Protein AF-0000000069315713 (afdb_homodimer)

InterPro domains:
  IPR004119 Ecdysteroid kinase-like [PF02958] (51-335)
  IPR011009 Protein kinase-like domain superfamily [SSF56112] (16-366)
  IPR015897 CHK kinase-like [SM00587] (140-333)

pLDDT: mean 92.02, std 11.63, range [22.05, 98.88]

Sequence (842 aa):
MSKENKNPLIEDARETPEWINKKYFESLLRKCKDDPSIEVLSVQVKYALPKGENYASVIYRAQIVHRRKDQPTKTCSYIIKGISETPLAKQKLGEYDVHRKEMDVYQLVIPEFRRLMKSVGDRSELYPNPLCVDRTNDVIILNDVTKKGYMMVDRTQGLDATHTKMSLKAMAKLHASSVKLAEIYPTIFDRYTTGMWTRKTDAFHGFFQSTYDALAEEIYTWDPEWHYYAHKLRNLRSHFMEQSLRVFDNECEGDLRVFVHGDLWINNLMFKYDANGHPSDVLLLDFQFCCYASPAIDLFYFFFSSTKDEIRQNSFDEYMQYYHCHLVDYAKRLNCTTRLPTLHQFQRQLLRKMFYAMYSSIVALPIHMNQEPDADFDALMAGDERARQFKKAIMTNKKYHKIIKGLLPTFDRKGLLDKLDMSKENKNPLIEDARETPEWINKKYFESLLRKCKDDPSIEVLSVQVKYALPKGENYASVIYRAQIVHRRKDQPTKTCSYIIKGISETPLAKQKLGEYDVHRKEMDVYQLVIPEFRRLMKSVGDRSELYPNPLCVDRTNDVIILNDVTKKGYMMVDRTQGLDATHTKMSLKAMAKLHASSVKLAEIYPTIFDRYTTGMWTRKTDAFHGFFQSTYDALAEEIYTWDPEWHYYAHKLRNLRSHFMEQSLRVFDNECEGDLRVFVHGDLWINNLMFKYDANGHPSDVLLLDFQFCCYASPAIDLFYFFFSSTKDEIRQNSFDEYMQYYHCHLVDYAKRLNCTTRLPTLHQFQRQLLRKMFYAMYSSIVALPIHMNQEPDADFDALMAGDERARQFKKAIMTNKKYHKIIKGLLPTFDRKGLLDKLD

Structure (mmCIF, N/CA/C/O backbone):
data_AF-0000000069315713-model_v1
#
loop_
_entity.id
_entity.type
_entity.pdbx_description
1 polymer 'Uncharacterized protein'
#
loop_
_atom_site.group_PDB
_atom_site.id
_atom_site.type_symbol
_atom_site.label_atom_id
_atom_site.label_alt_id
_atom_site.label_comp_id
_atom_site.label_asym_id
_atom_site.label_entity_id
_atom_site.label_seq_id
_atom_site.pdbx_PDB_ins_code
_atom_site.Cartn_x
_atom_site.Cartn_y
_atom_site.Cartn_z
_atom_site.occupancy
_atom_site.B_iso_or_equiv
_atom_site.auth_seq_id
_atom_site.auth_comp_id
_atom_site.auth_asym_id
_atom_site.auth_atom_id
_atom_site.pdbx_PDB_model_num
ATOM 1 N N . MET A 1 1 ? -4.035 46 -14.867 1 23.84 1 MET A N 1
ATOM 2 C CA . MET A 1 1 ? -5.051 46.344 -13.883 1 23.84 1 MET A CA 1
ATOM 3 C C . MET A 1 1 ? -5.113 45.281 -12.766 1 23.84 1 MET A C 1
ATOM 5 O O . MET A 1 1 ? -5.379 44.125 -13.023 1 23.84 1 MET A O 1
ATOM 9 N N . SER A 1 2 ? -4.277 45.438 -11.75 1 22.2 2 SER A N 1
ATOM 10 C CA . SER A 1 2 ? -3.844 44.594 -10.641 1 22.2 2 SER A CA 1
ATOM 11 C C . SER A 1 2 ? -5.023 44.188 -9.758 1 22.2 2 SER A C 1
ATOM 13 O O . SER A 1 2 ? -5.82 45.031 -9.352 1 22.2 2 SER A O 1
ATOM 15 N N . LYS A 1 3 ? -5.664 42.969 -10.07 1 29.72 3 LYS A N 1
ATOM 16 C CA . LYS A 1 3 ? -6.867 42.531 -9.359 1 29.72 3 LYS A CA 1
ATOM 17 C C . LYS A 1 3 ? -6.754 42.844 -7.867 1 29.72 3 LYS A C 1
ATOM 19 O O . LYS A 1 3 ? -5.941 42.25 -7.16 1 29.72 3 LYS A O 1
ATOM 24 N N . GLU A 1 4 ? -6.715 44.094 -7.531 1 26.36 4 GLU A N 1
ATOM 25 C CA . GLU A 1 4 ? -6.863 44.469 -6.125 1 26.36 4 GLU A CA 1
ATOM 26 C C . GLU A 1 4 ? -7.801 43.5 -5.406 1 26.36 4 GLU A C 1
ATOM 28 O O . GLU A 1 4 ? -8.93 43.281 -5.852 1 26.36 4 GLU A O 1
ATOM 33 N N . ASN A 1 5 ? -7.25 42.469 -4.914 1 31 5 ASN A N 1
ATOM 34 C CA . ASN A 1 5 ? -7.887 41.438 -4.09 1 31 5 ASN A CA 1
ATOM 35 C C . ASN A 1 5 ? -8.883 42.031 -3.104 1 31 5 ASN A C 1
ATOM 37 O O . ASN A 1 5 ? -8.484 42.75 -2.178 1 31 5 ASN A O 1
ATOM 41 N N . LYS A 1 6 ? -10 42.531 -3.625 1 35.03 6 LYS A N 1
ATOM 42 C CA . LYS A 1 6 ? -11.156 43.062 -2.908 1 35.03 6 LYS A CA 1
ATOM 43 C C . LYS A 1 6 ? -11.539 42.156 -1.737 1 35.03 6 LYS A C 1
ATOM 45 O O . LYS A 1 6 ? -12.234 41.156 -1.919 1 35.03 6 LYS A O 1
ATOM 50 N N . ASN A 1 7 ? -10.602 42 -0.849 1 34.5 7 ASN A N 1
ATOM 51 C CA . ASN A 1 7 ? -11.125 41.375 0.355 1 34.5 7 ASN A CA 1
ATOM 52 C C . ASN A 1 7 ? -12.328 42.125 0.914 1 34.5 7 ASN A C 1
ATOM 54 O O . ASN A 1 7 ? -12.195 43.25 1.37 1 34.5 7 ASN A O 1
ATOM 58 N N . PRO A 1 8 ? -13.492 41.938 0.459 1 36.19 8 PRO A N 1
ATOM 59 C CA . PRO A 1 8 ? -14.641 42.688 0.979 1 36.19 8 PRO A CA 1
ATOM 60 C C . PRO A 1 8 ? -14.633 42.812 2.502 1 36.19 8 PRO A C 1
ATOM 62 O O . PRO A 1 8 ? -14.18 41.875 3.186 1 36.19 8 PRO A O 1
ATOM 65 N N . LEU A 1 9 ? -14.523 43.938 3.137 1 39.62 9 LEU A N 1
ATOM 66 C CA . LEU A 1 9 ? -14.859 44.188 4.535 1 39.62 9 LEU A CA 1
ATOM 67 C C . LEU A 1 9 ? -16.062 43.344 4.969 1 39.62 9 LEU A C 1
ATOM 69 O O . LEU A 1 9 ? -17.125 43.406 4.344 1 39.62 9 LEU A O 1
ATOM 73 N N . ILE A 1 10 ? -15.945 42.188 5.48 1 45.78 10 ILE A N 1
ATOM 74 C CA . ILE A 1 10 ? -17.031 41.438 6.078 1 45.78 10 ILE A CA 1
ATOM 75 C C . ILE A 1 10 ? -17.859 42.344 6.977 1 45.78 10 ILE A C 1
ATOM 77 O O . ILE A 1 10 ? -17.359 42.875 7.973 1 45.78 10 ILE A O 1
ATOM 81 N N . GLU A 1 11 ? -18.734 43.188 6.492 1 43.66 11 GLU A N 1
ATOM 82 C CA . GLU A 1 11 ? -19.719 43.875 7.34 1 43.66 11 GLU A CA 1
ATOM 83 C C . GLU A 1 11 ? -20.375 42.875 8.305 1 43.66 11 GLU A C 1
ATOM 85 O O . GLU A 1 11 ? -21.25 42.125 7.91 1 43.66 11 GLU A O 1
ATOM 90 N N . ASP A 1 12 ? -19.609 42.281 9.242 1 54.75 12 ASP A N 1
ATOM 91 C CA . ASP A 1 12 ? -20.156 41.406 10.289 1 54.75 12 ASP A CA 1
ATOM 92 C C . ASP A 1 12 ? -20.812 42.25 11.391 1 54.75 12 ASP A C 1
ATOM 94 O O . ASP A 1 12 ? -20.203 43.156 11.93 1 54.75 12 ASP A O 1
ATOM 98 N N . ALA A 1 13 ? -22.172 42.312 11.477 1 56.56 13 ALA A N 1
ATOM 99 C CA . ALA A 1 13 ? -23.016 42.906 12.508 1 56.56 13 ALA A CA 1
ATOM 100 C C . ALA A 1 13 ? -22.625 42.406 13.891 1 56.56 13 ALA A C 1
ATOM 102 O O . ALA A 1 13 ? -23.203 42.844 14.898 1 56.56 13 ALA A O 1
ATOM 103 N N . ARG A 1 14 ? -21.641 41.562 13.922 1 64.81 14 ARG A N 1
ATOM 104 C CA . ARG A 1 14 ? -21.281 41.031 15.219 1 64.81 14 ARG A CA 1
ATOM 105 C C . ARG A 1 14 ? -20.453 42.031 16.031 1 64.81 14 ARG A C 1
ATOM 107 O O . ARG A 1 14 ? -19.594 42.688 15.477 1 64.81 14 ARG A O 1
ATOM 114 N N . GLU A 1 15 ? -20.766 42.156 17.203 1 77.94 15 GLU A N 1
ATOM 115 C CA . GLU A 1 15 ? -20.078 43.062 18.125 1 77.94 15 GLU A CA 1
ATOM 116 C C . GLU A 1 15 ? -18.703 42.5 18.516 1 77.94 15 GLU A C 1
ATOM 118 O O . GLU A 1 15 ? -18.547 41.312 18.688 1 77.94 15 GLU A O 1
ATOM 123 N N . THR A 1 16 ? -17.656 43.375 18.578 1 85.81 16 THR A N 1
ATOM 124 C CA . THR A 1 16 ? -16.328 43.031 19.047 1 85.81 16 THR A CA 1
ATOM 125 C C . THR A 1 16 ? -16.203 43.25 20.547 1 85.81 16 THR A C 1
ATOM 127 O O . THR A 1 16 ? -16.875 44.125 21.109 1 85.81 16 THR A O 1
ATOM 130 N N . PRO A 1 17 ? -15.422 42.469 21.219 1 88.38 17 PRO A N 1
ATOM 131 C CA . PRO A 1 17 ? -15.297 42.625 22.672 1 88.38 17 PRO A CA 1
ATOM 132 C C . PRO A 1 17 ? -14.766 44 23.078 1 88.38 17 PRO A C 1
ATOM 134 O O . PRO A 1 17 ? -13.805 44.5 22.484 1 88.38 17 PRO A O 1
ATOM 137 N N . GLU A 1 18 ? -15.273 44.5 24.109 1 90.88 18 GLU A N 1
ATOM 138 C CA . GLU A 1 18 ? -14.961 45.844 24.547 1 90.88 18 GLU A CA 1
ATOM 139 C C . GLU A 1 18 ? -13.555 45.938 25.125 1 90.88 18 GLU A C 1
ATOM 141 O O . GLU A 1 18 ? -12.914 47 25.078 1 90.88 18 GLU A O 1
ATOM 146 N N . TRP A 1 19 ? -13.133 44.812 25.609 1 93.44 19 TRP A N 1
ATOM 147 C CA . TRP A 1 19 ? -11.844 44.844 26.297 1 93.44 19 TRP A CA 1
ATOM 148 C C . TRP A 1 19 ? -10.703 45.031 25.297 1 93.44 19 TRP A C 1
ATOM 150 O O . TRP A 1 19 ? -9.586 45.375 25.688 1 93.44 19 TRP A O 1
ATOM 160 N N . ILE A 1 20 ? -10.961 44.781 24 1 95.38 20 ILE A N 1
ATOM 161 C CA . ILE A 1 20 ? -9.969 45.031 22.969 1 95.38 20 ILE A CA 1
ATOM 162 C C . ILE A 1 20 ? -9.984 46.531 22.609 1 95.38 20 ILE A C 1
ATOM 164 O O . ILE A 1 20 ? -10.617 46.938 21.625 1 95.38 20 ILE A O 1
ATOM 168 N N . ASN A 1 21 ? -9.219 47.312 23.359 1 95.69 21 ASN A N 1
ATOM 169 C CA . ASN A 1 21 ? -9.273 48.75 23.203 1 95.69 21 ASN A CA 1
ATOM 170 C C . ASN A 1 21 ? -7.887 49.375 23.359 1 95.69 21 ASN A C 1
ATOM 172 O O . ASN A 1 21 ? -6.879 48.656 23.406 1 95.69 21 ASN A O 1
ATOM 176 N N . LYS A 1 22 ? -7.848 50.719 23.328 1 97.12 22 LYS A N 1
ATOM 177 C CA . LYS A 1 22 ? -6.605 51.469 23.375 1 97.12 22 LYS A CA 1
ATOM 178 C C . LYS A 1 22 ? -5.801 51.156 24.625 1 97.12 22 LYS A C 1
ATOM 180 O O . LYS A 1 22 ? -4.594 50.938 24.562 1 97.12 22 LYS A O 1
ATOM 185 N N . LYS A 1 23 ? -6.477 51.094 25.734 1 97.25 23 LYS A N 1
ATOM 186 C CA . LYS A 1 23 ? -5.809 50.875 27 1 97.25 23 LYS A CA 1
ATOM 187 C C . LYS A 1 23 ? -5.145 49.5 27.031 1 97.25 23 LYS A C 1
ATOM 189 O O . LYS A 1 23 ? -4.012 49.344 27.5 1 97.25 23 LYS A O 1
ATOM 194 N N . TYR A 1 24 ? -5.859 48.531 26.594 1 97.31 24 TYR A N 1
ATOM 195 C CA . TYR A 1 24 ? -5.348 47.156 26.562 1 97.31 24 TYR A CA 1
ATOM 196 C C . TYR A 1 24 ? -4.09 47.062 25.703 1 97.31 24 TYR A C 1
ATOM 198 O O . TYR A 1 24 ? -3.055 46.562 26.172 1 97.31 24 TYR A O 1
ATOM 206 N N . PHE A 1 25 ? -4.117 47.594 24.484 1 97.5 25 PHE A N 1
ATOM 207 C CA . PHE A 1 25 ? -2.998 47.438 23.562 1 97.5 25 PHE A CA 1
ATOM 208 C C . PHE A 1 25 ? -1.831 48.312 23.984 1 97.5 25 PHE A C 1
ATOM 210 O O . PHE A 1 25 ? -0.67 48 23.75 1 97.5 25 PHE A O 1
ATOM 217 N N . GLU A 1 26 ? -2.135 49.5 24.547 1 97.62 26 GLU A N 1
ATOM 218 C CA . GLU A 1 26 ? -1.051 50.344 25.047 1 97.62 26 GLU A CA 1
ATOM 219 C C . GLU A 1 26 ? -0.242 49.594 26.125 1 97.62 26 GLU A C 1
ATOM 221 O O . GLU A 1 26 ? 0.988 49.562 26.062 1 97.62 26 GLU A O 1
ATOM 226 N N . SER A 1 27 ? -0.996 49.062 27.078 1 97.06 27 SER A N 1
ATOM 227 C CA . SER A 1 27 ? -0.342 48.281 28.141 1 97.06 27 SER A CA 1
ATOM 228 C C . SER A 1 27 ? 0.424 47.094 27.562 1 97.06 27 SER A C 1
ATOM 230 O O . SER A 1 27 ? 1.551 46.812 27.969 1 97.06 27 SER A O 1
ATOM 232 N N . LEU A 1 28 ? -0.226 46.375 26.672 1 96.38 28 LEU A N 1
ATOM 233 C CA . LEU A 1 28 ? 0.358 45.188 26.078 1 96.38 28 LEU A CA 1
ATOM 234 C C . LEU A 1 28 ? 1.633 45.531 25.312 1 96.38 28 LEU A C 1
ATOM 236 O O . LEU A 1 28 ? 2.656 44.875 25.469 1 96.38 28 LEU A O 1
ATOM 240 N N . LEU A 1 29 ? 1.562 46.562 24.438 1 96.44 29 LEU A N 1
ATOM 241 C CA . LEU A 1 29 ? 2.705 46.938 23.609 1 96.44 29 LEU A CA 1
ATOM 242 C C . LEU A 1 29 ? 3.852 47.438 24.469 1 96.44 29 LEU A C 1
ATOM 244 O O . LEU A 1 29 ? 5.02 47.156 24.188 1 96.44 29 LEU A O 1
ATOM 248 N N . ARG A 1 30 ? 3.514 48.219 25.5 1 97 30 ARG A N 1
ATOM 249 C CA . ARG A 1 30 ? 4.547 48.719 26.422 1 97 30 ARG A CA 1
ATOM 250 C C . ARG A 1 30 ? 5.289 47.531 27.062 1 97 30 ARG A C 1
ATOM 252 O O . ARG A 1 30 ? 6.516 47.562 27.188 1 97 30 ARG A O 1
ATOM 259 N N . LYS A 1 31 ? 4.527 46.594 27.453 1 95.56 31 LYS A N 1
ATOM 260 C CA . LYS A 1 31 ? 5.102 45.438 28.109 1 95.56 31 LYS A CA 1
ATOM 261 C C . LYS A 1 31 ? 5.914 44.594 27.125 1 95.56 31 LYS A C 1
ATOM 263 O O . LYS A 1 31 ? 7.062 44.25 27.406 1 95.56 31 LYS A O 1
ATOM 268 N N . CYS A 1 32 ? 5.348 44.25 25.969 1 93.06 32 CYS A N 1
ATOM 269 C CA . CYS A 1 32 ? 5.953 43.344 25.016 1 93.06 32 CYS A CA 1
ATOM 270 C C . CYS A 1 32 ? 7.176 43.969 24.359 1 93.06 32 CYS A C 1
ATOM 272 O O . CYS A 1 32 ? 8.133 43.25 24.016 1 93.06 32 CYS A O 1
ATOM 274 N N . LYS A 1 33 ? 7.098 45.219 24.141 1 92 33 LYS A N 1
ATOM 275 C CA . LYS A 1 33 ? 8.203 45.875 23.484 1 92 33 LYS A CA 1
ATOM 276 C C . LYS A 1 33 ? 9.148 46.531 24.5 1 92 33 LYS A C 1
ATOM 278 O O . LYS A 1 33 ? 10.141 47.156 24.125 1 92 33 LYS A O 1
ATOM 283 N N . ASP A 1 34 ? 8.805 46.438 25.781 1 93.69 34 ASP A N 1
ATOM 284 C CA . ASP A 1 34 ? 9.586 47.031 26.875 1 93.69 34 ASP A CA 1
ATOM 285 C C . ASP A 1 34 ? 9.852 48.5 26.625 1 93.69 34 ASP A C 1
ATOM 287 O O . ASP A 1 34 ? 11.008 48.938 26.625 1 93.69 34 ASP A O 1
ATOM 291 N N . ASP A 1 35 ? 8.828 49.25 26.312 1 95.31 35 ASP A N 1
ATOM 292 C CA . ASP A 1 35 ? 8.898 50.656 26.016 1 95.31 35 ASP A CA 1
ATOM 293 C C . ASP A 1 35 ? 7.707 51.406 26.609 1 95.31 35 ASP A C 1
ATOM 295 O O . ASP A 1 35 ? 6.641 51.5 26 1 95.31 35 ASP A O 1
ATOM 299 N N . PRO A 1 36 ? 7.918 52.031 27.719 1 95.19 36 PRO A N 1
ATOM 300 C CA . PRO A 1 36 ? 6.824 52.719 28.406 1 95.19 36 PRO A CA 1
ATOM 301 C C . PRO A 1 36 ? 6.348 53.969 27.656 1 95.19 36 PRO A C 1
ATOM 303 O O . PRO A 1 36 ? 5.305 54.531 28 1 95.19 36 PRO A O 1
ATOM 306 N N . SER A 1 37 ? 7.078 54.406 26.688 1 95.69 37 SER A N 1
ATOM 307 C CA . SER A 1 37 ? 6.738 55.656 25.984 1 95.69 37 SER A CA 1
ATOM 308 C C . SER A 1 37 ? 5.66 55.406 24.938 1 95.69 37 SER A C 1
ATOM 310 O O . SER A 1 37 ? 5.098 56.375 24.391 1 95.69 37 SER A O 1
ATOM 312 N N . ILE A 1 38 ? 5.305 54.219 24.672 1 96.94 38 ILE A N 1
ATOM 313 C CA . ILE A 1 38 ? 4.348 53.875 23.625 1 96.94 38 ILE A CA 1
ATOM 314 C C . ILE A 1 38 ? 2.973 54.438 23.984 1 96.94 38 ILE A C 1
ATOM 316 O O . ILE A 1 38 ? 2.494 54.25 25.109 1 96.94 38 ILE A O 1
ATOM 320 N N . GLU A 1 39 ? 2.455 55.188 23.109 1 97 39 GLU A N 1
ATOM 321 C CA . GLU A 1 39 ? 1.088 55.688 23.219 1 97 39 GLU A CA 1
ATOM 322 C C . GLU A 1 39 ? 0.231 55.188 22.047 1 97 39 GLU A C 1
ATOM 324 O O . GLU A 1 39 ? 0.584 55.375 20.891 1 97 39 GLU A O 1
ATOM 329 N N . VAL A 1 40 ? -0.844 54.469 22.375 1 97.62 40 VAL A N 1
ATOM 330 C CA . VAL A 1 40 ? -1.762 54 21.344 1 97.62 40 VAL A CA 1
ATOM 331 C C . VAL A 1 40 ? -2.791 55.094 21.031 1 97.62 40 VAL A C 1
ATOM 333 O O . VAL A 1 40 ? -3.488 55.562 21.922 1 97.62 40 VAL A O 1
ATOM 336 N N . LEU A 1 41 ? -2.9 55.438 19.844 1 97.31 41 LEU A N 1
ATOM 337 C CA . LEU A 1 41 ? -3.762 56.531 19.406 1 97.31 41 LEU A CA 1
ATOM 338 C C . LEU A 1 41 ? -5.133 56.031 19 1 97.31 41 LEU A C 1
ATOM 340 O O . LEU A 1 41 ? -6.148 56.656 19.234 1 97.31 41 LEU A O 1
ATOM 344 N N . SER A 1 42 ? -5.137 54.906 18.359 1 96.81 42 SER A N 1
ATOM 345 C CA . SER A 1 42 ? -6.402 54.344 17.938 1 96.81 42 SER A CA 1
ATOM 346 C C . SER A 1 42 ? -6.289 52.812 17.781 1 96.81 42 SER A C 1
ATOM 348 O O . SER A 1 42 ? -5.211 52.312 17.484 1 96.81 42 SER A O 1
ATOM 350 N N . VAL A 1 43 ? -7.391 52.125 18.031 1 96.94 43 VAL A N 1
ATOM 351 C CA . VAL A 1 43 ? -7.551 50.688 17.828 1 96.94 43 VAL A CA 1
ATOM 352 C C . VAL A 1 43 ? -8.836 50.406 17.047 1 96.94 43 VAL A C 1
ATOM 354 O O . VAL A 1 43 ? -9.914 50.844 17.453 1 96.94 43 VAL A O 1
ATOM 357 N N . GLN A 1 44 ? -8.695 49.812 15.914 1 95.38 44 GLN A N 1
ATOM 358 C CA . GLN A 1 44 ? -9.844 49.344 15.133 1 95.38 44 GLN A CA 1
ATOM 359 C C . GLN A 1 44 ? -9.906 47.812 15.086 1 95.38 44 GLN A C 1
ATOM 361 O O . GLN A 1 44 ? -8.953 47.156 14.664 1 95.38 44 GLN A O 1
ATOM 366 N N . VAL A 1 45 ? -11 47.25 15.539 1 94.75 45 VAL A N 1
ATOM 367 C CA . VAL A 1 45 ? -11.141 45.812 15.641 1 94.75 45 VAL A CA 1
ATOM 368 C C . VAL A 1 45 ? -12.273 45.312 14.734 1 94.75 45 VAL A C 1
ATOM 370 O O . VAL A 1 45 ? -13.352 45.906 14.719 1 94.75 45 VAL A O 1
ATOM 373 N N . LYS A 1 46 ? -11.984 44.281 13.961 1 91.5 46 LYS A N 1
ATOM 374 C CA . LYS A 1 46 ? -12.984 43.625 13.133 1 91.5 46 LYS A CA 1
ATOM 375 C C . LYS A 1 46 ? -12.789 42.094 13.148 1 91.5 46 LYS A C 1
ATOM 377 O O . LYS A 1 46 ? -11.75 41.625 13.586 1 91.5 46 LYS A O 1
ATOM 382 N N . TYR A 1 47 ? -13.789 41.406 12.766 1 87.81 47 TYR A N 1
ATOM 383 C CA . TYR A 1 47 ? -13.625 39.969 12.547 1 87.81 47 TYR A CA 1
ATOM 384 C C . TYR A 1 47 ? -12.68 39.719 11.375 1 87.81 47 TYR A C 1
ATOM 386 O O . TYR A 1 47 ? -12.766 40.375 10.336 1 87.81 47 TYR A O 1
ATOM 394 N N . ALA A 1 48 ? -11.812 38.812 11.57 1 85.25 48 ALA A N 1
ATOM 395 C CA . ALA A 1 48 ? -10.781 38.562 10.562 1 85.25 48 ALA A CA 1
ATOM 396 C C . ALA A 1 48 ? -11.305 37.688 9.438 1 85.25 48 ALA A C 1
ATOM 398 O O . ALA A 1 48 ? -10.844 37.781 8.297 1 85.25 48 ALA A O 1
ATOM 399 N N . LEU A 1 49 ? -12.219 36.688 9.75 1 78.62 49 LEU A N 1
ATOM 400 C CA . LEU A 1 49 ? -12.695 35.719 8.766 1 78.62 49 LEU A CA 1
ATOM 401 C C . LEU A 1 49 ? -14.219 35.625 8.789 1 78.62 49 LEU A C 1
ATOM 403 O O . LEU A 1 49 ? -14.836 35.844 9.836 1 78.62 49 LEU A O 1
ATOM 407 N N . PRO A 1 50 ? -14.75 35.344 7.59 1 71.06 50 PRO A N 1
ATOM 408 C CA . PRO A 1 50 ? -16.188 35.062 7.555 1 71.06 50 PRO A CA 1
ATOM 409 C C . PRO A 1 50 ? -16.547 33.719 8.203 1 71.06 50 PRO A C 1
ATOM 411 O O . PRO A 1 50 ? -15.672 32.906 8.445 1 71.06 50 PRO A O 1
ATOM 414 N N . LYS A 1 51 ? -17.891 33.625 8.422 1 67.81 51 LYS A N 1
ATOM 415 C CA . LYS A 1 51 ? -18.391 32.344 8.891 1 67.81 51 LYS A CA 1
ATOM 416 C C . LYS A 1 51 ? -18.047 31.234 7.898 1 67.81 51 LYS A C 1
ATOM 418 O O . LYS A 1 51 ? -18.109 31.438 6.688 1 67.81 51 LYS A O 1
ATOM 423 N N . GLY A 1 52 ? -17.688 30.062 8.383 1 66.19 52 GLY A N 1
ATOM 424 C CA . GLY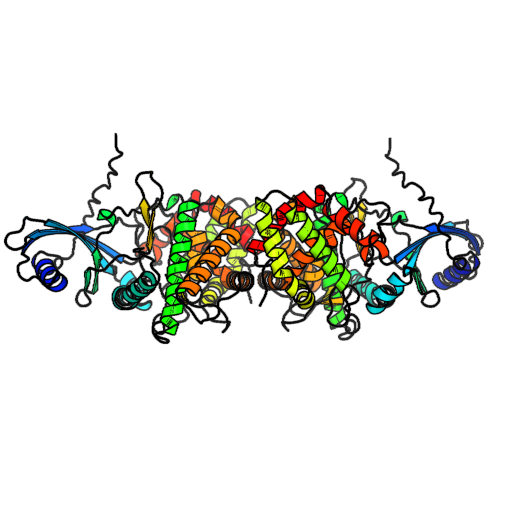 A 1 52 ? -17.422 28.938 7.512 1 66.19 52 GLY A CA 1
ATOM 425 C C . GLY A 1 52 ? -15.938 28.75 7.23 1 66.19 52 GLY A C 1
ATOM 426 O O . GLY A 1 52 ? -15.531 27.688 6.727 1 66.19 52 GLY A O 1
ATOM 427 N N . GLU A 1 53 ? -15.148 29.75 7.562 1 71.81 53 GLU A N 1
ATOM 428 C CA . GLU A 1 53 ? -13.711 29.656 7.336 1 71.81 53 GLU A CA 1
ATOM 429 C C . GLU A 1 53 ? -12.992 29.141 8.586 1 71.81 53 GLU A C 1
ATOM 431 O O . GLU A 1 53 ? -11.828 28.734 8.516 1 71.81 53 GLU A O 1
ATOM 436 N N . ASN A 1 54 ? -13.672 29.188 9.594 1 75.88 54 ASN A N 1
ATOM 437 C CA . ASN A 1 54 ? -13.195 28.734 10.891 1 75.88 54 ASN A CA 1
ATOM 438 C C . ASN A 1 54 ? -14.336 28.234 11.773 1 75.88 54 ASN A C 1
ATOM 440 O O . ASN A 1 54 ? -15.43 28.812 11.766 1 75.88 54 ASN A O 1
ATOM 444 N N . TYR A 1 55 ? -14.047 27.156 12.477 1 78.38 55 TYR A N 1
ATOM 445 C CA . TYR A 1 55 ? -15.164 26.547 13.195 1 78.38 55 TYR A CA 1
ATOM 446 C C . TYR A 1 55 ? -14.938 26.609 14.703 1 78.38 55 TYR A C 1
ATOM 448 O O . TYR A 1 55 ? -15.891 26.781 15.469 1 78.38 55 TYR A O 1
ATOM 456 N N . ALA A 1 56 ? -13.68 26.594 15.102 1 82.94 56 ALA A N 1
ATOM 457 C CA . ALA A 1 56 ? -13.445 26.328 16.516 1 82.94 56 ALA A CA 1
ATOM 458 C C . ALA A 1 56 ? -13.039 27.594 17.25 1 82.94 56 ALA A C 1
ATOM 460 O O . ALA A 1 56 ? -12.961 27.609 18.484 1 82.94 56 ALA A O 1
ATOM 461 N N . SER A 1 57 ? -12.867 28.688 16.438 1 87.88 57 SER A N 1
ATOM 462 C CA . SER A 1 57 ? -12.328 29.891 17.078 1 87.88 57 SER A CA 1
ATOM 463 C C . SER A 1 57 ? -13.047 31.141 16.594 1 87.88 57 SER A C 1
ATOM 465 O O . SER A 1 57 ? -13.805 31.094 15.625 1 87.88 57 SER A O 1
ATOM 467 N N . VAL A 1 58 ? -12.922 32.156 17.406 1 87.69 58 VAL A N 1
ATOM 468 C CA . VAL A 1 58 ? -13.227 33.5 16.953 1 87.69 58 VAL A CA 1
ATOM 469 C C . VAL A 1 58 ? -11.93 34.281 16.703 1 87.69 58 VAL A C 1
ATOM 471 O O . VAL A 1 58 ? -11.023 34.25 17.531 1 87.69 58 VAL A O 1
ATOM 474 N N . ILE A 1 59 ? -11.906 34.844 15.578 1 91.56 59 ILE A N 1
ATOM 475 C CA . ILE A 1 59 ? -10.672 35.531 15.18 1 91.56 59 ILE A CA 1
ATOM 476 C C . ILE A 1 59 ? -10.953 37 14.867 1 91.56 59 ILE A C 1
ATOM 478 O O . ILE A 1 59 ? -11.781 37.312 14.008 1 91.56 59 ILE A O 1
ATOM 482 N N . TYR A 1 60 ? -10.195 37.844 15.547 1 93.31 60 TYR A N 1
ATOM 483 C CA . TYR A 1 60 ? -10.305 39.281 15.32 1 93.31 60 TYR A CA 1
ATOM 484 C C . TYR A 1 60 ? -9.016 39.812 14.719 1 93.31 60 TYR A C 1
ATOM 486 O O . TYR A 1 60 ? -7.938 39.281 14.922 1 93.31 60 TYR A O 1
ATOM 494 N N . ARG A 1 61 ? -9.227 40.844 13.969 1 95.5 61 ARG A N 1
ATOM 495 C CA . ARG A 1 61 ? -8.109 41.656 13.492 1 95.5 61 ARG A CA 1
ATOM 496 C C . ARG A 1 61 ? -8.125 43.031 14.133 1 95.5 61 ARG A C 1
ATOM 498 O O . ARG A 1 61 ? -9.141 43.719 14.109 1 95.5 61 ARG A O 1
ATOM 505 N N . ALA A 1 62 ? -7.055 43.406 14.727 1 96.31 62 ALA A N 1
ATOM 506 C CA . ALA A 1 62 ? -6.922 44.719 15.336 1 96.31 62 ALA A CA 1
ATOM 507 C C . ALA A 1 62 ? -5.863 45.531 14.625 1 96.31 62 ALA A C 1
ATOM 509 O O . ALA A 1 62 ? -4.711 45.125 14.5 1 96.31 62 ALA A O 1
ATOM 510 N N . GLN A 1 63 ? -6.297 46.656 14.148 1 96.94 63 GLN A N 1
ATOM 511 C CA . GLN A 1 63 ? -5.363 47.656 13.625 1 96.94 63 GLN A CA 1
ATOM 512 C C . GLN A 1 63 ? -5.043 48.688 14.68 1 96.94 63 GLN A C 1
ATOM 514 O O . GLN A 1 63 ? -5.945 49.344 15.203 1 96.94 63 GLN A O 1
ATOM 519 N N . ILE A 1 64 ? -3.803 48.875 14.922 1 97.12 64 ILE A N 1
ATOM 520 C CA . ILE A 1 64 ? -3.371 49.75 16 1 97.12 64 ILE A CA 1
ATOM 521 C C . ILE A 1 64 ? -2.506 50.875 15.445 1 97.12 64 ILE A C 1
ATOM 523 O O . ILE A 1 64 ? -1.544 50.625 14.711 1 97.12 64 ILE A O 1
ATOM 527 N N . VAL A 1 65 ? -2.877 52.062 15.766 1 97.31 65 VAL A N 1
ATOM 528 C CA . VAL A 1 65 ? -2.029 53.219 15.5 1 97.31 65 VAL A CA 1
ATOM 529 C C . VAL A 1 65 ? -1.369 53.688 16.797 1 97.31 65 VAL A C 1
ATOM 531 O O . VAL A 1 65 ? -2.053 53.938 17.781 1 97.31 65 VAL A O 1
ATOM 534 N N . HIS A 1 66 ? -0.112 53.688 16.766 1 96.25 66 HIS A N 1
ATOM 535 C CA . HIS A 1 66 ? 0.591 54.062 17.984 1 96.25 66 HIS A CA 1
ATOM 536 C C . HIS A 1 66 ? 1.806 54.938 17.656 1 96.25 66 HIS A C 1
ATOM 538 O O . HIS A 1 66 ? 2.209 55.062 16.5 1 96.25 66 HIS A O 1
ATOM 544 N N . ARG A 1 67 ? 2.352 55.594 18.672 1 95.75 67 ARG A N 1
ATOM 545 C CA . ARG A 1 67 ? 3.557 56.406 18.547 1 95.75 67 ARG A CA 1
ATOM 546 C C . ARG A 1 67 ? 4.449 56.25 19.781 1 95.75 67 ARG A C 1
ATOM 548 O O . ARG A 1 67 ? 3.963 55.969 20.875 1 95.75 67 ARG A O 1
ATOM 555 N N . ARG A 1 68 ? 5.707 56.344 19.484 1 92.62 68 ARG A N 1
ATOM 556 C CA . ARG A 1 68 ? 6.715 56.438 20.531 1 92.62 68 ARG A CA 1
ATOM 557 C C . ARG A 1 68 ? 7.258 57.844 20.656 1 92.62 68 ARG A C 1
ATOM 559 O O . ARG A 1 68 ? 7.137 58.656 19.734 1 92.62 68 ARG A O 1
ATOM 566 N N . LYS A 1 69 ? 7.934 58 21.781 1 88.81 69 LYS A N 1
ATOM 567 C CA . LYS A 1 69 ? 8.516 59.312 21.984 1 88.81 69 LYS A CA 1
ATOM 568 C C . LYS A 1 69 ? 9.445 59.688 20.844 1 88.81 69 LYS A C 1
ATOM 570 O O . LYS A 1 69 ? 10.328 58.906 20.469 1 88.81 69 LYS A O 1
ATOM 575 N N . ASP A 1 70 ? 9.203 60.844 20.328 1 87.5 70 ASP A N 1
ATOM 576 C CA . ASP A 1 70 ? 10.023 61.5 19.297 1 87.5 70 ASP A CA 1
ATOM 577 C C . ASP A 1 70 ? 10.102 60.656 18.047 1 87.5 70 ASP A C 1
ATOM 579 O O . ASP A 1 70 ? 11.125 60.625 17.359 1 87.5 70 ASP A O 1
ATOM 583 N N . GLN A 1 71 ? 9.156 59.75 17.828 1 89.25 71 GLN A N 1
ATOM 584 C CA . GLN A 1 71 ? 9.094 58.938 16.609 1 89.25 71 GLN A CA 1
ATOM 585 C C . GLN A 1 71 ? 7.77 59.156 15.875 1 89.25 71 GLN A C 1
ATOM 587 O O . GLN A 1 71 ? 6.781 59.562 16.484 1 89.25 71 GLN A O 1
ATOM 592 N N . PRO A 1 72 ? 7.793 58.969 14.617 1 93 72 PRO A N 1
ATOM 593 C CA . PRO A 1 72 ? 6.543 59.062 13.859 1 93 72 PRO A CA 1
ATOM 594 C C . PRO A 1 72 ? 5.531 58 14.219 1 93 72 PRO A C 1
ATOM 596 O O . PRO A 1 72 ? 5.91 56.938 14.758 1 93 72 PRO A O 1
ATOM 599 N N . THR A 1 73 ? 4.32 58.25 13.914 1 94.56 73 THR A N 1
ATOM 600 C CA . THR A 1 73 ? 3.234 57.312 14.148 1 94.56 73 THR A CA 1
ATOM 601 C C . THR A 1 73 ? 3.412 56.062 13.297 1 94.56 73 THR A C 1
ATOM 603 O O . THR A 1 73 ? 3.842 56.156 12.141 1 94.56 73 THR A O 1
ATOM 606 N N . LYS A 1 74 ? 3.115 54.938 13.891 1 95.06 74 LYS A N 1
ATOM 607 C CA . LYS A 1 74 ? 3.193 53.656 13.203 1 95.06 74 LYS A CA 1
ATOM 608 C C . LYS A 1 74 ? 1.875 52.906 13.305 1 95.06 74 LYS A C 1
ATOM 610 O O . LYS A 1 74 ? 1.175 53 14.312 1 95.06 74 LYS A O 1
ATOM 615 N N . THR A 1 75 ? 1.56 52.25 12.242 1 95.38 75 THR A N 1
ATOM 616 C CA . THR A 1 75 ? 0.384 51.375 12.227 1 95.38 75 THR A CA 1
ATOM 617 C C . THR A 1 75 ? 0.792 49.906 12.234 1 95.38 75 THR A C 1
ATOM 619 O O . THR A 1 75 ? 1.676 49.5 11.477 1 95.38 75 THR A O 1
ATOM 622 N N . CYS A 1 76 ? 0.244 49.156 13.109 1 94.62 76 CYS A N 1
ATOM 623 C CA . CYS A 1 76 ? 0.481 47.719 13.156 1 94.62 76 CYS A CA 1
ATOM 624 C C . CYS A 1 76 ? -0.834 46.938 13.164 1 94.62 76 CYS A C 1
ATOM 626 O O . CYS A 1 76 ? -1.891 47.5 13.438 1 94.62 76 CYS A O 1
ATOM 628 N N . SER A 1 77 ? -0.768 45.75 12.727 1 96.12 77 SER A N 1
ATOM 629 C CA . SER A 1 77 ? -1.93 44.875 12.672 1 96.12 77 SER A CA 1
ATOM 630 C C . SER A 1 77 ? -1.679 43.562 13.438 1 96.12 77 SER A C 1
ATOM 632 O O . SER A 1 77 ? -0.605 42.969 13.328 1 96.12 77 SER A O 1
ATOM 634 N N . TYR A 1 78 ? -2.619 43.156 14.273 1 96.88 78 TYR A N 1
ATOM 635 C CA . TYR A 1 78 ? -2.529 41.938 15.031 1 96.88 78 TYR A CA 1
ATOM 636 C C . TYR A 1 78 ? -3.781 41.062 14.844 1 96.88 78 TYR A C 1
ATOM 638 O O . TYR A 1 78 ? -4.852 41.594 14.531 1 96.88 78 TYR A O 1
ATOM 646 N N . ILE A 1 79 ? -3.607 39.812 14.992 1 96.31 79 ILE A N 1
ATOM 647 C CA . ILE A 1 79 ? -4.707 38.844 15 1 96.31 79 ILE A CA 1
ATOM 648 C C . ILE A 1 79 ? -4.961 38.344 16.422 1 96.31 79 ILE A C 1
ATOM 650 O O . ILE A 1 79 ? -4.031 37.938 17.125 1 96.31 79 ILE A O 1
ATOM 654 N N . ILE A 1 80 ? -6.168 38.5 16.828 1 96.12 80 ILE A N 1
ATOM 655 C CA . ILE A 1 80 ? -6.574 38 18.141 1 96.12 80 ILE A CA 1
ATOM 656 C C . ILE A 1 80 ? -7.418 36.75 18 1 96.12 80 ILE A C 1
ATOM 658 O O . ILE A 1 80 ? -8.508 36.781 17.422 1 96.12 80 ILE A O 1
ATOM 662 N N . LYS A 1 81 ? -6.895 35.688 18.531 1 94.69 81 LYS A N 1
ATOM 663 C CA . LYS A 1 81 ? -7.598 34.406 18.438 1 94.69 81 LYS A CA 1
ATOM 664 C C . LYS A 1 81 ? -8.125 33.969 19.797 1 94.69 81 LYS A C 1
ATOM 666 O O . LYS A 1 81 ? -7.355 33.812 20.75 1 94.69 81 LYS A O 1
ATOM 671 N N . GLY A 1 82 ? -9.359 33.844 19.875 1 90.81 82 GLY A N 1
ATOM 672 C CA . GLY A 1 82 ? -10.023 33.312 21.062 1 90.81 82 GLY A CA 1
ATOM 673 C C . GLY A 1 82 ? -10.906 32.094 20.766 1 90.81 82 GLY A C 1
ATOM 674 O O . GLY A 1 82 ? -10.977 31.641 19.625 1 90.81 82 GLY A O 1
ATOM 675 N N . ILE A 1 83 ? -11.5 31.547 21.812 1 83.62 83 ILE A N 1
ATOM 676 C CA . ILE A 1 83 ? -12.375 30.406 21.656 1 83.62 83 ILE A CA 1
ATOM 677 C C . ILE A 1 83 ? -13.781 30.875 21.281 1 83.62 83 ILE A C 1
ATOM 679 O O . ILE A 1 83 ? -14.195 31.969 21.656 1 83.62 83 ILE A O 1
ATOM 683 N N . SER A 1 84 ? -14.391 30.047 20.516 1 79.25 84 SER A N 1
ATOM 684 C CA . SER A 1 84 ? -15.781 30.344 20.172 1 79.25 84 SER A CA 1
ATOM 685 C C . SER A 1 84 ? -16.625 30.516 21.438 1 79.25 84 SER A C 1
ATOM 687 O O . SER A 1 84 ? -16.469 29.797 22.406 1 79.25 84 SER A O 1
ATOM 689 N N . GLU A 1 85 ? -17.594 31.438 21.281 1 76.25 85 GLU A N 1
ATOM 690 C CA . GLU A 1 85 ? -18.281 31.875 22.5 1 76.25 85 GLU A CA 1
ATOM 691 C C . GLU A 1 85 ? -19.656 31.219 22.641 1 76.25 85 GLU A C 1
ATOM 693 O O . GLU A 1 85 ? -20.328 31.375 23.656 1 76.25 85 GLU A O 1
ATOM 698 N N . THR A 1 86 ? -19.969 30.391 21.641 1 82.88 86 THR A N 1
ATOM 699 C CA . THR A 1 86 ? -21.266 29.734 21.828 1 82.88 86 THR A CA 1
ATOM 700 C C . THR A 1 86 ? -21.188 28.672 22.922 1 82.88 86 THR A C 1
ATOM 702 O O . THR A 1 86 ? -20.156 28.031 23.094 1 82.88 86 THR A O 1
ATOM 705 N N . PRO A 1 87 ? -22.281 28.484 23.578 1 85.38 87 PRO A N 1
ATOM 706 C CA . PRO A 1 87 ? -22.297 27.5 24.656 1 85.38 87 PRO A CA 1
ATOM 707 C C . PRO A 1 87 ? -21.922 26.094 24.172 1 85.38 87 PRO A C 1
ATOM 709 O O . PRO A 1 87 ? -21.156 25.391 24.828 1 85.38 87 PRO A O 1
ATOM 712 N N . LEU A 1 88 ? -22.422 25.75 23.094 1 86.94 88 LEU A N 1
ATOM 713 C CA . LEU A 1 88 ? -22.141 24.422 22.547 1 86.94 88 LEU A CA 1
ATOM 714 C C . LEU A 1 88 ? -20.672 24.281 22.203 1 86.94 88 LEU A C 1
ATOM 716 O O . LEU A 1 88 ? -20.047 23.266 22.516 1 86.94 88 LEU A O 1
ATOM 720 N N . ALA A 1 89 ? -20.141 25.266 21.594 1 86.88 89 ALA A N 1
ATOM 721 C CA . ALA A 1 89 ? -18.719 25.234 21.219 1 86.88 89 ALA A CA 1
ATOM 722 C C . ALA A 1 89 ? -17.828 25.188 22.453 1 86.88 89 ALA A C 1
ATOM 724 O O . ALA A 1 89 ? -16.859 24.422 22.5 1 86.88 89 ALA A O 1
ATOM 725 N N . LYS A 1 90 ? -18.172 25.969 23.406 1 87.38 90 LYS A N 1
ATOM 726 C CA . LYS A 1 90 ? -17.406 26 24.641 1 87.38 90 LYS A CA 1
ATOM 727 C C . LYS A 1 90 ? -17.422 24.656 25.344 1 87.38 90 LYS A C 1
ATOM 729 O O . LYS A 1 90 ? -16.391 24.219 25.875 1 87.38 90 LYS A O 1
ATOM 734 N N . GLN A 1 91 ? -18.516 24.094 25.297 1 88.5 91 GLN A N 1
ATOM 735 C CA . GLN A 1 91 ? -18.656 22.812 25.953 1 88.5 91 GLN A CA 1
ATOM 736 C C . GLN A 1 91 ? -17.875 21.719 25.219 1 88.5 91 GLN A C 1
ATOM 738 O O . GLN A 1 91 ? -17.016 21.062 25.812 1 88.5 91 GLN A O 1
ATOM 743 N N . LYS A 1 92 ? -18.109 21.562 23.969 1 89.81 92 LYS A N 1
ATOM 744 C CA . LYS A 1 92 ? -17.516 20.469 23.188 1 89.81 92 LYS A CA 1
ATOM 745 C C . LYS A 1 92 ? -16.016 20.672 23.031 1 89.81 92 LYS A C 1
ATOM 747 O O . LYS A 1 92 ? -15.242 19.734 23.234 1 89.81 92 LYS A O 1
ATOM 752 N N . LEU A 1 93 ? -15.617 21.859 22.719 1 90.38 93 LEU A N 1
ATOM 753 C CA . LEU A 1 93 ? -14.195 22.141 22.516 1 90.38 93 LEU A CA 1
ATOM 754 C C . LEU A 1 93 ? -13.453 22.141 23.844 1 90.38 93 LEU A C 1
ATOM 756 O O . LEU A 1 93 ? -12.266 21.797 23.891 1 90.38 93 LEU A O 1
ATOM 760 N N . GLY A 1 94 ? -14.156 22.531 24.875 1 88.94 94 GLY A N 1
ATOM 761 C CA . GLY A 1 94 ? -13.578 22.484 26.203 1 88.94 94 GLY A CA 1
ATOM 762 C C . GLY A 1 94 ? -13.188 21.078 26.641 1 88.94 94 GLY A C 1
ATOM 763 O O . GLY A 1 94 ? -12.156 20.891 27.297 1 88.94 94 GLY A O 1
ATOM 764 N N . GLU A 1 95 ? -13.977 20.156 26.234 1 89.31 95 GLU A N 1
ATOM 765 C CA . GLU A 1 95 ? -13.695 18.766 26.578 1 89.31 95 GLU A CA 1
ATOM 766 C C . GLU A 1 95 ? -12.406 18.297 25.906 1 89.31 95 GLU A C 1
ATOM 768 O O . GLU A 1 95 ? -11.695 17.453 26.453 1 89.31 95 GLU A O 1
ATOM 773 N N . TYR A 1 96 ? -12.078 18.875 24.812 1 90.38 96 TYR A N 1
ATOM 774 C CA . TYR A 1 96 ? -10.859 18.531 24.094 1 90.38 96 TYR A CA 1
ATOM 775 C C . TYR A 1 96 ? -9.695 19.422 24.516 1 90.38 96 TYR A C 1
ATOM 777 O O . TYR A 1 96 ? -8.555 19.188 24.125 1 90.38 96 TYR A O 1
ATOM 785 N N . ASP A 1 97 ? -9.977 20.438 25.281 1 91 97 ASP A N 1
ATOM 786 C CA . ASP A 1 97 ? -8.992 21.391 25.781 1 91 97 ASP A CA 1
ATOM 787 C C . ASP A 1 97 ? -8.25 22.062 24.625 1 91 97 ASP A C 1
ATOM 789 O O . ASP A 1 97 ? -7.031 22.234 24.672 1 91 97 ASP A O 1
ATOM 793 N N . VAL A 1 98 ? -8.938 22.406 23.562 1 92.44 98 VAL A N 1
ATOM 794 C CA . VAL A 1 98 ? -8.305 22.781 22.297 1 92.44 98 VAL A CA 1
ATOM 795 C C . VAL A 1 98 ? -7.625 24.141 22.453 1 92.44 98 VAL A C 1
ATOM 797 O O . VAL A 1 98 ? -6.52 24.359 21.953 1 92.44 98 VAL A O 1
ATOM 800 N N . HIS A 1 99 ? -8.266 25.062 23.141 1 92.31 99 HIS A N 1
ATOM 801 C CA . HIS A 1 99 ? -7.746 26.422 23.203 1 92.31 99 HIS A CA 1
ATOM 802 C C . HIS A 1 99 ? -6.535 26.516 24.125 1 92.31 99 HIS A C 1
ATOM 804 O O . HIS A 1 99 ? -5.516 27.094 23.766 1 92.31 99 HIS A O 1
ATOM 810 N N . ARG A 1 100 ? -6.672 25.938 25.281 1 92.31 100 ARG A N 1
ATOM 811 C CA . ARG A 1 100 ? -5.555 25.938 26.219 1 92.31 100 ARG A CA 1
ATOM 812 C C . ARG A 1 100 ? -4.34 25.234 25.641 1 92.31 100 ARG A C 1
ATOM 814 O O . ARG A 1 100 ? -3.203 25.672 25.828 1 92.31 100 ARG A O 1
ATOM 821 N N . LYS A 1 101 ? -4.594 24.203 25 1 94.5 101 LYS A N 1
ATOM 822 C CA . LYS A 1 101 ? -3.523 23.453 24.359 1 94.5 101 LYS A CA 1
ATOM 823 C C . LYS A 1 101 ? -2.793 24.312 23.328 1 94.5 101 LYS A C 1
ATOM 825 O O . LYS A 1 101 ? -1.562 24.328 23.297 1 94.5 101 LYS A O 1
ATOM 830 N N . GLU A 1 102 ? -3.559 24.984 22.531 1 96 102 GLU A N 1
ATOM 831 C CA . GLU A 1 102 ? -2.943 25.828 21.531 1 96 102 GLU A CA 1
ATOM 832 C C . GLU A 1 102 ? -2.143 26.969 22.172 1 96 102 GLU A C 1
ATOM 834 O O . GLU A 1 102 ? -1.06 27.312 21.688 1 96 102 GLU A O 1
ATOM 839 N N . MET A 1 103 ? -2.678 27.562 23.234 1 96.25 103 MET A N 1
ATOM 840 C CA . MET A 1 103 ? -1.952 28.594 23.969 1 96.25 103 MET A CA 1
ATOM 841 C C . MET A 1 103 ? -0.614 28.062 24.469 1 96.25 103 MET A C 1
ATOM 843 O O . MET A 1 103 ? 0.412 28.734 24.344 1 96.25 103 MET A O 1
ATOM 847 N N . ASP A 1 104 ? -0.625 26.844 24.984 1 96.12 104 ASP A N 1
ATOM 848 C CA . ASP A 1 104 ? 0.598 26.203 25.469 1 96.12 104 ASP A CA 1
ATOM 849 C C . ASP A 1 104 ? 1.585 25.984 24.328 1 96.12 104 ASP A C 1
ATOM 851 O O . ASP A 1 104 ? 2.791 26.172 24.484 1 96.12 104 ASP A O 1
ATOM 855 N N . VAL A 1 105 ? 1.104 25.594 23.203 1 97.25 105 VAL A N 1
ATOM 856 C CA . VAL A 1 105 ? 1.959 25.297 22.062 1 97.25 105 VAL A CA 1
ATOM 857 C C . VAL A 1 105 ? 2.689 26.562 21.609 1 97.25 105 VAL A C 1
ATOM 859 O O . VAL A 1 105 ? 3.906 26.547 21.406 1 97.25 105 VAL A O 1
ATOM 862 N N . TYR A 1 106 ? 1.989 27.688 21.5 1 96.62 106 TYR A N 1
ATOM 863 C CA . TYR A 1 106 ? 2.584 28.938 21.031 1 96.62 106 TYR A CA 1
ATOM 864 C C . TYR A 1 106 ? 3.549 29.484 22.078 1 96.62 106 TYR A C 1
ATOM 866 O O . TYR A 1 106 ? 4.512 30.172 21.734 1 96.62 106 TYR A O 1
ATOM 874 N N . GLN A 1 107 ? 3.299 29.078 23.297 1 94.88 107 GLN A N 1
ATOM 875 C CA . GLN A 1 107 ? 4.109 29.641 24.375 1 94.88 107 GLN A CA 1
ATOM 876 C C . GLN A 1 107 ? 5.32 28.75 24.672 1 94.88 107 GLN A C 1
ATOM 878 O O . GLN A 1 107 ? 6.402 29.25 24.984 1 94.88 107 GLN A O 1
ATOM 883 N N . LEU A 1 108 ? 5.141 27.438 24.562 1 94.31 108 LEU A N 1
ATOM 884 C CA . LEU A 1 108 ? 6.137 26.531 25.125 1 94.31 108 LEU A CA 1
ATOM 885 C C . LEU A 1 108 ? 6.785 25.688 24.047 1 94.31 108 LEU A C 1
ATOM 887 O O . LEU A 1 108 ? 7.949 25.297 24.172 1 94.31 108 LEU A O 1
ATOM 891 N N . VAL A 1 109 ? 6.145 25.359 22.984 1 97.06 109 VAL A N 1
ATOM 892 C CA . VAL A 1 109 ? 6.617 24.344 22.047 1 97.06 109 VAL A CA 1
ATOM 893 C C . VAL A 1 109 ? 7.211 25.031 20.812 1 97.06 109 VAL A C 1
ATOM 895 O O . VAL A 1 109 ? 8.344 24.75 20.422 1 97.06 109 VAL A O 1
ATOM 898 N N . ILE A 1 110 ? 6.508 25.969 20.234 1 96.75 110 ILE A N 1
ATOM 899 C CA . ILE A 1 110 ? 6.883 26.594 18.969 1 96.75 110 ILE A CA 1
ATOM 900 C C . ILE A 1 110 ? 8.203 27.344 19.141 1 96.75 110 ILE A C 1
ATOM 902 O O . ILE A 1 110 ? 9.078 27.281 18.281 1 96.75 110 ILE A O 1
ATOM 906 N N . PRO A 1 111 ? 8.43 28.047 20.297 1 95.75 111 PRO A N 1
ATOM 907 C CA . PRO A 1 111 ? 9.742 28.688 20.469 1 95.75 111 PRO A CA 1
ATOM 908 C C . PRO A 1 111 ? 10.891 27.688 20.406 1 95.75 111 PRO A C 1
ATOM 910 O O . PRO A 1 111 ? 11.961 27.984 19.875 1 95.75 111 PRO A O 1
ATOM 913 N N . GLU A 1 112 ? 10.664 26.484 20.969 1 96.94 112 GLU A N 1
ATOM 914 C CA . GLU A 1 112 ? 11.695 25.453 20.938 1 96.94 112 GLU A CA 1
ATOM 915 C C . GLU A 1 112 ? 11.891 24.922 19.516 1 96.94 112 GLU A C 1
ATOM 917 O O . GLU A 1 112 ? 13.023 24.641 19.109 1 96.94 112 GLU A O 1
ATOM 922 N N . PHE A 1 113 ? 10.828 24.766 18.766 1 97.75 113 PHE A N 1
ATOM 923 C CA . PHE A 1 113 ? 10.93 24.328 17.375 1 97.75 113 PHE A CA 1
ATOM 924 C C . PHE A 1 113 ? 11.75 25.328 16.562 1 97.75 113 PHE A C 1
ATOM 926 O O . PHE A 1 113 ? 12.602 24.938 15.766 1 97.75 113 PHE A O 1
ATOM 933 N N . ARG A 1 114 ? 11.492 26.578 16.781 1 96.56 114 ARG A N 1
ATOM 934 C CA . ARG A 1 114 ? 12.219 27.625 16.078 1 96.56 114 ARG A CA 1
ATOM 935 C C . ARG A 1 114 ? 13.703 27.578 16.406 1 96.56 114 ARG A C 1
ATOM 937 O O . ARG A 1 114 ? 14.547 27.719 15.531 1 96.56 114 ARG A O 1
ATOM 944 N N . ARG A 1 115 ? 13.914 27.453 17.656 1 96.62 115 ARG A N 1
ATOM 945 C CA . ARG A 1 115 ? 15.305 27.359 18.094 1 96.62 115 ARG A CA 1
ATOM 946 C C . ARG A 1 115 ? 16.031 26.203 17.422 1 96.62 115 ARG A C 1
ATOM 948 O O . ARG A 1 115 ? 17.156 26.344 16.969 1 96.62 115 ARG A O 1
ATOM 955 N N . LEU A 1 116 ? 15.406 25.047 17.391 1 97.81 116 LEU A N 1
ATOM 956 C CA . LEU A 1 116 ? 16 23.859 16.797 1 97.81 116 LEU A CA 1
ATOM 957 C C . LEU A 1 116 ? 16.266 24.078 15.305 1 97.81 116 LEU A C 1
ATOM 959 O O . LEU A 1 116 ? 17.359 23.766 14.82 1 97.81 116 LEU A O 1
ATOM 963 N N . MET A 1 117 ? 15.32 24.641 14.602 1 97.56 117 MET A N 1
ATOM 964 C CA . MET A 1 117 ? 15.484 24.844 13.164 1 97.56 117 MET A CA 1
ATOM 965 C C . MET A 1 117 ? 16.594 25.859 12.891 1 97.56 117 MET A C 1
ATOM 967 O O . MET A 1 117 ? 17.391 25.688 11.969 1 97.56 117 MET A O 1
ATOM 971 N N . LYS A 1 118 ? 16.641 26.891 13.688 1 96.81 118 LYS A N 1
ATOM 972 C CA . LYS A 1 118 ? 17.688 27.906 13.539 1 96.81 118 LYS A CA 1
ATOM 973 C C . LYS A 1 118 ? 19.062 27.297 13.773 1 96.81 118 LYS A C 1
ATOM 975 O O . LYS A 1 118 ? 20.047 27.703 13.141 1 96.81 118 LYS A O 1
ATOM 980 N N . SER A 1 119 ? 19.094 26.391 14.664 1 97.06 119 SER A N 1
ATOM 981 C CA . SER A 1 119 ? 20.375 25.766 15.016 1 97.06 119 SER A CA 1
ATOM 982 C C . SER A 1 119 ? 20.953 25.016 13.828 1 97.06 119 SER A C 1
ATOM 984 O O . SER A 1 119 ? 22.172 24.812 13.758 1 97.06 119 SER A O 1
ATOM 986 N N . VAL A 1 120 ? 20.141 24.641 12.93 1 97.56 120 VAL A N 1
ATOM 987 C CA . VAL A 1 120 ? 20.656 23.891 11.789 1 97.56 120 VAL A CA 1
ATOM 988 C C . VAL A 1 120 ? 20.656 24.766 10.547 1 97.56 120 VAL A C 1
ATOM 990 O O . VAL A 1 120 ? 20.719 24.266 9.422 1 97.56 120 VAL A O 1
ATOM 993 N N . GLY A 1 121 ? 20.453 26.016 10.664 1 96.44 121 GLY A N 1
ATOM 994 C CA . GLY A 1 121 ? 20.578 26.984 9.594 1 96.44 121 GLY A CA 1
ATOM 995 C C . GLY A 1 121 ? 19.297 27.188 8.82 1 96.44 121 GLY A C 1
ATOM 996 O O . GLY A 1 121 ? 19.297 27.859 7.777 1 96.44 121 GLY A O 1
ATOM 997 N N . ASP A 1 122 ? 18.219 26.562 9.305 1 95.31 122 ASP A N 1
ATOM 998 C CA . ASP A 1 122 ? 16.922 26.781 8.664 1 95.31 122 ASP A CA 1
ATOM 999 C C . ASP A 1 122 ? 16.266 28.062 9.188 1 95.31 122 ASP A C 1
ATOM 1001 O O . ASP A 1 122 ? 15.969 28.172 10.375 1 95.31 122 ASP A O 1
ATOM 1005 N N . ARG A 1 123 ? 15.984 29.016 8.289 1 91 123 ARG A N 1
ATOM 1006 C CA . ARG A 1 123 ? 15.484 30.328 8.688 1 91 123 ARG A CA 1
ATOM 1007 C C . ARG A 1 123 ? 14.023 30.5 8.305 1 91 123 ARG A C 1
ATOM 1009 O O . ARG A 1 123 ? 13.484 31.625 8.352 1 91 123 ARG A O 1
ATOM 1016 N N . SER A 1 124 ? 13.438 29.453 8.023 1 89.44 124 SER A N 1
ATOM 1017 C CA . SER A 1 124 ? 12.016 29.516 7.699 1 89.44 124 SER A CA 1
ATOM 1018 C C . SER A 1 124 ? 11.188 29.906 8.922 1 89.44 124 SER A C 1
ATOM 1020 O O . SER A 1 124 ? 11.555 29.578 10.055 1 89.44 124 SER A O 1
ATOM 1022 N N . GLU A 1 125 ? 10.188 30.672 8.805 1 90.44 125 GLU A N 1
ATOM 1023 C CA . GLU A 1 125 ? 9.305 31.047 9.914 1 90.44 125 GLU A CA 1
ATOM 1024 C C . GLU A 1 125 ? 8.438 29.859 10.344 1 90.44 125 GLU A C 1
ATOM 1026 O O . GLU A 1 125 ? 8.523 29.406 11.484 1 90.44 125 GLU A O 1
ATOM 1031 N N . LEU A 1 126 ? 7.742 29.172 9.523 1 96 126 LEU A N 1
ATOM 1032 C CA . LEU A 1 126 ? 6.957 27.938 9.594 1 96 126 LEU A CA 1
ATOM 1033 C C . LEU A 1 126 ? 5.719 28.141 10.461 1 96 126 LEU A C 1
ATOM 1035 O O . LEU A 1 126 ? 4.711 27.453 10.281 1 96 126 LEU A O 1
ATOM 1039 N N . TYR A 1 127 ? 5.824 29.016 11.562 1 96.62 127 TYR A N 1
ATOM 1040 C CA . TYR A 1 127 ? 4.734 29.281 12.492 1 96.62 127 TYR A CA 1
ATOM 1041 C C . TYR A 1 127 ? 4.566 30.781 12.719 1 96.62 127 TYR A C 1
ATOM 1043 O O . TYR A 1 127 ? 5.555 31.531 12.773 1 96.62 127 TYR A O 1
ATOM 1051 N N . PRO A 1 128 ? 3.289 31.219 12.914 1 94.81 128 PRO A N 1
ATOM 1052 C CA . PRO A 1 128 ? 3.156 32.625 13.281 1 94.81 128 PRO A CA 1
ATOM 1053 C C . PRO A 1 128 ? 3.775 32.938 14.641 1 94.81 128 PRO A C 1
ATOM 1055 O O . PRO A 1 128 ? 3.684 32.125 15.562 1 94.81 128 PRO A O 1
ATOM 1058 N N . ASN A 1 129 ? 4.309 34.062 14.711 1 90.44 129 ASN A N 1
ATOM 1059 C CA . ASN A 1 129 ? 4.863 34.531 15.977 1 90.44 129 ASN A CA 1
ATOM 1060 C C . ASN A 1 129 ? 3.807 35.219 16.828 1 90.44 129 ASN A C 1
ATOM 1062 O O . ASN A 1 129 ? 3.186 36.188 16.391 1 90.44 129 ASN A O 1
ATOM 1066 N N . PRO A 1 130 ? 3.666 34.719 18.016 1 94.44 130 PRO A N 1
ATOM 1067 C CA . PRO A 1 130 ? 2.752 35.438 18.891 1 94.44 130 PRO A CA 1
ATOM 1068 C C . PRO A 1 130 ? 3.395 36.688 19.5 1 94.44 130 PRO A C 1
ATOM 1070 O O . PRO A 1 130 ? 4.582 36.688 19.828 1 94.44 130 PRO A O 1
ATOM 1073 N N . LEU A 1 131 ? 2.619 37.781 19.5 1 94.31 131 LEU A N 1
ATOM 1074 C CA . LEU A 1 131 ? 3.014 38.906 20.344 1 94.31 131 LEU A CA 1
ATOM 1075 C C . LEU A 1 131 ? 2.93 38.531 21.812 1 94.31 131 LEU A C 1
ATOM 1077 O O . LEU A 1 131 ? 3.826 38.844 22.594 1 94.31 131 LEU A O 1
ATOM 1081 N N . CYS A 1 132 ? 1.824 37.844 22.078 1 94.56 132 CYS A N 1
ATOM 1082 C CA . CYS A 1 132 ? 1.635 37.406 23.469 1 94.56 132 CYS A CA 1
ATOM 1083 C C . CYS A 1 132 ? 0.541 36.344 23.562 1 94.56 132 CYS A C 1
ATOM 1085 O O . CYS A 1 132 ? -0.336 36.281 22.703 1 94.56 132 CYS A O 1
ATOM 1087 N N . VAL A 1 133 ? 0.698 35.469 24.562 1 96.5 133 VAL A N 1
ATOM 1088 C CA . VAL A 1 133 ? -0.407 34.625 25.016 1 96.5 133 VAL A CA 1
ATOM 1089 C C . VAL A 1 133 ? -1.037 35.219 26.266 1 96.5 133 VAL A C 1
ATOM 1091 O O . VAL A 1 133 ? -0.414 35.25 27.328 1 96.5 133 VAL A O 1
ATOM 1094 N N . ASP A 1 134 ? -2.201 35.75 26.078 1 96.19 134 ASP A N 1
ATOM 1095 C CA . ASP A 1 134 ? -2.906 36.406 27.172 1 96.19 134 ASP A CA 1
ATOM 1096 C C . ASP A 1 134 ? -3.857 35.438 27.875 1 96.19 134 ASP A C 1
ATOM 1098 O O . ASP A 1 134 ? -5.031 35.344 27.516 1 96.19 134 ASP A O 1
ATOM 1102 N N . ARG A 1 135 ? -3.441 34.844 28.938 1 94.38 135 ARG A N 1
ATOM 1103 C CA . ARG A 1 135 ? -4.211 33.844 29.625 1 94.38 135 ARG A CA 1
ATOM 1104 C C . ARG A 1 135 ? -5.352 34.438 30.438 1 94.38 135 ARG A C 1
ATOM 1106 O O . ARG A 1 135 ? -6.348 33.781 30.719 1 94.38 135 ARG A O 1
ATOM 1113 N N . THR A 1 136 ? -5.176 35.688 30.75 1 92.94 136 THR A N 1
ATOM 1114 C CA . THR A 1 136 ? -6.23 36.406 31.484 1 92.94 136 THR A CA 1
ATOM 1115 C C . THR A 1 136 ? -7.484 36.531 30.625 1 92.94 136 THR A C 1
ATOM 1117 O O . THR A 1 136 ? -8.594 36.25 31.094 1 92.94 136 THR A O 1
ATOM 1120 N N . ASN A 1 137 ? -7.324 36.938 29.406 1 92.88 137 ASN A N 1
ATOM 1121 C CA . ASN A 1 137 ? -8.453 37.094 28.5 1 92.88 137 ASN A CA 1
ATOM 1122 C C . ASN A 1 137 ? -8.648 35.875 27.609 1 92.88 137 ASN A C 1
ATOM 1124 O O . ASN A 1 137 ? -9.523 35.875 26.734 1 92.88 137 ASN A O 1
ATOM 1128 N N . ASP A 1 138 ? -7.809 34.844 27.797 1 92.81 138 ASP A N 1
ATOM 1129 C CA . ASP A 1 138 ? -7.898 33.594 27.078 1 92.81 138 ASP A CA 1
ATOM 1130 C C . ASP A 1 138 ? -7.797 33.781 25.562 1 92.81 138 ASP A C 1
ATOM 1132 O O . ASP A 1 138 ? -8.664 33.344 24.812 1 92.81 138 ASP A O 1
ATOM 1136 N N . VAL A 1 139 ? -6.781 34.531 25.188 1 96 139 VAL A N 1
ATOM 1137 C CA . VAL A 1 139 ? -6.586 34.781 23.766 1 96 139 VAL A CA 1
ATOM 1138 C C . VAL A 1 139 ? -5.105 34.656 23.406 1 96 139 VAL A C 1
ATOM 1140 O O . VAL A 1 139 ? -4.242 34.75 24.281 1 96 139 VAL A O 1
ATOM 1143 N N . ILE A 1 140 ? -4.848 34.344 22.172 1 97.06 140 ILE A N 1
ATOM 1144 C CA . ILE A 1 140 ? -3.521 34.406 21.562 1 97.06 140 ILE A CA 1
ATOM 1145 C C . ILE A 1 140 ? -3.439 35.625 20.625 1 97.06 140 ILE A C 1
ATOM 1147 O O . ILE A 1 140 ? -4.281 35.781 19.75 1 97.06 140 ILE A O 1
ATOM 1151 N N . ILE A 1 141 ? -2.52 36.5 20.859 1 97.25 141 ILE A N 1
ATOM 1152 C CA . ILE A 1 141 ? -2.305 37.656 19.984 1 97.25 141 ILE A CA 1
ATOM 1153 C C . ILE A 1 141 ? -1.149 37.375 19.031 1 97.25 141 ILE A C 1
ATOM 1155 O O . ILE A 1 141 ? 0.013 37.344 19.438 1 97.25 141 ILE A O 1
ATOM 1159 N N . LEU A 1 142 ? -1.536 37.281 17.781 1 96.69 142 LEU A N 1
ATOM 1160 C CA . LEU A 1 142 ? -0.561 36.906 16.766 1 96.69 142 LEU A CA 1
ATOM 1161 C C . LEU A 1 142 ? -0.244 38.094 15.875 1 96.69 142 LEU A C 1
ATOM 1163 O O . LEU A 1 142 ? -1.094 38.969 15.672 1 96.69 142 LEU A O 1
ATOM 1167 N N . ASN A 1 143 ? 0.992 38.125 15.422 1 95 143 ASN A N 1
ATOM 1168 C CA . ASN A 1 143 ? 1.27 39.062 14.344 1 95 143 ASN A CA 1
ATOM 1169 C C . ASN A 1 143 ? 0.447 38.75 13.094 1 95 143 ASN A C 1
ATOM 1171 O O . ASN A 1 143 ? 0.251 37.594 12.75 1 95 143 ASN A O 1
ATOM 1175 N N . ASP A 1 144 ? -0.075 39.75 12.492 1 95.81 144 ASP A N 1
ATOM 1176 C CA . ASP A 1 144 ? -0.839 39.594 11.258 1 95.81 144 ASP A CA 1
ATOM 1177 C C . ASP A 1 144 ? 0.078 39.25 10.086 1 95.81 144 ASP A C 1
ATOM 1179 O O . ASP A 1 144 ? 0.616 40.156 9.43 1 95.81 144 ASP A O 1
ATOM 1183 N N . VAL A 1 145 ? 0.093 38.031 9.703 1 95.81 145 VAL A N 1
ATOM 1184 C CA . VAL A 1 145 ? 1.073 37.531 8.734 1 95.81 145 VAL A CA 1
ATOM 1185 C C . VAL A 1 145 ? 0.674 37.969 7.328 1 95.81 145 VAL A C 1
ATOM 1187 O O . VAL A 1 145 ? 1.485 37.906 6.398 1 95.81 145 VAL A O 1
ATOM 1190 N N . THR A 1 146 ? -0.587 38.406 7.156 1 94.88 146 THR A N 1
ATOM 1191 C CA . THR A 1 146 ? -0.987 38.906 5.852 1 94.88 146 THR A CA 1
ATOM 1192 C C . THR A 1 146 ? -0.162 40.125 5.477 1 94.88 146 THR A C 1
ATOM 1194 O O . THR A 1 146 ? 0.058 40.406 4.293 1 94.88 146 THR A O 1
ATOM 1197 N N . LYS A 1 147 ? 0.235 40.844 6.469 1 94.69 147 LYS A N 1
ATOM 1198 C CA . LYS A 1 147 ? 1.062 42.031 6.246 1 94.69 147 LYS A CA 1
ATOM 1199 C C . LYS A 1 147 ? 2.467 41.625 5.793 1 94.69 147 LYS A C 1
ATOM 1201 O O . LYS A 1 147 ? 3.211 42.469 5.277 1 94.69 147 LYS A O 1
ATOM 1206 N N . LYS A 1 148 ? 2.846 40.406 6.023 1 93.94 148 LYS A N 1
ATOM 1207 C CA . LYS A 1 148 ? 4.125 39.875 5.555 1 93.94 148 LYS A CA 1
ATOM 1208 C C . LYS A 1 148 ? 3.977 39.188 4.203 1 93.94 148 LYS A C 1
ATOM 1210 O O . LYS A 1 148 ? 4.926 38.594 3.699 1 93.94 148 LYS A O 1
ATOM 1215 N N . GLY A 1 149 ? 2.797 39.188 3.682 1 95.06 149 GLY A N 1
ATOM 1216 C CA . GLY A 1 149 ? 2.574 38.656 2.342 1 95.06 149 GLY A CA 1
ATOM 1217 C C . GLY A 1 149 ? 2.021 37.25 2.332 1 95.06 149 GLY A C 1
ATOM 1218 O O . GLY A 1 149 ? 1.848 36.656 1.268 1 95.06 149 GLY A O 1
ATOM 1219 N N . TYR A 1 150 ? 1.752 36.688 3.42 1 96.69 150 TYR A N 1
ATOM 1220 C CA . TYR A 1 150 ? 1.165 35.344 3.457 1 96.69 150 TYR A CA 1
ATOM 1221 C C . TYR A 1 150 ? -0.319 35.406 3.113 1 96.69 150 TYR A C 1
ATOM 1223 O O . TYR A 1 150 ? -1.027 36.312 3.518 1 96.69 150 TYR A O 1
ATOM 1231 N N . MET A 1 151 ? -0.729 34.469 2.426 1 95.5 151 MET A N 1
ATOM 1232 C CA . MET A 1 151 ? -2.137 34.375 2.041 1 95.5 151 MET A CA 1
ATOM 1233 C C . MET A 1 151 ? -2.613 32.938 1.995 1 95.5 151 MET A C 1
ATOM 1235 O O . MET A 1 151 ? -1.809 32.031 1.825 1 95.5 151 MET A O 1
ATOM 1239 N N . MET A 1 152 ? -3.9 32.781 2.148 1 92.12 152 MET A N 1
ATOM 1240 C CA . MET A 1 152 ? -4.527 31.469 2.008 1 92.12 152 MET A CA 1
ATOM 1241 C C . MET A 1 152 ? -4.82 31.156 0.543 1 92.12 152 MET A C 1
ATOM 1243 O O . MET A 1 152 ? -5.078 32.062 -0.248 1 92.12 152 MET A O 1
ATOM 1247 N N . VAL A 1 153 ? -4.781 29.891 0.267 1 92.25 153 VAL A N 1
ATOM 1248 C CA . VAL A 1 153 ? -5.152 29.453 -1.078 1 92.25 153 VAL A CA 1
ATOM 1249 C C . VAL A 1 153 ? -6.605 29 -1.092 1 92.25 153 VAL A C 1
ATOM 1251 O O . VAL A 1 153 ? -7.18 28.703 -0.042 1 92.25 153 VAL A O 1
ATOM 1254 N N . ASP A 1 154 ? -7.207 29.031 -2.303 1 87.5 154 ASP A N 1
ATOM 1255 C CA . ASP A 1 154 ? -8.602 28.609 -2.459 1 87.5 154 ASP A CA 1
ATOM 1256 C C . ASP A 1 154 ? -8.781 27.156 -2.061 1 87.5 154 ASP A C 1
ATOM 1258 O O . ASP A 1 154 ? -8.328 26.25 -2.77 1 87.5 154 ASP A O 1
ATOM 1262 N N . ARG A 1 155 ? -9.484 26.969 -1.035 1 84.88 155 ARG A N 1
ATOM 1263 C CA . ARG A 1 155 ? -9.633 25.656 -0.442 1 84.88 155 ARG A CA 1
ATOM 1264 C C . ARG A 1 155 ? -10.453 24.734 -1.343 1 84.88 155 ARG A C 1
ATOM 1266 O O . ARG A 1 155 ? -10.359 23.5 -1.239 1 84.88 155 ARG A O 1
ATOM 1273 N N . THR A 1 156 ? -11.305 25.25 -2.244 1 84.88 156 THR A N 1
ATOM 1274 C CA . THR A 1 156 ? -12.203 24.422 -3.057 1 84.88 156 THR A CA 1
ATOM 1275 C C . THR A 1 156 ? -11.445 23.812 -4.234 1 84.88 156 THR A C 1
ATOM 1277 O O . THR A 1 156 ? -11.945 22.891 -4.879 1 84.88 156 THR A O 1
ATOM 1280 N N . GLN A 1 157 ? -10.25 24.297 -4.48 1 89.06 157 GLN A N 1
ATOM 1281 C CA . GLN A 1 157 ? -9.523 23.844 -5.66 1 89.06 157 GLN A CA 1
ATOM 1282 C C . GLN A 1 157 ? -8.523 22.766 -5.305 1 89.06 157 GLN A C 1
ATOM 1284 O O . GLN A 1 157 ? -8.117 21.969 -6.164 1 89.06 157 GLN A O 1
ATOM 1289 N N . GLY A 1 158 ? -8.148 22.656 -4.051 1 94.06 158 GLY A N 1
ATOM 1290 C CA . GLY A 1 158 ? -7.086 21.75 -3.662 1 94.06 158 GLY A CA 1
ATOM 1291 C C . GLY A 1 158 ? -5.703 22.25 -4.027 1 94.06 158 GLY A C 1
ATOM 1292 O O . GLY A 1 158 ? -5.555 23.094 -4.914 1 94.06 158 GLY A O 1
ATOM 1293 N N . LEU A 1 159 ? -4.711 21.734 -3.43 1 97.94 159 LEU A N 1
ATOM 1294 C CA . LEU A 1 159 ? -3.336 22.188 -3.641 1 97.94 159 LEU A CA 1
ATOM 1295 C C . LEU A 1 159 ? -2.707 21.453 -4.828 1 97.94 159 LEU A C 1
ATOM 1297 O O . LEU A 1 159 ? -2.906 20.25 -5.004 1 97.94 159 LEU A O 1
ATOM 1301 N N . ASP A 1 160 ? -2.021 22.203 -5.637 1 97.31 160 ASP A N 1
ATOM 1302 C CA . ASP A 1 160 ? -1.257 21.609 -6.727 1 97.31 160 ASP A CA 1
ATOM 1303 C C . ASP A 1 160 ? 0.028 20.953 -6.211 1 97.31 160 ASP A C 1
ATOM 1305 O O . ASP A 1 160 ? 0.252 20.891 -5 1 97.31 160 ASP A O 1
ATOM 1309 N N . ALA A 1 161 ? 0.848 20.469 -7.098 1 98.06 161 ALA A N 1
ATOM 1310 C CA . ALA A 1 161 ? 2.037 19.688 -6.742 1 98.06 161 ALA A CA 1
ATOM 1311 C C . ALA A 1 161 ? 3.021 20.531 -5.941 1 98.06 161 ALA A C 1
ATOM 1313 O O . ALA A 1 161 ? 3.568 20.078 -4.934 1 98.06 161 ALA A O 1
ATOM 1314 N N . THR A 1 162 ? 3.273 21.766 -6.355 1 98.06 162 THR A N 1
ATOM 1315 C CA . THR A 1 162 ? 4.25 22.641 -5.711 1 98.06 162 THR A CA 1
ATOM 1316 C C . THR A 1 162 ? 3.834 22.938 -4.273 1 98.06 162 THR A C 1
ATOM 1318 O O . THR A 1 162 ? 4.637 22.812 -3.348 1 98.06 162 THR A O 1
ATOM 1321 N N . HIS A 1 163 ? 2.604 23.344 -4.098 1 98.44 163 HIS A N 1
ATOM 1322 C CA . HIS A 1 163 ? 2.09 23.656 -2.77 1 98.44 163 HIS A CA 1
ATOM 1323 C C . HIS A 1 163 ? 2.066 22.422 -1.881 1 98.44 163 HIS A C 1
ATOM 1325 O O . HIS A 1 163 ? 2.377 22.5 -0.69 1 98.44 163 HIS A O 1
ATOM 1331 N N . THR A 1 164 ? 1.679 21.281 -2.48 1 98.62 164 THR A N 1
ATOM 1332 C CA . THR A 1 164 ? 1.619 20.031 -1.723 1 98.62 164 THR A CA 1
ATOM 1333 C C . THR A 1 164 ? 3.004 19.641 -1.214 1 98.62 164 THR A C 1
ATOM 1335 O O . THR A 1 164 ? 3.172 19.344 -0.031 1 98.62 164 THR A O 1
ATOM 1338 N N . LYS A 1 165 ? 3.992 19.703 -2.053 1 98.62 165 LYS A N 1
ATOM 1339 C CA . LYS A 1 165 ? 5.355 19.344 -1.668 1 98.62 165 LYS A CA 1
ATOM 1340 C C . LYS A 1 165 ? 5.902 20.312 -0.618 1 98.62 165 LYS A C 1
ATOM 1342 O O . LYS A 1 165 ? 6.574 19.891 0.327 1 98.62 165 LYS A O 1
ATOM 1347 N N . MET A 1 166 ? 5.598 21.578 -0.756 1 98.44 166 MET A N 1
ATOM 1348 C CA . MET A 1 166 ? 6.02 22.562 0.233 1 98.44 166 MET A CA 1
ATOM 1349 C C . MET A 1 166 ? 5.387 22.281 1.591 1 98.44 166 MET A C 1
ATOM 1351 O O . MET A 1 166 ? 6.047 22.406 2.625 1 98.44 166 MET A O 1
ATOM 1355 N N . SER A 1 167 ? 4.152 21.922 1.579 1 98.69 167 SER A N 1
ATOM 1356 C CA . SER A 1 167 ? 3.436 21.609 2.812 1 98.69 167 SER A CA 1
ATOM 1357 C C . SER A 1 167 ? 3.998 20.344 3.477 1 98.69 167 SER A C 1
ATOM 1359 O O . SER A 1 167 ? 4.156 20.312 4.699 1 98.69 167 SER A O 1
ATOM 1361 N N . LEU A 1 168 ? 4.312 19.359 2.672 1 98.88 168 LEU A N 1
ATOM 1362 C CA . LEU A 1 168 ? 4.875 18.125 3.199 1 98.88 168 LEU A CA 1
ATOM 1363 C C . LEU A 1 168 ? 6.258 18.359 3.793 1 98.88 168 LEU A C 1
ATOM 1365 O O . LEU A 1 168 ? 6.609 17.766 4.812 1 98.88 168 LEU A O 1
ATOM 1369 N N . LYS A 1 169 ? 7 19.156 3.15 1 98.69 169 LYS A N 1
ATOM 1370 C CA . LYS A 1 169 ? 8.305 19.516 3.699 1 98.69 169 LYS A CA 1
ATOM 1371 C C . LYS A 1 169 ? 8.164 20.234 5.035 1 98.69 169 LYS A C 1
ATOM 1373 O O . LYS A 1 169 ? 8.914 19.984 5.973 1 98.69 169 LYS A O 1
ATOM 1378 N N . ALA A 1 170 ? 7.211 21.172 5.086 1 98.69 170 ALA A N 1
ATOM 1379 C CA . ALA A 1 170 ? 6.93 21.875 6.336 1 98.69 170 ALA A CA 1
ATOM 1380 C C . ALA A 1 170 ? 6.535 20.891 7.434 1 98.69 170 ALA A C 1
ATOM 1382 O O . ALA A 1 170 ? 6.965 21.031 8.586 1 98.69 170 ALA A O 1
ATOM 1383 N N . MET A 1 171 ? 5.75 19.922 7.094 1 98.69 171 MET A N 1
ATOM 1384 C CA . MET A 1 171 ? 5.344 18.875 8.039 1 98.69 171 MET A CA 1
ATOM 1385 C C . MET A 1 171 ? 6.551 18.078 8.523 1 98.69 171 MET A C 1
ATOM 1387 O O . MET A 1 171 ? 6.637 17.734 9.703 1 98.69 171 MET A O 1
ATOM 1391 N N . ALA A 1 172 ? 7.41 17.75 7.59 1 98.81 172 ALA A N 1
ATOM 1392 C CA . ALA A 1 172 ? 8.625 17.016 7.945 1 98.81 172 ALA A CA 1
ATOM 1393 C C . ALA A 1 172 ? 9.461 17.797 8.953 1 98.81 172 ALA A C 1
ATOM 1395 O O . ALA A 1 172 ? 10.008 17.219 9.891 1 98.81 172 ALA A O 1
ATOM 1396 N N . LYS A 1 173 ? 9.586 19.109 8.766 1 98.69 173 LYS A N 1
ATOM 1397 C CA . LYS A 1 173 ? 10.305 19.953 9.711 1 98.69 173 LYS A CA 1
ATOM 1398 C C . LYS A 1 173 ? 9.664 19.906 11.094 1 98.69 173 LYS A C 1
ATOM 1400 O O . LYS A 1 173 ? 10.359 19.766 12.102 1 98.69 173 LYS A O 1
ATOM 1405 N N . LEU A 1 174 ? 8.352 20.047 11.109 1 98.75 174 LEU A N 1
ATOM 1406 C CA . LEU A 1 174 ? 7.609 19.984 12.359 1 98.75 174 LEU A CA 1
ATOM 1407 C C . LEU A 1 174 ? 7.855 18.641 13.07 1 98.75 174 LEU A C 1
ATOM 1409 O O . LEU A 1 174 ? 8.203 18.625 14.25 1 98.75 174 LEU A O 1
ATOM 1413 N N . HIS A 1 175 ? 7.746 17.594 12.367 1 98.81 175 HIS A N 1
ATOM 1414 C CA . HIS A 1 175 ? 7.832 16.25 12.945 1 98.81 175 HIS A CA 1
ATOM 1415 C C . HIS A 1 175 ? 9.258 15.93 13.383 1 98.81 175 HIS A C 1
ATOM 1417 O O . HIS A 1 175 ? 9.469 15.383 14.469 1 98.81 175 HIS A O 1
ATOM 1423 N N . ALA A 1 176 ? 10.234 16.281 12.531 1 98.75 176 ALA A N 1
ATOM 1424 C CA . ALA A 1 176 ? 11.625 16.047 12.906 1 98.75 176 ALA A CA 1
ATOM 1425 C C . ALA A 1 176 ? 11.992 16.844 14.156 1 98.75 176 ALA A C 1
ATOM 1427 O O . ALA A 1 176 ? 12.672 16.344 15.047 1 98.75 176 ALA A O 1
ATOM 1428 N N . SER A 1 177 ? 11.555 18.125 14.234 1 98.62 177 SER A N 1
ATOM 1429 C CA . SER A 1 177 ? 11.789 18.953 15.414 1 98.62 177 SER A CA 1
ATOM 1430 C C . SER A 1 177 ? 11.172 18.328 16.656 1 98.62 177 SER A C 1
ATOM 1432 O O . SER A 1 177 ? 11.75 18.391 17.75 1 98.62 177 SER A O 1
ATOM 1434 N N . SER A 1 178 ? 10.023 17.766 16.484 1 98.62 178 SER A N 1
ATOM 1435 C CA . SER A 1 178 ? 9.359 17.156 17.625 1 98.62 178 SER A CA 1
ATOM 1436 C C . SER A 1 178 ? 10.125 15.93 18.109 1 98.62 178 SER A C 1
ATOM 1438 O O . SER A 1 178 ? 10.172 15.656 19.312 1 98.62 178 SER A O 1
ATOM 1440 N N . VAL A 1 179 ? 10.672 15.141 17.172 1 98.38 179 VAL A N 1
ATOM 1441 C CA . VAL A 1 179 ? 11.5 14 17.547 1 98.38 179 VAL A CA 1
ATOM 1442 C C . VAL A 1 179 ? 12.672 14.477 18.391 1 98.38 179 VAL A C 1
ATOM 1444 O O . VAL A 1 179 ? 12.93 13.938 19.484 1 98.38 179 VAL A O 1
ATOM 1447 N N . LYS A 1 180 ? 13.352 15.477 17.922 1 98.69 180 LYS A N 1
ATOM 1448 C CA . LYS A 1 180 ? 14.516 15.992 18.641 1 98.69 180 LYS A CA 1
ATOM 1449 C C . LYS A 1 180 ? 14.102 16.594 19.984 1 98.69 180 LYS A C 1
ATOM 1451 O O . LYS A 1 180 ? 14.789 16.375 20.984 1 98.69 180 LYS A O 1
ATOM 1456 N N . LEU A 1 181 ? 13.039 17.344 20 1 98.56 181 LEU A N 1
ATOM 1457 C CA . LEU A 1 181 ? 12.578 17.984 21.219 1 98.56 181 LEU A CA 1
ATOM 1458 C C . LEU A 1 181 ? 12.227 16.953 22.281 1 98.56 181 LEU A C 1
ATOM 1460 O O . LEU A 1 181 ? 12.5 17.156 23.469 1 98.56 181 LEU A O 1
ATOM 1464 N N . ALA A 1 182 ? 11.609 15.891 21.875 1 97.5 182 ALA A N 1
ATOM 1465 C CA . ALA A 1 182 ? 11.266 14.812 22.797 1 97.5 182 ALA A CA 1
ATOM 1466 C C . ALA A 1 182 ? 12.523 14.156 23.375 1 97.5 182 ALA A C 1
ATOM 1468 O O . ALA A 1 182 ? 12.516 13.664 24.5 1 97.5 182 ALA A O 1
ATOM 1469 N N . GLU A 1 183 ? 13.594 14.148 22.594 1 97.75 183 GLU A N 1
ATOM 1470 C CA . GLU A 1 183 ? 14.867 13.633 23.078 1 97.75 183 GLU A CA 1
ATOM 1471 C C . GLU A 1 183 ? 15.438 14.539 24.172 1 97.75 183 GLU A C 1
ATOM 1473 O O . GLU A 1 183 ? 15.992 14.055 25.156 1 97.75 183 GLU A O 1
ATOM 1478 N N . ILE A 1 184 ? 15.328 15.781 23.953 1 97.38 184 ILE A N 1
ATOM 1479 C CA . ILE A 1 184 ? 15.875 16.766 24.875 1 97.38 184 ILE A CA 1
ATOM 1480 C C . ILE A 1 184 ? 15 16.844 26.125 1 97.38 184 ILE A C 1
ATOM 1482 O O . ILE A 1 184 ? 15.508 16.875 27.25 1 97.38 184 ILE A O 1
ATOM 1486 N N . TYR A 1 185 ? 13.68 16.875 25.891 1 96.62 185 TYR A N 1
ATOM 1487 C CA . TYR A 1 185 ? 12.695 16.953 26.953 1 96.62 185 TYR A CA 1
ATOM 1488 C C . TYR A 1 185 ? 11.695 15.805 26.859 1 96.62 185 TYR A C 1
ATOM 1490 O O . TYR A 1 185 ? 10.586 15.984 26.359 1 96.62 185 TYR A O 1
ATOM 1498 N N . PRO A 1 186 ? 11.914 14.656 27.469 1 95.06 186 PRO A N 1
ATOM 1499 C CA . PRO A 1 186 ? 11.156 13.43 27.234 1 95.06 186 PRO A CA 1
ATOM 1500 C C . PRO A 1 186 ? 9.688 13.555 27.625 1 95.06 186 PRO A C 1
ATOM 1502 O O . PRO A 1 186 ? 8.844 12.82 27.109 1 95.06 186 PRO A O 1
ATOM 1505 N N . THR A 1 187 ? 9.289 14.508 28.453 1 94.94 187 THR A N 1
ATOM 1506 C CA . THR A 1 187 ? 7.914 14.57 28.938 1 94.94 187 THR A CA 1
ATOM 1507 C C . THR A 1 187 ? 7.18 15.758 28.312 1 94.94 187 THR A C 1
ATOM 1509 O O . THR A 1 187 ? 6.031 16.031 28.672 1 94.94 187 THR A O 1
ATOM 1512 N N . ILE A 1 188 ? 7.809 16.391 27.344 1 94.88 188 ILE A N 1
ATOM 1513 C CA . ILE A 1 188 ? 7.289 17.656 26.844 1 94.88 188 ILE A CA 1
ATOM 1514 C C . ILE A 1 188 ? 5.941 17.438 26.172 1 94.88 188 ILE A C 1
ATOM 1516 O O . ILE A 1 188 ? 5.07 18.297 26.203 1 94.88 188 ILE A O 1
ATOM 1520 N N . PHE A 1 189 ? 5.746 16.25 25.578 1 95.44 189 PHE A N 1
ATOM 1521 C CA . PHE A 1 189 ? 4.527 16.016 24.812 1 95.44 189 PHE A CA 1
ATOM 1522 C C . PHE A 1 189 ? 3.545 15.156 25.594 1 95.44 189 PHE A C 1
ATOM 1524 O O . PHE A 1 189 ? 2.494 14.781 25.078 1 95.44 189 PHE A O 1
ATOM 1531 N N . ASP A 1 190 ? 3.762 14.898 26.891 1 92.75 190 ASP A N 1
ATOM 1532 C CA . ASP A 1 190 ? 2.945 14.008 27.703 1 92.75 190 ASP A CA 1
ATOM 1533 C C . ASP A 1 190 ? 1.531 14.555 27.875 1 92.75 190 ASP A C 1
ATOM 1535 O O . ASP A 1 190 ? 0.573 13.789 28 1 92.75 190 ASP A O 1
ATOM 1539 N N . ARG A 1 191 ? 1.402 15.828 27.859 1 91.44 191 ARG A N 1
ATOM 1540 C CA . ARG A 1 191 ? 0.108 16.438 28.141 1 91.44 191 ARG A CA 1
ATOM 1541 C C . ARG A 1 191 ? -0.736 16.547 26.875 1 91.44 191 ARG A C 1
ATOM 1543 O O . ARG A 1 191 ? -1.937 16.812 26.938 1 91.44 191 ARG A O 1
ATOM 1550 N N . TYR A 1 192 ? -0.167 16.328 25.781 1 93.44 192 TYR A N 1
ATOM 1551 C CA . TYR A 1 192 ? -0.881 16.453 24.516 1 93.44 192 TYR A CA 1
ATOM 1552 C C . TYR A 1 192 ? -1.491 15.125 24.094 1 93.44 192 TYR A C 1
ATOM 1554 O O . TYR A 1 192 ? -1.105 14.547 23.078 1 93.44 192 TYR A O 1
ATOM 1562 N N . THR A 1 193 ? -2.539 14.742 24.844 1 89.06 193 THR A N 1
ATOM 1563 C CA . THR A 1 193 ? -3.104 13.406 24.719 1 89.06 193 THR A CA 1
ATOM 1564 C C . THR A 1 193 ? -4.461 13.445 24.031 1 89.06 193 THR A C 1
ATOM 1566 O O . THR A 1 193 ? -5.039 12.406 23.719 1 89.06 193 THR A O 1
ATOM 1569 N N . THR A 1 194 ? -4.988 14.648 23.797 1 90.94 194 THR A N 1
ATOM 1570 C CA . THR A 1 194 ? -6.316 14.742 23.188 1 90.94 194 THR A CA 1
ATOM 1571 C C . THR A 1 194 ? -6.23 15.297 21.766 1 90.94 194 THR A C 1
ATOM 1573 O O . THR A 1 194 ? -5.836 16.438 21.562 1 90.94 194 THR A O 1
ATOM 1576 N N . GLY A 1 195 ? -6.422 14.477 20.797 1 91.25 195 GLY A N 1
ATOM 1577 C CA . GLY A 1 195 ? -6.562 14.859 19.391 1 91.25 195 GLY A CA 1
ATOM 1578 C C . GLY A 1 195 ? -7.984 14.719 18.875 1 91.25 195 GLY A C 1
ATOM 1579 O O . GLY A 1 195 ? -8.938 14.688 19.672 1 91.25 195 GLY A O 1
ATOM 1580 N N . MET A 1 196 ? -8.133 14.734 17.656 1 93.06 196 MET A N 1
ATOM 1581 C CA . MET A 1 196 ? -9.445 14.625 17.031 1 93.06 196 MET A CA 1
ATOM 1582 C C . MET A 1 196 ? -10.164 13.359 17.469 1 93.06 196 MET A C 1
ATOM 1584 O O . MET A 1 196 ? -11.367 13.375 17.75 1 93.06 196 MET A O 1
ATOM 1588 N N . TRP A 1 197 ? -9.359 12.297 17.5 1 92.62 197 TRP A N 1
ATOM 1589 C CA . TRP A 1 197 ? -9.859 11 17.938 1 92.62 197 TRP A CA 1
ATOM 1590 C C . TRP A 1 197 ? -9.039 10.469 19.109 1 92.62 197 TRP A C 1
ATOM 1592 O O . TRP A 1 197 ? -7.836 10.25 18.984 1 92.62 197 TRP A O 1
ATOM 1602 N N . THR A 1 198 ? -9.555 10.414 20.281 1 88.88 198 THR A N 1
ATOM 1603 C CA . THR A 1 198 ? -8.883 9.812 21.438 1 88.88 198 THR A CA 1
ATOM 1604 C C . THR A 1 198 ? -9.891 9.109 22.344 1 88.88 198 THR A C 1
ATOM 1606 O O . THR A 1 198 ? -11.078 9.438 22.328 1 88.88 198 THR A O 1
ATOM 1609 N N . ARG A 1 199 ? -9.398 8.234 23.031 1 91.19 199 ARG A N 1
ATOM 1610 C CA . ARG A 1 199 ? -10.242 7.426 23.906 1 91.19 199 ARG A CA 1
ATOM 1611 C C . ARG A 1 199 ? -10.766 8.25 25.078 1 91.19 199 ARG A C 1
ATOM 1613 O O . ARG A 1 199 ? -11.766 7.898 25.703 1 91.19 199 ARG A O 1
ATOM 1620 N N . LYS A 1 200 ? -10.227 9.398 25.297 1 87.75 200 LYS A N 1
ATOM 1621 C CA . LYS A 1 200 ? -10.531 10.211 26.469 1 87.75 200 LYS A CA 1
ATOM 1622 C C . LYS A 1 200 ? -11.727 11.125 26.219 1 87.75 200 LYS A C 1
ATOM 1624 O O . LYS A 1 200 ? -12.328 11.656 27.156 1 87.75 200 LYS A O 1
ATOM 1629 N N . THR A 1 201 ? -11.992 11.359 24.984 1 89.38 201 THR A N 1
ATOM 1630 C CA . THR A 1 201 ? -13.031 12.328 24.641 1 89.38 201 THR A CA 1
ATOM 1631 C C . THR A 1 201 ? -14.023 11.727 23.641 1 89.38 201 THR A C 1
ATOM 1633 O O . THR A 1 201 ? -13.648 10.914 22.797 1 89.38 201 THR A O 1
ATOM 1636 N N . ASP A 1 202 ? -15.281 12.117 23.766 1 92.25 202 ASP A N 1
ATOM 1637 C CA . ASP A 1 202 ? -16.281 11.602 22.828 1 92.25 202 ASP A CA 1
ATOM 1638 C C . ASP A 1 202 ? -17.266 12.695 22.422 1 92.25 202 ASP A C 1
ATOM 1640 O O . ASP A 1 202 ? -18.297 12.414 21.812 1 92.25 202 ASP A O 1
ATOM 1644 N N . ALA A 1 203 ? -16.922 13.922 22.688 1 91.56 203 ALA A N 1
ATOM 1645 C CA . ALA A 1 203 ? -17.844 15.039 22.469 1 91.56 203 ALA A CA 1
ATOM 1646 C C . ALA A 1 203 ? -18.188 15.164 20.984 1 91.56 203 ALA A C 1
ATOM 1648 O O . ALA A 1 203 ? -19.266 15.648 20.641 1 91.56 203 ALA A O 1
ATOM 1649 N N . PHE A 1 204 ? -17.312 14.727 20.109 1 93.19 204 PHE A N 1
ATOM 1650 C CA . PHE A 1 204 ? -17.531 14.898 18.672 1 93.19 204 PHE A CA 1
ATOM 1651 C C . PHE A 1 204 ? -18.125 13.633 18.062 1 93.19 204 PHE A C 1
ATOM 1653 O O . PHE A 1 204 ? -18.422 13.594 16.875 1 93.19 204 PHE A O 1
ATOM 1660 N N . HIS A 1 205 ? -18.406 12.578 18.828 1 94 205 HIS A N 1
ATOM 1661 C CA . HIS A 1 205 ? -18.812 11.289 18.297 1 94 205 HIS A CA 1
ATOM 1662 C C . HIS A 1 205 ? -20.125 11.398 17.516 1 94 205 HIS A C 1
ATOM 1664 O O . HIS A 1 205 ? -20.25 10.844 16.422 1 94 205 HIS A O 1
ATOM 1670 N N . GLY A 1 206 ? -21.094 12.102 18.156 1 91.75 206 GLY A N 1
ATOM 1671 C CA . GLY A 1 206 ? -22.375 12.273 17.484 1 91.75 206 GLY A CA 1
ATOM 1672 C C . GLY A 1 206 ? -22.25 12.961 16.141 1 91.75 206 GLY A C 1
ATOM 1673 O O . GLY A 1 206 ? -22.891 12.562 15.172 1 91.75 206 GLY A O 1
ATOM 1674 N N . PHE A 1 207 ? -21.438 13.938 16.094 1 92.56 207 PHE A N 1
ATOM 1675 C CA . PHE A 1 207 ? -21.188 14.688 14.867 1 92.56 207 PHE A CA 1
ATOM 1676 C C . PHE A 1 207 ? -20.547 13.805 13.812 1 92.56 207 PHE A C 1
ATOM 1678 O O . PHE A 1 207 ? -20.953 13.805 12.656 1 92.56 207 PHE A O 1
ATOM 1685 N N . PHE A 1 208 ? -19.484 13 14.211 1 94.94 208 PHE A N 1
ATOM 1686 C CA . PHE A 1 208 ? -18.812 12.094 13.289 1 94.94 208 PHE A CA 1
ATOM 1687 C C . PHE A 1 208 ? -19.781 11.086 12.703 1 94.94 208 PHE A C 1
ATOM 1689 O O . PHE A 1 208 ? -19.828 10.891 11.484 1 94.94 208 PHE A O 1
ATOM 1696 N N . GLN A 1 209 ? -20.578 10.547 13.539 1 94.44 209 GLN A N 1
ATOM 1697 C CA . GLN A 1 209 ? -21.5 9.484 13.133 1 94.44 209 GLN A CA 1
ATOM 1698 C C . GLN A 1 209 ? -22.578 10.031 12.195 1 94.44 209 GLN A C 1
ATOM 1700 O O . GLN A 1 209 ? -22.938 9.383 11.211 1 94.44 209 GLN A O 1
ATOM 1705 N N . SER A 1 210 ? -23.109 11.188 12.562 1 94.25 210 SER A N 1
ATOM 1706 C CA . SER A 1 210 ? -24.172 11.75 11.742 1 94.25 210 SER A CA 1
ATOM 1707 C C . SER A 1 210 ? -23.656 12.164 10.367 1 94.25 210 SER A C 1
ATOM 1709 O O . SER A 1 210 ? -24.391 12.07 9.375 1 94.25 210 SER A O 1
ATOM 1711 N N . THR A 1 211 ? -22.453 12.672 10.344 1 95.38 211 THR A N 1
ATOM 1712 C CA . THR A 1 211 ? -21.859 13.023 9.062 1 95.38 211 THR A CA 1
ATOM 1713 C C . THR A 1 211 ? -21.625 11.773 8.211 1 95.38 211 THR A C 1
ATOM 1715 O O . THR A 1 211 ? -21.906 11.773 7.012 1 95.38 211 THR A O 1
ATOM 1718 N N . TYR A 1 212 ? -21.141 10.742 8.852 1 96.69 212 TYR A N 1
ATOM 1719 C CA . TYR A 1 212 ? -20.969 9.438 8.219 1 96.69 212 TYR A CA 1
ATOM 1720 C C . TYR A 1 212 ? -22.281 8.938 7.637 1 96.69 212 TYR A C 1
ATOM 1722 O O . TYR A 1 212 ? -22.328 8.516 6.477 1 96.69 212 TYR A O 1
ATOM 1730 N N . ASP A 1 213 ? -23.359 9.023 8.398 1 96.38 213 ASP A N 1
ATOM 1731 C CA . ASP A 1 213 ? -24.672 8.562 7.973 1 96.38 213 ASP A CA 1
ATOM 1732 C C . ASP A 1 213 ? -25.172 9.359 6.77 1 96.38 213 ASP A C 1
ATOM 1734 O O . ASP A 1 213 ? -25.797 8.805 5.859 1 96.38 213 ASP A O 1
ATOM 1738 N N . ALA A 1 214 ? -24.922 10.641 6.855 1 95.94 214 ALA A N 1
ATOM 1739 C CA . ALA A 1 214 ? -25.375 11.508 5.773 1 95.94 214 ALA A CA 1
ATOM 1740 C C . ALA A 1 214 ? -24.734 11.102 4.445 1 95.94 214 ALA A C 1
ATOM 1742 O O . ALA A 1 214 ? -25.391 11.141 3.402 1 95.94 214 ALA A O 1
ATOM 1743 N N . LEU A 1 215 ? -23.5 10.703 4.465 1 97.5 215 LEU A N 1
ATOM 1744 C CA . LEU A 1 215 ? -22.859 10.266 3.229 1 97.5 215 LEU A CA 1
ATOM 1745 C C . LEU A 1 215 ? -23.484 8.969 2.723 1 97.5 215 LEU A C 1
ATOM 1747 O O . LEU A 1 215 ? -23.766 8.828 1.529 1 97.5 215 LEU A O 1
ATOM 1751 N N . ALA A 1 216 ? -23.609 7.988 3.625 1 97.31 216 ALA A N 1
ATOM 1752 C CA . ALA A 1 216 ? -24.188 6.711 3.232 1 97.31 216 ALA A CA 1
ATOM 1753 C C . ALA A 1 216 ? -25.562 6.906 2.59 1 97.31 216 ALA A C 1
ATOM 1755 O O . ALA A 1 216 ? -25.875 6.277 1.578 1 97.31 216 ALA A O 1
ATOM 1756 N N . GLU A 1 217 ? -26.344 7.793 3.156 1 96.75 217 GLU A N 1
ATOM 1757 C CA . GLU A 1 217 ? -27.656 8.102 2.621 1 96.75 217 GLU A CA 1
ATOM 1758 C C . GLU A 1 217 ? -27.562 8.758 1.248 1 96.75 217 GLU A C 1
ATOM 1760 O O . GLU A 1 217 ? -28.328 8.43 0.338 1 96.75 217 GLU A O 1
ATOM 1765 N N . GLU A 1 218 ? -26.672 9.695 1.142 1 97.62 218 GLU A N 1
ATOM 1766 C CA . GLU A 1 218 ? -26.484 10.398 -0.125 1 97.62 218 GLU A CA 1
ATOM 1767 C C . GLU A 1 218 ? -26.109 9.43 -1.242 1 97.62 218 GLU A C 1
ATOM 1769 O O . GLU A 1 218 ? -26.641 9.508 -2.35 1 97.62 218 GLU A O 1
ATOM 1774 N N . ILE A 1 219 ? -25.156 8.508 -0.994 1 97.81 219 ILE A N 1
ATOM 1775 C CA . ILE A 1 219 ? -24.672 7.566 -1.999 1 97.81 219 ILE A CA 1
ATOM 1776 C C . ILE A 1 219 ? -25.828 6.684 -2.477 1 97.81 219 ILE A C 1
ATOM 1778 O O . ILE A 1 219 ? -25.891 6.332 -3.656 1 97.81 219 ILE A O 1
ATOM 1782 N N . TYR A 1 220 ? -26.688 6.402 -1.587 1 95.62 220 TYR A N 1
ATOM 1783 C CA . TYR A 1 220 ? -27.828 5.547 -1.923 1 95.62 220 TYR A CA 1
ATOM 1784 C C . TYR A 1 220 ? -28.766 6.25 -2.891 1 95.62 220 TYR A C 1
ATOM 1786 O O . TYR A 1 220 ? -29.609 5.605 -3.531 1 95.62 220 TYR A O 1
ATOM 1794 N N . THR A 1 221 ? -28.688 7.602 -3.027 1 96.56 221 THR A N 1
ATOM 1795 C CA . THR A 1 221 ? -29.516 8.352 -3.969 1 96.56 221 THR A CA 1
ATOM 1796 C C . THR A 1 22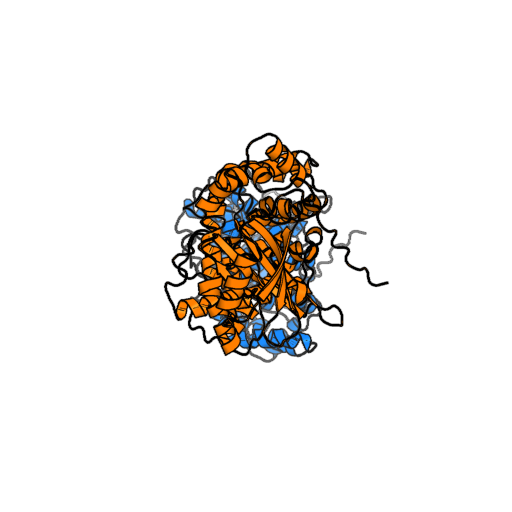1 ? -28.891 8.344 -5.363 1 96.56 221 THR A C 1
ATOM 1798 O O . THR A 1 221 ? -29.516 8.766 -6.332 1 96.56 221 THR A O 1
ATOM 1801 N N . TRP A 1 222 ? -27.609 7.949 -5.477 1 97.44 222 TRP A N 1
ATOM 1802 C CA . TRP A 1 222 ? -26.906 7.938 -6.754 1 97.44 222 TRP A CA 1
ATOM 1803 C C . TRP A 1 222 ? -27.391 6.785 -7.629 1 97.44 222 TRP A C 1
ATOM 1805 O O . TRP A 1 222 ? -28.406 6.16 -7.34 1 97.44 222 TRP A O 1
ATOM 1815 N N . ASP A 1 223 ? -26.672 6.539 -8.734 1 97.06 223 ASP A N 1
ATOM 1816 C CA . ASP A 1 223 ? -26.969 5.414 -9.617 1 97.06 223 ASP A CA 1
ATOM 1817 C C . ASP A 1 223 ? -26.812 4.082 -8.891 1 97.06 223 ASP A C 1
ATOM 1819 O O . ASP A 1 223 ? -25.953 3.945 -8.008 1 97.06 223 ASP A O 1
ATOM 1823 N N . PRO A 1 224 ? -27.516 3.111 -9.242 1 97.38 224 PRO A N 1
ATOM 1824 C CA . PRO A 1 224 ? -27.531 1.818 -8.555 1 97.38 224 PRO A CA 1
ATOM 1825 C C . PRO A 1 224 ? -26.141 1.184 -8.445 1 97.38 224 PRO A C 1
ATOM 1827 O O . PRO A 1 224 ? -25.875 0.434 -7.5 1 97.38 224 PRO A O 1
ATOM 1830 N N . GLU A 1 225 ? -25.266 1.485 -9.289 1 96 225 GLU A N 1
ATOM 1831 C CA . GLU A 1 225 ? -23.938 0.907 -9.258 1 96 225 GLU A CA 1
ATOM 1832 C C . GLU A 1 225 ? -23.172 1.354 -8.008 1 96 225 GLU A C 1
ATOM 1834 O O . GLU A 1 225 ? -22.219 0.688 -7.582 1 96 225 GLU A O 1
ATOM 1839 N N . TRP A 1 226 ? -23.641 2.451 -7.43 1 97.62 226 TRP A N 1
ATOM 1840 C CA . TRP A 1 226 ? -22.953 2.98 -6.254 1 97.62 226 TRP A CA 1
ATOM 1841 C C . TRP A 1 226 ? -23.562 2.428 -4.973 1 97.62 226 TRP A C 1
ATOM 1843 O O . TRP A 1 226 ? -23.016 2.609 -3.883 1 97.62 226 TRP A O 1
ATOM 1853 N N . HIS A 1 227 ? -24.703 1.693 -5.09 1 97.81 227 HIS A N 1
ATOM 1854 C CA . HIS A 1 227 ? -25.406 1.164 -3.918 1 97.81 227 HIS A CA 1
ATOM 1855 C C . HIS A 1 227 ? -24.531 0.162 -3.17 1 97.81 227 HIS A C 1
ATOM 1857 O O . HIS A 1 227 ? -24.641 0.015 -1.951 1 97.81 227 HIS A O 1
ATOM 1863 N N . TYR A 1 228 ? -23.625 -0.459 -3.941 1 97.62 228 TYR A N 1
ATOM 1864 C CA . TYR A 1 228 ? -22.656 -1.354 -3.322 1 97.62 228 TYR A CA 1
ATOM 1865 C C . TYR A 1 228 ? -21.891 -0.646 -2.209 1 97.62 228 TYR A C 1
ATOM 1867 O O . TYR A 1 228 ? -21.766 -1.174 -1.103 1 97.62 228 TYR A O 1
ATOM 1875 N N . TYR A 1 229 ? -21.469 0.531 -2.467 1 98 229 TYR A N 1
ATOM 1876 C CA . TYR A 1 229 ? -20.672 1.278 -1.5 1 98 229 TYR A CA 1
ATOM 1877 C C . TYR A 1 229 ? -21.531 1.819 -0.375 1 98 229 TYR A C 1
ATOM 1879 O O . TYR A 1 229 ? -21.094 1.925 0.77 1 98 229 TYR A O 1
ATOM 1887 N N . ALA A 1 230 ? -22.766 2.184 -0.659 1 97.81 230 ALA A N 1
ATOM 1888 C CA . ALA A 1 230 ? -23.703 2.576 0.396 1 97.81 230 ALA A CA 1
ATOM 1889 C C . ALA A 1 230 ? -23.922 1.438 1.389 1 97.81 230 ALA A C 1
ATOM 1891 O O . ALA A 1 230 ? -23.922 1.655 2.602 1 97.81 230 ALA A O 1
ATOM 1892 N N . HIS A 1 231 ? -24.078 0.249 0.839 1 97.69 231 HIS A N 1
ATOM 1893 C CA . HIS A 1 231 ? -24.281 -0.919 1.69 1 97.69 231 HIS A CA 1
ATOM 1894 C C . HIS A 1 231 ? -23.031 -1.208 2.52 1 97.69 231 HIS A C 1
ATOM 1896 O O . HIS A 1 231 ? -23.125 -1.537 3.703 1 97.69 231 HIS A O 1
ATOM 1902 N N . LYS A 1 232 ? -21.859 -1.093 1.92 1 97.56 232 LYS A N 1
ATOM 1903 C CA . LYS A 1 232 ? -20.609 -1.276 2.645 1 97.56 232 LYS A CA 1
ATOM 1904 C C . LYS A 1 232 ? -20.5 -0.288 3.801 1 97.56 232 LYS A C 1
ATOM 1906 O O . LYS A 1 232 ? -20.094 -0.662 4.906 1 97.56 232 LYS A O 1
ATOM 1911 N N . LEU A 1 233 ? -20.844 0.958 3.535 1 97.88 233 LEU A N 1
ATOM 1912 C CA . LEU A 1 233 ? -20.766 1.983 4.57 1 97.88 233 LEU A CA 1
ATOM 1913 C C . LEU A 1 233 ? -21.766 1.701 5.688 1 97.88 233 LEU A C 1
ATOM 1915 O O . LEU A 1 233 ? -21.453 1.865 6.867 1 97.88 233 LEU A O 1
ATOM 1919 N N . ARG A 1 234 ? -22.922 1.273 5.32 1 97.5 234 ARG A N 1
ATOM 1920 C CA . ARG A 1 234 ? -23.938 0.95 6.324 1 97.5 234 ARG A CA 1
ATOM 1921 C C . ARG A 1 234 ? -23.484 -0.206 7.207 1 97.5 234 ARG A C 1
ATOM 1923 O O . ARG A 1 234 ? -23.672 -0.18 8.422 1 97.5 234 ARG A O 1
ATOM 1930 N N . ASN A 1 235 ? -22.875 -1.178 6.586 1 96.94 235 ASN A N 1
ATOM 1931 C CA . ASN A 1 235 ? -22.391 -2.332 7.332 1 96.94 235 ASN A CA 1
ATOM 1932 C C . ASN A 1 235 ? -21.234 -1.954 8.25 1 96.94 235 ASN A C 1
ATOM 1934 O O . ASN A 1 235 ? -21.047 -2.555 9.312 1 96.94 235 ASN A O 1
ATOM 1938 N N . LEU A 1 236 ? -20.484 -0.953 7.879 1 97.38 236 LEU A N 1
ATOM 1939 C CA . LEU A 1 236 ? -19.312 -0.534 8.625 1 97.38 236 LEU A CA 1
ATOM 1940 C C . LEU A 1 236 ? -19.688 0.427 9.75 1 97.38 236 LEU A C 1
ATOM 1942 O O . LEU A 1 236 ? -18.859 0.736 10.609 1 97.38 236 LEU A O 1
ATOM 1946 N N . ARG A 1 237 ? -20.906 0.895 9.789 1 97.19 237 ARG A N 1
ATOM 1947 C CA . ARG A 1 237 ? -21.344 1.97 10.672 1 97.19 237 ARG A CA 1
ATOM 1948 C C . ARG A 1 237 ? -21.016 1.664 12.125 1 97.19 237 ARG A C 1
ATOM 1950 O O . ARG A 1 237 ? -20.531 2.533 12.852 1 97.19 237 ARG A O 1
ATOM 1957 N N . SER A 1 238 ? -21.219 0.436 12.562 1 96.81 238 SER A N 1
ATOM 1958 C CA . SER A 1 238 ? -21.047 0.065 13.961 1 96.81 238 SER A CA 1
ATOM 1959 C C . SER A 1 238 ? -19.578 -0.01 14.336 1 96.81 238 SER A C 1
ATOM 1961 O O . SER A 1 238 ? -19.219 -0.007 15.516 1 96.81 238 SER A O 1
ATOM 1963 N N . HIS A 1 239 ? -18.703 -0.041 13.352 1 96.81 239 HIS A N 1
ATOM 1964 C CA . HIS A 1 239 ? -17.266 -0.187 13.602 1 96.81 239 HIS A CA 1
ATOM 1965 C C . HIS A 1 239 ? -16.531 1.114 13.32 1 96.81 239 HIS A C 1
ATOM 1967 O O . HIS A 1 239 ? -15.344 1.242 13.648 1 96.81 239 HIS A O 1
ATOM 1973 N N . PHE A 1 240 ? -17.234 2.098 12.742 1 96.94 240 PHE A N 1
ATOM 1974 C CA . PHE A 1 240 ? -16.625 3.328 12.258 1 96.94 240 PHE A CA 1
ATOM 1975 C C . PHE A 1 240 ? -15.898 4.051 13.383 1 96.94 240 PHE A C 1
ATOM 1977 O O . PHE A 1 240 ? -14.734 4.43 13.242 1 96.94 240 PHE A O 1
ATOM 1984 N N . MET A 1 241 ? -16.484 4.199 14.539 1 96.06 241 MET A N 1
ATOM 1985 C CA . MET A 1 241 ? -15.922 4.949 15.664 1 96.06 241 MET A CA 1
ATOM 1986 C C . MET A 1 241 ? -14.68 4.258 16.219 1 96.06 241 MET A C 1
ATOM 1988 O O . MET A 1 241 ? -13.625 4.875 16.344 1 96.06 241 MET A O 1
ATOM 1992 N N . GLU A 1 242 ? -14.82 3.014 16.453 1 96.19 242 GLU A N 1
ATOM 1993 C CA . GLU A 1 242 ? -13.711 2.264 17.047 1 96.19 242 GLU A CA 1
ATOM 1994 C C . GLU A 1 242 ? -12.508 2.232 16.094 1 96.19 242 GLU A C 1
ATOM 1996 O O . GLU A 1 242 ? -11.367 2.381 16.531 1 96.19 242 GLU A O 1
ATOM 2001 N N . GLN A 1 243 ? -12.781 2.037 14.852 1 96.62 243 GLN A N 1
ATOM 2002 C CA . GLN A 1 243 ? -11.695 1.985 13.883 1 96.62 243 GLN A CA 1
ATOM 2003 C C . GLN A 1 243 ? -10.992 3.338 13.766 1 96.62 243 GLN A C 1
ATOM 2005 O O . GLN A 1 243 ? -9.781 3.4 13.555 1 96.62 243 GLN A O 1
ATOM 2010 N N . SER A 1 244 ? -11.734 4.426 13.914 1 96.19 244 SER A N 1
ATOM 2011 C CA . SER A 1 244 ? -11.156 5.766 13.898 1 96.19 244 SER A CA 1
ATOM 2012 C C . SER A 1 244 ? -10.312 6.02 15.148 1 96.19 244 SER A C 1
ATOM 2014 O O . SER A 1 244 ? -9.227 6.594 15.062 1 96.19 244 SER A O 1
ATOM 2016 N N . LEU A 1 245 ? -10.797 5.562 16.297 1 95.75 245 LEU A N 1
ATOM 2017 C CA . LEU A 1 245 ? -10.078 5.727 17.547 1 95.75 245 LEU A CA 1
ATOM 2018 C C . LEU A 1 245 ? -8.75 4.977 17.531 1 95.75 245 LEU A C 1
ATOM 2020 O O . LEU A 1 245 ? -7.742 5.473 18.031 1 95.75 245 LEU A O 1
ATOM 2024 N N . ARG A 1 246 ? -8.742 3.881 16.875 1 94.69 246 ARG A N 1
ATOM 2025 C CA . ARG A 1 246 ? -7.566 3.02 16.844 1 94.69 246 ARG A CA 1
ATOM 2026 C C . ARG A 1 246 ? -6.422 3.695 16.094 1 94.69 246 ARG A C 1
ATOM 2028 O O . ARG A 1 246 ? -5.25 3.408 16.359 1 94.69 246 ARG A O 1
ATOM 2035 N N . VAL A 1 247 ? -6.758 4.543 15.195 1 94.81 247 VAL A N 1
ATOM 2036 C CA . VAL A 1 247 ? -5.727 5.242 14.438 1 94.81 247 VAL A CA 1
ATOM 2037 C C . VAL A 1 247 ? -4.828 6.031 15.391 1 94.81 247 VAL A C 1
ATOM 2039 O O . VAL A 1 247 ? -3.629 6.176 15.141 1 94.81 247 VAL A O 1
ATOM 2042 N N . PHE A 1 248 ? -5.332 6.52 16.484 1 94.62 248 PHE A N 1
ATOM 2043 C CA . PHE A 1 248 ? -4.602 7.375 17.406 1 94.62 248 PHE A CA 1
ATOM 2044 C C . PHE A 1 248 ? -3.947 6.551 18.516 1 94.62 248 PHE A C 1
ATOM 2046 O O . PHE A 1 248 ? -3.127 7.062 19.281 1 94.62 248 PHE A O 1
ATOM 2053 N N . ASP A 1 249 ? -4.289 5.227 18.562 1 92.44 249 ASP A N 1
ATOM 2054 C CA . ASP A 1 249 ? -3.672 4.348 19.547 1 92.44 249 ASP A CA 1
ATOM 2055 C C . ASP A 1 249 ? -2.211 4.066 19.203 1 92.44 249 ASP A C 1
ATOM 2057 O O . ASP A 1 249 ? -1.839 4.059 18.031 1 92.44 249 ASP A O 1
ATOM 2061 N N . ASN A 1 250 ? -1.414 3.945 20.203 1 85.75 250 ASN A N 1
ATOM 2062 C CA . ASN A 1 250 ? -0.035 3.506 20.016 1 85.75 250 ASN A CA 1
ATOM 2063 C C . ASN A 1 250 ? 0.094 1.992 20.172 1 85.75 250 ASN A C 1
ATOM 2065 O O . ASN A 1 250 ? 0.605 1.504 21.172 1 85.75 250 ASN A O 1
ATOM 2069 N N . GLU A 1 251 ? -0.163 1.297 19.141 1 76.81 251 GLU A N 1
ATOM 2070 C CA . GLU A 1 251 ? -0.274 -0.157 19.203 1 76.81 251 GLU A CA 1
ATOM 2071 C C . GLU A 1 251 ? 1.096 -0.821 19.094 1 76.81 251 GLU A C 1
ATOM 2073 O O . GLU A 1 251 ? 1.299 -1.921 19.609 1 76.81 251 GLU A O 1
ATOM 2078 N N . CYS A 1 252 ? 1.955 -0.13 18.453 1 80.38 252 CYS A N 1
ATOM 2079 C CA . CYS A 1 252 ? 3.258 -0.745 18.234 1 80.38 252 CYS A CA 1
ATOM 2080 C C . CYS A 1 252 ? 4.375 0.108 18.828 1 80.38 252 CYS A C 1
ATOM 2082 O O . CYS A 1 252 ? 4.609 1.23 18.375 1 80.38 252 CYS A O 1
ATOM 2084 N N . GLU A 1 253 ? 5.082 -0.351 19.781 1 75.06 253 GLU A N 1
ATOM 2085 C CA . GLU A 1 253 ? 6.117 0.384 20.5 1 75.06 253 GLU A CA 1
ATOM 2086 C C . GLU A 1 253 ? 7.199 0.888 19.562 1 75.06 253 GLU A C 1
ATOM 2088 O O . GLU A 1 253 ? 7.75 1.974 19.75 1 75.06 253 GLU A O 1
ATOM 2093 N N . GLY A 1 254 ? 7.254 0.37 18.391 1 78.5 254 GLY A N 1
ATOM 2094 C CA . GLY A 1 254 ? 8.32 0.746 17.484 1 78.5 254 GLY A CA 1
ATOM 2095 C C . GLY A 1 254 ? 7.867 1.695 16.391 1 78.5 254 GLY A C 1
ATOM 2096 O O . GLY A 1 254 ? 8.688 2.207 15.625 1 78.5 254 GLY A O 1
ATOM 2097 N N . ASP A 1 255 ? 6.699 2.166 16.609 1 89.31 255 ASP A N 1
ATOM 2098 C CA . ASP A 1 255 ? 6.203 3.086 15.594 1 89.31 255 ASP A CA 1
ATOM 2099 C C . ASP A 1 255 ? 6.652 4.516 15.875 1 89.31 255 ASP A C 1
ATOM 2101 O O . ASP A 1 255 ? 6.742 4.926 17.031 1 89.31 255 ASP A O 1
ATOM 2105 N N . LEU A 1 256 ? 6.906 5.199 14.836 1 94.44 256 LEU A N 1
ATOM 2106 C CA . LEU A 1 256 ? 7.297 6.598 14.961 1 94.44 256 LEU A CA 1
ATOM 2107 C C . LEU A 1 256 ? 6.156 7.43 15.539 1 94.44 256 LEU A C 1
ATOM 2109 O O . LEU A 1 256 ? 5.012 7.316 15.094 1 94.44 256 LEU A O 1
ATOM 2113 N N . ARG A 1 257 ? 6.457 8.133 16.562 1 95.12 257 ARG A N 1
ATOM 2114 C CA . ARG A 1 257 ? 5.539 9.125 17.125 1 95.12 257 ARG A CA 1
ATOM 2115 C C . ARG A 1 257 ? 6.125 10.531 17.047 1 95.12 257 ARG A C 1
ATOM 2117 O O . ARG A 1 257 ? 7.332 10.719 17.219 1 95.12 257 ARG A O 1
ATOM 2124 N N . VAL A 1 258 ? 5.273 11.422 16.781 1 97.62 258 VAL A N 1
ATOM 2125 C CA . VAL A 1 258 ? 5.68 12.82 16.656 1 97.62 258 VAL A CA 1
ATOM 2126 C C . VAL A 1 258 ? 4.586 13.727 17.219 1 97.62 258 VAL A C 1
ATOM 2128 O O . VAL A 1 258 ? 3.494 13.258 17.547 1 97.62 258 VAL A O 1
ATOM 2131 N N . PHE A 1 259 ? 4.961 14.953 17.469 1 98.12 259 PHE A N 1
ATOM 2132 C CA . PHE A 1 259 ? 3.969 15.992 17.734 1 98.12 259 PHE A CA 1
ATOM 2133 C C . PHE A 1 259 ? 3.24 16.375 16.453 1 98.12 259 PHE A C 1
ATOM 2135 O O . PHE A 1 259 ? 3.799 17.078 15.602 1 98.12 259 PHE A O 1
ATOM 2142 N N . VAL A 1 260 ? 2.002 15.945 16.328 1 97.94 260 VAL A N 1
ATOM 2143 C CA . VAL A 1 260 ? 1.265 16.188 15.094 1 97.94 260 VAL A CA 1
ATOM 2144 C C . VAL A 1 260 ? 0.42 17.453 15.242 1 97.94 260 VAL A C 1
ATOM 2146 O O . VAL A 1 260 ? 0.017 17.812 16.344 1 97.94 260 VAL A O 1
ATOM 2149 N N . HIS A 1 261 ? 0.116 18.078 14.109 1 98.19 261 HIS A N 1
ATOM 2150 C CA . HIS A 1 261 ? -0.778 19.234 14.016 1 98.19 261 HIS A CA 1
ATOM 2151 C C . HIS A 1 261 ? -2.217 18.828 14.336 1 98.19 261 HIS A C 1
ATOM 2153 O O . HIS A 1 261 ? -2.922 19.562 15.031 1 98.19 261 HIS A O 1
ATOM 2159 N N . GLY A 1 262 ? -2.611 17.703 13.844 1 96.94 262 GLY A N 1
ATOM 2160 C CA . GLY A 1 262 ? -3.867 17.078 14.227 1 96.94 262 GLY A CA 1
ATOM 2161 C C . GLY A 1 262 ? -5.023 17.469 13.32 1 96.94 262 GLY A C 1
ATOM 2162 O O . GLY A 1 262 ? -6.02 16.734 13.242 1 96.94 262 GLY A O 1
ATOM 2163 N N . ASP A 1 263 ? -5.016 18.578 12.688 1 96 263 ASP A N 1
ATOM 2164 C CA . ASP A 1 263 ? -6.051 19 11.75 1 96 263 ASP A CA 1
ATOM 2165 C C . ASP A 1 263 ? -5.461 19.844 10.625 1 96 263 ASP A C 1
ATOM 2167 O O . ASP A 1 263 ? -5.941 20.953 10.352 1 96 263 ASP A O 1
ATOM 2171 N N . LEU A 1 264 ? -4.473 19.312 9.984 1 97.06 264 LEU A N 1
ATOM 2172 C CA . LEU A 1 264 ? -3.748 20.047 8.953 1 97.06 264 LEU A CA 1
ATOM 2173 C C . LEU A 1 264 ? -4.465 19.953 7.609 1 97.06 264 LEU A C 1
ATOM 2175 O O . LEU A 1 264 ? -4.285 18.969 6.875 1 97.06 264 LEU A O 1
ATOM 2179 N N . TRP A 1 265 ? -5.277 20.938 7.289 1 96.25 265 TRP A N 1
ATOM 2180 C CA . TRP A 1 265 ? -5.922 21.062 5.984 1 96.25 265 TRP A CA 1
ATOM 2181 C C . TRP A 1 265 ? -5.621 22.422 5.359 1 96.25 265 TRP A C 1
ATOM 2183 O O . TRP A 1 265 ? -4.961 23.266 5.973 1 96.25 265 TRP A O 1
ATOM 2193 N N . ILE A 1 266 ? -5.969 22.672 4.215 1 96 266 ILE A N 1
ATOM 2194 C CA . ILE A 1 266 ? -5.562 23.75 3.32 1 96 266 ILE A CA 1
ATOM 2195 C C . ILE A 1 266 ? -5.781 25.094 4 1 96 266 ILE A C 1
ATOM 2197 O O . ILE A 1 266 ? -4.977 26.016 3.846 1 96 266 ILE A O 1
ATOM 2201 N N . ASN A 1 267 ? -6.762 25.25 4.875 1 93.62 267 ASN A N 1
ATOM 2202 C CA . ASN A 1 267 ? -7.062 26.531 5.508 1 93.62 267 ASN A CA 1
ATOM 2203 C C . ASN A 1 267 ? -6.164 26.781 6.715 1 93.62 267 ASN A C 1
ATOM 2205 O O . ASN A 1 267 ? -6.152 27.891 7.262 1 93.62 267 ASN A O 1
ATOM 2209 N N . ASN A 1 268 ? -5.391 25.797 7.074 1 96.44 268 ASN A N 1
ATOM 2210 C CA . ASN A 1 268 ? -4.43 25.969 8.156 1 96.44 268 ASN A CA 1
ATOM 2211 C C . ASN A 1 268 ? -3.01 26.141 7.625 1 96.44 268 ASN A C 1
ATOM 2213 O O . ASN A 1 268 ? -2.041 25.906 8.352 1 96.44 268 ASN A O 1
ATOM 2217 N N . LEU A 1 269 ? -2.971 26.453 6.32 1 97.56 269 LEU A N 1
ATOM 2218 C CA . LEU A 1 269 ? -1.727 26.797 5.637 1 97.56 269 LEU A CA 1
ATOM 2219 C C . LEU A 1 269 ? -1.817 28.172 4.992 1 97.56 269 LEU A C 1
ATOM 2221 O O . LEU A 1 269 ? -2.863 28.547 4.453 1 97.56 269 LEU A O 1
ATOM 2225 N N . MET A 1 270 ? -0.797 28.953 5.098 1 97.56 270 MET A N 1
ATOM 2226 C CA . MET A 1 270 ? -0.656 30.203 4.359 1 97.56 270 MET A CA 1
ATOM 2227 C C . MET A 1 270 ? 0.658 30.234 3.586 1 97.56 270 MET A C 1
ATOM 2229 O O . MET A 1 270 ? 1.688 29.781 4.09 1 97.56 270 MET A O 1
ATOM 2233 N N . PHE A 1 271 ? 0.582 30.703 2.393 1 98 271 PHE A N 1
ATOM 2234 C CA . PHE A 1 271 ? 1.745 30.688 1.515 1 98 271 PHE A CA 1
ATOM 2235 C C . PHE A 1 271 ? 2.191 32.094 1.168 1 98 271 PHE A C 1
ATOM 2237 O O . PHE A 1 271 ? 1.378 33.031 1.154 1 98 271 PHE A O 1
ATOM 2244 N N . LYS A 1 272 ? 3.393 32.25 1.037 1 97.19 272 LYS A N 1
ATOM 2245 C CA . LYS A 1 272 ? 4.004 33.469 0.479 1 97.19 272 LYS A CA 1
ATOM 2246 C C . LYS A 1 272 ? 4.594 33.188 -0.901 1 97.19 272 LYS A C 1
ATOM 2248 O O . LYS A 1 272 ? 5.016 32.062 -1.19 1 97.19 272 LYS A O 1
ATOM 2253 N N . TYR A 1 273 ? 4.609 34.188 -1.753 1 96.88 273 TYR A N 1
ATOM 2254 C CA . TYR A 1 273 ? 5.047 34 -3.131 1 96.88 273 TYR A CA 1
ATOM 2255 C C . TYR A 1 273 ? 6.18 34.969 -3.475 1 96.88 273 TYR A C 1
ATOM 2257 O O . TYR A 1 273 ? 6.246 36.062 -2.936 1 96.88 273 TYR A O 1
ATOM 2265 N N . ASP A 1 274 ? 7.039 34.5 -4.266 1 95.81 274 ASP A N 1
ATOM 2266 C CA . ASP A 1 274 ? 8.109 35.375 -4.734 1 95.81 274 ASP A CA 1
ATOM 2267 C C . ASP A 1 274 ? 7.621 36.281 -5.859 1 95.81 274 ASP A C 1
ATOM 2269 O O . ASP A 1 274 ? 6.434 36.281 -6.191 1 95.81 274 ASP A O 1
ATOM 2273 N N . ALA A 1 275 ? 8.531 37.031 -6.336 1 95.06 275 ALA A N 1
ATOM 2274 C CA . ALA A 1 275 ? 8.211 38.031 -7.332 1 95.06 275 ALA A CA 1
ATOM 2275 C C . ALA A 1 275 ? 7.656 37.406 -8.602 1 95.06 275 ALA A C 1
ATOM 2277 O O . ALA A 1 275 ? 6.891 38.031 -9.336 1 95.06 275 ALA A O 1
ATOM 2278 N N . ASN A 1 276 ? 8.016 36.125 -8.828 1 95.25 276 ASN A N 1
ATOM 2279 C CA . ASN A 1 276 ? 7.582 35.438 -10.031 1 95.25 276 ASN A CA 1
ATOM 2280 C C . ASN A 1 276 ? 6.289 34.656 -9.797 1 95.25 276 ASN A C 1
ATOM 2282 O O . ASN A 1 276 ? 5.852 33.906 -10.672 1 95.25 276 ASN A O 1
ATOM 2286 N N . GLY A 1 277 ? 5.742 34.719 -8.594 1 94.06 277 GLY A N 1
ATOM 2287 C CA . GLY A 1 277 ? 4.484 34.062 -8.312 1 94.06 277 GLY A CA 1
ATOM 2288 C C . GLY A 1 277 ? 4.656 32.625 -7.836 1 94.06 277 GLY A C 1
ATOM 2289 O O . GLY A 1 277 ? 3.684 31.891 -7.738 1 94.06 277 GLY A O 1
ATOM 2290 N N . HIS A 1 278 ? 5.84 32.25 -7.57 1 95.56 278 HIS A N 1
ATOM 2291 C CA . HIS A 1 278 ? 6.094 30.906 -7.062 1 95.56 278 HIS A CA 1
ATOM 2292 C C . HIS A 1 278 ? 6.082 30.891 -5.539 1 95.56 278 HIS A C 1
ATOM 2294 O O . HIS A 1 278 ? 6.625 31.781 -4.895 1 95.56 278 HIS A O 1
ATOM 2300 N N . PRO A 1 279 ? 5.363 29.844 -5.043 1 96.38 279 PRO A N 1
ATOM 2301 C CA . PRO A 1 279 ? 5.41 29.75 -3.582 1 96.38 279 PRO A CA 1
ATOM 2302 C C . PRO A 1 279 ? 6.836 29.719 -3.039 1 96.38 279 PRO A C 1
ATOM 2304 O O . PRO A 1 279 ? 7.68 28.969 -3.539 1 96.38 279 PRO A O 1
ATOM 2307 N N . SER A 1 280 ? 7.129 30.547 -2.066 1 96.12 280 SER A N 1
ATOM 2308 C CA . SER A 1 280 ? 8.484 30.672 -1.538 1 96.12 280 SER A CA 1
ATOM 2309 C C . SER A 1 280 ? 8.539 30.328 -0.054 1 96.12 280 SER A C 1
ATOM 2311 O O . SER A 1 280 ? 9.609 30.062 0.488 1 96.12 280 SER A O 1
ATOM 2313 N N . ASP A 1 281 ? 7.383 30.359 0.634 1 96.69 281 ASP A N 1
ATOM 2314 C CA . ASP A 1 281 ? 7.309 30.047 2.059 1 96.69 281 ASP A CA 1
ATOM 2315 C C . ASP A 1 281 ? 5.914 29.562 2.439 1 96.69 281 ASP A C 1
ATOM 2317 O O . ASP A 1 281 ? 4.953 29.766 1.698 1 96.69 281 ASP A O 1
ATOM 2321 N N . VAL A 1 282 ? 5.848 28.875 3.562 1 98.25 282 VAL A N 1
ATOM 2322 C CA . VAL A 1 282 ? 4.574 28.344 4.047 1 98.25 282 VAL A CA 1
ATOM 2323 C C . VAL A 1 282 ? 4.52 28.438 5.57 1 98.25 282 VAL A C 1
ATOM 2325 O O . VAL A 1 282 ? 5.543 28.297 6.246 1 98.25 282 VAL A O 1
ATOM 2328 N N . LEU A 1 283 ? 3.342 28.75 6.098 1 98 283 LEU A N 1
ATOM 2329 C CA . LEU A 1 283 ? 3.094 28.781 7.535 1 98 283 LEU A CA 1
ATOM 2330 C C . LEU A 1 283 ? 2.062 27.734 7.934 1 98 283 LEU A C 1
ATOM 2332 O O . LEU A 1 283 ? 1.081 27.516 7.215 1 98 283 LEU A O 1
ATOM 2336 N N . LEU A 1 284 ? 2.322 27.062 9.008 1 98.06 284 LEU A N 1
ATOM 2337 C CA . LEU A 1 284 ? 1.354 26.188 9.664 1 98.06 284 LEU A CA 1
ATOM 2338 C C . LEU A 1 284 ? 0.594 26.953 10.75 1 98.06 284 LEU A C 1
ATOM 2340 O O . LEU A 1 284 ? 1.205 27.547 11.641 1 98.06 284 LEU A O 1
ATOM 2344 N N . LEU A 1 285 ? -0.743 26.906 10.664 1 95.94 285 LEU A N 1
ATOM 2345 C CA . LEU A 1 285 ? -1.594 27.609 11.617 1 95.94 285 LEU A CA 1
ATOM 2346 C C . LEU A 1 285 ? -2.408 26.625 12.453 1 95.94 285 LEU A C 1
ATOM 2348 O O . LEU A 1 285 ? -2.541 25.453 12.094 1 95.94 285 LEU A O 1
ATOM 2352 N N . ASP A 1 286 ? -2.908 27 13.547 1 93.88 286 ASP A N 1
ATOM 2353 C CA . ASP A 1 286 ? -4.035 26.391 14.242 1 93.88 286 ASP A CA 1
ATOM 2354 C C . ASP A 1 286 ? -3.646 25.031 14.82 1 93.88 286 ASP A C 1
ATOM 2356 O O . ASP A 1 286 ? -4.141 23.984 14.375 1 93.88 286 ASP A O 1
ATOM 2360 N N . PHE A 1 287 ? -3.025 24.984 15.961 1 96.62 287 PHE A N 1
ATOM 2361 C CA . PHE A 1 287 ? -2.559 23.766 16.609 1 96.62 287 PHE A CA 1
ATOM 2362 C C . PHE A 1 287 ? -3.568 23.297 17.656 1 96.62 287 PHE A C 1
ATOM 2364 O O . PHE A 1 287 ? -3.191 22.719 18.672 1 96.62 287 PHE A O 1
ATOM 2371 N N . GLN A 1 288 ? -4.812 23.547 17.422 1 94.38 288 GLN A N 1
ATOM 2372 C CA . GLN A 1 288 ? -5.867 23.25 18.391 1 94.38 288 GLN A CA 1
ATOM 2373 C C . GLN A 1 288 ? -6.008 21.75 18.609 1 94.38 288 GLN A C 1
ATOM 2375 O O . GLN A 1 288 ? -6.328 21.297 19.703 1 94.38 288 GLN A O 1
ATOM 2380 N N . PHE A 1 289 ? -5.746 20.938 17.594 1 95.81 289 PHE A N 1
ATOM 2381 C CA . PHE A 1 289 ? -5.988 19.516 17.719 1 95.81 289 PHE A CA 1
ATOM 2382 C C . PHE A 1 289 ? -4.672 18.734 17.719 1 95.81 289 PHE A C 1
ATOM 2384 O O . PHE A 1 289 ? -4.648 17.547 17.422 1 95.81 289 PHE A O 1
ATOM 2391 N N . CYS A 1 290 ? -3.621 19.406 18.094 1 97.19 290 CYS A N 1
ATOM 2392 C CA . CYS A 1 290 ? -2.312 18.766 18.188 1 97.19 290 CYS A CA 1
ATOM 2393 C C . CYS A 1 290 ? -2.312 17.672 19.234 1 97.19 290 CYS A C 1
ATOM 2395 O O . CYS A 1 290 ? -3.088 17.719 20.188 1 97.19 290 CYS A O 1
ATOM 2397 N N . CYS A 1 291 ? -1.505 16.688 19.016 1 95.88 291 CYS A N 1
ATOM 2398 C CA . CYS A 1 291 ? -1.276 15.617 19.984 1 95.88 291 CYS A CA 1
ATOM 2399 C C . CYS A 1 291 ? -0.013 14.836 19.641 1 95.88 291 CYS A C 1
ATOM 2401 O O . CYS A 1 291 ? 0.605 15.07 18.609 1 95.88 291 CYS A O 1
ATOM 2403 N N . TYR A 1 292 ? 0.468 14.055 20.578 1 95.81 292 TYR A N 1
ATOM 2404 C CA . TYR A 1 292 ? 1.626 13.195 20.359 1 95.81 292 TYR A CA 1
ATOM 2405 C C . TYR A 1 292 ? 1.202 11.828 19.844 1 95.81 292 TYR A C 1
ATOM 2407 O O . TYR A 1 292 ? 0.69 11 20.609 1 95.81 292 TYR A O 1
ATOM 2415 N N . ALA A 1 293 ? 1.383 11.586 18.516 1 95.5 293 ALA A N 1
ATOM 2416 C CA . ALA A 1 293 ? 0.847 10.406 17.844 1 95.5 293 ALA A CA 1
ATOM 2417 C C . ALA A 1 293 ? 1.6 10.117 16.547 1 95.5 293 ALA A C 1
ATOM 2419 O O . ALA A 1 293 ? 2.693 10.648 16.328 1 95.5 293 ALA A O 1
ATOM 2420 N N . SER A 1 294 ? 1.065 9.242 15.797 1 96.12 294 SER A N 1
ATOM 2421 C CA . SER A 1 294 ? 1.68 8.875 14.531 1 96.12 294 SER A CA 1
ATOM 2422 C C . SER A 1 294 ? 1.633 10.031 13.531 1 96.12 294 SER A C 1
ATOM 2424 O O . SER A 1 294 ? 0.622 10.727 13.43 1 96.12 294 SER A O 1
ATOM 2426 N N . PRO A 1 295 ? 2.742 10.25 12.773 1 98 295 PRO A N 1
ATOM 2427 C CA . PRO A 1 295 ? 2.695 11.281 11.734 1 98 295 PRO A CA 1
ATOM 2428 C C . PRO A 1 295 ? 1.65 10.992 10.664 1 98 295 PRO A C 1
ATOM 2430 O O . PRO A 1 295 ? 1.277 11.883 9.898 1 98 295 PRO A O 1
ATOM 2433 N N . ALA A 1 296 ? 1.149 9.734 10.641 1 97.5 296 ALA A N 1
ATOM 2434 C CA . ALA A 1 296 ? 0.112 9.344 9.688 1 97.5 296 ALA A CA 1
ATOM 2435 C C . ALA A 1 296 ? -1.123 10.227 9.828 1 97.5 296 ALA A C 1
ATOM 2437 O O . ALA A 1 296 ? -1.824 10.484 8.844 1 97.5 296 ALA A O 1
ATOM 2438 N N . ILE A 1 297 ? -1.35 10.727 10.984 1 97.69 297 ILE A N 1
ATOM 2439 C CA . ILE A 1 297 ? -2.521 11.547 11.266 1 97.69 297 ILE A CA 1
ATOM 2440 C C . ILE A 1 297 ? -2.471 12.82 10.422 1 97.69 297 ILE A C 1
ATOM 2442 O O . ILE A 1 297 ? -3.41 13.125 9.688 1 97.69 297 ILE A O 1
ATOM 2446 N N . ASP A 1 298 ? -1.361 13.516 10.453 1 98.69 298 ASP A N 1
ATOM 2447 C CA . ASP A 1 298 ? -1.203 14.727 9.656 1 98.69 298 ASP A CA 1
ATOM 2448 C C . ASP A 1 298 ? -1.191 14.406 8.164 1 98.69 298 ASP A C 1
ATOM 2450 O O . ASP A 1 298 ? -1.801 15.117 7.363 1 98.69 298 ASP A O 1
ATOM 2454 N N . LEU A 1 299 ? -0.521 13.344 7.832 1 98.81 299 LEU A N 1
ATOM 2455 C CA . LEU A 1 299 ? -0.307 13.008 6.43 1 98.81 299 LEU A CA 1
ATOM 2456 C C . LEU A 1 299 ? -1.621 12.633 5.754 1 98.81 299 LEU A C 1
ATOM 2458 O O . LEU A 1 299 ? -1.931 13.133 4.668 1 98.81 299 LEU A O 1
ATOM 2462 N N . PHE A 1 300 ? -2.393 11.805 6.375 1 98.69 300 PHE A N 1
ATOM 2463 C CA . PHE A 1 300 ? -3.652 11.383 5.773 1 98.69 300 PHE A CA 1
ATOM 2464 C C . PHE A 1 300 ? -4.664 12.523 5.777 1 98.69 300 PHE A C 1
ATOM 2466 O O . PHE A 1 300 ? -5.383 12.727 4.797 1 98.69 300 PHE A O 1
ATOM 2473 N N . TYR A 1 301 ? -4.715 13.273 6.883 1 98.56 301 TYR A N 1
ATOM 2474 C CA . TYR A 1 301 ? -5.645 14.398 6.961 1 98.56 301 TYR A CA 1
ATOM 2475 C C . TYR A 1 301 ? -5.371 15.414 5.855 1 98.56 301 TYR A C 1
ATOM 2477 O O . TYR A 1 301 ? -6.281 15.789 5.113 1 98.56 301 TYR A O 1
ATOM 2485 N N . PHE A 1 302 ? -4.141 15.719 5.684 1 98.62 302 PHE A N 1
ATOM 2486 C CA . PHE A 1 302 ? -3.717 16.703 4.699 1 98.62 302 PHE A CA 1
ATOM 2487 C C . PHE A 1 302 ? -3.912 16.188 3.283 1 98.62 302 PHE A C 1
ATOM 2489 O O . PHE A 1 302 ? -4.551 16.844 2.455 1 98.62 302 PHE A O 1
ATOM 2496 N N . PHE A 1 303 ? -3.414 15.023 3.012 1 98.75 303 PHE A N 1
ATOM 2497 C CA . PHE A 1 303 ? -3.326 14.5 1.651 1 98.75 303 PHE A CA 1
ATOM 2498 C C . PHE A 1 303 ? -4.715 14.281 1.064 1 98.75 303 PHE A C 1
ATOM 2500 O O . PHE A 1 303 ? -4.953 14.578 -0.106 1 98.75 303 PHE A O 1
ATOM 2507 N N . PHE A 1 304 ? -5.633 13.859 1.854 1 98.25 304 PHE A N 1
ATOM 2508 C CA . PHE A 1 304 ? -6.918 13.438 1.313 1 98.25 304 PHE A CA 1
ATOM 2509 C C . PHE A 1 304 ? -7.949 14.555 1.435 1 98.25 304 PHE A C 1
ATOM 2511 O O . PHE A 1 304 ? -9.016 14.492 0.813 1 98.25 304 PHE A O 1
ATOM 2518 N N . SER A 1 305 ? -7.605 15.633 2.174 1 97.19 305 SER A N 1
ATOM 2519 C CA . SER A 1 305 ? -8.555 16.734 2.279 1 97.19 305 SER A CA 1
ATOM 2520 C C . SER A 1 305 ? -8.102 17.938 1.468 1 97.19 305 SER A C 1
ATOM 2522 O O . SER A 1 305 ? -8.914 18.797 1.12 1 97.19 305 SER A O 1
ATOM 2524 N N . SER A 1 306 ? -6.801 17.969 1.096 1 97.75 306 SER A N 1
ATOM 2525 C CA . SER A 1 306 ? -6.324 19.297 0.743 1 97.75 306 SER A CA 1
ATOM 2526 C C . SER A 1 306 ? -5.629 19.297 -0.615 1 97.75 306 SER A C 1
ATOM 2528 O O . SER A 1 306 ? -5.242 20.359 -1.123 1 97.75 306 SER A O 1
ATOM 2530 N N . THR A 1 307 ? -5.469 18.141 -1.263 1 97.94 307 THR A N 1
ATOM 2531 C CA . THR A 1 307 ? -4.746 18.094 -2.529 1 97.94 307 THR A CA 1
ATOM 2532 C C . THR A 1 307 ? -5.719 18.016 -3.703 1 97.94 307 THR A C 1
ATOM 2534 O O . THR A 1 307 ? -6.891 17.672 -3.525 1 97.94 307 THR A O 1
ATOM 2537 N N . LYS A 1 308 ? -5.266 18.328 -4.84 1 96.88 308 LYS A N 1
ATOM 2538 C CA . LYS A 1 308 ? -6.059 18.188 -6.059 1 96.88 308 LYS A CA 1
ATOM 2539 C C . LYS A 1 308 ? -6.371 16.719 -6.344 1 96.88 308 LYS A C 1
ATOM 2541 O O . LYS A 1 308 ? -5.633 15.836 -5.91 1 96.88 308 LYS A O 1
ATOM 2546 N N . ASP A 1 309 ? -7.406 16.484 -7.137 1 94.38 309 ASP A N 1
ATOM 2547 C CA . ASP A 1 309 ? -7.949 15.156 -7.371 1 94.38 309 ASP A CA 1
ATOM 2548 C C . ASP A 1 309 ? -6.902 14.234 -7.992 1 94.38 309 ASP A C 1
ATOM 2550 O O . ASP A 1 309 ? -6.762 13.086 -7.582 1 94.38 309 ASP A O 1
ATOM 2554 N N . GLU A 1 310 ? -6.176 14.758 -8.914 1 94.38 310 GLU A N 1
ATOM 2555 C CA . GLU A 1 310 ? -5.188 13.938 -9.609 1 94.38 310 GLU A CA 1
ATOM 2556 C C . GLU A 1 310 ? -4.09 13.477 -8.664 1 94.38 310 GLU A C 1
ATOM 2558 O O . GLU A 1 310 ? -3.604 12.344 -8.773 1 94.38 310 GLU A O 1
ATOM 2563 N N . ILE A 1 311 ? -3.697 14.32 -7.727 1 97 311 ILE A N 1
ATOM 2564 C CA . ILE A 1 311 ? -2.662 13.992 -6.75 1 97 311 ILE A CA 1
ATOM 2565 C C . ILE A 1 311 ? -3.211 13.008 -5.723 1 97 311 ILE A C 1
ATOM 2567 O O . ILE A 1 311 ? -2.613 11.953 -5.484 1 97 311 ILE A O 1
ATOM 2571 N N . ARG A 1 312 ? -4.391 13.266 -5.254 1 95.44 312 ARG A N 1
ATOM 2572 C CA . ARG A 1 312 ? -5.027 12.477 -4.199 1 95.44 312 ARG A CA 1
ATOM 2573 C C . ARG A 1 312 ? -5.27 11.047 -4.652 1 95.44 312 ARG A C 1
ATOM 2575 O O . ARG A 1 312 ? -5.172 10.109 -3.855 1 95.44 312 ARG A O 1
ATOM 2582 N N . GLN A 1 313 ? -5.504 10.875 -5.918 1 93.25 313 GLN A N 1
ATOM 2583 C CA . GLN A 1 313 ? -5.938 9.578 -6.422 1 93.25 313 GLN A CA 1
ATOM 2584 C C . GLN A 1 313 ? -4.746 8.758 -6.922 1 93.25 313 GLN A C 1
ATOM 2586 O O . GLN A 1 313 ? -4.789 7.527 -6.918 1 93.25 313 GLN A O 1
ATOM 2591 N N . ASN A 1 314 ? -3.648 9.477 -7.23 1 92.31 314 ASN A N 1
ATOM 2592 C CA . ASN A 1 314 ? -2.686 8.727 -8.031 1 92.31 314 ASN A CA 1
ATOM 2593 C C . ASN A 1 314 ? -1.273 8.844 -7.461 1 92.31 314 ASN A C 1
ATOM 2595 O O . ASN A 1 314 ? -0.366 8.125 -7.895 1 92.31 314 ASN A O 1
ATOM 2599 N N . SER A 1 315 ? -1.021 9.625 -6.484 1 96 315 SER A N 1
ATOM 2600 C CA . SER A 1 315 ? 0.376 9.969 -6.227 1 96 315 SER A CA 1
ATOM 2601 C C . SER A 1 315 ? 0.728 9.766 -4.754 1 96 315 SER A C 1
ATOM 2603 O O . SER A 1 315 ? 1.713 10.32 -4.266 1 96 315 SER A O 1
ATOM 2605 N N . PHE A 1 316 ? -0.063 8.992 -4.062 1 97.06 316 PHE A N 1
ATOM 2606 C CA . PHE A 1 316 ? 0.094 8.875 -2.617 1 97.06 316 PHE A CA 1
ATOM 2607 C C . PHE A 1 316 ? 1.502 8.414 -2.264 1 97.06 316 PHE A C 1
ATOM 2609 O O . PHE A 1 316 ? 2.203 9.07 -1.496 1 97.06 316 PHE A O 1
ATOM 2616 N N . ASP A 1 317 ? 2.02 7.344 -2.854 1 96.81 317 ASP A N 1
ATOM 2617 C CA . ASP A 1 317 ? 3.305 6.758 -2.486 1 96.81 317 ASP A CA 1
ATOM 2618 C C . ASP A 1 317 ? 4.453 7.715 -2.805 1 96.81 317 ASP A C 1
ATOM 2620 O O . ASP A 1 317 ? 5.43 7.793 -2.055 1 96.81 317 ASP A O 1
ATOM 2624 N N . GLU A 1 318 ? 4.348 8.367 -3.887 1 97.88 318 GLU A N 1
ATOM 2625 C CA . GLU A 1 318 ? 5.379 9.312 -4.293 1 97.88 318 GLU A CA 1
ATOM 2626 C C . GLU A 1 318 ? 5.531 10.438 -3.264 1 97.88 318 GLU A C 1
ATOM 2628 O O . GLU A 1 318 ? 6.648 10.773 -2.873 1 97.88 318 GLU A O 1
ATOM 2633 N N . TYR A 1 319 ? 4.457 10.961 -2.809 1 98.75 319 TYR A N 1
ATOM 2634 C CA . TYR A 1 319 ? 4.488 12.102 -1.897 1 98.75 319 TYR A CA 1
ATOM 2635 C C . TYR A 1 319 ? 4.859 11.656 -0.486 1 98.75 319 TYR A C 1
ATOM 2637 O O . TYR A 1 319 ? 5.504 12.398 0.255 1 98.75 319 TYR A O 1
ATOM 2645 N N . MET A 1 320 ? 4.473 10.383 -0.122 1 98.81 320 MET A N 1
ATOM 2646 C CA . MET A 1 320 ? 4.902 9.867 1.175 1 98.81 320 MET A CA 1
ATOM 2647 C C . MET A 1 320 ? 6.406 9.617 1.19 1 98.81 320 MET A C 1
ATOM 2649 O O . MET A 1 320 ? 7.062 9.828 2.211 1 98.81 320 MET A O 1
ATOM 2653 N N . GLN A 1 321 ? 6.945 9.18 0.063 1 98.75 321 GLN A N 1
ATOM 2654 C CA . GLN A 1 321 ? 8.398 9.062 -0.047 1 98.75 321 GLN A CA 1
ATOM 2655 C C . GLN A 1 321 ? 9.07 10.43 0.083 1 98.75 321 GLN A C 1
ATOM 2657 O O . GLN A 1 321 ? 10.086 10.562 0.76 1 98.75 321 GLN A O 1
ATOM 2662 N N . TYR A 1 322 ? 8.477 11.43 -0.6 1 98.75 322 TYR A N 1
ATOM 2663 C CA . TYR A 1 322 ? 8.992 12.797 -0.533 1 98.75 322 TYR A CA 1
ATOM 2664 C C . TYR A 1 322 ? 9.039 13.289 0.908 1 98.75 322 TYR A C 1
ATOM 2666 O O . TYR A 1 322 ? 10.062 13.797 1.368 1 98.75 322 TYR A O 1
ATOM 2674 N N . TYR A 1 323 ? 7.961 13.141 1.596 1 98.81 323 TYR A N 1
ATOM 2675 C CA . TYR A 1 323 ? 7.891 13.508 3.004 1 98.81 323 TYR A CA 1
ATOM 2676 C C . TYR A 1 323 ? 8.945 12.758 3.818 1 98.81 323 TYR A C 1
ATOM 2678 O O . TYR A 1 323 ? 9.672 13.367 4.609 1 98.81 323 TYR A O 1
ATOM 2686 N N . HIS A 1 324 ? 8.977 11.438 3.697 1 98.81 324 HIS A N 1
ATOM 2687 C CA . HIS A 1 324 ? 9.883 10.594 4.473 1 98.81 324 HIS A CA 1
ATOM 2688 C C . HIS A 1 324 ? 11.328 11.016 4.27 1 98.81 324 HIS A C 1
ATOM 2690 O O . HIS A 1 324 ? 12.109 11.055 5.227 1 98.81 324 HIS A O 1
ATOM 2696 N N . CYS A 1 325 ? 11.68 11.305 3.055 1 98.62 325 CYS A N 1
ATOM 2697 C CA . CYS A 1 325 ? 13.039 11.742 2.75 1 98.62 325 CYS A CA 1
ATOM 2698 C C . CYS A 1 325 ? 13.383 13.016 3.512 1 98.62 325 CYS A C 1
ATOM 2700 O O . CYS A 1 325 ? 14.469 13.125 4.086 1 98.62 325 CYS A O 1
ATOM 2702 N N . HIS A 1 326 ? 12.461 13.969 3.523 1 98.81 326 HIS A N 1
ATOM 2703 C CA . HIS A 1 326 ? 12.695 15.219 4.23 1 98.81 326 HIS A CA 1
ATOM 2704 C C . HIS A 1 326 ? 12.719 15 5.742 1 98.81 326 HIS A C 1
ATOM 2706 O O . HIS A 1 326 ? 13.5 15.633 6.453 1 98.81 326 HIS A O 1
ATOM 2712 N N . LEU A 1 327 ? 11.828 14.164 6.23 1 98.88 327 LEU A N 1
ATOM 2713 C CA . LEU A 1 327 ? 11.828 13.844 7.656 1 98.88 327 LEU A CA 1
ATOM 2714 C C . LEU A 1 327 ? 13.195 13.328 8.094 1 98.88 327 LEU A C 1
ATOM 2716 O O . LEU A 1 327 ? 13.75 13.789 9.094 1 98.88 327 LEU A O 1
ATOM 2720 N N . VAL A 1 328 ? 13.719 12.375 7.348 1 98.5 328 VAL A N 1
ATOM 2721 C CA . VAL A 1 328 ? 15 11.75 7.676 1 98.5 328 VAL A CA 1
ATOM 2722 C C . VAL A 1 328 ? 16.125 12.789 7.582 1 98.5 328 VAL A C 1
ATOM 2724 O O . VAL A 1 328 ? 17 12.836 8.445 1 98.5 328 VAL A O 1
ATOM 2727 N N . ASP A 1 329 ? 16.078 13.555 6.551 1 98.56 329 ASP A N 1
ATOM 2728 C CA . ASP A 1 329 ? 17.094 14.578 6.348 1 98.56 329 ASP A CA 1
ATOM 2729 C C . ASP A 1 329 ? 17.125 15.555 7.52 1 98.56 329 ASP A C 1
ATOM 2731 O O . ASP A 1 329 ? 18.203 15.836 8.07 1 98.56 329 ASP A O 1
ATOM 2735 N N . TYR A 1 330 ? 15.977 16.094 7.902 1 98.62 330 TYR A N 1
ATOM 2736 C CA . TYR A 1 330 ? 15.945 17.062 8.992 1 98.62 330 TYR A CA 1
ATOM 2737 C C . TYR A 1 330 ? 16.297 16.406 10.32 1 98.62 330 TYR A C 1
ATOM 2739 O O . TYR A 1 330 ? 16.938 17.016 11.18 1 98.62 330 TYR A O 1
ATOM 2747 N N . ALA A 1 331 ? 15.828 15.188 10.531 1 98.75 331 ALA A N 1
ATOM 2748 C CA . ALA A 1 331 ? 16.219 14.469 11.742 1 98.75 331 ALA A CA 1
ATOM 2749 C C . ALA A 1 331 ? 17.734 14.32 11.836 1 98.75 331 ALA A C 1
ATOM 2751 O O . ALA A 1 331 ? 18.312 14.461 12.906 1 98.75 331 ALA A O 1
ATOM 2752 N N . LYS A 1 332 ? 18.328 14.008 10.711 1 98.5 332 LYS A N 1
ATOM 2753 C CA . LYS A 1 332 ? 19.781 13.883 10.664 1 98.5 332 LYS A CA 1
ATOM 2754 C C . LYS A 1 332 ? 20.453 15.219 10.969 1 98.5 332 LYS A C 1
ATOM 2756 O O . LYS A 1 332 ? 21.406 15.273 11.75 1 98.5 332 LYS A O 1
ATOM 2761 N N . ARG A 1 333 ? 20.016 16.25 10.344 1 98.44 333 ARG A N 1
ATOM 2762 C CA . ARG A 1 333 ? 20.578 17.578 10.57 1 98.44 333 ARG A CA 1
ATOM 2763 C C . ARG A 1 333 ? 20.453 17.984 12.039 1 98.44 333 ARG A C 1
ATOM 2765 O O . ARG A 1 333 ? 21.344 18.625 12.578 1 98.44 333 ARG A O 1
ATOM 2772 N N . LEU A 1 334 ? 19.359 17.562 12.656 1 98.62 334 LEU A N 1
ATOM 2773 C CA . LEU A 1 334 ? 19.109 17.906 14.047 1 98.62 334 LEU A CA 1
ATOM 2774 C C . LEU A 1 334 ? 19.812 16.922 14.977 1 98.62 334 LEU A C 1
ATOM 2776 O O . LEU A 1 334 ? 19.672 17.016 16.203 1 98.62 334 LEU A O 1
ATOM 2780 N N . ASN A 1 335 ? 20.5 15.945 14.445 1 98.19 335 ASN A N 1
ATOM 2781 C CA . ASN A 1 335 ? 21.234 14.922 15.188 1 98.19 335 ASN A CA 1
ATOM 2782 C C . ASN A 1 335 ? 20.312 14.117 16.109 1 98.19 335 ASN A C 1
ATOM 2784 O O . ASN A 1 335 ? 20.609 13.93 17.281 1 98.19 335 ASN A O 1
ATOM 2788 N N . CYS A 1 336 ? 19.172 13.805 15.523 1 98.19 336 CYS A N 1
ATOM 2789 C CA . CYS A 1 336 ? 18.281 12.914 16.266 1 98.19 336 CYS A CA 1
ATOM 2790 C C . CYS A 1 336 ? 18.922 11.539 16.453 1 98.19 336 CYS A C 1
ATOM 2792 O O . CYS A 1 336 ? 19.562 11.016 15.539 1 98.19 336 CYS A O 1
ATOM 2794 N N . THR A 1 337 ? 18.75 11.008 17.656 1 97.06 337 THR A N 1
ATOM 2795 C CA . THR A 1 337 ? 19.266 9.68 17.953 1 97.06 337 THR A CA 1
ATOM 2796 C C . THR A 1 337 ? 18.172 8.625 17.844 1 97.06 337 THR A C 1
ATOM 2798 O O . THR A 1 337 ? 18.469 7.43 17.734 1 97.06 337 THR A O 1
ATOM 2801 N N . THR A 1 338 ? 16.969 9.109 17.938 1 94.94 338 THR A N 1
ATOM 2802 C CA . THR A 1 338 ? 15.828 8.203 17.781 1 94.94 338 THR A CA 1
ATOM 2803 C C . THR A 1 338 ? 15.883 7.52 16.406 1 94.94 338 THR A C 1
ATOM 2805 O O . THR A 1 338 ? 16.078 8.172 15.391 1 94.94 338 THR A O 1
ATOM 2808 N N . ARG A 1 339 ? 15.734 6.246 16.438 1 93.62 339 ARG A N 1
ATOM 2809 C CA . ARG A 1 339 ? 15.719 5.504 15.18 1 93.62 339 ARG A CA 1
ATOM 2810 C C . ARG A 1 339 ? 14.445 5.781 14.391 1 93.62 339 ARG A C 1
ATOM 2812 O O . ARG A 1 339 ? 13.344 5.551 14.883 1 93.62 339 ARG A O 1
ATOM 2819 N N . LEU A 1 340 ? 14.633 6.266 13.219 1 96.56 340 LEU A N 1
ATOM 2820 C CA . LEU A 1 340 ? 13.5 6.469 12.32 1 96.56 340 LEU A CA 1
ATOM 2821 C C . LEU A 1 340 ? 13.242 5.223 11.484 1 96.56 340 LEU A C 1
ATOM 2823 O O . LEU A 1 340 ? 14.172 4.469 11.18 1 96.56 340 LEU A O 1
ATOM 2827 N N . PRO A 1 341 ? 12.016 4.984 11.18 1 96.5 341 PRO A N 1
ATOM 2828 C CA . PRO A 1 341 ? 11.719 3.846 10.305 1 96.5 341 PRO A CA 1
ATOM 2829 C C . PRO A 1 341 ? 12.305 4.012 8.906 1 96.5 341 PRO A C 1
ATOM 2831 O O . PRO A 1 341 ? 12.391 5.137 8.398 1 96.5 341 PRO A O 1
ATOM 2834 N N . THR A 1 342 ? 12.719 2.879 8.297 1 96.69 342 THR A N 1
ATOM 2835 C CA . THR A 1 342 ? 12.992 2.9 6.863 1 96.69 342 THR A CA 1
ATOM 2836 C C . THR A 1 342 ? 11.742 3.283 6.078 1 96.69 342 THR A C 1
ATOM 2838 O O . THR A 1 342 ? 10.633 3.266 6.621 1 96.69 342 THR A O 1
ATOM 2841 N N . LEU A 1 343 ? 11.922 3.676 4.844 1 97.69 343 LEU A N 1
ATOM 2842 C CA . LEU A 1 343 ? 10.766 4.023 4.027 1 97.69 343 LEU A CA 1
ATOM 2843 C C . LEU A 1 343 ? 9.766 2.867 3.977 1 97.69 343 LEU A C 1
ATOM 2845 O O . LEU A 1 343 ? 8.555 3.082 4.059 1 97.69 343 LEU A O 1
ATOM 2849 N N . HIS A 1 344 ? 10.211 1.644 3.826 1 97.19 344 HIS A N 1
ATOM 2850 C CA . HIS A 1 344 ? 9.32 0.489 3.764 1 97.19 344 HIS A CA 1
ATOM 2851 C C . HIS A 1 344 ? 8.562 0.303 5.074 1 97.19 344 HIS A C 1
ATOM 2853 O O . HIS A 1 344 ? 7.363 0.023 5.07 1 97.19 344 HIS A O 1
ATOM 2859 N N . GLN A 1 345 ? 9.289 0.402 6.176 1 96 345 GLN A N 1
ATOM 2860 C CA . GLN A 1 345 ? 8.641 0.35 7.484 1 96 345 GLN A CA 1
ATOM 2861 C C . GLN A 1 345 ? 7.59 1.452 7.621 1 96 345 GLN A C 1
ATOM 2863 O O . GLN A 1 345 ? 6.516 1.227 8.18 1 96 345 GLN A O 1
ATOM 2868 N N . PHE A 1 346 ? 8.023 2.615 7.172 1 97.19 346 PHE A N 1
ATOM 2869 C CA . PHE A 1 346 ? 7.117 3.756 7.238 1 97.19 346 PHE A CA 1
ATOM 2870 C C . PHE A 1 346 ? 5.852 3.49 6.434 1 97.19 346 PHE A C 1
ATOM 2872 O O . PHE A 1 346 ? 4.746 3.795 6.883 1 97.19 346 PHE A O 1
ATOM 2879 N N . GLN A 1 347 ? 5.961 2.867 5.25 1 97.12 347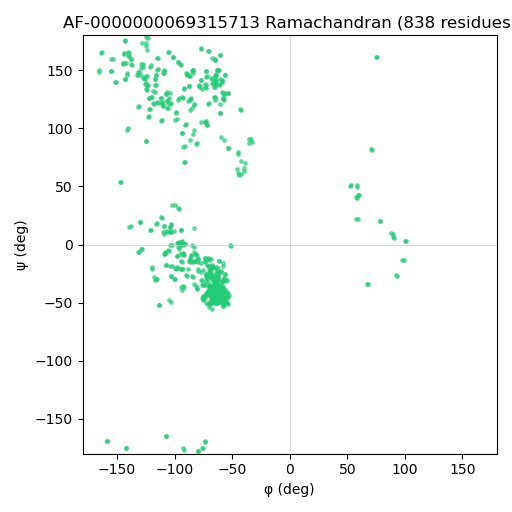 GLN A N 1
ATOM 2880 C CA . GLN A 1 347 ? 4.812 2.488 4.434 1 97.12 347 GLN A CA 1
ATOM 2881 C C . GLN A 1 347 ? 3.91 1.509 5.176 1 97.12 347 GLN A C 1
ATOM 2883 O O . GLN A 1 347 ? 2.684 1.599 5.086 1 97.12 347 GLN A O 1
ATOM 2888 N N . ARG A 1 348 ? 4.48 0.629 5.863 1 95.44 348 ARG A N 1
ATOM 2889 C CA . ARG A 1 348 ? 3.699 -0.334 6.633 1 95.44 348 ARG A CA 1
ATOM 2890 C C . ARG A 1 348 ? 2.926 0.356 7.75 1 95.44 348 ARG A C 1
ATOM 2892 O O . ARG A 1 348 ? 1.775 0.009 8.023 1 95.44 348 ARG A O 1
ATOM 2899 N N . GLN A 1 349 ? 3.574 1.297 8.375 1 95.62 349 GLN A N 1
ATOM 2900 C CA . GLN A 1 349 ? 2.893 2.066 9.406 1 95.62 349 GLN A CA 1
ATOM 2901 C C . GLN A 1 349 ? 1.724 2.855 8.828 1 95.62 349 GLN A C 1
ATOM 2903 O O . GLN A 1 349 ? 0.646 2.908 9.43 1 95.62 349 GLN A O 1
ATOM 2908 N N . LEU A 1 350 ? 1.977 3.455 7.684 1 97.12 350 LEU A N 1
ATOM 2909 C CA . LEU A 1 350 ? 0.926 4.227 7.031 1 97.12 350 LEU A CA 1
ATOM 2910 C C . LEU A 1 350 ? -0.261 3.338 6.676 1 97.12 350 LEU A C 1
ATOM 2912 O O . LEU A 1 350 ? -1.414 3.729 6.867 1 97.12 350 LEU A O 1
ATOM 2916 N N . LEU A 1 351 ? 0.042 2.176 6.191 1 96.69 351 LEU A N 1
ATOM 2917 C CA . LEU A 1 351 ? -1.046 1.273 5.824 1 96.69 351 LEU A CA 1
ATOM 2918 C C . LEU A 1 351 ? -1.854 0.873 7.055 1 96.69 351 LEU A C 1
ATOM 2920 O O . LEU A 1 351 ? -3.082 0.776 6.988 1 96.69 351 LEU A O 1
ATOM 2924 N N . ARG A 1 352 ? -1.269 0.66 8.164 1 95.56 352 ARG A N 1
ATOM 2925 C CA . ARG A 1 352 ? -1.956 0.289 9.391 1 95.56 352 ARG A CA 1
ATOM 2926 C C . ARG A 1 352 ? -2.896 1.398 9.852 1 95.56 352 ARG A C 1
ATOM 2928 O O . ARG A 1 352 ? -3.941 1.128 10.445 1 95.56 352 ARG A O 1
ATOM 2935 N N . LYS A 1 353 ? -2.525 2.633 9.539 1 96.62 353 LYS A N 1
ATOM 2936 C CA . LYS A 1 353 ? -3.283 3.783 10.023 1 96.62 353 LYS A CA 1
ATOM 2937 C C . LYS A 1 353 ? -4.137 4.387 8.914 1 96.62 353 LYS A C 1
ATOM 2939 O O . LYS A 1 353 ? -4.715 5.461 9.078 1 96.62 353 LYS A O 1
ATOM 2944 N N . MET A 1 354 ? -4.32 3.695 7.863 1 97.75 354 MET A N 1
ATOM 2945 C CA . MET A 1 354 ? -4.875 4.266 6.641 1 97.75 354 MET A CA 1
ATOM 2946 C C . MET A 1 354 ? -6.371 4.527 6.789 1 97.75 354 MET A C 1
ATOM 2948 O O . MET A 1 354 ? -6.969 5.223 5.965 1 97.75 354 MET A O 1
ATOM 2952 N N . PHE A 1 355 ? -7.016 4.027 7.828 1 98.06 355 PHE A N 1
ATOM 2953 C CA . PHE A 1 355 ? -8.43 4.324 8.039 1 98.06 355 PHE A CA 1
ATOM 2954 C C . PHE A 1 355 ? -8.648 5.824 8.188 1 98.06 355 PHE A C 1
ATOM 2956 O O . PHE A 1 355 ? -9.734 6.328 7.883 1 98.06 355 PHE A O 1
ATOM 2963 N N . TYR A 1 356 ? -7.594 6.523 8.586 1 97.94 356 TYR A N 1
ATOM 2964 C CA . TYR A 1 356 ? -7.715 7.965 8.766 1 97.94 356 TYR A CA 1
ATOM 2965 C C . TYR A 1 356 ? -7.883 8.672 7.426 1 97.94 356 TYR A C 1
ATOM 2967 O O . TYR A 1 356 ? -8.391 9.797 7.367 1 97.94 356 TYR A O 1
ATOM 2975 N N . ALA A 1 357 ? -7.395 8.055 6.344 1 98.19 357 ALA A N 1
ATOM 2976 C CA . ALA A 1 357 ? -7.688 8.562 5.004 1 98.19 357 ALA A CA 1
ATOM 2977 C C . ALA A 1 357 ? -9.188 8.555 4.73 1 98.19 357 ALA A C 1
ATOM 2979 O O . ALA A 1 357 ? -9.727 9.477 4.121 1 98.19 357 ALA A O 1
ATOM 2980 N N . MET A 1 358 ? -9.883 7.523 5.176 1 96.56 358 MET A N 1
ATOM 2981 C CA . MET A 1 358 ? -11.328 7.406 5.031 1 96.56 358 MET A CA 1
ATOM 2982 C C . MET A 1 358 ? -12.047 8.492 5.836 1 96.56 358 MET A C 1
ATOM 2984 O O . MET A 1 358 ? -12.914 9.188 5.309 1 96.56 358 MET A O 1
ATOM 2988 N N . TYR A 1 359 ? -11.664 8.578 7.027 1 96.06 359 TYR A N 1
ATOM 2989 C CA . TYR A 1 359 ? -12.234 9.633 7.859 1 96.06 359 TYR A CA 1
ATOM 2990 C C . TYR A 1 359 ? -12.07 11 7.199 1 96.06 359 TYR A C 1
ATOM 2992 O O . TYR A 1 359 ? -13.031 11.758 7.078 1 96.06 359 TYR A O 1
ATOM 3000 N N . SER A 1 360 ? -10.805 11.32 6.77 1 97.69 360 SER A N 1
ATOM 3001 C CA . SER A 1 360 ? -10.484 12.617 6.18 1 97.69 360 SER A CA 1
ATOM 3002 C C . SER A 1 360 ? -11.336 12.891 4.941 1 97.69 360 SER A C 1
ATOM 3004 O O . SER A 1 360 ? -11.75 14.031 4.711 1 97.69 360 SER A O 1
ATOM 3006 N N . SER A 1 361 ? -11.688 11.844 4.238 1 97.62 361 SER A N 1
ATOM 3007 C CA . SER A 1 361 ? -12.391 11.977 2.967 1 97.62 361 SER A CA 1
ATOM 3008 C C . SER A 1 361 ? -13.898 12.008 3.168 1 97.62 361 SER A C 1
ATOM 3010 O O . SER A 1 361 ? -14.625 12.641 2.396 1 97.62 361 SER A O 1
ATOM 3012 N N . ILE A 1 362 ? -14.359 11.383 4.262 1 96.62 362 ILE A N 1
ATOM 3013 C CA . ILE A 1 362 ? -15.789 11.156 4.387 1 96.62 362 ILE A CA 1
ATOM 3014 C C . ILE A 1 362 ? -16.391 12.156 5.367 1 96.62 362 ILE A C 1
ATOM 3016 O O . ILE A 1 362 ? -17.562 12.531 5.242 1 96.62 362 ILE A O 1
ATOM 3020 N N . VAL A 1 363 ? -15.586 12.609 6.273 1 96.06 363 VAL A N 1
ATOM 3021 C CA . VAL A 1 363 ? -16.125 13.492 7.305 1 96.06 363 VAL A CA 1
ATOM 3022 C C . VAL A 1 363 ? -15.531 14.891 7.145 1 96.06 363 VAL A C 1
ATOM 3024 O O . VAL A 1 363 ? -16.266 15.859 6.938 1 96.06 363 VAL A O 1
ATOM 3027 N N . ALA A 1 364 ? -14.273 15 7.074 1 95.56 364 ALA A N 1
ATOM 3028 C CA . ALA A 1 364 ? -13.609 16.312 7.09 1 95.56 364 ALA A CA 1
ATOM 3029 C C . ALA A 1 364 ? -13.766 17.016 5.75 1 95.56 364 ALA A C 1
ATOM 3031 O O . ALA A 1 364 ? -14.156 18.188 5.699 1 95.56 364 ALA A O 1
ATOM 3032 N N . LEU A 1 365 ? -13.539 16.328 4.656 1 96.19 365 LEU A N 1
ATOM 3033 C CA . LEU A 1 365 ? -13.414 16.922 3.334 1 96.19 365 LEU A CA 1
ATOM 3034 C C . LEU A 1 365 ? -14.727 17.594 2.924 1 96.19 365 LEU A C 1
ATOM 3036 O O . LEU A 1 365 ? -14.719 18.734 2.445 1 96.19 365 LEU A O 1
ATOM 3040 N N . PRO A 1 366 ? -15.891 16.953 3.092 1 94.81 366 PRO A N 1
ATOM 3041 C CA . PRO A 1 366 ? -17.109 17.641 2.666 1 94.81 366 PRO A CA 1
ATOM 3042 C C . PRO A 1 366 ? -17.391 18.922 3.457 1 94.81 366 PRO A C 1
ATOM 3044 O O . PRO A 1 366 ? -17.969 19.859 2.928 1 94.81 366 PRO A O 1
ATOM 3047 N N . ILE A 1 367 ? -16.922 18.953 4.656 1 92.25 367 ILE A N 1
ATOM 3048 C CA . ILE A 1 367 ? -17.062 20.156 5.477 1 92.25 367 ILE A CA 1
ATOM 3049 C C . ILE A 1 367 ? -16.125 21.234 4.953 1 92.25 367 ILE A C 1
ATOM 3051 O O . ILE A 1 367 ? -16.516 22.406 4.84 1 92.25 367 ILE A O 1
ATOM 3055 N N . HIS A 1 368 ? -14.93 20.828 4.621 1 91.5 368 HIS A N 1
ATOM 3056 C CA . HIS A 1 368 ? -13.93 21.766 4.121 1 91.5 368 HIS A CA 1
ATOM 3057 C C . HIS A 1 368 ? -14.367 22.375 2.795 1 91.5 368 HIS A C 1
ATOM 3059 O O . HIS A 1 368 ? -14.047 23.531 2.506 1 91.5 368 HIS A O 1
ATOM 3065 N N . MET A 1 369 ? -15.125 21.656 2.068 1 89.94 369 MET A N 1
ATOM 3066 C CA . MET A 1 369 ? -15.492 22.094 0.722 1 89.94 369 MET A CA 1
ATOM 3067 C C . MET A 1 369 ? -16.812 22.859 0.736 1 89.94 369 MET A C 1
ATOM 3069 O O . MET A 1 369 ? -17.312 23.25 -0.316 1 89.94 369 MET A O 1
ATOM 3073 N N . ASN A 1 370 ? -17.266 23 1.893 1 85.38 370 ASN A N 1
ATOM 3074 C CA . ASN A 1 370 ? -18.578 23.625 2.012 1 85.38 370 ASN A CA 1
ATOM 3075 C C . ASN A 1 370 ? -18.562 25.062 1.521 1 85.38 370 ASN A C 1
ATOM 3077 O O . ASN A 1 370 ? -17.594 25.781 1.737 1 85.38 370 AS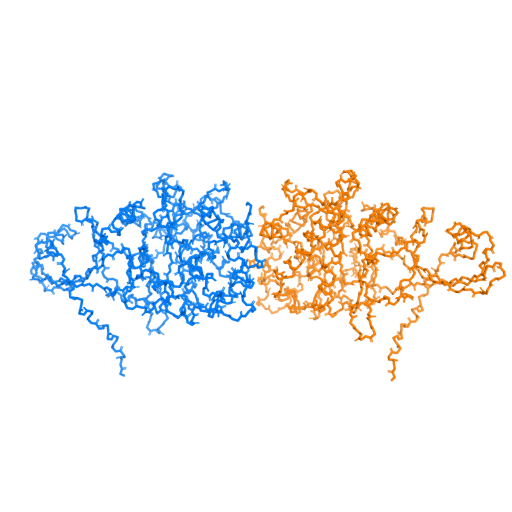N A O 1
ATOM 3081 N N . GLN A 1 371 ? -19.688 25.422 0.836 1 76.81 371 GLN A N 1
ATOM 3082 C CA . GLN A 1 371 ? -19.828 26.797 0.367 1 76.81 371 GLN A CA 1
ATOM 3083 C C . GLN A 1 371 ? -21.078 27.438 0.956 1 76.81 371 GLN A C 1
ATOM 3085 O O . GLN A 1 371 ? -21.469 28.547 0.556 1 76.81 371 GLN A O 1
ATOM 3090 N N . GLU A 1 372 ? -21.594 26.734 1.938 1 72.75 372 GLU A N 1
ATOM 3091 C CA . GLU A 1 372 ? -22.797 27.266 2.549 1 72.75 372 GLU A CA 1
ATOM 3092 C C . GLU A 1 372 ? -22.484 28.484 3.418 1 72.75 372 GLU A C 1
ATOM 3094 O O . GLU A 1 372 ? -21.562 28.453 4.23 1 72.75 372 GLU A O 1
ATOM 3099 N N . PRO A 1 373 ? -23.266 29.484 3.277 1 68.94 373 PRO A N 1
ATOM 3100 C CA . PRO A 1 373 ? -23 30.719 4.008 1 68.94 373 PRO A CA 1
ATOM 3101 C C . PRO A 1 373 ? -23.234 30.578 5.508 1 68.94 373 PRO A C 1
ATOM 3103 O O . PRO A 1 373 ? -22.641 31.328 6.297 1 68.94 373 PRO A O 1
ATOM 3106 N N . ASP A 1 374 ? -24.062 29.719 5.902 1 68.81 374 ASP A N 1
ATOM 3107 C CA . ASP A 1 374 ? -24.422 29.672 7.32 1 68.81 374 ASP A CA 1
ATOM 3108 C C . ASP A 1 374 ? -23.688 28.516 8.016 1 68.81 374 ASP A C 1
ATOM 3110 O O . ASP A 1 374 ? -24.156 28.016 9.039 1 68.81 374 ASP A O 1
ATOM 3114 N N . ALA A 1 375 ? -22.531 28.281 7.566 1 77.75 375 ALA A N 1
ATOM 3115 C CA . ALA A 1 375 ? -21.781 27.188 8.172 1 77.75 375 ALA A CA 1
ATOM 3116 C C . ALA A 1 375 ? -21.047 27.656 9.422 1 77.75 375 ALA A C 1
ATOM 3118 O O . ALA A 1 375 ? -20.344 28.656 9.398 1 77.75 375 ALA A O 1
ATOM 3119 N N . ASP A 1 376 ? -21.359 27.109 10.617 1 78.94 376 ASP A N 1
ATOM 3120 C CA . ASP A 1 376 ? -20.641 27.375 11.859 1 78.94 376 ASP A CA 1
ATOM 3121 C C . ASP A 1 376 ? -20.562 26.109 12.719 1 78.94 376 ASP A C 1
ATOM 3123 O O . ASP A 1 376 ? -21 25.031 12.297 1 78.94 376 ASP A O 1
ATOM 3127 N N . PHE A 1 377 ? -19.906 26.203 13.773 1 81.44 377 PHE A N 1
ATOM 3128 C CA . PHE A 1 377 ? -19.672 25.062 14.664 1 81.44 377 PHE A CA 1
ATOM 3129 C C . PHE A 1 377 ? -20.984 24.438 15.102 1 81.44 377 PHE A C 1
ATOM 3131 O O . PHE A 1 377 ? -21.109 23.219 15.156 1 81.44 377 PHE A O 1
ATOM 3138 N N . ASP A 1 378 ? -21.953 25.203 15.367 1 80 378 ASP A N 1
ATOM 3139 C CA . ASP A 1 378 ? -23.234 24.703 15.844 1 80 378 ASP A CA 1
ATOM 3140 C C . ASP A 1 378 ? -23.969 23.922 14.75 1 80 378 ASP A C 1
ATOM 3142 O O . ASP A 1 378 ? -24.594 22.906 15.023 1 80 378 ASP A O 1
ATOM 3146 N N . ALA A 1 379 ? -23.828 24.438 13.602 1 79.94 379 ALA A N 1
ATOM 3147 C CA . ALA A 1 379 ? -24.438 23.734 12.469 1 79.94 379 ALA A CA 1
ATOM 3148 C C . ALA A 1 379 ? -23.812 22.359 12.281 1 79.94 379 ALA A C 1
ATOM 3150 O O . ALA A 1 379 ? -24.484 21.422 11.812 1 79.94 379 ALA A O 1
ATOM 3151 N N . LEU A 1 380 ? -22.625 22.25 12.641 1 82.38 380 LEU A N 1
ATOM 3152 C CA . LEU A 1 380 ? -21.922 20.969 12.508 1 82.38 380 LEU A CA 1
ATOM 3153 C C . LEU A 1 380 ? -22.281 20.031 13.664 1 82.38 380 LEU A C 1
ATOM 3155 O O . LEU A 1 380 ? -22.531 18.844 13.445 1 82.38 380 LEU A O 1
ATOM 3159 N N . MET A 1 381 ? -22.422 20.578 14.867 1 86.38 381 MET A N 1
ATOM 3160 C CA . MET A 1 381 ? -22.375 19.766 16.078 1 86.38 381 MET A CA 1
ATOM 3161 C C . MET A 1 381 ? -23.781 19.531 16.625 1 86.38 381 MET A C 1
ATOM 3163 O O . MET A 1 381 ? -24 18.594 17.406 1 86.38 381 MET A O 1
ATOM 3167 N N . ALA A 1 382 ? -24.656 20.297 16.219 1 83.62 382 ALA A N 1
ATOM 3168 C CA . ALA A 1 382 ? -26 20.203 16.797 1 83.62 382 ALA A CA 1
ATOM 3169 C C . ALA A 1 382 ? -26.766 19 16.219 1 83.62 382 ALA A C 1
ATOM 3171 O O . ALA A 1 382 ? -26.234 18.281 15.367 1 83.62 382 ALA A O 1
ATOM 3172 N N . GLY A 1 383 ? -27.922 18.625 16.812 1 82.06 383 GLY A N 1
ATOM 3173 C CA . GLY A 1 383 ? -28.734 17.516 16.359 1 82.06 383 GLY A CA 1
ATOM 3174 C C . GLY A 1 383 ? -30.109 17.953 15.852 1 82.06 383 GLY A C 1
ATOM 3175 O O . GLY A 1 383 ? -31.016 17.125 15.711 1 82.06 383 GLY A O 1
ATOM 3176 N N . ASP A 1 384 ? -30.188 19.188 15.562 1 86.19 384 ASP A N 1
ATOM 3177 C CA . ASP A 1 384 ? -31.5 19.703 15.148 1 86.19 384 ASP A CA 1
ATOM 3178 C C . ASP A 1 384 ? -31.641 19.656 13.625 1 86.19 384 ASP A C 1
ATOM 3180 O O . ASP A 1 384 ? -30.812 19.062 12.938 1 86.19 384 ASP A O 1
ATOM 3184 N N . GLU A 1 385 ? -32.688 20.156 13.141 1 88.31 385 GLU A N 1
ATOM 3185 C CA . GLU A 1 385 ? -33.031 20.094 11.719 1 88.31 385 GLU A CA 1
ATOM 3186 C C . GLU A 1 385 ? -32.031 20.906 10.891 1 88.31 385 GLU A C 1
ATOM 3188 O O . GLU A 1 385 ? -31.703 20.516 9.773 1 88.31 385 GLU A O 1
ATOM 3193 N N . ARG A 1 386 ? -31.578 21.984 11.453 1 85.88 386 ARG A N 1
ATOM 3194 C CA . ARG A 1 386 ? -30.594 22.812 10.758 1 85.88 386 ARG A CA 1
ATOM 3195 C C . ARG A 1 386 ? -29.312 22.031 10.508 1 85.88 386 ARG A C 1
ATOM 3197 O O . ARG A 1 386 ? -28.75 22.062 9.406 1 85.88 386 ARG A O 1
ATOM 3204 N N . ALA A 1 387 ? -28.891 21.406 11.508 1 86.5 387 ALA A N 1
ATOM 3205 C CA . ALA A 1 387 ? -27.688 20.594 11.414 1 86.5 387 ALA A CA 1
ATOM 3206 C C . ALA A 1 387 ? -27.859 19.469 10.391 1 86.5 387 ALA A C 1
ATOM 3208 O O . ALA A 1 387 ? -26.953 19.156 9.625 1 86.5 387 ALA A O 1
ATOM 3209 N N . ARG A 1 388 ? -29 18.859 10.398 1 88.25 388 ARG A N 1
ATOM 3210 C CA . ARG A 1 388 ? -29.312 17.781 9.453 1 88.25 388 ARG A CA 1
ATOM 3211 C C . ARG A 1 388 ? -29.297 18.297 8.016 1 88.25 388 ARG A C 1
ATOM 3213 O O . ARG A 1 388 ? -28.766 17.641 7.121 1 88.25 388 ARG A O 1
ATOM 3220 N N . GLN A 1 389 ? -29.875 19.438 7.848 1 87.56 389 GLN A N 1
ATOM 3221 C CA . GLN A 1 389 ? -29.922 20.047 6.523 1 87.56 389 GLN A CA 1
ATOM 3222 C C . GLN A 1 389 ? -28.531 20.438 6.055 1 87.56 389 GLN A C 1
ATOM 3224 O O . GLN A 1 389 ? -28.203 20.328 4.867 1 87.56 389 GLN A O 1
ATOM 3229 N N . PHE A 1 390 ? -27.75 20.922 6.984 1 88.12 390 PHE A N 1
ATOM 3230 C CA . PHE A 1 390 ? -26.375 21.281 6.656 1 88.12 390 PHE A CA 1
ATOM 3231 C C . PHE A 1 390 ? -25.594 20.062 6.16 1 88.12 390 PHE A C 1
ATOM 3233 O O . PHE A 1 390 ? -24.938 20.125 5.129 1 88.12 390 PHE A O 1
ATOM 3240 N N . LYS A 1 391 ? -25.734 18.969 6.883 1 90 391 LYS A N 1
ATOM 3241 C CA . LYS A 1 391 ? -25 17.75 6.523 1 90 391 LYS A CA 1
ATOM 3242 C C . LYS A 1 391 ? -25.484 17.203 5.18 1 90 391 LYS A C 1
ATOM 3244 O O . LYS A 1 391 ? -24.672 16.75 4.371 1 90 391 LYS A O 1
ATOM 3249 N N . LYS A 1 392 ? -26.734 17.328 4.988 1 89 392 LYS A N 1
ATOM 3250 C CA . LYS A 1 392 ? -27.25 16.922 3.688 1 89 392 LYS A CA 1
ATOM 3251 C C . LYS A 1 392 ? -26.703 17.812 2.576 1 89 392 LYS A C 1
ATOM 3253 O O . LYS A 1 392 ? -26.344 17.328 1.507 1 89 392 LYS A O 1
ATOM 3258 N N . ALA A 1 393 ? -26.641 19.062 2.881 1 90.06 393 ALA A N 1
ATOM 3259 C CA . ALA A 1 393 ? -26.188 20.031 1.882 1 90.06 393 ALA A CA 1
ATOM 3260 C C . ALA A 1 393 ? -24.734 19.781 1.502 1 90.06 393 ALA A C 1
ATOM 3262 O O . ALA A 1 393 ? -24.375 19.828 0.323 1 90.06 393 ALA A O 1
ATOM 3263 N N . ILE A 1 394 ? -23.906 19.5 2.426 1 91.25 394 ILE A N 1
ATOM 3264 C CA . ILE A 1 394 ? -22.484 19.344 2.127 1 91.25 394 ILE A CA 1
ATOM 3265 C C . ILE A 1 394 ? -22.266 18.031 1.369 1 91.25 394 ILE A C 1
ATOM 3267 O O . ILE A 1 394 ? -21.344 17.938 0.546 1 91.25 394 ILE A O 1
ATOM 3271 N N . MET A 1 395 ? -23.156 17.078 1.556 1 94.62 395 MET A N 1
ATOM 3272 C CA . MET A 1 395 ? -22.984 15.781 0.907 1 94.62 395 MET A CA 1
ATOM 3273 C C . MET A 1 395 ? -23.484 15.828 -0.534 1 94.62 395 MET A C 1
ATOM 3275 O O . MET A 1 395 ? -23.172 14.93 -1.326 1 94.62 395 MET A O 1
ATOM 3279 N N . THR A 1 396 ? -24.203 16.844 -0.869 1 94.12 396 THR A N 1
ATOM 3280 C CA . THR A 1 396 ? -24.75 16.922 -2.217 1 94.12 396 THR A CA 1
ATOM 3281 C C . THR A 1 396 ? -23.844 17.75 -3.125 1 94.12 396 THR A C 1
ATOM 3283 O O . THR A 1 396 ? -24.125 17.922 -4.312 1 94.12 396 THR A O 1
ATOM 3286 N N . ASN A 1 397 ? -22.75 18.25 -2.547 1 92.94 397 ASN A N 1
ATOM 3287 C CA . ASN A 1 397 ? -21.781 19.031 -3.326 1 92.94 397 ASN A CA 1
ATOM 3288 C C . ASN A 1 397 ? -21.234 18.219 -4.492 1 92.94 397 ASN A C 1
ATOM 3290 O O . ASN A 1 397 ? -20.625 17.156 -4.293 1 92.94 397 ASN A O 1
ATOM 3294 N N . LYS A 1 398 ? -21.328 18.75 -5.727 1 93.69 398 LYS A N 1
ATOM 3295 C CA . LYS A 1 398 ? -20.969 18.016 -6.934 1 93.69 398 LYS A CA 1
ATOM 3296 C C . LYS A 1 398 ? -19.453 17.812 -7.016 1 93.69 398 LYS A C 1
ATOM 3298 O O . LYS A 1 398 ? -19 16.781 -7.512 1 93.69 398 LYS A O 1
ATOM 3303 N N . LYS A 1 399 ? -18.766 18.797 -6.57 1 93.38 399 LYS A N 1
ATOM 3304 C CA . LYS A 1 399 ? -17.312 18.656 -6.551 1 93.38 399 LYS A CA 1
ATOM 3305 C C . LYS A 1 399 ? -16.891 17.547 -5.59 1 93.38 399 LYS A C 1
ATOM 3307 O O . LYS A 1 399 ? -16 16.75 -5.906 1 93.38 399 LYS A O 1
ATOM 3312 N N . TYR A 1 400 ? -17.547 17.516 -4.508 1 95.44 400 TYR A N 1
ATOM 3313 C CA . TYR A 1 400 ? -17.266 16.453 -3.541 1 95.44 400 TYR A CA 1
ATOM 3314 C C . TYR A 1 400 ? -17.641 15.086 -4.105 1 95.44 400 TYR A C 1
ATOM 3316 O O . TYR A 1 400 ? -16.906 14.109 -3.914 1 95.44 400 TYR A O 1
ATOM 3324 N N . HIS A 1 401 ? -18.719 14.992 -4.859 1 96.81 401 HIS A N 1
ATOM 3325 C CA . HIS A 1 401 ? -19.141 13.742 -5.473 1 96.81 401 HIS A CA 1
ATOM 3326 C C . HIS A 1 401 ? -18.031 13.156 -6.352 1 96.81 401 HIS A C 1
ATOM 3328 O O . HIS A 1 401 ? -17.75 11.961 -6.285 1 96.81 401 HIS A O 1
ATOM 3334 N N . LYS A 1 402 ? -17.516 14.047 -7.086 1 95.94 402 LYS A N 1
ATOM 3335 C CA . LYS A 1 402 ? -16.453 13.602 -7.992 1 95.94 402 LYS A CA 1
ATOM 3336 C C . LYS A 1 402 ? -15.289 13 -7.219 1 95.94 402 LYS A C 1
ATOM 3338 O O . LYS A 1 402 ? -14.75 11.961 -7.605 1 95.94 402 LYS A O 1
ATOM 3343 N N . ILE A 1 403 ? -14.906 13.602 -6.125 1 96.56 403 ILE A N 1
ATOM 3344 C CA . ILE A 1 403 ? -13.758 13.172 -5.332 1 96.56 403 ILE A CA 1
ATOM 3345 C C . ILE A 1 403 ? -14.062 11.836 -4.664 1 96.56 403 ILE A C 1
ATOM 3347 O O . ILE A 1 403 ? -13.289 10.883 -4.797 1 96.56 403 ILE A O 1
ATOM 3351 N N . ILE A 1 404 ? -15.203 11.75 -4.02 1 97.62 404 ILE A N 1
ATOM 3352 C CA . ILE A 1 404 ? -15.484 10.57 -3.207 1 97.62 404 ILE A CA 1
ATOM 3353 C C . ILE A 1 404 ? -15.758 9.367 -4.113 1 97.62 404 ILE A C 1
ATOM 3355 O O . ILE A 1 404 ? -15.445 8.234 -3.756 1 97.62 404 ILE A O 1
ATOM 3359 N N . LYS A 1 405 ? -16.281 9.625 -5.332 1 97.44 405 LYS A N 1
ATOM 3360 C CA . LYS A 1 405 ? -16.484 8.547 -6.301 1 97.44 405 LYS A CA 1
ATOM 3361 C C . LYS A 1 405 ? -15.148 7.957 -6.746 1 97.44 405 LYS A C 1
ATOM 3363 O O . LYS A 1 405 ? -15.062 6.766 -7.043 1 97.44 405 LYS A O 1
ATOM 3368 N N . GLY A 1 406 ? -14.156 8.789 -6.738 1 96.25 406 GLY A N 1
ATOM 3369 C CA . GLY A 1 406 ? -12.828 8.312 -7.102 1 96.25 406 GLY A CA 1
ATOM 3370 C C . GLY A 1 406 ? -12.133 7.582 -5.973 1 96.25 406 GLY A C 1
ATOM 3371 O O . GLY A 1 406 ? -11.273 6.727 -6.215 1 96.25 406 GLY A O 1
ATOM 3372 N N . LEU A 1 407 ? -12.477 7.789 -4.719 1 97.44 407 LEU A N 1
ATOM 3373 C CA . LEU A 1 407 ? -11.727 7.293 -3.568 1 97.44 407 LEU A CA 1
ATOM 3374 C C . LEU A 1 407 ? -12.367 6.027 -3.01 1 97.44 407 LEU A C 1
ATOM 3376 O O . LEU A 1 407 ? -11.672 5.156 -2.486 1 97.44 407 LEU A O 1
ATOM 3380 N N . LEU A 1 408 ? -13.695 5.875 -3.152 1 97.75 408 LEU A N 1
ATOM 3381 C CA . LEU A 1 408 ? -14.406 4.762 -2.535 1 97.75 408 LEU A CA 1
ATOM 3382 C C . LEU A 1 408 ? -13.875 3.428 -3.049 1 97.75 408 LEU A C 1
ATOM 3384 O O . LEU A 1 408 ? -13.547 2.537 -2.26 1 97.75 408 LEU A O 1
ATOM 3388 N N . PRO A 1 409 ? -13.664 3.268 -4.367 1 97 409 PRO A N 1
ATOM 3389 C CA . PRO A 1 409 ? -13.102 1.997 -4.836 1 97 409 PRO A CA 1
ATOM 3390 C C . PRO A 1 409 ? -11.695 1.739 -4.297 1 97 409 PRO A C 1
ATOM 3392 O O . PRO A 1 409 ? -11.352 0.597 -3.979 1 97 409 PRO A O 1
ATOM 3395 N N . THR A 1 410 ? -10.891 2.775 -4.172 1 96.38 410 THR A N 1
ATOM 3396 C CA . THR A 1 410 ? -9.531 2.648 -3.654 1 96.38 410 THR A CA 1
ATOM 3397 C C . THR A 1 410 ? -9.547 2.199 -2.197 1 96.38 410 THR A C 1
ATOM 3399 O O . THR A 1 410 ? -8.781 1.315 -1.805 1 96.38 410 THR A O 1
ATOM 3402 N N . PHE A 1 411 ? -10.43 2.82 -1.409 1 97.88 411 PHE A N 1
ATOM 3403 C CA . PHE A 1 411 ? -10.57 2.436 -0.009 1 97.88 411 PHE A CA 1
ATOM 3404 C C . PHE A 1 411 ? -11.062 1 0.112 1 97.88 411 PHE A C 1
ATOM 3406 O O . PHE A 1 411 ? -10.594 0.247 0.968 1 97.88 411 PHE A O 1
ATOM 3413 N N . ASP A 1 412 ? -11.977 0.672 -0.778 1 98.19 412 ASP A N 1
ATOM 3414 C CA . ASP A 1 412 ? -12.531 -0.678 -0.775 1 98.19 412 ASP A CA 1
ATOM 3415 C C . ASP A 1 412 ? -11.453 -1.716 -1.07 1 98.19 412 ASP A C 1
ATOM 3417 O O . ASP A 1 412 ? -11.383 -2.752 -0.405 1 98.19 412 ASP A O 1
ATOM 3421 N N . ARG A 1 413 ? -10.609 -1.449 -1.979 1 97.75 413 ARG A N 1
ATOM 3422 C CA . ARG A 1 413 ? -9.562 -2.375 -2.391 1 97.75 413 ARG A CA 1
ATOM 3423 C C . ARG A 1 413 ? -8.508 -2.533 -1.295 1 97.75 413 ARG A C 1
ATOM 3425 O O . ARG A 1 413 ? -7.797 -3.535 -1.253 1 97.75 413 ARG A O 1
ATOM 3432 N N . LYS A 1 414 ? -8.414 -1.547 -0.397 1 97.56 414 LYS A N 1
ATOM 3433 C CA . LYS A 1 414 ? -7.488 -1.612 0.729 1 97.56 414 LYS A CA 1
ATOM 3434 C C . LYS A 1 414 ? -8.156 -2.238 1.952 1 97.56 414 LYS A C 1
ATOM 3436 O O . LYS A 1 414 ? -7.52 -2.391 2.998 1 97.56 414 LYS A O 1
ATOM 3441 N N . GLY A 1 415 ? -9.422 -2.629 1.846 1 97.75 415 GLY A N 1
ATOM 3442 C CA . GLY A 1 415 ? -10.156 -3.277 2.922 1 97.75 415 GLY A CA 1
ATOM 3443 C C . GLY A 1 415 ? -10.648 -2.305 3.979 1 97.75 415 GLY A C 1
ATOM 3444 O O . GLY A 1 415 ? -10.992 -2.711 5.09 1 97.75 415 GLY A O 1
ATOM 3445 N N . LEU A 1 416 ? -10.742 -1.036 3.633 1 98.12 416 LEU A N 1
ATOM 3446 C CA . LEU A 1 416 ? -11.039 -0.017 4.633 1 98.12 416 LEU A CA 1
ATOM 3447 C C . LEU A 1 416 ? -12.547 0.144 4.816 1 98.12 416 LEU A C 1
ATOM 3449 O O . LEU A 1 416 ? -12.992 0.778 5.773 1 98.12 416 LEU A O 1
ATOM 3453 N N . LEU A 1 417 ? -13.336 -0.416 3.869 1 97.81 417 LEU A N 1
ATOM 3454 C CA . LEU A 1 417 ? -14.789 -0.294 3.969 1 97.81 417 LEU A CA 1
ATOM 3455 C C . LEU A 1 417 ? -15.391 -1.511 4.664 1 97.81 417 LEU A C 1
ATOM 3457 O O . LEU A 1 417 ? -16.594 -1.739 4.586 1 97.81 417 LEU A O 1
ATOM 3461 N N . ASP A 1 418 ? -14.508 -2.346 5.301 1 96.69 418 ASP A N 1
ATOM 3462 C CA . ASP A 1 418 ? -14.93 -3.506 6.082 1 96.69 418 ASP A CA 1
ATOM 3463 C C . ASP A 1 418 ? -14.375 -3.441 7.504 1 96.69 418 ASP A C 1
ATOM 3465 O O . ASP A 1 418 ? -13.594 -2.547 7.832 1 96.69 418 ASP A O 1
ATOM 3469 N N . LYS A 1 419 ? -14.844 -4.336 8.336 1 94.5 419 LYS A N 1
ATOM 3470 C CA . LYS A 1 419 ? -14.297 -4.445 9.688 1 94.5 419 LYS A CA 1
ATOM 3471 C C . LYS A 1 419 ? -12.812 -4.789 9.648 1 94.5 419 LYS A C 1
ATOM 3473 O O . LYS A 1 419 ? -12.406 -5.742 8.977 1 94.5 419 LYS A O 1
ATOM 3478 N N . LEU A 1 420 ? -11.812 -3.945 10.234 1 88.75 420 LEU A N 1
ATOM 3479 C CA . LEU A 1 420 ? -10.367 -4.113 10.195 1 88.75 420 LEU A CA 1
ATOM 3480 C C . LEU A 1 420 ? -9.898 -5.082 11.273 1 88.75 420 LEU A C 1
ATOM 3482 O O . LEU A 1 420 ? -8.805 -5.648 11.18 1 88.75 420 LEU A O 1
ATOM 3486 N N . ASP A 1 421 ? -10.562 -5.965 12.062 1 74.88 421 ASP A N 1
ATOM 3487 C CA . ASP A 1 421 ? -10.281 -6.785 13.234 1 74.88 421 ASP A CA 1
ATOM 3488 C C . ASP A 1 421 ? -9.273 -6.094 14.156 1 74.88 421 ASP A C 1
ATOM 3490 O O . ASP A 1 421 ? -8.43 -5.328 13.688 1 74.88 421 ASP A O 1
ATOM 3494 N N . MET B 1 1 ? -9.227 -20.078 -43.156 1 24.3 1 MET B N 1
ATOM 3495 C CA . MET B 1 1 ? -7.969 -20.828 -43.188 1 24.3 1 MET B CA 1
ATOM 3496 C C . MET B 1 1 ? -7.344 -20.891 -41.812 1 24.3 1 MET B C 1
ATOM 3498 O O . MET B 1 1 ? -7.035 -19.859 -41.219 1 24.3 1 MET B O 1
ATOM 3502 N N . SER B 1 2 ? -7.766 -21.859 -41.031 1 22.05 2 SER B N 1
ATOM 3503 C CA . SER B 1 2 ? -7.59 -22.188 -39.625 1 22.05 2 SER B CA 1
ATOM 3504 C C . SER B 1 2 ? -6.113 -22.328 -39.25 1 22.05 2 SER B C 1
ATOM 3506 O O . SER B 1 2 ? -5.375 -23.047 -39.938 1 22.05 2 SER B O 1
ATOM 3508 N N . LYS B 1 3 ? -5.496 -21.141 -38.812 1 30.14 3 LYS B N 1
ATOM 3509 C CA . LYS B 1 3 ? -4.066 -21.109 -38.5 1 30.14 3 LYS B CA 1
ATOM 3510 C C . LYS B 1 3 ? -3.631 -22.375 -37.781 1 30.14 3 LYS B C 1
ATOM 3512 O O . LYS B 1 3 ? -3.963 -22.578 -36.594 1 30.14 3 LYS B O 1
ATOM 3517 N N . GLU B 1 4 ? -3.748 -23.5 -38.438 1 25.8 4 GLU B N 1
ATOM 3518 C CA . GLU B 1 4 ? -3.145 -24.703 -37.875 1 25.8 4 GLU B CA 1
ATOM 3519 C C . GLU B 1 4 ? -1.839 -24.391 -37.156 1 25.8 4 GLU B C 1
ATOM 3521 O O . GLU B 1 4 ? -0.948 -23.766 -37.719 1 25.8 4 GLU B O 1
ATOM 3526 N N . ASN B 1 5 ? -1.953 -24.125 -35.938 1 31.19 5 ASN B N 1
ATOM 3527 C CA . ASN B 1 5 ? -0.841 -23.922 -35.031 1 31.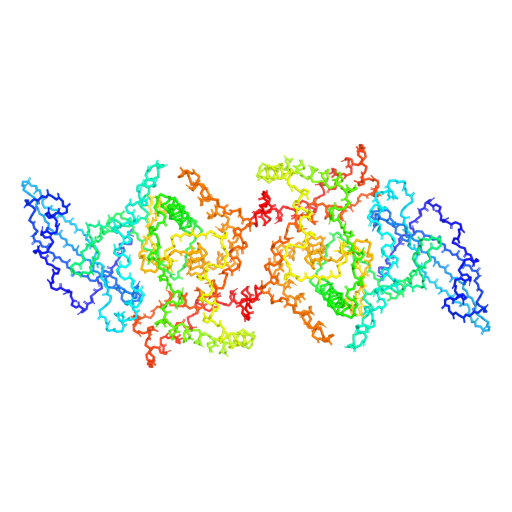19 5 ASN B CA 1
ATOM 3528 C C . ASN B 1 5 ? 0.276 -24.938 -35.25 1 31.19 5 ASN B C 1
ATOM 3530 O O . ASN B 1 5 ? 0.089 -26.141 -35.031 1 31.19 5 ASN B O 1
ATOM 3534 N N . LYS B 1 6 ? 1.005 -24.781 -36.375 1 35.31 6 LYS B N 1
ATOM 3535 C CA . LYS B 1 6 ? 2.209 -25.5 -36.75 1 35.31 6 LYS B CA 1
ATOM 3536 C C . LYS B 1 6 ? 3.158 -25.672 -35.562 1 35.31 6 LYS B C 1
ATOM 3538 O O . LYS B 1 6 ? 3.928 -24.766 -35.25 1 35.31 6 LYS B O 1
ATOM 3543 N N . ASN B 1 7 ? 2.676 -26.328 -34.562 1 34.62 7 ASN B N 1
ATOM 3544 C CA . ASN B 1 7 ? 3.721 -26.688 -33.594 1 34.62 7 ASN B CA 1
ATOM 3545 C C . ASN B 1 7 ? 4.871 -27.422 -34.281 1 34.62 7 ASN B C 1
ATOM 3547 O O . ASN B 1 7 ? 4.695 -28.547 -34.781 1 34.62 7 ASN B O 1
ATOM 3551 N N . PRO B 1 8 ? 5.801 -26.812 -34.875 1 36.25 8 PRO B N 1
ATOM 3552 C CA . PRO B 1 8 ? 6.898 -27.516 -35.562 1 36.25 8 PRO B CA 1
ATOM 3553 C C . PRO B 1 8 ? 7.434 -28.688 -34.75 1 36.25 8 PRO B C 1
ATOM 3555 O O . PRO B 1 8 ? 7.449 -28.625 -33.5 1 36.25 8 PRO B O 1
ATOM 3558 N N . LEU B 1 9 ? 7.352 -29.922 -35.156 1 39.12 9 LEU B N 1
ATOM 3559 C CA . LEU B 1 9 ? 8.117 -31.062 -34.656 1 39.12 9 LEU B CA 1
ATOM 3560 C C . LEU B 1 9 ? 9.531 -30.641 -34.281 1 39.12 9 LEU B C 1
ATOM 3562 O O . LEU B 1 9 ? 10.266 -30.094 -35.094 1 39.12 9 LEU B O 1
ATOM 3566 N N . ILE B 1 10 ? 9.844 -30.188 -33.125 1 44.75 10 ILE B N 1
ATOM 3567 C CA . ILE B 1 10 ? 11.203 -29.953 -32.656 1 44.75 10 ILE B CA 1
ATOM 3568 C C . ILE B 1 10 ? 12.094 -31.141 -33.031 1 44.75 10 ILE B C 1
ATOM 3570 O O . ILE B 1 10 ? 11.875 -32.25 -32.562 1 44.75 10 ILE B O 1
ATOM 3574 N N . GLU B 1 11 ? 12.578 -31.281 -34.219 1 43.94 11 GLU B N 1
ATOM 3575 C CA . GLU B 1 11 ? 13.656 -32.219 -34.531 1 43.94 11 GLU B CA 1
ATOM 3576 C C . GLU B 1 11 ? 14.773 -32.156 -33.5 1 43.94 11 GLU B C 1
ATOM 3578 O O . GLU B 1 11 ? 15.586 -31.219 -33.531 1 43.94 11 GLU B O 1
ATOM 3583 N N . ASP B 1 12 ? 14.508 -32.469 -32.188 1 54.81 12 ASP B N 1
ATOM 3584 C CA . ASP B 1 12 ? 15.523 -32.562 -31.141 1 54.81 12 ASP B CA 1
ATOM 3585 C C . ASP B 1 12 ? 16.391 -33.812 -31.312 1 54.81 12 ASP B C 1
ATOM 3587 O O . ASP B 1 12 ? 15.867 -34.906 -31.422 1 54.81 12 ASP B O 1
ATOM 3591 N N . ALA B 1 13 ? 17.656 -33.688 -31.844 1 56.75 13 ALA B N 1
ATOM 3592 C CA . ALA B 1 13 ? 18.703 -34.719 -31.984 1 56.75 13 ALA B CA 1
ATOM 3593 C C . ALA B 1 13 ? 18.938 -35.438 -30.672 1 56.75 13 ALA B C 1
ATOM 3595 O O . ALA B 1 13 ? 19.781 -36.344 -30.594 1 56.75 13 ALA B O 1
ATOM 3596 N N . ARG B 1 14 ? 18.219 -35.031 -29.656 1 64.38 14 ARG B N 1
ATOM 3597 C CA . ARG B 1 14 ? 18.469 -35.656 -28.359 1 64.38 14 ARG B CA 1
ATOM 3598 C C . ARG B 1 14 ? 17.844 -37.062 -28.297 1 64.38 14 ARG B C 1
ATOM 3600 O O . ARG B 1 14 ? 16.734 -37.281 -28.781 1 64.38 14 ARG B O 1
ATOM 3607 N N . GLU B 1 15 ? 18.547 -37.938 -27.844 1 78.25 15 GLU B N 1
ATOM 3608 C CA . GLU B 1 15 ? 18.109 -39.344 -27.688 1 78.25 15 GLU B CA 1
ATOM 3609 C C . GLU B 1 15 ? 17.109 -39.469 -26.547 1 78.25 15 GLU B C 1
ATOM 3611 O O . GLU B 1 15 ? 17.234 -38.812 -25.516 1 78.25 15 GLU B O 1
ATOM 3616 N N . THR B 1 16 ? 16.016 -40.25 -26.75 1 86 16 THR B N 1
ATOM 3617 C CA . THR B 1 16 ? 15.023 -40.562 -25.719 1 86 16 THR B CA 1
ATOM 3618 C C . THR B 1 16 ? 15.422 -41.812 -24.953 1 86 16 THR B C 1
ATOM 3620 O O . THR B 1 16 ? 16.109 -42.688 -25.5 1 86 16 THR B O 1
ATOM 3623 N N . PRO B 1 17 ? 15.109 -41.875 -23.688 1 88.5 17 PRO B N 1
ATOM 3624 C CA . PRO B 1 17 ? 15.5 -43.031 -22.891 1 88.5 17 PRO B CA 1
ATOM 3625 C C . PRO B 1 17 ? 14.938 -44.344 -23.438 1 88.5 17 PRO B C 1
ATOM 3627 O O . PRO B 1 17 ? 13.75 -44.406 -23.766 1 88.5 17 PRO B O 1
ATOM 3630 N N . GLU B 1 18 ? 15.695 -45.344 -23.375 1 91 18 GLU B N 1
ATOM 3631 C CA . GLU B 1 18 ? 15.352 -46.625 -23.969 1 91 18 GLU B CA 1
ATOM 3632 C C . GLU B 1 18 ? 14.266 -47.312 -23.156 1 91 18 GLU B C 1
ATOM 3634 O O . GLU B 1 18 ? 13.492 -48.125 -23.703 1 91 18 GLU B O 1
ATOM 3639 N N . TRP B 1 19 ? 14.25 -47 -21.906 1 93.5 19 TRP B N 1
ATOM 3640 C CA . TRP B 1 19 ? 13.32 -47.688 -21.031 1 93.5 19 TRP B CA 1
ATOM 3641 C C . TRP B 1 19 ? 11.875 -47.312 -21.344 1 93.5 19 TRP B C 1
ATOM 3643 O O . TRP B 1 19 ? 10.945 -48.031 -20.969 1 93.5 19 TRP B O 1
ATOM 3653 N N . ILE B 1 20 ? 11.688 -46.156 -22.031 1 95.38 20 ILE B N 1
ATOM 3654 C CA . ILE B 1 20 ? 10.352 -45.781 -22.453 1 95.38 20 ILE B CA 1
ATOM 3655 C C . ILE B 1 20 ? 9.977 -46.531 -23.734 1 95.38 20 ILE B C 1
ATOM 3657 O O . ILE B 1 20 ? 10.133 -46 -24.844 1 95.38 20 ILE B O 1
ATOM 3661 N N . ASN B 1 21 ? 9.43 -47.719 -23.578 1 95.69 21 ASN B N 1
ATOM 3662 C CA . ASN B 1 21 ? 9.18 -48.594 -24.719 1 95.69 21 ASN B CA 1
ATOM 3663 C C . ASN B 1 21 ? 7.871 -49.344 -24.562 1 95.69 21 ASN B C 1
ATOM 3665 O O . ASN B 1 21 ? 7.09 -49.062 -23.656 1 95.69 21 ASN B O 1
ATOM 3669 N N . LYS B 1 22 ? 7.598 -50.25 -25.516 1 97.12 22 LYS B N 1
ATOM 3670 C CA . LYS B 1 22 ? 6.348 -51 -25.562 1 97.12 22 LYS B CA 1
ATOM 3671 C C . LYS B 1 22 ? 6.137 -51.812 -24.297 1 97.12 22 LYS B C 1
ATOM 3673 O O . LYS B 1 22 ? 5.047 -51.812 -23.719 1 97.12 22 LYS B O 1
ATOM 3678 N N . LYS B 1 23 ? 7.168 -52.438 -23.844 1 97.19 23 LYS B N 1
ATOM 3679 C CA . LYS B 1 23 ? 7.07 -53.312 -22.672 1 97.19 23 LYS B CA 1
ATOM 3680 C C . LYS B 1 23 ? 6.703 -52.5 -21.438 1 97.19 23 LYS B C 1
ATOM 3682 O O . LYS B 1 23 ? 5.867 -52.938 -20.625 1 97.19 23 LYS B O 1
ATOM 3687 N N . TYR B 1 24 ? 7.355 -51.406 -21.281 1 97.31 24 TYR B N 1
ATOM 3688 C CA . TYR B 1 24 ? 7.105 -50.531 -20.125 1 97.31 24 TYR B CA 1
ATOM 3689 C C . TYR B 1 24 ? 5.652 -50.062 -20.094 1 97.31 24 TYR B C 1
ATOM 3691 O O . TYR B 1 24 ? 4.961 -50.25 -19.094 1 97.31 24 TYR B O 1
ATOM 3699 N N . PHE B 1 25 ? 5.133 -49.562 -21.203 1 97.5 25 PHE B N 1
ATOM 3700 C CA . PHE B 1 25 ? 3.791 -49 -21.234 1 97.5 25 PHE B CA 1
ATOM 3701 C C . PHE B 1 25 ? 2.736 -50.094 -21.188 1 97.5 25 PHE B C 1
ATOM 3703 O O . PHE B 1 25 ? 1.646 -49.875 -20.641 1 97.5 25 PHE B O 1
ATOM 3710 N N . GLU B 1 26 ? 3.029 -51.219 -21.812 1 97.69 26 GLU B N 1
ATOM 3711 C CA . GLU B 1 26 ? 2.088 -52.344 -21.703 1 97.69 26 GLU B CA 1
ATOM 3712 C C . GLU B 1 26 ? 1.87 -52.75 -20.234 1 97.69 26 GLU B C 1
ATOM 3714 O O . GLU B 1 26 ? 0.729 -52.875 -19.797 1 97.69 26 GLU B O 1
ATOM 3719 N N . SER B 1 27 ? 3.002 -52.906 -19.547 1 97.12 27 SER B N 1
ATOM 3720 C CA . SER B 1 27 ? 2.926 -53.25 -18.141 1 97.12 27 SER B CA 1
ATOM 3721 C C . SER B 1 27 ? 2.213 -52.156 -17.344 1 97.12 27 SER B C 1
ATOM 3723 O O . SER B 1 27 ? 1.378 -52.469 -16.484 1 97.12 27 SER B O 1
ATOM 3725 N N . LEU B 1 28 ? 2.598 -50.938 -17.609 1 96.38 28 LEU B N 1
ATOM 3726 C CA . LEU B 1 28 ? 2.043 -49.812 -16.891 1 96.38 28 LEU B CA 1
ATOM 3727 C C . LEU B 1 28 ? 0.537 -49.688 -17.109 1 96.38 28 LEU B C 1
ATOM 3729 O O . LEU B 1 28 ? -0.227 -49.531 -16.156 1 96.38 28 LEU B O 1
ATOM 3733 N N . LEU B 1 29 ? 0.104 -49.75 -18.391 1 96.5 29 LEU B N 1
ATOM 3734 C CA . LEU B 1 29 ? -1.309 -49.625 -18.719 1 96.5 29 LEU B CA 1
ATOM 3735 C C . LEU B 1 29 ? -2.123 -50.781 -18.156 1 96.5 29 LEU B C 1
ATOM 3737 O O . LEU B 1 29 ? -3.25 -50.562 -17.688 1 96.5 29 LEU B O 1
ATOM 3741 N N . ARG B 1 30 ? -1.562 -52 -18.219 1 97 30 ARG B N 1
ATOM 3742 C CA . ARG B 1 30 ? -2.248 -53.125 -17.641 1 97 30 ARG B CA 1
ATOM 3743 C C . ARG B 1 30 ? -2.488 -52.938 -16.141 1 97 30 ARG B C 1
ATOM 3745 O O . ARG B 1 30 ? -3.57 -53.25 -15.641 1 97 30 ARG B O 1
ATOM 3752 N N . LYS B 1 31 ? -1.488 -52.438 -15.523 1 95.56 31 LYS B N 1
ATOM 3753 C CA . LYS B 1 31 ? -1.575 -52.219 -14.078 1 95.56 31 LYS B CA 1
ATOM 3754 C C . LYS B 1 31 ? -2.541 -51.094 -13.766 1 95.56 31 LYS B C 1
ATOM 3756 O O . LYS B 1 31 ? -3.422 -51.219 -12.914 1 95.56 31 LYS B O 1
ATOM 3761 N N . CYS B 1 32 ? -2.391 -49.906 -14.422 1 93.12 32 CYS B N 1
ATOM 3762 C CA . CYS B 1 32 ? -3.145 -48.719 -14.109 1 93.12 32 CYS B CA 1
ATOM 3763 C C . CYS B 1 32 ? -4.613 -48.875 -14.492 1 93.12 32 CYS B C 1
ATOM 3765 O O . CYS B 1 32 ? -5.492 -48.312 -13.828 1 93.12 32 CYS B O 1
ATOM 3767 N N . LYS B 1 33 ? -4.836 -49.562 -15.531 1 92.06 33 LYS B N 1
ATOM 3768 C CA . LYS B 1 33 ? -6.207 -49.75 -16 1 92.06 33 LYS B CA 1
ATOM 3769 C C . LYS B 1 33 ? -6.797 -51.062 -15.5 1 92.06 33 LYS B C 1
ATOM 3771 O O . LYS B 1 33 ? -7.945 -51.375 -15.797 1 92.06 33 LYS B O 1
ATOM 3776 N N . ASP B 1 34 ? -5.984 -51.844 -14.812 1 93.69 34 ASP B N 1
ATOM 3777 C CA . ASP B 1 34 ? -6.391 -53.156 -14.289 1 93.69 34 ASP B CA 1
ATOM 3778 C C . ASP B 1 34 ? -6.98 -54.031 -15.398 1 93.69 34 ASP B C 1
ATOM 3780 O O . ASP B 1 34 ? -8.109 -54.5 -15.273 1 93.69 34 ASP B O 1
ATOM 3784 N N . ASP B 1 35 ? -6.285 -54.156 -16.484 1 95.38 35 ASP B N 1
ATOM 3785 C CA . ASP B 1 35 ? -6.703 -54.906 -17.656 1 95.38 35 ASP B CA 1
ATOM 3786 C C . ASP B 1 35 ? -5.52 -55.656 -18.281 1 95.38 35 ASP B C 1
ATOM 3788 O O . ASP B 1 35 ? -4.793 -55.094 -19.109 1 95.38 35 ASP B O 1
ATOM 3792 N N . PRO B 1 36 ? -5.395 -56.906 -17.984 1 95.19 36 PRO B N 1
ATOM 3793 C CA . PRO B 1 36 ? -4.254 -57.688 -18.484 1 95.19 36 PRO B CA 1
ATOM 3794 C C . PRO B 1 36 ? -4.309 -57.906 -19.984 1 95.19 36 PRO B C 1
ATOM 3796 O O . PRO B 1 36 ? -3.324 -58.375 -20.578 1 95.19 36 PRO B O 1
ATOM 3799 N N . SER B 1 37 ? -5.414 -57.625 -20.625 1 95.75 37 SER B N 1
ATOM 3800 C CA . SER B 1 37 ? -5.57 -57.906 -22.047 1 95.75 37 SER B CA 1
ATOM 3801 C C . SER B 1 37 ? -4.934 -56.844 -22.906 1 95.75 37 SER B C 1
ATOM 3803 O O . SER B 1 37 ? -4.781 -57 -24.109 1 95.75 37 SER B O 1
ATOM 3805 N N . ILE B 1 38 ? -4.516 -55.75 -22.328 1 97 38 ILE B N 1
ATOM 3806 C CA . ILE B 1 38 ? -3.973 -54.625 -23.062 1 97 38 ILE B CA 1
ATOM 3807 C C . ILE B 1 38 ? -2.676 -55.031 -23.75 1 97 38 ILE B C 1
ATOM 3809 O O . ILE B 1 38 ? -1.789 -55.625 -23.125 1 97 38 ILE B O 1
ATOM 3813 N N . GLU B 1 39 ? -2.648 -54.812 -25 1 97 39 GLU B N 1
ATOM 3814 C CA . GLU B 1 39 ? -1.446 -55 -25.812 1 97 39 GLU B CA 1
ATOM 3815 C C . GLU B 1 39 ? -1.011 -53.688 -26.469 1 97 39 GLU B C 1
ATOM 3817 O O . GLU B 1 39 ? -1.798 -53.062 -27.156 1 97 39 GLU B O 1
ATOM 3822 N N . VAL B 1 40 ? 0.216 -53.281 -26.172 1 97.62 40 VAL B N 1
ATOM 3823 C CA . VAL B 1 40 ? 0.75 -52.062 -26.797 1 97.62 40 VAL B CA 1
ATOM 3824 C C . VAL B 1 40 ? 1.393 -52.406 -28.141 1 97.62 40 VAL B C 1
ATOM 3826 O O . VAL B 1 40 ? 2.289 -53.25 -28.203 1 97.62 40 VAL B O 1
ATOM 3829 N N . LEU B 1 41 ? 0.987 -51.781 -29.125 1 97.25 41 LEU B N 1
ATOM 3830 C CA . LEU B 1 41 ? 1.428 -52.094 -30.484 1 97.25 41 LEU B CA 1
ATOM 3831 C C . LEU B 1 41 ? 2.607 -51.188 -30.875 1 97.25 41 LEU B C 1
ATOM 3833 O O . LEU B 1 41 ? 3.518 -51.656 -31.578 1 97.25 41 LEU B O 1
ATOM 3837 N N . SER B 1 42 ? 2.566 -50 -30.453 1 96.81 42 SER B N 1
ATOM 3838 C CA . SER B 1 42 ? 3.662 -49.094 -30.766 1 96.81 42 SER B CA 1
ATOM 3839 C C . SER B 1 42 ? 3.754 -47.969 -29.734 1 96.81 42 SER B C 1
ATOM 3841 O O . SER B 1 42 ? 2.748 -47.594 -29.125 1 96.81 42 SER B O 1
ATOM 3843 N N . VAL B 1 43 ? 4.965 -47.469 -29.5 1 96.94 43 VAL B N 1
ATOM 3844 C CA . VAL B 1 43 ? 5.281 -46.344 -28.656 1 96.94 43 VAL B CA 1
ATOM 3845 C C . VAL B 1 43 ? 6.211 -45.375 -29.391 1 96.94 43 VAL B C 1
ATOM 3847 O O . VAL B 1 43 ? 7.273 -45.781 -29.875 1 96.94 43 VAL B O 1
ATOM 3850 N N . GLN B 1 44 ? 5.762 -44.188 -29.594 1 95.38 44 GLN B N 1
ATOM 3851 C CA . GLN B 1 44 ? 6.598 -43.125 -30.156 1 95.38 44 GLN B CA 1
ATOM 3852 C C . GLN B 1 44 ? 6.895 -42.062 -29.109 1 95.38 44 GLN B C 1
ATOM 3854 O O . GLN B 1 44 ? 5.977 -41.469 -28.547 1 95.38 44 GLN B O 1
ATOM 3859 N N . VAL B 1 45 ? 8.164 -41.812 -28.844 1 94.81 45 VAL B N 1
ATOM 3860 C CA . VAL B 1 45 ? 8.562 -40.875 -27.797 1 94.81 45 VAL B CA 1
ATOM 3861 C C . VAL B 1 45 ? 9.352 -39.719 -28.406 1 94.81 45 VAL B C 1
ATOM 3863 O O . VAL B 1 45 ? 10.234 -39.938 -29.25 1 94.81 45 VAL B O 1
ATOM 3866 N N . LYS B 1 46 ? 8.977 -38.5 -28.031 1 91.5 46 LYS B N 1
ATOM 3867 C CA . LYS B 1 46 ? 9.695 -37.312 -28.422 1 91.5 46 LYS B CA 1
ATOM 3868 C C . LYS B 1 46 ? 9.781 -36.312 -27.266 1 91.5 46 LYS B C 1
ATOM 3870 O O . LYS B 1 46 ? 9.07 -36.438 -26.266 1 91.5 46 LYS B O 1
ATOM 3875 N N . TYR B 1 47 ? 10.656 -35.406 -27.359 1 87.81 47 TYR B N 1
ATOM 3876 C CA . TYR B 1 47 ? 10.664 -34.281 -26.406 1 87.81 47 TYR B CA 1
ATOM 3877 C C . TYR B 1 47 ? 9.422 -33.438 -26.562 1 87.81 47 TYR B C 1
ATOM 3879 O O . TYR B 1 47 ? 9.008 -33.125 -27.688 1 87.81 47 TYR B O 1
ATOM 3887 N N . ALA B 1 48 ? 8.859 -33.094 -25.484 1 85.12 48 ALA B N 1
ATOM 3888 C CA . ALA B 1 48 ? 7.582 -32.375 -25.531 1 85.12 48 ALA B CA 1
ATOM 3889 C C . ALA B 1 48 ? 7.797 -30.891 -25.75 1 85.12 48 ALA B C 1
ATOM 3891 O O . ALA B 1 48 ? 6.938 -30.203 -26.328 1 85.12 48 ALA B O 1
ATOM 3892 N N . LEU B 1 49 ? 8.898 -30.297 -25.203 1 78.5 49 LEU B N 1
ATOM 3893 C CA . LEU B 1 49 ? 9.133 -28.844 -25.266 1 78.5 49 LEU B CA 1
ATOM 3894 C C . LEU B 1 49 ? 10.547 -28.547 -25.734 1 78.5 49 LEU B C 1
ATOM 3896 O O . LEU B 1 49 ? 11.469 -29.328 -25.484 1 78.5 49 LEU B O 1
ATOM 3900 N N . PRO B 1 50 ? 10.641 -27.406 -26.438 1 70.88 50 PRO B N 1
ATOM 3901 C CA . PRO B 1 50 ? 11.992 -26.953 -26.797 1 70.88 50 PRO B CA 1
ATOM 3902 C C . PRO B 1 50 ? 12.781 -26.453 -25.594 1 70.88 50 PRO B C 1
ATOM 3904 O O . PRO B 1 50 ? 12.203 -26.203 -24.531 1 70.88 50 PRO B O 1
ATOM 3907 N N . LYS B 1 51 ? 14.109 -26.312 -25.875 1 67.62 51 LYS B N 1
ATOM 3908 C CA . LYS B 1 51 ? 14.953 -25.688 -24.859 1 67.62 51 LYS B CA 1
ATOM 3909 C C . LYS B 1 51 ? 14.461 -24.281 -24.531 1 67.62 51 LYS B C 1
ATOM 3911 O O . LYS B 1 51 ? 14.016 -23.547 -25.406 1 67.62 51 LYS B O 1
ATOM 3916 N N . GLY B 1 52 ? 14.484 -23.906 -23.281 1 66 52 GLY B N 1
ATOM 3917 C CA . GLY B 1 52 ? 14.094 -22.562 -22.891 1 66 52 GLY B CA 1
ATOM 3918 C C . GLY B 1 52 ? 12.672 -22.484 -22.375 1 66 52 GLY B C 1
ATOM 3919 O O . GLY B 1 52 ? 12.281 -21.469 -21.781 1 66 52 GLY B O 1
ATOM 3920 N N . GLU B 1 53 ? 11.906 -23.547 -22.609 1 71.69 53 GLU B N 1
ATOM 3921 C CA . GLU B 1 53 ? 10.523 -23.547 -22.141 1 71.69 53 GLU B CA 1
ATOM 3922 C C . GLU B 1 53 ? 10.422 -24.219 -20.766 1 71.69 53 GLU B C 1
ATOM 3924 O O . GLU B 1 53 ? 9.398 -24.094 -20.094 1 71.69 53 GLU B O 1
ATOM 3929 N N . ASN B 1 54 ? 11.414 -24.859 -20.438 1 75.75 54 ASN B N 1
ATOM 3930 C CA . ASN B 1 54 ? 11.531 -25.547 -19.156 1 75.75 54 ASN B CA 1
ATOM 3931 C C . ASN B 1 54 ? 12.984 -25.656 -18.719 1 75.75 54 ASN B C 1
ATOM 3933 O O . ASN B 1 54 ? 13.875 -25.859 -19.531 1 75.75 54 ASN B O 1
ATOM 3937 N N . TYR B 1 55 ? 13.164 -25.453 -17.422 1 78.44 55 TYR B N 1
ATOM 3938 C CA . TYR B 1 55 ? 14.555 -25.359 -16.984 1 78.44 55 TYR B CA 1
ATOM 3939 C C . TYR B 1 55 ? 14.898 -26.516 -16.047 1 78.44 55 TYR B C 1
ATOM 3941 O O . TYR B 1 55 ? 16.031 -27.016 -16.062 1 78.44 55 TYR B O 1
ATOM 3949 N N . ALA B 1 56 ? 13.898 -26.984 -15.328 1 82.75 56 ALA B N 1
ATOM 3950 C CA . ALA B 1 56 ? 14.258 -27.859 -14.219 1 82.75 56 ALA B CA 1
ATOM 3951 C C . ALA B 1 56 ? 13.953 -29.312 -14.547 1 82.75 56 ALA B C 1
ATOM 3953 O O . ALA B 1 56 ? 14.336 -30.219 -13.805 1 82.75 56 ALA B O 1
ATOM 3954 N N . SER B 1 57 ? 13.305 -29.5 -15.742 1 87.88 57 SER B N 1
ATOM 3955 C CA . SER B 1 57 ? 12.852 -30.859 -16.016 1 87.88 57 SER B CA 1
ATOM 3956 C C . SER B 1 57 ? 13.109 -31.25 -17.469 1 87.88 57 SER B C 1
ATOM 3958 O O . SER B 1 57 ? 13.445 -30.391 -18.297 1 87.88 57 SER B O 1
ATOM 3960 N N . VAL B 1 58 ? 13.117 -32.531 -17.656 1 87.62 58 VAL B N 1
ATOM 3961 C CA . VAL B 1 58 ? 13.008 -33.062 -19.016 1 87.62 58 VAL B CA 1
ATOM 3962 C C . VAL B 1 58 ? 11.609 -33.656 -19.219 1 87.62 58 VAL B C 1
ATOM 3964 O O . VAL B 1 58 ? 11.094 -34.375 -18.375 1 87.62 58 VAL B O 1
ATOM 3967 N N . ILE B 1 59 ? 11.07 -33.25 -20.297 1 91.56 59 ILE B N 1
ATOM 3968 C CA . ILE B 1 59 ? 9.68 -33.625 -20.562 1 91.56 59 ILE B CA 1
ATOM 3969 C C . ILE B 1 59 ? 9.586 -34.375 -21.891 1 91.56 59 ILE B C 1
ATOM 3971 O O . ILE B 1 59 ? 9.977 -33.812 -22.938 1 91.56 59 ILE B O 1
ATOM 3975 N N . TYR B 1 60 ? 8.992 -35.531 -21.812 1 93.25 60 TYR B N 1
ATOM 3976 C CA . TYR B 1 60 ? 8.766 -36.344 -23.016 1 93.25 60 TYR B CA 1
ATOM 3977 C C . TYR B 1 60 ? 7.273 -36.5 -23.281 1 93.25 60 TYR B C 1
ATOM 3979 O O . TYR B 1 60 ? 6.461 -36.438 -22.359 1 93.25 60 TYR B O 1
ATOM 3987 N N . ARG B 1 61 ? 7.023 -36.625 -24.547 1 95.5 61 ARG B N 1
ATOM 3988 C CA . ARG B 1 61 ? 5.688 -37.031 -24.984 1 95.5 61 ARG B CA 1
ATOM 3989 C C . ARG B 1 61 ? 5.711 -38.406 -25.594 1 95.5 61 ARG B C 1
ATOM 3991 O O . ARG B 1 61 ? 6.52 -38.688 -26.484 1 95.5 61 ARG B O 1
ATOM 3998 N N . ALA B 1 62 ? 4.898 -39.25 -25.094 1 96.31 62 ALA B N 1
ATOM 3999 C CA . ALA B 1 62 ? 4.785 -40.625 -25.625 1 96.31 62 ALA B CA 1
ATOM 4000 C C . ALA B 1 62 ? 3.41 -40.844 -26.25 1 96.31 62 ALA B C 1
ATOM 4002 O O . ALA B 1 62 ? 2.383 -40.656 -25.594 1 96.31 62 ALA B O 1
ATOM 4003 N N . GLN B 1 63 ? 3.445 -41.188 -27.484 1 96.94 63 GLN B N 1
ATOM 4004 C CA . GLN B 1 63 ? 2.232 -41.625 -28.156 1 96.94 63 GLN B CA 1
ATOM 4005 C C . GLN B 1 63 ? 2.15 -43.156 -28.172 1 96.94 63 GLN B C 1
ATOM 4007 O O . GLN B 1 63 ? 3.055 -43.844 -28.672 1 96.94 63 GLN B O 1
ATOM 4012 N N . ILE B 1 64 ? 1.082 -43.656 -27.672 1 97.12 64 ILE B N 1
ATOM 4013 C CA . ILE B 1 64 ? 0.946 -45.094 -27.5 1 97.12 64 ILE B CA 1
ATOM 4014 C C . ILE B 1 64 ? -0.244 -45.594 -28.312 1 97.12 64 ILE B C 1
ATOM 4016 O O . ILE B 1 64 ? -1.352 -45.062 -28.203 1 97.12 64 ILE B O 1
ATOM 4020 N N . VAL B 1 65 ? 0.018 -46.562 -29.109 1 97.38 65 VAL B N 1
ATOM 4021 C CA . VAL B 1 65 ? -1.051 -47.312 -29.766 1 97.38 65 VAL B CA 1
ATOM 4022 C C . VAL B 1 65 ? -1.253 -48.656 -29.094 1 97.38 65 VAL B C 1
ATOM 4024 O O . VAL B 1 65 ? -0.308 -49.438 -28.953 1 97.38 65 VAL B O 1
ATOM 4027 N N . HIS B 1 66 ? -2.42 -48.844 -28.641 1 96.25 66 HIS B N 1
ATOM 4028 C CA . HIS B 1 66 ? -2.674 -50.094 -27.938 1 96.25 66 HIS B CA 1
ATOM 4029 C C . HIS B 1 66 ? -4.047 -50.656 -28.281 1 96.25 66 HIS B C 1
ATOM 4031 O O . HIS B 1 66 ? -4.863 -50 -28.906 1 96.25 66 HIS B O 1
ATOM 4037 N N . ARG B 1 67 ? -4.285 -51.906 -27.953 1 95.81 67 ARG B N 1
ATOM 4038 C CA . ARG B 1 67 ? -5.57 -52.594 -28.156 1 95.81 67 ARG B CA 1
ATOM 4039 C C . ARG B 1 67 ? -5.902 -53.5 -27 1 95.81 67 ARG B C 1
ATOM 4041 O O . ARG B 1 67 ? -5.008 -54 -26.312 1 95.81 67 ARG B O 1
ATOM 4048 N N . ARG B 1 68 ? -7.168 -53.562 -26.766 1 92.62 68 ARG B N 1
ATOM 4049 C CA . ARG B 1 68 ? -7.715 -54.531 -25.812 1 92.62 68 ARG B CA 1
ATOM 4050 C C . ARG B 1 68 ? -8.398 -55.656 -26.547 1 92.62 68 ARG B C 1
ATOM 4052 O O . ARG B 1 68 ? -8.766 -55.531 -27.719 1 92.62 68 ARG B O 1
ATOM 4059 N N . LYS B 1 69 ? -8.625 -56.688 -25.75 1 88.88 69 LYS B N 1
ATOM 4060 C CA . LYS B 1 69 ? -9.297 -57.844 -26.344 1 88.88 69 LYS B CA 1
ATOM 4061 C C . LYS B 1 69 ? -10.633 -57.406 -26.953 1 88.88 69 LYS B C 1
ATOM 4063 O O . LYS B 1 69 ? -11.453 -56.781 -26.297 1 88.88 69 LYS B O 1
ATOM 4068 N N . ASP B 1 70 ? -10.812 -57.812 -28.172 1 87.81 70 ASP B N 1
ATOM 4069 C CA . ASP B 1 70 ? -12.039 -57.656 -28.938 1 87.81 70 ASP B CA 1
ATOM 4070 C C . ASP B 1 70 ? -12.438 -56.188 -29.047 1 87.81 70 ASP B C 1
ATOM 4072 O O . ASP B 1 70 ? -13.625 -55.844 -29.078 1 87.81 70 ASP B O 1
ATOM 4076 N N . GLN B 1 71 ? -11.508 -55.25 -28.875 1 89.25 71 GLN B N 1
ATOM 4077 C CA . GLN B 1 71 ? -11.773 -53.844 -29.047 1 89.25 71 GLN B CA 1
ATOM 4078 C C . GLN B 1 71 ? -10.875 -53.25 -30.125 1 89.25 71 GLN B C 1
ATOM 4080 O O . GLN B 1 71 ? -9.812 -53.781 -30.438 1 89.25 71 GLN B O 1
ATOM 4085 N N . PRO B 1 72 ? -11.32 -52.219 -30.719 1 93.19 72 PRO B N 1
ATOM 4086 C CA . PRO B 1 72 ? -10.484 -51.562 -31.719 1 93.19 72 PRO B CA 1
ATOM 4087 C C . PRO B 1 72 ? -9.242 -50.906 -31.109 1 93.19 72 PRO B C 1
ATOM 4089 O O . PRO B 1 72 ? -9.211 -50.625 -29.906 1 93.19 72 PRO B O 1
ATOM 4092 N N . THR B 1 73 ? -8.289 -50.656 -31.938 1 94.62 73 THR B N 1
ATOM 4093 C CA . THR B 1 73 ? -7.051 -50 -31.531 1 94.62 73 THR B CA 1
ATOM 4094 C C . THR B 1 73 ? -7.32 -48.594 -31.078 1 94.62 73 THR B C 1
ATOM 4096 O O . THR B 1 73 ? -8.148 -47.875 -31.672 1 94.62 73 THR B O 1
ATOM 4099 N N . LYS B 1 74 ? -6.637 -48.188 -30.047 1 95.06 74 LYS B N 1
ATOM 4100 C CA . LYS B 1 74 ? -6.75 -46.844 -29.516 1 95.06 74 LYS B CA 1
ATOM 4101 C C . LYS B 1 74 ? -5.379 -46.188 -29.406 1 95.06 74 LYS B C 1
ATOM 4103 O O . LYS B 1 74 ? -4.379 -46.844 -29.125 1 95.06 74 LYS B O 1
ATOM 4108 N N . THR B 1 75 ? -5.371 -44.938 -29.672 1 95.38 75 THR B N 1
ATOM 4109 C CA . THR B 1 75 ? -4.164 -44.125 -29.516 1 95.38 75 THR B CA 1
ATOM 4110 C C . THR B 1 75 ? -4.285 -43.219 -28.312 1 95.38 75 THR B C 1
ATOM 4112 O O . THR B 1 75 ? -5.301 -42.531 -28.141 1 95.38 75 THR B O 1
ATOM 4115 N N . CYS B 1 76 ? -3.322 -43.219 -27.453 1 94.56 76 CYS B N 1
ATOM 4116 C CA . CYS B 1 76 ? -3.279 -42.312 -26.312 1 94.56 76 CYS B CA 1
ATOM 4117 C C . CYS B 1 76 ? -1.946 -41.594 -26.25 1 94.56 76 CYS B C 1
ATOM 4119 O O . CYS B 1 76 ? -0.974 -42 -26.875 1 94.56 76 CYS B O 1
ATOM 4121 N N . SER B 1 77 ? -1.978 -40.469 -25.625 1 96.12 77 SER B N 1
ATOM 4122 C CA . SER B 1 77 ? -0.79 -39.656 -25.469 1 96.12 77 SER B CA 1
ATOM 4123 C C . SER B 1 77 ? -0.518 -39.344 -24 1 96.12 77 SER B C 1
ATOM 4125 O O . SER B 1 77 ? -1.439 -39.031 -23.234 1 96.12 77 SER B O 1
ATOM 4127 N N . TYR B 1 78 ? 0.721 -39.5 -23.562 1 96.81 78 TYR B N 1
ATOM 4128 C CA . TYR B 1 78 ? 1.129 -39.219 -22.188 1 96.81 78 TYR B CA 1
ATOM 4129 C C . TYR B 1 78 ? 2.344 -38.312 -22.156 1 96.81 78 TYR B C 1
ATOM 4131 O O . TYR B 1 78 ? 3.119 -38.25 -23.109 1 96.81 78 TYR B O 1
ATOM 4139 N N . ILE B 1 79 ? 2.449 -37.562 -21.109 1 96.25 79 ILE B N 1
ATOM 4140 C CA . ILE B 1 79 ? 3.615 -36.75 -20.828 1 96.25 79 ILE B CA 1
ATOM 4141 C C . ILE B 1 79 ? 4.457 -37.375 -19.734 1 96.25 79 ILE B C 1
ATOM 4143 O O . ILE B 1 79 ? 3.938 -37.75 -18.672 1 96.25 79 ILE B O 1
ATOM 4147 N N . ILE B 1 80 ? 5.695 -37.562 -20.031 1 96.06 80 ILE B N 1
ATOM 4148 C CA . ILE B 1 80 ? 6.633 -38.125 -19.047 1 96.06 80 ILE B CA 1
ATOM 4149 C C . ILE B 1 80 ? 7.562 -37 -18.547 1 96.06 80 ILE B C 1
ATOM 4151 O O . ILE B 1 80 ? 8.336 -36.438 -19.328 1 96.06 80 ILE B O 1
ATOM 4155 N N . LYS B 1 81 ? 7.457 -36.75 -17.297 1 94.62 81 LYS B N 1
ATOM 4156 C CA . LYS B 1 81 ? 8.273 -35.719 -16.703 1 94.62 81 LYS B CA 1
ATOM 4157 C C . LYS B 1 81 ? 9.336 -36.281 -15.773 1 94.62 81 LYS B C 1
ATOM 4159 O O . LYS B 1 81 ? 9.016 -37 -14.812 1 94.62 81 LYS B O 1
ATOM 4164 N N . GLY B 1 82 ? 10.523 -36.031 -16.078 1 90.88 82 GLY B N 1
ATOM 4165 C CA . GLY B 1 82 ? 11.656 -36.406 -15.25 1 90.88 82 GLY B CA 1
ATOM 4166 C C . GLY B 1 82 ? 12.547 -35.25 -14.891 1 90.88 82 GLY B C 1
ATOM 4167 O O . GLY B 1 82 ? 12.258 -34.094 -15.25 1 90.88 82 GLY B O 1
ATOM 4168 N N . ILE B 1 83 ? 13.578 -35.531 -14.109 1 83.81 83 ILE B N 1
ATOM 4169 C CA . ILE B 1 83 ? 14.516 -34.469 -13.703 1 83.81 83 ILE B CA 1
ATOM 4170 C C . ILE B 1 83 ? 15.578 -34.281 -14.781 1 83.81 83 ILE B C 1
ATOM 4172 O O . ILE B 1 83 ? 15.93 -35.25 -15.492 1 83.81 83 ILE B O 1
ATOM 4176 N N . SER B 1 84 ? 16.016 -33.094 -14.867 1 79.31 84 SER B N 1
ATOM 4177 C CA . SER B 1 84 ? 17.109 -32.812 -15.789 1 79.31 84 SER B CA 1
ATOM 4178 C C . SER B 1 84 ? 18.312 -33.688 -15.492 1 79.31 84 SER B C 1
ATOM 4180 O O . SER B 1 84 ? 18.641 -33.906 -14.328 1 79.31 84 SER B O 1
ATOM 4182 N N . GLU B 1 85 ? 19 -34.031 -16.594 1 76.31 85 GLU B N 1
ATOM 4183 C CA . GLU B 1 85 ? 20 -35.094 -16.438 1 76.31 85 GLU B CA 1
ATOM 4184 C C . GLU B 1 85 ? 21.406 -34.531 -16.406 1 76.31 85 GLU B C 1
ATOM 4186 O O . GLU B 1 85 ? 22.375 -35.25 -16.172 1 76.31 85 GLU B O 1
ATOM 4191 N N . THR B 1 86 ? 21.469 -33.188 -16.531 1 82.88 86 THR B N 1
ATOM 4192 C CA . THR B 1 86 ? 22.828 -32.656 -16.438 1 82.88 86 THR B CA 1
ATOM 4193 C C . THR B 1 86 ? 23.344 -32.719 -15 1 82.88 86 THR B C 1
ATOM 4195 O O . THR B 1 86 ? 22.562 -32.594 -14.055 1 82.88 86 THR B O 1
ATOM 4198 N N . PRO B 1 87 ? 24.609 -32.875 -14.875 1 85.38 87 PRO B N 1
ATOM 4199 C CA . PRO B 1 87 ? 25.188 -32.969 -13.531 1 85.38 87 PRO B CA 1
ATOM 4200 C C . PRO B 1 87 ? 24.906 -31.734 -12.688 1 85.38 87 PRO B C 1
ATOM 4202 O O . PRO B 1 87 ? 24.562 -31.859 -11.508 1 85.38 87 PRO B O 1
ATOM 4205 N N . LEU B 1 88 ? 25.016 -30.641 -13.273 1 86.88 88 LEU B N 1
ATOM 4206 C CA . LEU B 1 88 ? 24.797 -29.406 -12.547 1 86.88 88 LEU B CA 1
ATOM 4207 C C . LEU B 1 88 ? 23.344 -29.297 -12.094 1 86.88 88 LEU B C 1
ATOM 4209 O O . LEU B 1 88 ? 23.062 -28.922 -10.953 1 86.88 88 LEU B O 1
ATOM 4213 N N . ALA B 1 89 ? 22.453 -29.625 -12.969 1 86.75 89 ALA B N 1
ATOM 4214 C CA . ALA B 1 89 ? 21.031 -29.578 -12.641 1 86.75 89 ALA B CA 1
ATOM 4215 C C . ALA B 1 89 ? 20.688 -30.562 -11.539 1 86.75 89 ALA B C 1
ATOM 4217 O O . ALA B 1 89 ? 19.969 -30.234 -10.602 1 86.75 89 ALA B O 1
ATOM 4218 N N . LYS B 1 90 ? 21.234 -31.703 -11.656 1 87.31 90 LYS B N 1
ATOM 4219 C CA . LYS B 1 90 ? 20.969 -32.75 -10.664 1 87.31 90 LYS B CA 1
ATOM 4220 C C . LYS B 1 90 ? 21.469 -32.312 -9.281 1 87.31 90 LYS B C 1
ATOM 4222 O O . LYS B 1 90 ? 20.812 -32.562 -8.273 1 87.31 90 LYS B O 1
ATOM 4227 N N . GLN B 1 91 ? 22.562 -31.734 -9.336 1 88.31 91 GLN B N 1
ATOM 4228 C CA . GLN B 1 91 ? 23.156 -31.297 -8.07 1 88.31 91 GLN B CA 1
ATOM 4229 C C . GLN B 1 91 ? 22.328 -30.172 -7.445 1 88.31 91 GLN B C 1
ATOM 4231 O O . GLN B 1 91 ? 21.891 -30.281 -6.297 1 88.31 91 GLN B O 1
ATOM 4236 N N . LYS B 1 92 ? 22.109 -29.125 -8.156 1 89.75 92 LYS B N 1
ATOM 4237 C CA . LYS B 1 92 ? 21.469 -27.922 -7.629 1 89.75 92 LYS B CA 1
ATOM 4238 C C . LYS B 1 92 ? 20 -28.203 -7.293 1 89.75 92 LYS B C 1
ATOM 4240 O O . LYS B 1 92 ? 19.531 -27.828 -6.215 1 89.75 92 LYS B O 1
ATOM 4245 N N . LEU B 1 93 ? 19.328 -28.844 -8.172 1 90.31 93 LEU B N 1
ATOM 4246 C CA . LEU B 1 93 ? 17.906 -29.141 -7.965 1 90.31 93 LEU B CA 1
ATOM 4247 C C . LEU B 1 93 ? 17.719 -30.203 -6.891 1 90.31 93 LEU B C 1
ATOM 4249 O O . LEU B 1 93 ? 16.719 -30.203 -6.18 1 90.31 93 LEU B O 1
ATOM 4253 N N . GLY B 1 94 ? 18.688 -31.094 -6.828 1 88.62 94 GLY B N 1
ATOM 4254 C CA . GLY B 1 94 ? 18.656 -32.125 -5.785 1 88.62 94 GLY B CA 1
ATOM 4255 C C . GLY B 1 94 ? 18.688 -31.531 -4.383 1 88.62 94 GLY B C 1
ATOM 4256 O O . GLY B 1 94 ? 18.031 -32.031 -3.479 1 88.62 94 GLY B O 1
ATOM 4257 N N . GLU B 1 95 ? 19.422 -30.484 -4.258 1 89.12 95 GLU B N 1
ATOM 4258 C CA . GLU B 1 95 ? 19.516 -29.828 -2.957 1 89.12 95 GLU B CA 1
ATOM 4259 C C . GLU B 1 95 ? 18.172 -29.234 -2.529 1 89.12 95 GLU B C 1
ATOM 4261 O O . GLU B 1 95 ? 17.875 -29.172 -1.337 1 89.12 95 GLU B O 1
ATOM 4266 N N . TYR B 1 96 ? 17.359 -28.938 -3.473 1 90 96 TYR B N 1
ATOM 4267 C CA . TYR B 1 96 ? 16.047 -28.375 -3.189 1 90 96 TYR B CA 1
ATOM 4268 C C . TYR B 1 96 ? 14.984 -29.469 -3.152 1 90 96 TYR B C 1
ATOM 4270 O O . TYR B 1 96 ? 13.82 -29.219 -2.822 1 90 96 TYR B O 1
ATOM 4278 N N . ASP B 1 97 ? 15.344 -30.656 -3.52 1 90.69 97 ASP B N 1
ATOM 4279 C CA . ASP B 1 97 ? 14.461 -31.828 -3.545 1 90.69 97 ASP B CA 1
ATOM 4280 C C . ASP B 1 97 ? 13.25 -31.578 -4.438 1 90.69 97 ASP B C 1
ATOM 4282 O O . ASP B 1 97 ? 12.125 -31.938 -4.074 1 90.69 97 ASP B O 1
ATOM 4286 N N . VAL B 1 98 ? 13.438 -30.953 -5.566 1 92.31 98 VAL B N 1
ATOM 4287 C CA . VAL B 1 98 ? 12.328 -30.422 -6.355 1 92.31 98 VAL B CA 1
ATOM 4288 C C . VAL B 1 98 ? 11.539 -31.578 -6.977 1 92.31 98 VAL B C 1
ATOM 4290 O O . VAL B 1 98 ? 10.305 -31.547 -7.016 1 92.31 98 VAL B O 1
ATOM 4293 N N . HIS B 1 99 ? 12.227 -32.594 -7.449 1 92.19 99 HIS B N 1
ATOM 4294 C CA . HIS B 1 99 ? 11.547 -33.656 -8.195 1 92.19 99 HIS B CA 1
ATOM 4295 C C . HIS B 1 99 ? 10.766 -34.562 -7.258 1 92.19 99 HIS B C 1
ATOM 4297 O O . HIS B 1 99 ? 9.594 -34.875 -7.508 1 92.19 99 HIS B O 1
ATOM 4303 N N . ARG B 1 100 ? 11.414 -34.969 -6.211 1 92.25 100 ARG B N 1
ATOM 4304 C CA . ARG B 1 100 ? 10.734 -35.844 -5.242 1 92.25 100 ARG B CA 1
ATOM 4305 C C . ARG B 1 100 ? 9.531 -35.125 -4.637 1 92.25 100 ARG B C 1
ATOM 4307 O O . ARG B 1 100 ? 8.492 -35.75 -4.406 1 92.25 100 ARG B O 1
ATOM 4314 N N . LYS B 1 101 ? 9.695 -33.938 -4.375 1 94.38 101 LYS B N 1
ATOM 4315 C CA . LYS B 1 101 ? 8.602 -33.125 -3.83 1 94.38 101 LYS B CA 1
ATOM 4316 C C . LYS B 1 101 ? 7.41 -33.125 -4.781 1 94.38 101 LYS B C 1
ATOM 4318 O O . LYS B 1 101 ? 6.266 -33.312 -4.363 1 94.38 101 LYS B O 1
ATOM 4323 N N . GLU B 1 102 ? 7.703 -32.875 -6.012 1 95.94 102 GLU B N 1
ATOM 4324 C CA . GLU B 1 102 ? 6.621 -32.844 -6.992 1 95.94 102 GLU B CA 1
ATOM 4325 C C . GLU B 1 102 ? 5.938 -34.188 -7.117 1 95.94 102 GLU B C 1
ATOM 4327 O O . GLU B 1 102 ? 4.715 -34.281 -7.242 1 95.94 102 GLU B O 1
ATOM 4332 N N . MET B 1 103 ? 6.73 -35.281 -7.109 1 96.25 103 MET B N 1
ATOM 4333 C CA . MET B 1 103 ? 6.168 -36.625 -7.141 1 96.25 103 MET B CA 1
ATOM 4334 C C . MET B 1 103 ? 5.223 -36.844 -5.965 1 96.25 103 MET B C 1
ATOM 4336 O O . MET B 1 103 ? 4.125 -37.375 -6.137 1 96.25 103 MET B O 1
ATOM 4340 N N . ASP B 1 104 ? 5.621 -36.375 -4.797 1 96.06 104 ASP B N 1
ATOM 4341 C CA . ASP B 1 104 ? 4.793 -36.5 -3.602 1 96.06 104 ASP B CA 1
ATOM 4342 C C . ASP B 1 104 ? 3.502 -35.688 -3.752 1 96.06 104 ASP B C 1
ATOM 4344 O O . ASP B 1 104 ? 2.434 -36.125 -3.332 1 96.06 104 ASP B O 1
ATOM 4348 N N . VAL B 1 105 ? 3.588 -34.531 -4.32 1 97.25 105 VAL B N 1
ATOM 4349 C CA . VAL B 1 105 ? 2.432 -33.656 -4.469 1 97.25 105 VAL B CA 1
ATOM 4350 C C . VAL B 1 105 ? 1.39 -34.344 -5.363 1 97.25 105 VAL B C 1
ATOM 4352 O O . VAL B 1 105 ? 0.206 -34.375 -5.023 1 97.25 105 VAL B O 1
ATOM 4355 N N . TYR B 1 106 ? 1.795 -34.906 -6.496 1 96.69 106 TYR B N 1
ATOM 4356 C CA . TYR B 1 106 ? 0.873 -35.531 -7.438 1 96.69 106 TYR B CA 1
ATOM 4357 C C . TYR B 1 106 ? 0.283 -36.781 -6.855 1 96.69 106 TYR B C 1
ATOM 4359 O O . TYR B 1 106 ? -0.841 -37.188 -7.188 1 96.69 106 TYR B O 1
ATOM 4367 N N . GLN B 1 107 ? 1.035 -37.344 -5.938 1 94.94 107 GLN B N 1
ATOM 4368 C CA . GLN B 1 107 ? 0.602 -38.625 -5.391 1 94.94 107 GLN B CA 1
ATOM 4369 C C . GLN B 1 107 ? -0.244 -38.438 -4.137 1 94.94 107 GLN B C 1
ATOM 4371 O O . GLN B 1 107 ? -1.2 -39.188 -3.906 1 94.94 107 GLN B O 1
ATOM 4376 N N . LEU B 1 108 ? 0.102 -37.438 -3.328 1 94.25 108 LEU B N 1
ATOM 4377 C CA . LEU B 1 108 ? -0.439 -37.406 -1.973 1 94.25 108 LEU B CA 1
ATOM 4378 C C . LEU B 1 108 ? -1.289 -36.156 -1.755 1 94.25 108 LEU B C 1
ATOM 4380 O O . LEU B 1 108 ? -2.225 -36.156 -0.951 1 94.25 108 LEU B O 1
ATOM 4384 N N . VAL B 1 109 ? -1.056 -35.094 -2.406 1 97.06 109 VAL B N 1
ATOM 4385 C CA . VAL B 1 109 ? -1.667 -33.812 -2.068 1 97.06 109 VAL B CA 1
ATOM 4386 C C . VAL B 1 109 ? -2.781 -33.469 -3.061 1 97.06 109 VAL B C 1
ATOM 4388 O O . VAL B 1 109 ? -3.916 -33.219 -2.664 1 97.06 109 VAL B O 1
ATOM 4391 N N . ILE B 1 110 ? -2.521 -33.594 -4.336 1 96.81 110 ILE B N 1
ATOM 4392 C CA . ILE B 1 110 ? -3.436 -33.188 -5.398 1 96.81 110 ILE B CA 1
ATOM 4393 C C . ILE B 1 110 ? -4.703 -34.031 -5.336 1 96.81 110 ILE B C 1
ATOM 4395 O O . ILE B 1 110 ? -5.812 -33.5 -5.477 1 96.81 110 ILE B O 1
ATOM 4399 N N . PRO B 1 111 ? -4.598 -35.344 -5.078 1 95.75 111 PRO B N 1
ATOM 4400 C CA . PRO B 1 111 ? -5.84 -36.125 -4.941 1 95.75 111 PRO B CA 1
ATOM 4401 C C . PRO B 1 111 ? -6.738 -35.594 -3.828 1 95.75 111 PRO B C 1
ATOM 4403 O O . PRO B 1 111 ? -7.965 -35.594 -3.973 1 95.75 111 PRO B O 1
ATOM 4406 N N . GLU B 1 112 ? -6.125 -35.156 -2.725 1 96.94 112 GLU B N 1
ATOM 4407 C CA . GLU B 1 112 ? -6.902 -34.594 -1.623 1 96.94 112 GLU B CA 1
ATOM 4408 C C . GLU B 1 112 ? -7.523 -33.25 -2.01 1 96.94 112 GLU B C 1
ATOM 4410 O O . GLU B 1 112 ? -8.664 -32.969 -1.64 1 96.94 112 GLU B O 1
ATOM 4415 N N . PHE B 1 113 ? -6.812 -32.438 -2.734 1 97.75 113 PHE B N 1
ATOM 4416 C CA . PHE B 1 113 ? -7.352 -31.172 -3.219 1 97.75 113 PHE B CA 1
ATOM 4417 C C . PHE B 1 113 ? -8.562 -31.406 -4.109 1 97.75 113 PHE B C 1
ATOM 4419 O O . PHE B 1 113 ? -9.578 -30.719 -3.984 1 97.75 113 PHE B O 1
ATOM 4426 N N . ARG B 1 114 ? -8.445 -32.375 -4.969 1 96.56 114 ARG B N 1
ATOM 4427 C CA . ARG B 1 114 ? -9.547 -32.688 -5.871 1 96.56 114 ARG B CA 1
ATOM 4428 C C . ARG B 1 114 ? -10.773 -33.156 -5.09 1 96.56 114 ARG B C 1
ATOM 4430 O O . ARG B 1 114 ? -11.898 -32.75 -5.395 1 96.56 114 ARG B O 1
ATOM 4437 N N . ARG B 1 115 ? -10.484 -33.969 -4.176 1 96.62 115 ARG B N 1
ATOM 4438 C CA . ARG B 1 115 ? -11.578 -34.469 -3.336 1 96.62 115 ARG B CA 1
ATOM 4439 C C . ARG B 1 115 ? -12.289 -33.312 -2.635 1 96.62 115 ARG B C 1
ATOM 4441 O O . ARG B 1 115 ? -13.523 -33.281 -2.596 1 96.62 115 ARG B O 1
ATOM 4448 N N . LEU B 1 116 ? -11.547 -32.406 -2.055 1 97.81 116 LEU B N 1
ATOM 4449 C CA . LEU B 1 116 ? -12.117 -31.266 -1.346 1 97.81 116 LEU B CA 1
ATOM 4450 C C . LEU B 1 116 ? -12.953 -30.406 -2.283 1 97.81 116 LEU B C 1
ATOM 4452 O O . LEU B 1 116 ? -14.078 -30.031 -1.947 1 97.81 116 LEU B O 1
ATOM 4456 N N . MET B 1 117 ? -12.445 -30.125 -3.447 1 97.56 117 MET B N 1
ATOM 4457 C CA . MET B 1 117 ? -13.164 -29.281 -4.387 1 97.56 117 MET B CA 1
ATOM 4458 C C . MET B 1 117 ? -14.438 -29.953 -4.867 1 97.56 117 MET B C 1
ATOM 4460 O O . MET B 1 117 ? -15.484 -29.312 -4.996 1 97.56 117 MET B O 1
ATOM 4464 N N . LYS B 1 118 ? -14.359 -31.219 -5.105 1 96.81 118 LYS B N 1
ATOM 4465 C CA . LYS B 1 118 ? -15.539 -31.984 -5.52 1 96.81 118 LYS B CA 1
ATOM 4466 C C . LYS B 1 118 ? -16.609 -31.969 -4.434 1 96.81 118 LYS B C 1
ATOM 4468 O O . LYS B 1 118 ? -17.797 -31.953 -4.738 1 96.81 118 LYS B O 1
ATOM 4473 N N . SER B 1 119 ? -16.156 -32 -3.256 1 97.06 119 SER B N 1
ATOM 4474 C CA . SER B 1 119 ? -17.078 -32.031 -2.133 1 97.06 119 SER B CA 1
ATOM 4475 C C . SER B 1 119 ? -17.938 -30.766 -2.076 1 97.06 119 SER B C 1
ATOM 4477 O O . SER B 1 119 ? -19.031 -30.781 -1.517 1 97.06 119 SER B O 1
ATOM 4479 N N . VAL B 1 120 ? -17.469 -29.734 -2.641 1 97.62 120 VAL B N 1
ATOM 4480 C CA . VAL B 1 120 ? -18.234 -28.484 -2.586 1 97.62 120 VAL B CA 1
ATOM 4481 C C . VAL B 1 120 ? -18.844 -28.203 -3.955 1 97.62 120 VAL B C 1
ATOM 4483 O O . VAL B 1 120 ? -19.234 -27.062 -4.242 1 97.62 120 VAL B O 1
ATOM 4486 N N . GLY B 1 121 ? -18.812 -29.109 -4.852 1 96.44 121 GLY B N 1
ATOM 4487 C CA . GLY B 1 121 ? -19.5 -29.016 -6.129 1 96.44 121 GLY B CA 1
ATOM 4488 C C . GLY B 1 121 ? -18.641 -28.391 -7.223 1 96.44 121 GLY B C 1
ATOM 4489 O O . GLY B 1 121 ? -19.141 -28.094 -8.305 1 96.44 121 GLY B O 1
ATOM 4490 N N . ASP B 1 122 ? -17.391 -28.141 -6.879 1 95.31 122 ASP B N 1
ATOM 4491 C CA . ASP B 1 122 ? -16.469 -27.609 -7.895 1 95.31 122 ASP B CA 1
ATOM 4492 C C . ASP B 1 122 ? -15.891 -28.734 -8.75 1 95.31 122 ASP B C 1
ATOM 4494 O O . ASP B 1 122 ? -15.203 -29.625 -8.234 1 95.31 122 ASP B O 1
ATOM 4498 N N . ARG B 1 123 ? -16.125 -28.688 -10.07 1 90.81 123 ARG B N 1
ATOM 4499 C CA . ARG B 1 123 ? -15.742 -29.781 -10.961 1 90.81 123 ARG B CA 1
ATOM 4500 C C . ARG B 1 123 ? -14.578 -29.375 -11.852 1 90.81 123 ARG B C 1
ATOM 4502 O O . ARG B 1 123 ? -14.273 -30.062 -12.836 1 90.81 123 ARG B O 1
ATOM 4509 N N . SER B 1 124 ? -13.969 -28.359 -11.469 1 89.38 124 SER B N 1
ATOM 4510 C CA . SER B 1 124 ? -12.805 -27.938 -12.25 1 89.38 124 SER B CA 1
ATOM 4511 C C . SER B 1 124 ? -11.664 -28.938 -12.109 1 89.38 124 SER B C 1
ATOM 4513 O O . SER B 1 124 ? -11.523 -29.594 -11.078 1 89.38 124 SER B O 1
ATOM 4515 N N . GLU B 1 125 ? -10.906 -29.203 -13.102 1 90.19 125 GLU B N 1
ATOM 4516 C CA . GLU B 1 125 ? -9.758 -30.109 -13.047 1 90.19 125 GLU B CA 1
ATOM 4517 C C . GLU B 1 125 ? -8.602 -29.469 -12.273 1 90.19 125 GLU B C 1
ATOM 4519 O O . GLU B 1 125 ? -8.148 -30.016 -11.266 1 90.19 125 GLU B O 1
ATOM 4524 N N . LEU B 1 126 ? -8.156 -28.297 -12.516 1 95.88 126 LEU B N 1
ATOM 4525 C CA . LEU B 1 126 ? -7.203 -27.391 -11.883 1 95.88 126 LEU B CA 1
ATOM 4526 C C . LEU B 1 126 ? -5.785 -27.938 -11.969 1 95.88 126 LEU B C 1
ATOM 4528 O O . LEU B 1 126 ? -4.816 -27.172 -11.977 1 95.88 126 LEU B O 1
ATOM 4532 N N . TYR B 1 127 ? -5.621 -29.344 -11.906 1 96.44 127 TYR B N 1
ATOM 4533 C CA . TYR B 1 127 ? -4.324 -30.016 -11.953 1 96.44 127 TYR B CA 1
ATOM 4534 C C . TYR B 1 127 ? -4.34 -31.172 -12.945 1 96.44 127 TYR B C 1
ATOM 4536 O O . TYR B 1 127 ? -5.344 -31.875 -13.07 1 96.44 127 TYR B O 1
ATOM 4544 N N . PRO B 1 128 ? -3.178 -31.391 -13.602 1 94.56 128 PRO B N 1
ATOM 4545 C CA . PRO B 1 128 ? -3.16 -32.594 -14.445 1 94.56 128 PRO B CA 1
ATOM 4546 C C . PRO B 1 128 ? -3.277 -33.875 -13.633 1 94.56 128 PRO B C 1
ATOM 4548 O O . PRO B 1 128 ? -2.719 -33.969 -12.539 1 94.56 128 PRO B O 1
ATOM 4551 N N . ASN B 1 129 ? -3.93 -34.781 -14.211 1 89.94 129 ASN B N 1
ATOM 4552 C CA . ASN B 1 129 ? -4.047 -36.094 -13.578 1 89.94 129 ASN B CA 1
ATOM 4553 C C . ASN B 1 129 ? -2.885 -37 -13.969 1 89.94 129 ASN B C 1
ATOM 4555 O O . ASN B 1 129 ? -2.65 -37.25 -15.156 1 89.94 129 ASN B O 1
ATOM 4559 N N . PRO B 1 130 ? -2.217 -37.469 -12.953 1 94.38 130 PRO B N 1
ATOM 4560 C CA . PRO B 1 130 ? -1.182 -38.438 -13.305 1 94.38 130 PRO B CA 1
ATOM 4561 C C . PRO B 1 130 ? -1.747 -39.812 -13.586 1 94.38 130 PRO B C 1
ATOM 4563 O O . PRO B 1 130 ? -2.703 -40.25 -12.938 1 94.38 130 PRO B O 1
ATOM 4566 N N . LEU B 1 131 ? -1.22 -40.438 -14.648 1 94.25 131 LEU B N 1
ATOM 4567 C CA . LEU B 1 131 ? -1.456 -41.875 -14.805 1 94.25 131 LEU B CA 1
ATOM 4568 C C . LEU B 1 131 ? -0.763 -42.656 -13.703 1 94.25 131 LEU B C 1
ATOM 4570 O O . LEU B 1 131 ? -1.345 -43.594 -13.141 1 94.25 131 LEU B O 1
ATOM 4574 N N . CYS B 1 132 ? 0.464 -42.188 -13.469 1 94.62 132 CYS B N 1
ATOM 4575 C CA . CYS B 1 132 ? 1.231 -42.844 -12.422 1 94.62 132 CYS B CA 1
ATOM 4576 C C . CYS B 1 132 ? 2.436 -42.031 -12.008 1 94.62 132 CYS B C 1
ATOM 4578 O O . CYS B 1 132 ? 2.932 -41.219 -12.797 1 94.62 132 CYS B O 1
ATOM 4580 N N . VAL B 1 133 ? 2.809 -42.156 -10.711 1 96.56 133 VAL B N 1
ATOM 4581 C CA . VAL B 1 133 ? 4.125 -41.719 -10.258 1 96.56 133 VAL B CA 1
ATOM 4582 C C . VAL B 1 133 ? 5.066 -42.906 -10.18 1 96.56 133 VAL B C 1
ATOM 4584 O O . VAL B 1 133 ? 4.898 -43.812 -9.328 1 96.56 133 VAL B O 1
ATOM 4587 N N . ASP B 1 134 ? 5.969 -42.938 -11.102 1 96.19 134 ASP B N 1
ATOM 4588 C CA . ASP B 1 134 ? 6.91 -44.062 -11.195 1 96.19 134 ASP B CA 1
ATOM 4589 C C . ASP B 1 134 ? 8.203 -43.75 -10.445 1 96.19 134 ASP B C 1
ATOM 4591 O O . ASP B 1 134 ? 9.156 -43.219 -11.023 1 96.19 134 ASP B O 1
ATOM 4595 N N . ARG B 1 135 ? 8.312 -44.188 -9.242 1 94.31 135 ARG B N 1
ATOM 4596 C CA . ARG B 1 135 ? 9.445 -43.844 -8.383 1 94.31 135 ARG B CA 1
ATOM 4597 C C . ARG B 1 135 ? 10.68 -44.656 -8.773 1 94.31 135 ARG B C 1
ATOM 4599 O O . ARG B 1 135 ? 11.812 -44.25 -8.5 1 94.31 135 ARG B O 1
ATOM 4606 N N . THR B 1 136 ? 10.43 -45.781 -9.398 1 92.88 136 THR B N 1
ATOM 4607 C CA . THR B 1 136 ? 11.547 -46.594 -9.859 1 92.88 136 THR B CA 1
ATOM 4608 C C . THR B 1 136 ? 12.352 -45.875 -10.93 1 92.88 136 THR B C 1
ATOM 4610 O O . THR B 1 136 ? 13.578 -45.844 -10.875 1 92.88 136 THR B O 1
ATOM 4613 N N . ASN B 1 137 ? 11.672 -45.281 -11.883 1 92.81 137 ASN B N 1
ATOM 4614 C CA . ASN B 1 137 ? 12.344 -44.562 -12.961 1 92.81 137 ASN B CA 1
ATOM 4615 C C . ASN B 1 137 ? 12.398 -43.062 -12.688 1 92.81 137 ASN B C 1
ATOM 4617 O O . ASN B 1 137 ? 12.875 -42.312 -13.523 1 92.81 137 ASN B O 1
ATOM 4621 N N . ASP B 1 138 ? 11.875 -42.625 -11.531 1 92.75 138 ASP B N 1
ATOM 4622 C CA . ASP B 1 138 ? 11.898 -41.25 -11.094 1 92.75 138 ASP B CA 1
ATOM 4623 C C . ASP B 1 138 ? 11.211 -40.344 -12.102 1 92.75 138 ASP B C 1
ATOM 4625 O O . ASP B 1 138 ? 11.797 -39.344 -12.562 1 92.75 138 ASP B O 1
ATOM 4629 N N . VAL B 1 139 ? 10.023 -40.719 -12.469 1 96 139 VAL B N 1
ATOM 4630 C CA . VAL B 1 139 ? 9.273 -39.906 -13.422 1 96 139 VAL B CA 1
ATOM 4631 C C . VAL B 1 139 ? 7.812 -39.812 -12.992 1 96 139 VAL B C 1
ATOM 4633 O O . VAL B 1 139 ? 7.332 -40.656 -12.219 1 96 139 VAL B O 1
ATOM 4636 N N . ILE B 1 140 ? 7.16 -38.781 -13.422 1 97.06 140 ILE B N 1
ATOM 4637 C CA . ILE B 1 140 ? 5.715 -38.625 -13.328 1 97.06 140 ILE B CA 1
ATOM 4638 C C . ILE B 1 140 ? 5.09 -38.781 -14.711 1 97.06 140 ILE B C 1
ATOM 4640 O O . ILE B 1 140 ? 5.492 -38.125 -15.664 1 97.06 140 ILE B O 1
ATOM 4644 N N . ILE B 1 141 ? 4.191 -39.688 -14.852 1 97.19 141 ILE B N 1
ATOM 4645 C CA . ILE B 1 141 ? 3.479 -39.875 -16.109 1 97.19 141 ILE B CA 1
ATOM 4646 C C . ILE B 1 141 ? 2.113 -39.188 -16.047 1 97.19 141 ILE B C 1
ATOM 4648 O O . ILE B 1 141 ? 1.214 -39.656 -15.336 1 97.19 141 ILE B O 1
ATOM 4652 N N . LEU B 1 142 ? 2.01 -38.188 -16.859 1 96.62 142 LEU B N 1
ATOM 4653 C CA . LEU B 1 142 ? 0.799 -37.375 -16.844 1 96.62 142 LEU B CA 1
ATOM 4654 C C . LEU B 1 142 ? -0.021 -37.594 -18.109 1 96.62 142 LEU B C 1
ATOM 4656 O O . LEU B 1 142 ? 0.534 -37.906 -19.172 1 96.62 142 LEU B O 1
ATOM 4660 N N . ASN B 1 143 ? -1.309 -37.5 -17.938 1 94.88 143 ASN B N 1
ATOM 4661 C CA . ASN B 1 143 ? -2.119 -37.406 -19.156 1 94.88 143 ASN B CA 1
ATOM 4662 C C . ASN B 1 143 ? -1.777 -36.188 -19.969 1 94.88 143 ASN B C 1
ATOM 4664 O O . ASN B 1 143 ? -1.531 -35.094 -19.422 1 94.88 143 ASN B O 1
ATOM 4668 N N . ASP B 1 144 ? -1.702 -36.344 -21.234 1 95.69 144 ASP B N 1
ATOM 4669 C CA . ASP B 1 144 ? -1.435 -35.219 -22.141 1 95.69 144 ASP B CA 1
ATOM 4670 C C . ASP B 1 144 ? -2.648 -34.312 -22.25 1 95.69 144 ASP B C 1
ATOM 4672 O O . ASP B 1 144 ? -3.533 -34.531 -23.078 1 95.69 144 ASP B O 1
ATOM 4676 N N . VAL B 1 145 ? -2.598 -33.188 -21.609 1 95.81 145 VAL B N 1
ATOM 4677 C CA . VAL B 1 145 ? -3.768 -32.344 -21.453 1 95.81 145 VAL B CA 1
ATOM 4678 C C . VAL B 1 145 ? -3.998 -31.547 -22.75 1 95.81 145 VAL B C 1
ATOM 4680 O O . VAL B 1 145 ? -5.07 -30.969 -22.953 1 95.81 145 VAL B O 1
ATOM 4683 N N . THR B 1 146 ? -2.984 -31.516 -23.625 1 94.81 146 THR B N 1
ATOM 4684 C CA . THR B 1 146 ? -3.191 -30.859 -24.906 1 94.81 146 THR B CA 1
ATOM 4685 C C . THR B 1 146 ? -4.289 -31.562 -25.703 1 94.81 146 THR B C 1
ATOM 4687 O O . THR B 1 146 ? -4.973 -30.938 -26.516 1 94.81 146 THR B O 1
ATOM 4690 N N . LYS B 1 147 ? -4.391 -32.812 -25.469 1 94.56 147 LYS B N 1
ATOM 4691 C CA . LYS B 1 147 ? -5.422 -33.594 -26.141 1 94.56 147 LYS B CA 1
ATOM 4692 C C . LYS B 1 147 ? -6.809 -33.25 -25.609 1 94.56 147 LYS B C 1
ATOM 4694 O O . LYS B 1 147 ? -7.82 -33.594 -26.234 1 94.56 147 LYS B O 1
ATOM 4699 N N . LYS B 1 148 ? -6.875 -32.656 -24.453 1 93.94 148 LYS B N 1
ATOM 4700 C CA . LYS B 1 148 ? -8.133 -32.188 -23.875 1 93.94 148 LYS B CA 1
ATOM 4701 C C . LYS B 1 148 ? -8.391 -30.719 -24.25 1 93.94 148 LYS B C 1
ATOM 4703 O O . LYS B 1 148 ? -9.336 -30.109 -23.75 1 93.94 148 LYS B O 1
ATOM 4708 N N . GLY B 1 149 ? -7.504 -30.141 -24.984 1 95 149 GLY B N 1
ATOM 4709 C CA . GLY B 1 149 ? -7.719 -28.781 -25.484 1 95 149 GLY B CA 1
ATOM 4710 C C . GLY B 1 149 ? -6.98 -27.719 -24.688 1 95 149 GLY B C 1
ATOM 4711 O O . GLY B 1 149 ? -7.121 -26.531 -24.969 1 95 149 GLY B O 1
ATOM 4712 N N . TYR B 1 150 ? -6.227 -28.078 -23.75 1 96.62 150 TYR B N 1
ATOM 4713 C CA . TYR B 1 150 ? -5.453 -27.109 -23 1 96.62 150 TYR B CA 1
ATOM 4714 C C . TYR B 1 150 ? -4.234 -26.641 -23.781 1 96.62 150 TYR B C 1
ATOM 4716 O O . TYR B 1 150 ? -3.588 -27.438 -24.469 1 96.62 150 TYR B O 1
ATOM 4724 N N . MET B 1 151 ? -3.961 -25.438 -23.672 1 95.56 151 MET B N 1
ATOM 4725 C CA . MET B 1 151 ? -2.809 -24.875 -24.375 1 95.56 151 MET B CA 1
ATOM 4726 C C . MET B 1 151 ? -2.15 -23.781 -23.547 1 95.56 151 MET B C 1
ATOM 4728 O O . MET B 1 151 ? -2.795 -23.172 -22.688 1 95.56 151 MET B O 1
ATOM 4732 N N . MET B 1 152 ? -0.893 -23.562 -23.812 1 92.19 152 MET B N 1
ATOM 4733 C CA . MET B 1 152 ? -0.155 -22.469 -23.188 1 92.19 152 MET B CA 1
ATOM 4734 C C . MET B 1 152 ? -0.38 -21.172 -23.953 1 92.19 152 MET B C 1
ATOM 4736 O O . MET B 1 152 ? -0.59 -21.188 -25.172 1 92.19 152 MET B O 1
ATOM 4740 N N . VAL B 1 153 ? -0.305 -20.109 -23.203 1 92.31 153 VAL B N 1
ATOM 4741 C CA . VAL B 1 153 ? -0.394 -18.797 -23.828 1 92.31 153 VAL B CA 1
ATOM 4742 C C . VAL B 1 153 ? 1.009 -18.234 -24.047 1 92.31 153 VAL B C 1
ATOM 4744 O O . VAL B 1 153 ? 1.97 -18.688 -23.422 1 92.31 153 VAL B O 1
ATOM 4747 N N . ASP B 1 154 ? 1.102 -17.297 -25.016 1 87.88 154 ASP B N 1
ATOM 4748 C CA . ASP B 1 154 ? 2.385 -16.672 -25.328 1 87.88 154 ASP B CA 1
ATOM 4749 C C . ASP B 1 154 ? 2.943 -15.93 -24.109 1 87.88 154 ASP B C 1
ATOM 4751 O O . ASP B 1 154 ? 2.424 -14.883 -23.719 1 87.88 154 ASP B O 1
ATOM 4755 N N . ARG B 1 155 ? 4 -16.422 -23.625 1 85.19 155 ARG B N 1
ATOM 4756 C CA . ARG B 1 155 ? 4.574 -15.922 -22.391 1 85.19 155 ARG B CA 1
ATOM 4757 C C . ARG B 1 155 ? 5.145 -14.523 -22.578 1 85.19 155 ARG B C 1
ATOM 4759 O O . ARG B 1 155 ? 5.305 -13.773 -21.609 1 85.19 155 ARG B O 1
ATOM 4766 N N . THR B 1 156 ? 5.504 -14.086 -23.797 1 85.31 156 THR B N 1
ATOM 4767 C CA . THR B 1 156 ? 6.156 -12.797 -24.016 1 85.31 156 THR B CA 1
ATOM 4768 C C . THR B 1 156 ? 5.133 -11.664 -24 1 85.31 156 THR B C 1
ATOM 4770 O O . THR B 1 156 ? 5.504 -10.492 -23.906 1 85.31 156 THR B O 1
ATOM 4773 N N . GLN B 1 157 ? 3.871 -12.023 -24.062 1 89.31 157 GLN B N 1
ATOM 4774 C CA . GLN B 1 157 ? 2.844 -10.992 -24.156 1 89.31 157 GLN B CA 1
ATOM 4775 C C . GLN B 1 157 ? 2.242 -10.672 -22.797 1 89.31 157 GLN B C 1
ATOM 4777 O O . GLN B 1 157 ? 1.692 -9.586 -22.594 1 89.31 157 GLN B O 1
ATOM 4782 N N . GLY B 1 158 ? 2.375 -11.562 -21.844 1 94.12 158 GLY B N 1
ATOM 4783 C CA . GLY B 1 158 ? 1.703 -11.398 -20.562 1 94.12 158 GLY B CA 1
ATOM 4784 C C . GLY B 1 158 ? 0.22 -11.711 -20.625 1 94.12 158 GLY B C 1
ATOM 4785 O O . GLY B 1 158 ? -0.385 -11.672 -21.703 1 94.12 158 GLY B O 1
ATOM 4786 N N . LEU B 1 159 ? -0.374 -11.945 -19.531 1 98 159 LEU B N 1
ATOM 4787 C CA . LEU B 1 159 ? -1.78 -12.328 -19.469 1 98 159 LEU B CA 1
ATOM 4788 C C . LEU B 1 159 ? -2.676 -11.094 -19.422 1 98 159 LEU B C 1
ATOM 4790 O O . LEU B 1 159 ? -2.359 -10.117 -18.734 1 98 159 LEU B O 1
ATOM 4794 N N . ASP B 1 160 ? -3.727 -11.133 -20.172 1 97.31 160 ASP B N 1
ATOM 4795 C CA . ASP B 1 160 ? -4.73 -10.078 -20.109 1 97.31 160 ASP B CA 1
ATOM 4796 C C . ASP B 1 160 ? -5.602 -10.219 -18.859 1 97.31 160 ASP B C 1
ATOM 4798 O O . ASP B 1 160 ? -5.344 -11.07 -18.016 1 97.31 160 ASP B O 1
ATOM 4802 N N . ALA B 1 161 ? -6.598 -9.391 -18.734 1 98.06 161 ALA B N 1
ATOM 4803 C CA . ALA B 1 161 ? -7.418 -9.312 -17.516 1 98.06 161 ALA B CA 1
ATOM 4804 C C . ALA B 1 161 ? -8.164 -10.625 -17.281 1 98.06 161 ALA B C 1
ATOM 4806 O O . ALA B 1 161 ? -8.203 -11.125 -16.156 1 98.06 161 ALA B O 1
ATOM 4807 N N . THR B 1 162 ? -8.75 -11.211 -18.312 1 98.06 162 THR B N 1
ATOM 4808 C CA . THR B 1 162 ? -9.547 -12.422 -18.172 1 98.06 162 THR B CA 1
ATOM 4809 C C . THR B 1 162 ? -8.68 -13.586 -17.703 1 98.06 162 THR B C 1
ATOM 4811 O O . THR B 1 162 ? -9.047 -14.289 -16.75 1 98.06 162 THR B O 1
ATOM 4814 N N . HIS B 1 163 ? -7.562 -13.781 -18.344 1 98.44 163 HIS B N 1
ATOM 4815 C CA . HIS B 1 163 ? -6.652 -14.859 -17.984 1 98.44 163 HIS B CA 1
ATOM 4816 C C . HIS B 1 163 ? -6.09 -14.648 -16.578 1 98.44 163 HIS B C 1
ATOM 4818 O O . HIS B 1 163 ? -5.945 -15.602 -15.812 1 98.44 163 HIS B O 1
ATOM 4824 N N . THR B 1 164 ? -5.762 -13.383 -16.266 1 98.62 164 THR B N 1
ATOM 4825 C CA . THR B 1 164 ? -5.219 -13.07 -14.945 1 98.62 164 THR B CA 1
ATOM 4826 C C . THR B 1 164 ? -6.227 -13.398 -13.852 1 98.62 164 THR B C 1
ATOM 4828 O O . THR B 1 164 ? -5.891 -14.062 -12.867 1 98.62 164 THR B O 1
ATOM 4831 N N . LYS B 1 165 ? -7.457 -13 -14.031 1 98.62 165 LYS B N 1
ATOM 4832 C CA . LYS B 1 165 ? -8.5 -13.258 -13.039 1 98.62 165 LYS B CA 1
ATOM 4833 C C . LYS B 1 165 ? -8.766 -14.75 -12.898 1 98.62 165 LYS B C 1
ATOM 4835 O O . LYS B 1 165 ? -8.953 -15.25 -11.789 1 98.62 165 LYS B O 1
ATOM 4840 N N . MET B 1 166 ? -8.758 -15.469 -14 1 98.44 166 MET B N 1
ATOM 4841 C CA . MET B 1 166 ? -8.938 -16.906 -13.961 1 98.44 166 MET B CA 1
ATOM 4842 C C . MET B 1 166 ? -7.809 -17.578 -13.188 1 98.44 166 MET B C 1
ATOM 4844 O O . MET B 1 166 ? -8.047 -18.516 -12.414 1 98.44 166 MET B O 1
ATOM 4848 N N . SER B 1 167 ? -6.625 -17.125 -13.391 1 98.69 167 SER B N 1
ATOM 4849 C CA . SER B 1 167 ? -5.461 -17.672 -12.703 1 98.69 167 SER B CA 1
ATOM 4850 C C . SER B 1 167 ? -5.516 -17.375 -11.203 1 98.69 167 SER B C 1
ATOM 4852 O O . SER B 1 167 ? -5.195 -18.25 -10.391 1 98.69 167 SER B O 1
ATOM 4854 N N . LEU B 1 168 ? -5.938 -16.188 -10.859 1 98.88 168 LEU B N 1
ATOM 4855 C CA . LEU B 1 168 ? -6.047 -15.805 -9.453 1 98.88 168 LEU B CA 1
ATOM 4856 C C . LEU B 1 168 ? -7.129 -16.625 -8.758 1 98.88 168 LEU B C 1
ATOM 4858 O O . LEU B 1 168 ? -6.977 -17.016 -7.594 1 98.88 168 LEU B O 1
ATOM 4862 N N . LYS B 1 169 ? -8.18 -16.844 -9.43 1 98.69 169 LYS B N 1
ATOM 4863 C CA . LYS B 1 169 ? -9.227 -17.688 -8.875 1 98.69 169 LYS B CA 1
ATOM 4864 C C . LYS B 1 169 ? -8.719 -19.109 -8.656 1 98.69 169 LYS B C 1
ATOM 4866 O O . LYS B 1 169 ? -9.008 -19.734 -7.629 1 98.69 169 LYS B O 1
ATOM 4871 N N . ALA B 1 170 ? -7.988 -19.625 -9.641 1 98.69 170 ALA B N 1
ATOM 4872 C CA . ALA B 1 170 ? -7.379 -20.953 -9.5 1 98.69 170 ALA B CA 1
ATOM 4873 C C . ALA B 1 170 ? -6.445 -21 -8.297 1 98.69 170 ALA B C 1
ATOM 4875 O O . ALA B 1 170 ? -6.43 -21.984 -7.555 1 98.69 170 ALA B O 1
ATOM 4876 N N . MET B 1 171 ? -5.691 -19.953 -8.102 1 98.62 171 MET B N 1
ATOM 4877 C CA . MET B 1 171 ? -4.797 -19.844 -6.949 1 98.62 171 MET B CA 1
ATOM 4878 C C . MET B 1 171 ? -5.582 -19.859 -5.645 1 98.62 171 MET B C 1
ATOM 4880 O O . MET B 1 171 ? -5.164 -20.484 -4.668 1 98.62 171 MET B O 1
ATOM 4884 N N . ALA B 1 172 ? -6.664 -19.109 -5.645 1 98.81 172 ALA B N 1
ATOM 4885 C CA . ALA B 1 172 ? -7.516 -19.062 -4.457 1 98.81 172 ALA B CA 1
ATOM 4886 C C . ALA B 1 172 ? -8.031 -20.453 -4.102 1 98.81 172 ALA B C 1
ATOM 4888 O O . ALA B 1 172 ? -8.086 -20.828 -2.924 1 98.81 172 ALA B O 1
ATOM 4889 N N . LYS B 1 173 ? -8.438 -21.234 -5.102 1 98.69 173 LYS B N 1
ATOM 4890 C CA . LYS B 1 173 ? -8.883 -22.609 -4.879 1 98.69 173 LYS B CA 1
ATOM 4891 C C . LYS B 1 173 ? -7.777 -23.453 -4.262 1 98.69 173 LYS B C 1
ATOM 4893 O O . LYS B 1 173 ? -8.008 -24.188 -3.299 1 98.69 173 LYS B O 1
ATOM 4898 N N . LEU B 1 174 ? -6.602 -23.344 -4.84 1 98.75 174 LEU B N 1
ATOM 4899 C CA . LEU B 1 174 ? -5.441 -24.062 -4.324 1 98.75 174 LEU B CA 1
ATOM 4900 C C . LEU B 1 174 ? -5.18 -23.703 -2.865 1 98.75 174 LEU B C 1
ATOM 4902 O O . LEU B 1 174 ? -5.059 -24.594 -2.016 1 98.75 174 LEU B O 1
ATOM 4906 N N . HIS B 1 175 ? -5.164 -22.469 -2.566 1 98.81 175 HIS B N 1
ATOM 4907 C CA . HIS B 1 175 ? -4.809 -21.984 -1.237 1 98.81 175 HIS B CA 1
ATOM 4908 C C . HIS B 1 175 ? -5.895 -22.312 -0.219 1 98.81 175 HIS B C 1
ATOM 4910 O O . HIS B 1 175 ? -5.594 -22.75 0.893 1 98.81 175 HIS B O 1
ATOM 4916 N N . ALA B 1 176 ? -7.152 -22.109 -0.61 1 98.75 176 ALA B N 1
ATOM 4917 C CA . ALA B 1 176 ? -8.242 -22.453 0.298 1 98.75 176 ALA B CA 1
ATOM 4918 C C . ALA B 1 176 ? -8.25 -23.953 0.602 1 98.75 176 ALA B C 1
ATOM 4920 O O . ALA B 1 176 ? -8.461 -24.359 1.747 1 98.75 176 ALA B O 1
ATOM 4921 N N . SER B 1 177 ? -8.031 -24.797 -0.421 1 98.62 177 SER B N 1
ATOM 4922 C CA . SER B 1 177 ? -7.953 -26.234 -0.222 1 98.62 177 SER B CA 1
ATOM 4923 C C . SER B 1 177 ? -6.82 -26.594 0.734 1 98.62 177 SER B C 1
ATOM 4925 O O . SER B 1 177 ? -6.961 -27.516 1.548 1 98.62 177 SER B O 1
ATOM 4927 N N . SER B 1 178 ? -5.754 -25.922 0.598 1 98.62 178 SER B N 1
ATOM 4928 C CA . SER B 1 178 ? -4.617 -26.203 1.471 1 98.62 178 SER B CA 1
ATOM 4929 C C . SER B 1 178 ? -4.93 -25.844 2.918 1 98.62 178 SER B C 1
ATOM 4931 O O . SER B 1 178 ? -4.484 -26.516 3.844 1 98.62 178 SER B O 1
ATOM 4933 N N . VAL B 1 179 ? -5.652 -24.719 3.115 1 98.38 179 VAL B N 1
ATOM 4934 C CA . VAL B 1 179 ? -6.074 -24.359 4.465 1 98.38 179 VAL B CA 1
ATOM 4935 C C . VAL B 1 179 ? -6.914 -25.469 5.066 1 98.38 179 VAL B C 1
ATOM 4937 O O . VAL B 1 179 ? -6.652 -25.922 6.18 1 98.38 179 VAL B O 1
ATOM 4940 N N . LYS B 1 180 ? -7.879 -25.922 4.328 1 98.69 180 LYS B N 1
ATOM 4941 C CA . LYS B 1 180 ? -8.758 -26.984 4.812 1 98.69 180 LYS B CA 1
ATOM 4942 C C . LYS B 1 180 ? -7.98 -28.281 5.035 1 98.69 180 LYS B C 1
ATOM 4944 O O . LYS B 1 180 ? -8.195 -28.969 6.035 1 98.69 180 LYS B O 1
ATOM 4949 N N . LEU B 1 181 ? -7.125 -28.625 4.109 1 98.56 181 LEU B N 1
ATOM 4950 C CA . LEU B 1 181 ? -6.363 -29.859 4.203 1 98.56 181 LEU B CA 1
ATOM 4951 C C . LEU B 1 181 ? -5.473 -29.859 5.441 1 98.56 181 LEU B C 1
ATOM 4953 O O . LEU B 1 181 ? -5.316 -30.891 6.102 1 98.56 181 LEU B O 1
ATOM 4957 N N . ALA B 1 182 ? -4.883 -28.75 5.734 1 97.5 182 ALA B N 1
ATOM 4958 C CA . ALA B 1 182 ? -4.043 -28.625 6.922 1 97.5 182 ALA B CA 1
ATOM 4959 C C . ALA B 1 182 ? -4.867 -28.781 8.195 1 97.5 182 ALA B C 1
ATOM 4961 O O . ALA B 1 182 ? -4.359 -29.25 9.219 1 97.5 182 ALA B O 1
ATOM 4962 N N . GLU B 1 183 ? -6.148 -28.391 8.133 1 97.81 183 GLU B N 1
ATOM 4963 C CA . GLU B 1 183 ? -7.039 -28.609 9.273 1 97.81 183 GLU B CA 1
ATOM 4964 C C . GLU B 1 183 ? -7.312 -30.094 9.484 1 97.81 183 GLU B C 1
ATOM 4966 O O . GLU B 1 183 ? -7.371 -30.562 10.617 1 97.81 183 GLU B O 1
ATOM 4971 N N . ILE B 1 184 ? -7.492 -30.766 8.414 1 97.38 184 ILE B N 1
ATOM 4972 C CA . ILE B 1 184 ? -7.816 -32.188 8.469 1 97.38 184 ILE B CA 1
ATOM 4973 C C . ILE B 1 184 ? -6.566 -33 8.828 1 97.38 184 ILE B C 1
ATOM 4975 O O . ILE B 1 184 ? -6.617 -33.906 9.664 1 97.38 184 ILE B O 1
ATOM 4979 N N . TYR B 1 185 ? -5.445 -32.625 8.172 1 96.62 185 TYR B N 1
ATOM 4980 C CA . TYR B 1 185 ? -4.16 -33.281 8.383 1 96.62 185 TYR B CA 1
ATOM 4981 C C . TYR B 1 185 ? -3.092 -32.281 8.773 1 96.62 185 TYR B C 1
ATOM 4983 O O . TYR B 1 185 ? -2.295 -31.844 7.938 1 96.62 185 TYR B O 1
ATOM 4991 N N . PRO B 1 186 ? -2.871 -31.953 10.031 1 95.06 186 PRO B N 1
ATOM 4992 C CA . PRO B 1 186 ? -2.057 -30.828 10.5 1 95.06 186 PRO B CA 1
ATOM 4993 C C . PRO B 1 186 ? -0.592 -30.953 10.086 1 95.06 186 PRO B C 1
ATOM 4995 O O . PRO B 1 186 ? 0.111 -29.938 9.992 1 95.06 186 PRO B O 1
ATOM 4998 N N . THR B 1 187 ? -0.088 -32.125 9.742 1 94.88 187 THR B N 1
ATOM 4999 C CA . THR B 1 187 ? 1.337 -32.281 9.477 1 94.88 187 THR B CA 1
ATOM 5000 C C . THR B 1 187 ? 1.582 -32.531 7.988 1 94.88 187 THR B C 1
ATOM 5002 O O . THR B 1 187 ? 2.713 -32.781 7.574 1 94.88 187 THR B O 1
ATOM 5005 N N . ILE B 1 188 ? 0.539 -32.344 7.191 1 94.88 188 ILE B N 1
ATOM 5006 C CA . ILE B 1 188 ? 0.614 -32.781 5.797 1 94.88 188 ILE B CA 1
ATOM 5007 C C . ILE B 1 188 ? 1.63 -31.922 5.051 1 94.88 188 ILE B C 1
ATOM 5009 O O . ILE B 1 188 ? 2.285 -32.375 4.117 1 94.88 188 ILE B O 1
ATOM 5013 N N . PHE B 1 189 ? 1.793 -30.656 5.484 1 95.44 189 PHE B N 1
ATOM 5014 C CA . PHE B 1 189 ? 2.656 -29.75 4.734 1 95.44 189 PHE B CA 1
ATOM 5015 C C . PHE B 1 189 ? 3.988 -29.562 5.449 1 95.44 189 PHE B C 1
ATOM 5017 O O . PHE B 1 189 ? 4.816 -28.75 5.023 1 95.44 189 PHE B O 1
ATOM 5024 N N . ASP B 1 190 ? 4.316 -30.344 6.484 1 92.62 190 ASP B N 1
ATOM 5025 C CA . ASP B 1 190 ? 5.512 -30.188 7.305 1 92.62 190 ASP B CA 1
ATOM 5026 C C . ASP B 1 190 ? 6.777 -30.438 6.488 1 92.62 190 ASP B C 1
ATOM 5028 O O . ASP B 1 190 ? 7.824 -29.844 6.754 1 92.62 190 ASP B O 1
ATOM 5032 N N . ARG B 1 191 ? 6.676 -31.266 5.527 1 91.19 191 ARG B N 1
ATOM 5033 C CA . ARG B 1 191 ? 7.863 -31.672 4.773 1 91.19 191 ARG B CA 1
ATOM 5034 C C . ARG B 1 191 ? 8.141 -30.688 3.637 1 91.19 191 ARG B C 1
ATOM 5036 O O . ARG B 1 191 ? 9.219 -30.719 3.035 1 91.19 191 ARG B O 1
ATOM 5043 N N . TYR B 1 192 ? 7.242 -29.859 3.334 1 93.25 192 TYR B N 1
ATOM 5044 C CA . TYR B 1 192 ? 7.398 -28.922 2.229 1 93.25 192 TYR B CA 1
ATOM 5045 C C . TYR B 1 192 ? 8.016 -27.609 2.705 1 93.25 192 TYR B C 1
ATOM 5047 O O . TYR B 1 192 ? 7.379 -26.562 2.646 1 93.25 192 TYR B O 1
ATOM 5055 N N . THR B 1 193 ? 9.312 -27.703 3.031 1 88.69 193 THR B N 1
ATOM 5056 C CA . THR B 1 193 ? 10.008 -26.594 3.701 1 88.69 193 THR B CA 1
ATOM 5057 C C . THR B 1 193 ? 10.984 -25.922 2.75 1 88.69 193 THR B C 1
ATOM 5059 O O . THR B 1 193 ? 11.586 -24.891 3.098 1 88.69 193 THR B O 1
ATOM 5062 N N . THR B 1 194 ? 11.164 -26.484 1.556 1 90.56 194 THR B N 1
ATOM 5063 C CA . THR B 1 194 ? 12.141 -25.906 0.638 1 90.56 194 THR B CA 1
ATOM 5064 C C . THR B 1 194 ? 11.453 -25.281 -0.567 1 90.56 194 THR B C 1
ATOM 5066 O O . THR B 1 194 ? 10.82 -25.984 -1.361 1 90.56 194 THR B O 1
ATOM 5069 N N . GLY B 1 195 ? 11.406 -23.984 -0.62 1 91 195 GLY B N 1
ATOM 5070 C CA . GLY B 1 195 ? 10.953 -23.219 -1.773 1 91 195 GLY B CA 1
ATOM 5071 C C . GLY B 1 195 ? 12.086 -22.531 -2.51 1 91 195 GLY B C 1
ATOM 5072 O O . GLY B 1 195 ? 13.25 -22.938 -2.383 1 91 195 GLY B O 1
ATOM 5073 N N . MET B 1 196 ? 11.781 -21.641 -3.307 1 93 196 MET B N 1
ATOM 5074 C CA . MET B 1 196 ? 12.766 -20.906 -4.098 1 93 196 MET B CA 1
ATOM 5075 C C . MET B 1 196 ? 13.812 -20.266 -3.199 1 93 196 MET B C 1
ATOM 5077 O O . MET B 1 196 ? 15 -20.266 -3.521 1 93 196 MET B O 1
ATOM 5081 N N . TRP B 1 197 ? 13.289 -19.703 -2.107 1 92.75 197 TRP B N 1
ATOM 5082 C CA . TRP B 1 197 ? 14.141 -19.062 -1.11 1 92.75 197 TRP B CA 1
ATOM 5083 C C . TRP B 1 197 ? 13.945 -19.703 0.263 1 92.75 197 TRP B C 1
ATOM 5085 O O . TRP B 1 197 ? 12.836 -19.688 0.802 1 92.75 197 TRP B O 1
ATOM 5095 N N . THR B 1 198 ? 14.859 -20.406 0.798 1 88.94 198 THR B N 1
ATOM 5096 C CA . THR B 1 198 ? 14.789 -20.953 2.148 1 88.94 198 THR B CA 1
ATOM 5097 C C . THR B 1 198 ? 16.156 -20.891 2.824 1 88.94 198 THR B C 1
ATOM 5099 O O . THR B 1 198 ? 17.188 -20.844 2.15 1 88.94 198 THR B O 1
ATOM 5102 N N . ARG B 1 199 ? 16.094 -20.891 4.055 1 91.06 199 ARG B N 1
ATOM 5103 C CA . ARG B 1 199 ? 17.328 -20.797 4.848 1 91.06 199 ARG B CA 1
ATOM 5104 C C . ARG B 1 199 ? 18.141 -22.078 4.762 1 91.06 199 ARG B C 1
ATOM 5106 O O . ARG B 1 199 ? 19.344 -22.078 5.031 1 91.06 199 ARG B O 1
ATOM 5113 N N . LYS B 1 200 ? 17.578 -23.109 4.246 1 87 200 LYS B N 1
ATOM 5114 C CA . LYS B 1 200 ? 18.203 -24.438 4.266 1 87 200 LYS B CA 1
ATOM 5115 C C . LYS B 1 200 ? 19.016 -24.672 3.006 1 87 200 LYS B C 1
ATOM 5117 O O . LYS B 1 200 ? 19.859 -25.578 2.967 1 87 200 LYS B O 1
ATOM 5122 N N . THR B 1 201 ? 18.734 -23.953 2.006 1 88.38 201 THR B N 1
ATOM 5123 C CA . THR B 1 201 ? 19.375 -24.188 0.72 1 88.38 201 THR B CA 1
ATOM 5124 C C . THR B 1 201 ? 19.984 -22.906 0.168 1 88.38 201 THR B C 1
ATOM 5126 O O . THR B 1 201 ? 19.422 -21.812 0.362 1 88.38 201 THR B O 1
ATOM 5129 N N . ASP B 1 202 ? 21.109 -23.031 -0.477 1 92 202 ASP B N 1
ATOM 5130 C CA . ASP B 1 202 ? 21.75 -21.844 -1.049 1 92 202 ASP B CA 1
ATOM 5131 C C . ASP B 1 202 ? 22.297 -22.141 -2.449 1 92 202 ASP B C 1
ATOM 5133 O O . ASP B 1 202 ? 23.062 -21.344 -3 1 92 202 ASP B O 1
ATOM 5137 N N . ALA B 1 203 ? 21.859 -23.219 -3.031 1 91.44 203 ALA B N 1
ATOM 5138 C CA . ALA B 1 203 ? 22.406 -23.688 -4.309 1 91.44 203 ALA B CA 1
ATOM 5139 C C . ALA B 1 203 ? 22.156 -22.656 -5.41 1 91.44 203 ALA B C 1
ATOM 5141 O O . ALA B 1 203 ? 22.922 -22.562 -6.367 1 91.44 203 ALA B O 1
ATOM 5142 N N . PHE B 1 204 ? 21.094 -21.859 -5.273 1 93.12 204 PHE B N 1
ATOM 5143 C CA . PHE B 1 204 ? 20.734 -20.922 -6.328 1 93.12 204 PHE B CA 1
ATOM 5144 C C . PHE B 1 204 ? 21.281 -19.531 -6.016 1 93.12 204 PHE B C 1
ATOM 5146 O O . PHE B 1 204 ? 21.094 -18.594 -6.805 1 93.12 204 PHE B O 1
ATOM 5153 N N . HIS B 1 205 ? 22 -19.312 -4.922 1 94 205 HIS B N 1
ATOM 5154 C CA . HIS B 1 205 ? 22.406 -17.984 -4.469 1 94 205 HIS B CA 1
ATOM 5155 C C . HIS B 1 205 ? 23.281 -17.281 -5.5 1 94 205 HIS B C 1
ATOM 5157 O O . HIS B 1 205 ? 23.078 -16.109 -5.801 1 94 205 HIS B O 1
ATOM 5163 N N . GLY B 1 206 ? 24.281 -18.062 -5.98 1 91.81 206 GLY B N 1
ATOM 5164 C CA . GLY B 1 206 ? 25.156 -17.484 -6.984 1 91.81 206 GLY B CA 1
ATOM 5165 C C . GLY B 1 206 ? 24.422 -17.016 -8.227 1 91.81 206 GLY B C 1
ATOM 5166 O O . GLY B 1 206 ? 24.719 -15.945 -8.758 1 91.81 206 GLY B O 1
ATOM 5167 N N . PHE B 1 207 ? 23.5 -17.781 -8.648 1 92.62 207 PHE B N 1
ATOM 5168 C CA . PHE B 1 207 ? 22.688 -17.453 -9.812 1 92.62 207 PHE B CA 1
ATOM 5169 C C . PHE B 1 207 ? 21.859 -16.203 -9.562 1 92.62 207 PHE B C 1
ATOM 5171 O O . PHE B 1 207 ? 21.797 -15.312 -10.406 1 92.62 207 PHE B O 1
ATOM 5178 N N . PHE B 1 208 ? 21.188 -16.125 -8.359 1 95 208 PHE B N 1
ATOM 5179 C CA . PHE B 1 208 ? 20.375 -14.961 -8 1 95 208 PHE B CA 1
ATOM 5180 C C . PHE B 1 208 ? 21.219 -13.695 -8 1 95 208 PHE B C 1
ATOM 5182 O O . PHE B 1 208 ? 20.844 -12.688 -8.602 1 95 208 PHE B O 1
ATOM 5189 N N . GLN B 1 209 ? 22.344 -13.781 -7.414 1 94.5 209 GLN B N 1
ATOM 5190 C CA . GLN B 1 209 ? 23.219 -12.625 -7.246 1 94.5 209 GLN B CA 1
ATOM 5191 C C . GLN B 1 209 ? 23.766 -12.148 -8.594 1 94.5 209 GLN B C 1
ATOM 5193 O O . GLN B 1 209 ? 23.828 -10.945 -8.852 1 94.5 209 GLN B O 1
ATOM 5198 N N . SER B 1 210 ? 24.172 -13.109 -9.398 1 94.31 210 SER B N 1
ATOM 5199 C CA . SER B 1 210 ? 24.75 -12.734 -10.688 1 94.31 210 SER B CA 1
ATOM 5200 C C . SER B 1 210 ? 23.688 -12.117 -11.602 1 94.31 210 SER B C 1
ATOM 5202 O O . SER B 1 210 ? 24 -11.227 -12.398 1 94.31 210 SER B O 1
ATOM 5204 N N . THR B 1 211 ? 22.5 -12.648 -11.531 1 95.5 211 THR B N 1
ATOM 5205 C CA . THR B 1 211 ? 21.406 -12.07 -12.312 1 95.5 211 THR B CA 1
ATOM 5206 C C . THR B 1 211 ? 21.094 -10.656 -11.836 1 95.5 211 THR B C 1
ATOM 5208 O O . THR B 1 211 ? 20.891 -9.75 -12.648 1 95.5 211 THR B O 1
ATOM 5211 N N . TYR B 1 212 ? 21.062 -10.492 -10.531 1 96.75 212 TYR B N 1
ATOM 5212 C CA . TYR B 1 212 ? 20.891 -9.18 -9.914 1 96.75 212 TYR B CA 1
ATOM 5213 C C . TYR B 1 212 ? 21.953 -8.203 -10.398 1 96.75 212 TYR B C 1
ATOM 5215 O O . TYR B 1 212 ? 21.641 -7.082 -10.805 1 96.75 212 TYR B O 1
ATOM 5223 N N . ASP B 1 213 ? 23.203 -8.625 -10.414 1 96.44 213 ASP B N 1
ATOM 5224 C CA . ASP B 1 213 ? 24.328 -7.785 -10.828 1 96.44 213 ASP B CA 1
ATOM 5225 C C . ASP B 1 213 ? 24.203 -7.395 -12.305 1 96.44 213 ASP B C 1
ATOM 5227 O O . ASP B 1 213 ? 24.516 -6.262 -12.672 1 96.44 213 ASP B O 1
ATOM 5231 N N . ALA B 1 214 ? 23.797 -8.367 -13.062 1 96.06 214 ALA B N 1
ATOM 5232 C CA . ALA B 1 214 ? 23.641 -8.117 -14.5 1 96.06 214 ALA B CA 1
ATOM 5233 C C . ALA B 1 214 ? 22.641 -7 -14.758 1 96.06 214 ALA B C 1
ATOM 5235 O O . ALA B 1 214 ? 22.844 -6.168 -15.648 1 96.06 214 ALA B O 1
ATOM 5236 N N . LEU B 1 215 ? 21.578 -6.957 -13.992 1 97.62 215 LEU B N 1
ATOM 5237 C CA . LEU B 1 215 ? 20.609 -5.891 -14.18 1 97.62 215 LEU B CA 1
ATOM 5238 C C . LEU B 1 215 ? 21.188 -4.539 -13.781 1 97.62 215 LEU B C 1
ATOM 5240 O O . LEU B 1 215 ? 21.016 -3.551 -14.5 1 97.62 215 LEU B O 1
ATOM 5244 N N . ALA B 1 216 ? 21.812 -4.488 -12.594 1 97.5 216 ALA B N 1
ATOM 5245 C CA . ALA B 1 216 ? 22.406 -3.238 -12.133 1 97.5 216 ALA B CA 1
ATOM 5246 C C . ALA B 1 216 ? 23.375 -2.682 -13.164 1 97.5 216 ALA B C 1
ATOM 5248 O O . ALA B 1 216 ? 23.391 -1.479 -13.438 1 97.5 216 ALA B O 1
ATOM 5249 N N . GLU B 1 217 ? 24.156 -3.555 -13.75 1 96.94 217 GLU B N 1
ATOM 5250 C CA . GLU B 1 217 ? 25.109 -3.156 -14.781 1 96.94 217 GLU B CA 1
ATOM 5251 C C . GLU B 1 217 ? 24.391 -2.645 -16.031 1 96.94 217 GLU B C 1
ATOM 5253 O O . GLU B 1 217 ? 24.797 -1.642 -16.625 1 96.94 217 GLU B O 1
ATOM 5258 N N . GLU B 1 218 ? 23.391 -3.365 -16.422 1 97.69 218 GLU B N 1
ATOM 5259 C CA . GLU B 1 218 ? 22.625 -2.971 -17.609 1 97.69 218 GLU B CA 1
ATOM 5260 C C . GLU B 1 218 ? 22.016 -1.583 -17.438 1 97.69 218 GLU B C 1
ATOM 5262 O O . GLU B 1 218 ? 22.094 -0.751 -18.344 1 97.69 218 GLU B O 1
ATOM 5267 N N . ILE B 1 219 ? 21.406 -1.296 -16.281 1 97.94 219 ILE B N 1
ATOM 5268 C CA . ILE B 1 219 ? 20.734 -0.02 -16.016 1 97.94 219 ILE B CA 1
ATOM 5269 C C . ILE B 1 219 ? 21.766 1.112 -16.094 1 97.94 219 ILE B C 1
ATOM 5271 O O . ILE B 1 219 ? 21.453 2.207 -16.562 1 97.94 219 ILE B O 1
ATOM 5275 N N . TYR B 1 220 ? 22.922 0.822 -15.688 1 96.06 220 TYR B N 1
ATOM 5276 C CA . TYR B 1 220 ? 23.984 1.834 -15.688 1 96.06 220 TYR B CA 1
ATOM 5277 C C . TYR B 1 220 ? 24.375 2.211 -17.109 1 96.06 220 TYR B C 1
ATOM 5279 O O . TYR B 1 220 ? 25 3.248 -17.344 1 96.06 220 TYR B O 1
ATOM 5287 N N . THR B 1 221 ? 24.031 1.371 -18.141 1 96.81 221 THR B N 1
ATOM 5288 C CA . THR B 1 221 ? 24.312 1.673 -19.531 1 96.81 221 THR B CA 1
ATOM 5289 C C . THR B 1 221 ? 23.234 2.572 -20.125 1 96.81 221 THR B C 1
ATOM 5291 O O . THR B 1 221 ? 23.375 3.086 -21.234 1 96.81 221 THR B O 1
ATOM 5294 N N . TRP B 1 222 ? 22.078 2.697 -19.438 1 97.5 222 TRP B N 1
ATOM 5295 C CA . TRP B 1 222 ? 20.969 3.498 -19.938 1 97.5 222 TRP B CA 1
ATOM 5296 C C . TRP B 1 222 ? 21.266 4.988 -19.812 1 97.5 222 TRP B C 1
ATOM 5298 O O . TRP B 1 222 ? 22.406 5.375 -19.578 1 97.5 222 TRP B O 1
ATOM 5308 N N . ASP B 1 223 ? 20.25 5.82 -20.031 1 97.12 223 ASP B N 1
ATOM 5309 C CA . ASP B 1 223 ? 20.359 7.266 -19.875 1 97.12 223 ASP B CA 1
ATOM 5310 C C . ASP B 1 223 ? 20.719 7.625 -18.438 1 97.12 223 ASP B C 1
ATOM 5312 O O . ASP B 1 223 ? 20.281 6.953 -17.5 1 97.12 223 ASP B O 1
ATOM 5316 N N . PRO B 1 224 ? 21.391 8.664 -18.203 1 97.44 224 PRO B N 1
ATOM 5317 C CA . PRO B 1 224 ? 21.875 9.055 -16.875 1 97.44 224 PRO B CA 1
ATOM 5318 C C . PRO B 1 224 ? 20.766 9.18 -15.844 1 97.44 224 PRO B C 1
ATOM 5320 O O . PRO B 1 224 ? 21 8.977 -14.648 1 97.44 224 PRO B O 1
ATOM 5323 N N . GLU B 1 225 ? 19.594 9.43 -16.25 1 96.19 225 GLU B N 1
ATOM 5324 C CA . GLU B 1 225 ? 18.484 9.578 -15.312 1 96.19 225 GLU B CA 1
ATOM 5325 C C . GLU B 1 225 ? 18.172 8.258 -14.609 1 96.19 225 GLU B C 1
ATOM 5327 O O . GLU B 1 225 ? 17.594 8.258 -13.523 1 96.19 225 GLU B O 1
ATOM 5332 N N . TRP B 1 226 ? 18.641 7.172 -15.211 1 97.69 226 TRP B N 1
ATOM 5333 C CA . TRP B 1 226 ? 18.359 5.859 -14.633 1 97.69 226 TRP B CA 1
ATOM 5334 C C . TRP B 1 226 ? 19.484 5.422 -13.711 1 97.69 226 TRP B C 1
ATOM 5336 O O . TRP B 1 226 ? 19.359 4.43 -12.992 1 97.69 226 TRP B O 1
ATOM 5346 N N . HIS B 1 227 ? 20.625 6.191 -13.688 1 97.94 227 HIS B N 1
ATOM 5347 C CA . HIS B 1 227 ? 21.766 5.832 -12.867 1 97.94 227 HIS B CA 1
ATOM 5348 C C . HIS B 1 227 ? 21.422 5.84 -11.383 1 97.94 227 HIS B C 1
ATOM 5350 O O . HIS B 1 227 ? 22.016 5.094 -10.602 1 97.94 227 HIS B O 1
ATOM 5356 N N . TYR B 1 228 ? 20.406 6.668 -11.055 1 97.69 228 TYR B N 1
ATOM 5357 C CA . TYR B 1 228 ? 19.891 6.672 -9.688 1 97.69 228 TYR B CA 1
ATOM 5358 C C . TYR B 1 228 ? 19.5 5.27 -9.25 1 97.69 228 TYR B C 1
ATOM 5360 O O . TYR B 1 228 ? 19.891 4.82 -8.164 1 97.69 228 TYR B O 1
ATOM 5368 N N . TYR B 1 229 ? 18.828 4.57 -10.078 1 98.12 229 TYR B N 1
ATOM 5369 C CA . TYR B 1 229 ? 18.328 3.238 -9.742 1 98.12 229 TYR B CA 1
ATOM 5370 C C . TYR B 1 229 ? 19.469 2.217 -9.781 1 98.12 229 TYR B C 1
ATOM 5372 O O . TYR B 1 229 ? 19.469 1.256 -9.008 1 98.12 229 TYR B O 1
ATOM 5380 N N . ALA B 1 230 ? 20.422 2.379 -10.68 1 97.94 230 ALA B N 1
ATOM 5381 C CA . ALA B 1 230 ? 21.594 1.517 -10.68 1 97.94 230 ALA B CA 1
ATOM 5382 C C . ALA B 1 230 ? 22.359 1.624 -9.359 1 97.94 230 ALA B C 1
ATOM 5384 O O . ALA B 1 230 ? 22.781 0.612 -8.789 1 97.94 230 ALA B O 1
ATOM 5385 N N . HIS B 1 231 ? 22.5 2.857 -8.898 1 97.81 231 HIS B N 1
ATOM 5386 C CA . HIS B 1 231 ? 23.203 3.082 -7.637 1 97.81 231 HIS B CA 1
ATOM 5387 C C . HIS B 1 231 ? 22.422 2.48 -6.469 1 97.81 231 HIS B C 1
ATOM 5389 O O . HIS B 1 231 ? 23 1.881 -5.566 1 97.81 231 HIS B O 1
ATOM 5395 N N . LYS B 1 232 ? 21.109 2.629 -6.465 1 97.69 232 LYS B N 1
ATOM 5396 C CA . LYS B 1 232 ? 20.266 2.029 -5.434 1 97.69 232 LYS B CA 1
ATOM 5397 C C . LYS B 1 232 ? 20.438 0.511 -5.406 1 97.69 232 LYS B C 1
ATOM 5399 O O . LYS B 1 232 ? 20.547 -0.087 -4.336 1 97.69 232 LYS B O 1
ATOM 5404 N N . LEU B 1 233 ? 20.438 -0.088 -6.582 1 98 233 LEU B N 1
ATOM 5405 C CA . LEU B 1 233 ? 20.578 -1.536 -6.672 1 98 233 LEU B CA 1
ATOM 5406 C C . LEU B 1 233 ? 21.953 -1.972 -6.188 1 98 233 LEU B C 1
ATOM 5408 O O . LEU B 1 233 ? 22.078 -2.977 -5.48 1 98 233 LEU B O 1
ATOM 5412 N N . ARG B 1 234 ? 22.953 -1.224 -6.531 1 97.69 234 ARG B N 1
ATOM 5413 C CA . ARG B 1 234 ? 24.297 -1.549 -6.086 1 97.69 234 ARG B CA 1
ATOM 5414 C C . ARG B 1 234 ? 24.406 -1.467 -4.57 1 97.69 234 ARG B C 1
ATOM 5416 O O . ARG B 1 234 ? 25.047 -2.318 -3.939 1 97.69 234 ARG B O 1
ATOM 5423 N N . ASN B 1 235 ? 23.797 -0.459 -4.02 1 97.06 235 ASN B N 1
ATOM 5424 C CA . ASN B 1 235 ? 23.828 -0.286 -2.572 1 97.06 235 ASN B CA 1
ATOM 5425 C C . ASN B 1 235 ? 23.047 -1.392 -1.86 1 97.06 235 ASN B C 1
ATOM 5427 O O . ASN B 1 235 ? 23.391 -1.769 -0.737 1 97.06 235 ASN B O 1
ATOM 5431 N N . LEU B 1 236 ? 22.062 -1.935 -2.516 1 97.44 236 LEU B N 1
ATOM 5432 C CA . LEU B 1 236 ? 21.203 -2.949 -1.928 1 97.44 236 LEU B CA 1
ATOM 5433 C C . LEU B 1 236 ? 21.797 -4.34 -2.094 1 97.44 236 LEU B C 1
ATOM 5435 O O . LEU B 1 236 ? 21.312 -5.305 -1.494 1 97.44 236 LEU B O 1
ATOM 5439 N N . ARG B 1 237 ? 22.844 -4.484 -2.865 1 97.25 237 ARG B N 1
ATOM 5440 C CA . ARG B 1 237 ? 23.406 -5.766 -3.283 1 97.25 237 ARG B CA 1
ATOM 5441 C C . ARG B 1 237 ? 23.688 -6.656 -2.08 1 97.25 237 ARG B C 1
ATOM 5443 O O . ARG B 1 237 ? 23.359 -7.848 -2.09 1 97.25 237 ARG B O 1
ATOM 5450 N N . SER B 1 238 ? 24.25 -6.105 -1.019 1 96.81 238 SER B N 1
ATOM 5451 C CA . SER B 1 238 ? 24.672 -6.887 0.138 1 96.81 238 SER B CA 1
ATOM 5452 C C . SER B 1 238 ? 23.484 -7.348 0.965 1 96.81 238 SER B C 1
ATOM 5454 O O . SER B 1 238 ? 23.609 -8.25 1.795 1 96.81 238 SER B O 1
ATOM 5456 N N . HIS B 1 239 ? 22.328 -6.777 0.734 1 96.88 239 HIS B N 1
ATOM 5457 C CA . HIS B 1 239 ? 21.141 -7.098 1.522 1 96.88 239 HIS B CA 1
ATOM 5458 C C . HIS B 1 239 ? 20.141 -7.898 0.705 1 96.88 239 HIS B C 1
ATOM 5460 O O . HIS B 1 239 ? 19.156 -8.414 1.248 1 96.88 239 HIS B O 1
ATOM 5466 N N . PHE B 1 240 ? 20.406 -8.039 -0.605 1 97 240 PHE B N 1
ATOM 5467 C CA . PHE B 1 240 ? 19.453 -8.633 -1.538 1 97 240 PHE B CA 1
ATOM 5468 C C . PHE B 1 240 ? 19.094 -10.055 -1.113 1 97 240 PHE B C 1
ATOM 5470 O O . PHE B 1 240 ? 17.922 -10.406 -1.036 1 97 240 PHE B O 1
ATOM 5477 N N . MET B 1 241 ? 20.031 -10.875 -0.752 1 96.06 241 MET B N 1
ATOM 5478 C CA . MET B 1 241 ? 19.812 -12.281 -0.415 1 96.06 241 MET B CA 1
ATOM 5479 C C . MET B 1 241 ? 19 -12.406 0.869 1 96.06 241 MET B C 1
ATOM 5481 O O . MET B 1 241 ? 17.984 -13.102 0.895 1 96.06 241 MET B O 1
ATOM 5485 N N . GLU B 1 242 ? 19.422 -11.727 1.854 1 96.19 242 GLU B N 1
ATOM 5486 C CA . GLU B 1 242 ? 18.75 -11.812 3.146 1 96.19 242 GLU B CA 1
ATOM 5487 C C . GLU B 1 242 ? 17.312 -11.32 3.053 1 96.19 242 GLU B C 1
ATOM 5489 O O . GLU B 1 242 ? 16.406 -11.922 3.627 1 96.19 242 GLU B O 1
ATOM 5494 N N . GLN B 1 243 ? 17.125 -10.258 2.346 1 96.56 243 GLN B N 1
ATOM 5495 C CA . GLN B 1 243 ? 15.781 -9.711 2.211 1 96.56 243 GLN B CA 1
ATOM 5496 C C . GLN B 1 243 ? 14.875 -10.672 1.44 1 96.56 243 GLN B C 1
ATOM 5498 O O . GLN B 1 243 ? 13.68 -10.766 1.722 1 96.56 243 GLN B O 1
ATOM 5503 N N . SER B 1 244 ? 15.43 -11.398 0.483 1 96.25 244 SER B N 1
ATOM 5504 C CA . SER B 1 244 ? 14.68 -12.391 -0.267 1 96.25 244 SER B CA 1
ATOM 5505 C C . SER B 1 244 ? 14.328 -13.594 0.606 1 96.25 244 SER B C 1
ATOM 5507 O O . SER B 1 244 ? 13.211 -14.109 0.551 1 96.25 244 SER B O 1
ATOM 5509 N N . LEU B 1 245 ? 15.281 -14.016 1.433 1 95.75 245 LEU B N 1
ATOM 5510 C CA . LEU B 1 245 ? 15.062 -15.148 2.332 1 95.75 245 LEU B CA 1
ATOM 5511 C C . LEU B 1 245 ? 13.961 -14.836 3.34 1 95.75 245 LEU B C 1
ATOM 5513 O O . LEU B 1 245 ? 13.148 -15.703 3.666 1 95.75 245 LEU B O 1
ATOM 5517 N N . ARG B 1 246 ? 13.898 -13.633 3.742 1 94.75 246 ARG B N 1
ATOM 5518 C CA . ARG B 1 246 ? 12.945 -13.219 4.77 1 94.75 246 ARG B CA 1
ATOM 5519 C C . ARG B 1 246 ? 11.508 -13.336 4.27 1 94.75 246 ARG B C 1
ATOM 5521 O O . ARG B 1 246 ? 10.586 -13.523 5.062 1 94.75 246 ARG B O 1
ATOM 5528 N N . VAL B 1 247 ? 11.336 -13.219 3.002 1 94.88 247 VAL B N 1
ATOM 5529 C CA . VAL B 1 247 ? 10 -13.328 2.436 1 94.88 247 VAL B CA 1
ATOM 5530 C C . VAL B 1 247 ? 9.398 -14.695 2.773 1 94.88 247 VAL B C 1
ATOM 5532 O O . VAL B 1 247 ? 8.188 -14.82 2.965 1 94.88 247 VAL B O 1
ATOM 5535 N N . PHE B 1 248 ? 10.195 -15.711 2.889 1 94.69 248 PHE B N 1
ATOM 5536 C CA . PHE B 1 248 ? 9.734 -17.078 3.098 1 94.69 248 PHE B CA 1
ATOM 5537 C C . PHE B 1 248 ? 9.68 -17.406 4.586 1 94.69 248 PHE B C 1
ATOM 5539 O O . PHE B 1 248 ? 9.141 -18.453 4.977 1 94.69 248 PHE B O 1
ATOM 5546 N N . ASP B 1 249 ? 10.219 -16.484 5.434 1 92.44 249 ASP B N 1
ATOM 5547 C CA . ASP B 1 249 ? 10.164 -16.688 6.879 1 92.44 249 ASP B CA 1
ATOM 5548 C C . ASP B 1 249 ? 8.75 -16.484 7.41 1 92.44 249 ASP B C 1
ATOM 5550 O O . ASP B 1 249 ? 7.98 -15.688 6.859 1 92.44 249 ASP B O 1
ATOM 5554 N N . ASN B 1 250 ? 8.398 -17.266 8.391 1 85.88 250 ASN B N 1
ATOM 5555 C CA . ASN B 1 250 ? 7.145 -17.047 9.102 1 85.88 250 ASN B CA 1
ATOM 5556 C C . ASN B 1 250 ? 7.34 -16.125 10.312 1 85.88 250 ASN B C 1
ATOM 5558 O O . ASN B 1 250 ? 7.332 -16.594 11.453 1 85.88 250 ASN B O 1
ATOM 5562 N N . GLU B 1 251 ? 7.305 -14.875 10.094 1 77.31 251 GLU B N 1
ATOM 5563 C CA . GLU B 1 251 ? 7.676 -13.898 11.117 1 77.31 251 GLU B CA 1
ATOM 5564 C C . GLU B 1 251 ? 6.504 -13.609 12.047 1 77.31 251 GLU B C 1
ATOM 5566 O O . GLU B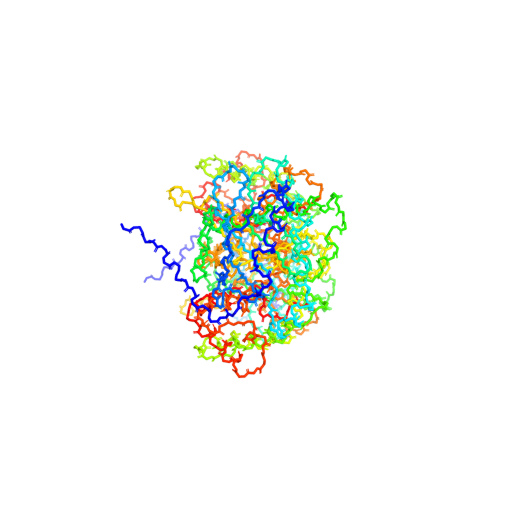 1 251 ? 6.699 -13.266 13.219 1 77.31 251 GLU B O 1
ATOM 5571 N N . CYS B 1 252 ? 5.355 -13.773 11.508 1 81.19 252 CYS B N 1
ATOM 5572 C CA . CYS B 1 252 ? 4.188 -13.406 12.297 1 81.19 252 CYS B CA 1
ATOM 5573 C C . CYS B 1 252 ? 3.244 -14.594 12.461 1 81.19 252 CYS B C 1
ATOM 5575 O O . CYS B 1 252 ? 2.684 -15.086 11.477 1 81.19 252 CYS B O 1
ATOM 5577 N N . GLU B 1 253 ? 3.033 -15.062 13.625 1 76.19 253 GLU B N 1
ATOM 5578 C CA . GLU B 1 253 ? 2.227 -16.25 13.922 1 76.19 253 GLU B CA 1
ATOM 5579 C C . GLU B 1 253 ? 0.803 -16.094 13.391 1 76.19 253 GLU B C 1
ATOM 5581 O O . GLU B 1 253 ? 0.186 -17.062 12.953 1 76.19 253 GLU B O 1
ATOM 5586 N N . GLY B 1 254 ? 0.39 -14.906 13.125 1 79 254 GLY B N 1
ATOM 5587 C CA . GLY B 1 254 ? -0.984 -14.688 12.703 1 79 254 GLY B CA 1
ATOM 5588 C C . GLY B 1 254 ? -1.124 -14.5 11.203 1 79 254 GLY B C 1
ATOM 5589 O O . GLY B 1 254 ? -2.238 -14.43 10.68 1 79 254 GLY B O 1
ATOM 5590 N N . ASP B 1 255 ? -0.052 -14.805 10.555 1 89.69 255 ASP B N 1
ATOM 5591 C CA . ASP B 1 255 ? -0.12 -14.625 9.109 1 89.69 255 ASP B CA 1
ATOM 5592 C C . ASP B 1 255 ? -0.669 -15.883 8.43 1 89.69 255 ASP B C 1
ATOM 5594 O O . ASP B 1 255 ? -0.385 -17 8.859 1 89.69 255 ASP B O 1
ATOM 5598 N N . LEU B 1 256 ? -1.396 -15.656 7.414 1 94.62 256 LEU B N 1
ATOM 5599 C CA . LEU B 1 256 ? -1.942 -16.766 6.641 1 94.62 256 LEU B CA 1
ATOM 5600 C C . LEU B 1 256 ? -0.827 -17.547 5.965 1 94.62 256 LEU B C 1
ATOM 5602 O O . LEU B 1 256 ? 0.07 -16.969 5.352 1 94.62 256 LEU B O 1
ATOM 5606 N N . ARG B 1 257 ? -0.835 -18.812 6.184 1 95.12 257 ARG B N 1
ATOM 5607 C CA . ARG B 1 257 ? 0.044 -19.734 5.469 1 95.12 257 ARG B CA 1
ATOM 5608 C C . ARG B 1 257 ? -0.763 -20.734 4.637 1 95.12 257 ARG B C 1
ATOM 5610 O O . ARG B 1 257 ? -1.824 -21.188 5.066 1 95.12 257 ARG B O 1
ATOM 5617 N N . VAL B 1 258 ? -0.245 -21.016 3.523 1 97.62 258 VAL B N 1
ATOM 5618 C CA . VAL B 1 258 ? -0.898 -21.953 2.613 1 97.62 258 VAL B CA 1
ATOM 5619 C C . VAL B 1 258 ? 0.155 -22.781 1.891 1 97.62 258 VAL B C 1
ATOM 5621 O O . VAL B 1 258 ? 1.354 -22.531 2.014 1 97.62 258 VAL B O 1
ATOM 5624 N N . PHE B 1 259 ? -0.303 -23.859 1.291 1 98.12 259 PHE B N 1
ATOM 5625 C CA . PHE B 1 259 ? 0.526 -24.578 0.34 1 98.12 259 PHE B CA 1
ATOM 5626 C C . PHE B 1 259 ? 0.652 -23.812 -0.97 1 98.12 259 PHE B C 1
ATOM 5628 O O . PHE B 1 259 ? -0.292 -23.766 -1.762 1 98.12 259 PHE B O 1
ATOM 5635 N N . VAL B 1 260 ? 1.816 -23.219 -1.185 1 98 260 VAL B N 1
ATOM 5636 C CA . VAL B 1 260 ? 1.993 -22.391 -2.369 1 98 260 VAL B CA 1
ATOM 5637 C C . VAL B 1 260 ? 2.605 -23.219 -3.496 1 98 260 VAL B C 1
ATOM 5639 O O . VAL B 1 260 ? 3.33 -24.188 -3.242 1 98 260 VAL B O 1
ATOM 5642 N N . HIS B 1 261 ? 2.354 -22.797 -4.73 1 98.19 261 HIS B N 1
ATOM 5643 C CA . HIS B 1 261 ? 2.943 -23.359 -5.941 1 98.19 261 HIS B CA 1
ATOM 5644 C C . HIS B 1 261 ? 4.441 -23.078 -6 1 98.19 261 HIS B C 1
ATOM 5646 O O . HIS B 1 261 ? 5.227 -23.953 -6.367 1 98.19 261 HIS B O 1
ATOM 5652 N N . GLY B 1 262 ? 4.812 -21.875 -5.633 1 96.94 262 GLY B N 1
ATOM 5653 C CA . GLY B 1 262 ? 6.207 -21.531 -5.422 1 96.94 262 GLY B CA 1
ATOM 5654 C C . GLY B 1 262 ? 6.867 -20.938 -6.66 1 96.94 262 GLY B C 1
ATOM 5655 O O . GLY B 1 262 ? 7.855 -20.219 -6.555 1 96.94 262 GLY B O 1
ATOM 5656 N N . ASP B 1 263 ? 6.434 -21.25 -7.836 1 96 263 ASP B N 1
ATOM 5657 C CA . ASP B 1 263 ? 6.961 -20.688 -9.07 1 96 263 ASP B CA 1
ATOM 5658 C C . ASP B 1 263 ? 5.863 -20.562 -10.125 1 96 263 ASP B C 1
ATOM 5660 O O . ASP B 1 263 ? 6.023 -21.016 -11.258 1 96 263 ASP B O 1
ATOM 5664 N N . LEU B 1 264 ? 4.812 -19.922 -9.75 1 97.06 264 LEU B N 1
ATOM 5665 C CA . LEU B 1 264 ? 3.648 -19.797 -10.617 1 97.06 264 LEU B CA 1
ATOM 5666 C C . LEU B 1 26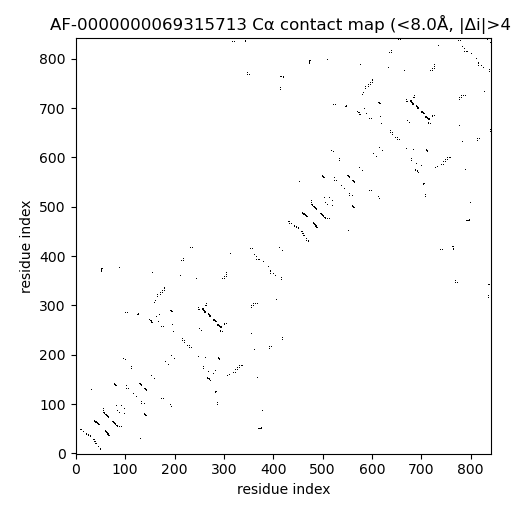4 ? 3.832 -18.641 -11.609 1 97.06 264 LEU B C 1
ATOM 5668 O O . LEU B 1 264 ? 3.637 -17.484 -11.266 1 97.06 264 LEU B O 1
ATOM 5672 N N . TRP B 1 265 ? 4.234 -18.969 -12.82 1 96.31 265 TRP B N 1
ATOM 5673 C CA . TRP B 1 265 ? 4.32 -18.016 -13.922 1 96.31 265 TRP B CA 1
ATOM 5674 C C . TRP B 1 265 ? 3.596 -18.531 -15.156 1 96.31 265 TRP B C 1
ATOM 5676 O O . TRP B 1 265 ? 3.084 -19.656 -15.156 1 96.31 265 TRP B O 1
ATOM 5686 N N . ILE B 1 266 ? 3.455 -17.828 -16.141 1 96.06 266 ILE B N 1
ATOM 5687 C CA . ILE B 1 266 ? 2.572 -17.984 -17.281 1 96.06 266 ILE B CA 1
ATOM 5688 C C . ILE B 1 266 ? 2.801 -19.344 -17.922 1 96.06 266 ILE B C 1
ATOM 5690 O O . ILE B 1 266 ? 1.853 -20 -18.375 1 96.06 266 ILE B O 1
ATOM 5694 N N . ASN B 1 267 ? 4.004 -19.922 -17.891 1 93.69 267 ASN B N 1
ATOM 5695 C CA . ASN B 1 267 ? 4.297 -21.188 -18.531 1 93.69 267 ASN B CA 1
ATOM 5696 C C . ASN B 1 267 ? 3.877 -22.375 -17.672 1 93.69 267 ASN B C 1
ATOM 5698 O O . ASN B 1 267 ? 3.879 -23.516 -18.141 1 93.69 267 ASN B O 1
ATOM 5702 N N . ASN B 1 268 ? 3.482 -22.094 -16.469 1 96.5 268 ASN B N 1
ATOM 5703 C CA . ASN B 1 268 ? 2.979 -23.141 -15.594 1 96.5 268 ASN B CA 1
ATOM 5704 C C . ASN B 1 268 ? 1.457 -23.109 -15.492 1 96.5 268 ASN B C 1
ATOM 5706 O O . ASN B 1 268 ? 0.881 -23.641 -14.539 1 96.5 268 ASN B O 1
ATOM 5710 N N . LEU B 1 269 ? 0.872 -22.406 -16.484 1 97.56 269 LEU B N 1
ATOM 5711 C CA . LEU B 1 269 ? -0.575 -22.344 -16.656 1 97.56 269 LEU B CA 1
ATOM 5712 C C . LEU B 1 269 ? -0.963 -22.812 -18.062 1 97.56 269 LEU B C 1
ATOM 5714 O O . LEU B 1 269 ? -0.277 -22.5 -19.031 1 97.56 269 LEU B O 1
ATOM 5718 N N . MET B 1 270 ? -1.972 -23.594 -18.172 1 97.5 270 MET B N 1
ATOM 5719 C CA . MET B 1 270 ? -2.584 -23.938 -19.453 1 97.5 270 MET B CA 1
ATOM 5720 C C . MET B 1 270 ? -4.078 -23.625 -19.438 1 97.5 270 MET B C 1
ATOM 5722 O O . MET B 1 270 ? -4.758 -23.859 -18.438 1 97.5 270 MET B O 1
ATOM 5726 N N . PHE B 1 271 ? -4.531 -23.094 -20.516 1 98 271 PHE B N 1
ATOM 5727 C CA . PHE B 1 271 ? -5.918 -22.641 -20.594 1 98 271 PHE B CA 1
ATOM 5728 C C . PHE B 1 271 ? -6.691 -23.438 -21.641 1 98 271 PHE B C 1
ATOM 5730 O O . PHE B 1 271 ? -6.109 -23.922 -22.609 1 98 271 PHE B O 1
ATOM 5737 N N . LYS B 1 272 ? -7.867 -23.641 -21.375 1 97.19 272 LYS B N 1
ATOM 5738 C CA . LYS B 1 272 ? -8.836 -24.156 -22.344 1 97.19 272 LYS B CA 1
ATOM 5739 C C . LYS B 1 272 ? -9.844 -23.094 -22.75 1 97.19 272 LYS B C 1
ATOM 5741 O O . LYS B 1 272 ? -10.148 -22.188 -21.953 1 97.19 272 LYS B O 1
ATOM 5746 N N . TYR B 1 273 ? -10.336 -23.156 -23.953 1 96.81 273 TYR B N 1
ATOM 5747 C CA . TYR B 1 273 ? -11.219 -22.125 -24.469 1 96.81 273 TYR B CA 1
ATOM 5748 C C . TYR B 1 273 ? -12.547 -22.719 -24.938 1 96.81 273 TYR B C 1
ATOM 5750 O O . TYR B 1 273 ? -12.594 -23.875 -25.375 1 96.81 273 TYR B O 1
ATOM 5758 N N . ASP B 1 274 ? -13.547 -21.984 -24.75 1 95.81 274 ASP B N 1
ATOM 5759 C CA . ASP B 1 274 ? -14.844 -22.422 -25.25 1 95.81 274 ASP B CA 1
ATOM 5760 C C . ASP B 1 274 ? -14.977 -22.156 -26.75 1 95.81 274 ASP B C 1
ATOM 5762 O O . ASP B 1 274 ? -14.016 -21.734 -27.391 1 95.81 274 ASP B O 1
ATOM 5766 N N . ALA B 1 275 ? -16.109 -22.484 -27.203 1 95.06 275 ALA B N 1
ATOM 5767 C CA . ALA B 1 275 ? -16.359 -22.406 -28.641 1 95.06 275 ALA B CA 1
ATOM 5768 C C . ALA B 1 275 ? -16.234 -20.969 -29.156 1 95.06 275 ALA B C 1
ATOM 5770 O O . ALA B 1 275 ? -15.914 -20.75 -30.328 1 95.06 275 ALA B O 1
ATOM 5771 N N . ASN B 1 276 ? -16.422 -20.016 -28.234 1 95.19 276 ASN B N 1
ATOM 5772 C CA . ASN B 1 276 ? -16.359 -18.609 -28.625 1 95.19 276 ASN B CA 1
ATOM 5773 C C . ASN B 1 276 ? -14.969 -18.031 -28.406 1 95.19 276 ASN B C 1
ATOM 5775 O O . ASN B 1 276 ? -14.766 -16.812 -28.547 1 95.19 276 ASN B O 1
ATOM 5779 N N . GLY B 1 277 ? -14.023 -18.844 -27.953 1 94 277 GLY B N 1
ATOM 5780 C CA . GLY B 1 277 ? -12.656 -18.391 -27.781 1 94 277 GLY B CA 1
ATOM 5781 C C . GLY B 1 277 ? -12.391 -17.781 -26.422 1 94 277 GLY B C 1
ATOM 5782 O O . GLY B 1 277 ? -11.344 -17.172 -26.203 1 94 277 GLY B O 1
ATOM 5783 N N . HIS B 1 278 ? -13.305 -17.906 -25.531 1 95.38 278 HIS B N 1
ATOM 5784 C CA . HIS B 1 278 ? -13.117 -17.406 -24.188 1 95.38 278 HIS B CA 1
ATOM 5785 C C . HIS B 1 278 ? -12.531 -18.469 -23.266 1 95.38 278 HIS B C 1
ATOM 5787 O O . HIS B 1 278 ? -12.938 -19.641 -23.328 1 95.38 278 HIS B O 1
ATOM 5793 N N . PRO B 1 279 ? -11.523 -18 -22.516 1 96.25 279 PRO B N 1
ATOM 5794 C CA . PRO B 1 279 ? -11.008 -18.984 -21.562 1 96.25 279 PRO B CA 1
ATOM 5795 C C . PRO B 1 279 ? -12.102 -19.578 -20.688 1 96.25 279 PRO B C 1
ATOM 5797 O O . PRO B 1 279 ? -12.922 -18.859 -20.125 1 96.25 279 PRO B O 1
ATOM 5800 N N . SER B 1 280 ? -12.148 -20.875 -20.578 1 96 280 SER B N 1
ATOM 5801 C CA . SER B 1 280 ? -13.211 -21.578 -19.859 1 96 280 SER B CA 1
ATOM 5802 C C . SER B 1 280 ? -12.648 -22.406 -18.703 1 96 280 SER B C 1
ATOM 5804 O O . SER B 1 280 ? -13.375 -22.781 -17.781 1 96 280 SER B O 1
ATOM 5806 N N . ASP B 1 281 ? -11.344 -22.734 -18.766 1 96.62 281 ASP B N 1
ATOM 5807 C CA . ASP B 1 281 ? -10.695 -23.531 -17.734 1 96.62 281 ASP B CA 1
ATOM 5808 C C . ASP B 1 281 ? -9.195 -23.234 -17.672 1 96.62 281 ASP B C 1
ATOM 5810 O O . ASP B 1 281 ? -8.633 -22.688 -18.625 1 96.62 281 ASP B O 1
ATOM 5814 N N . VAL B 1 282 ? -8.602 -23.562 -16.547 1 98.25 282 VAL B N 1
ATOM 5815 C CA . VAL B 1 282 ? -7.172 -23.328 -16.359 1 98.25 282 VAL B CA 1
ATOM 5816 C C . VAL B 1 282 ? -6.566 -24.469 -15.547 1 98.25 282 VAL B C 1
ATOM 5818 O O . VAL B 1 282 ? -7.219 -25.016 -14.648 1 98.25 282 VAL B O 1
ATOM 5821 N N . LEU B 1 283 ? -5.344 -24.859 -15.891 1 98 283 LEU B N 1
ATOM 5822 C CA . LEU B 1 283 ? -4.586 -25.875 -15.156 1 98 283 LEU B CA 1
ATOM 5823 C C . LEU B 1 283 ? -3.318 -25.266 -14.555 1 98 283 LEU B C 1
ATOM 5825 O O . LEU B 1 283 ? -2.652 -24.453 -15.195 1 98 283 LEU B O 1
ATOM 5829 N N . LEU B 1 284 ? -3.043 -25.625 -13.352 1 98.06 284 LEU B N 1
ATOM 5830 C CA . LEU B 1 284 ? -1.77 -25.344 -12.703 1 98.06 284 LEU B CA 1
ATOM 5831 C C . LEU B 1 284 ? -0.796 -26.5 -12.875 1 98.06 284 LEU B C 1
ATOM 5833 O O . LEU B 1 284 ? -1.121 -27.641 -12.539 1 98.06 284 LEU B O 1
ATOM 5837 N N . LEU B 1 285 ? 0.402 -26.188 -13.383 1 95.88 285 LEU B N 1
ATOM 5838 C CA . LEU B 1 285 ? 1.416 -27.203 -13.641 1 95.88 285 LEU B CA 1
ATOM 5839 C C . LEU B 1 285 ? 2.639 -27 -12.758 1 95.88 285 LEU B C 1
ATOM 5841 O O . LEU B 1 285 ? 2.818 -25.906 -12.188 1 95.88 285 LEU B O 1
ATOM 5845 N N . ASP B 1 286 ? 3.438 -27.953 -12.562 1 93.94 286 ASP B N 1
ATOM 5846 C CA . ASP B 1 286 ? 4.828 -27.828 -12.133 1 93.94 286 ASP B CA 1
ATOM 5847 C C . ASP B 1 286 ? 4.91 -27.391 -10.672 1 93.94 286 ASP B C 1
ATOM 5849 O O . ASP B 1 286 ? 5.367 -26.281 -10.375 1 93.94 286 ASP B O 1
ATOM 5853 N N . PHE B 1 287 ? 4.773 -28.266 -9.734 1 96.56 287 PHE B N 1
ATOM 5854 C CA . PHE B 1 287 ? 4.789 -28 -8.305 1 96.56 287 PHE B CA 1
ATOM 5855 C C . PHE B 1 287 ? 6.176 -28.25 -7.723 1 96.56 287 PHE B C 1
ATOM 5857 O O . PHE B 1 287 ? 6.301 -28.641 -6.559 1 96.56 287 PHE B O 1
ATOM 5864 N N . GLN B 1 288 ? 7.188 -28.047 -8.5 1 94.31 288 GLN B N 1
ATOM 5865 C CA . GLN B 1 288 ? 8.555 -28.359 -8.102 1 94.31 288 GLN B CA 1
ATOM 5866 C C . GLN B 1 288 ? 9.016 -27.469 -6.949 1 94.31 288 GLN B C 1
ATOM 5868 O O . GLN B 1 288 ? 9.789 -27.906 -6.094 1 94.31 288 GLN B O 1
ATOM 5873 N N . PHE B 1 289 ? 8.539 -26.25 -6.883 1 95.75 289 PHE B N 1
ATOM 5874 C CA . PHE B 1 289 ? 9.039 -25.312 -5.883 1 95.75 289 PHE B CA 1
ATOM 5875 C C . PHE B 1 289 ? 7.965 -25.016 -4.844 1 95.75 289 PHE B C 1
ATOM 5877 O O . PHE B 1 289 ? 8.031 -23.984 -4.156 1 95.75 289 PHE B O 1
ATOM 5884 N N . CYS B 1 290 ? 7.035 -25.906 -4.711 1 97.12 290 CYS B N 1
ATOM 5885 C CA . CYS B 1 290 ? 5.98 -25.75 -3.717 1 97.12 290 CYS B CA 1
ATOM 5886 C C . CYS B 1 290 ? 6.555 -25.75 -2.305 1 97.12 290 CYS B C 1
ATOM 5888 O O . CYS B 1 290 ? 7.617 -26.328 -2.061 1 97.12 290 CYS B O 1
ATOM 5890 N N . CYS B 1 291 ? 5.898 -25.062 -1.437 1 95.75 291 CYS B N 1
ATOM 5891 C CA . CYS B 1 291 ? 6.23 -25.062 -0.016 1 95.75 291 CYS B CA 1
ATOM 5892 C C . CYS B 1 291 ? 5.074 -24.516 0.811 1 95.75 291 CYS B C 1
ATOM 5894 O O . CYS B 1 291 ? 4.07 -24.062 0.258 1 95.75 291 CYS B O 1
ATOM 5896 N N . TYR B 1 292 ? 5.121 -24.719 2.105 1 95.81 292 TYR B N 1
ATOM 5897 C CA . TYR B 1 292 ? 4.121 -24.188 3.02 1 95.81 292 TYR B CA 1
ATOM 5898 C C . TYR B 1 292 ? 4.543 -22.812 3.539 1 95.81 292 TYR B C 1
ATOM 5900 O O . TYR B 1 292 ? 5.418 -22.703 4.398 1 95.81 292 TYR B O 1
ATOM 5908 N N . ALA B 1 293 ? 3.922 -21.719 2.98 1 95.44 293 ALA B N 1
ATOM 5909 C CA . ALA B 1 293 ? 4.367 -20.359 3.23 1 95.44 293 ALA B CA 1
ATOM 5910 C C . ALA B 1 293 ? 3.25 -19.359 2.945 1 95.44 293 ALA B C 1
ATOM 5912 O O . ALA B 1 293 ? 2.08 -19.734 2.838 1 95.44 293 ALA B O 1
ATOM 5913 N N . SER B 1 294 ? 3.611 -18.141 2.93 1 96.19 294 SER B N 1
ATOM 5914 C CA . SER B 1 294 ? 2.648 -17.078 2.666 1 96.19 294 SER B CA 1
ATOM 5915 C C . SER B 1 294 ? 2.125 -17.141 1.235 1 96.19 294 SER B C 1
ATOM 5917 O O . SER B 1 294 ? 2.893 -17.375 0.3 1 96.19 294 SER B O 1
ATOM 5919 N N . PRO B 1 295 ? 0.801 -16.938 1.038 1 98 295 PRO B N 1
ATOM 5920 C CA . PRO B 1 295 ? 0.283 -16.891 -0.331 1 98 295 PRO B CA 1
ATOM 5921 C C . PRO B 1 295 ? 0.887 -15.75 -1.151 1 98 295 PRO B C 1
ATOM 5923 O O . PRO B 1 295 ? 0.791 -15.75 -2.381 1 98 295 PRO B O 1
ATOM 5926 N N . ALA B 1 296 ? 1.541 -14.797 -0.452 1 97.56 296 ALA B N 1
ATOM 5927 C CA . ALA B 1 296 ? 2.201 -13.68 -1.127 1 97.56 296 ALA B CA 1
ATOM 5928 C C . ALA B 1 296 ? 3.23 -14.188 -2.137 1 97.56 296 ALA B C 1
ATOM 5930 O O . ALA B 1 296 ? 3.465 -13.547 -3.162 1 97.56 296 ALA B O 1
ATOM 5931 N N . ILE B 1 297 ? 3.783 -15.32 -1.892 1 97.75 297 ILE B N 1
ATOM 5932 C CA . ILE B 1 297 ? 4.816 -15.883 -2.75 1 97.75 297 ILE B CA 1
ATOM 5933 C C . ILE B 1 297 ? 4.242 -16.156 -4.141 1 97.75 297 ILE B C 1
ATOM 5935 O O . ILE B 1 297 ? 4.773 -15.68 -5.145 1 97.75 297 ILE B O 1
ATOM 5939 N N . ASP B 1 298 ? 3.117 -16.828 -4.195 1 98.69 298 ASP B N 1
ATOM 5940 C CA . ASP B 1 298 ? 2.471 -17.109 -5.473 1 98.69 298 ASP B CA 1
ATOM 5941 C C . ASP B 1 298 ? 1.962 -15.82 -6.125 1 98.69 298 ASP B C 1
ATOM 5943 O O . ASP B 1 298 ? 2.104 -15.633 -7.332 1 98.69 298 ASP B O 1
ATOM 5947 N N . LEU B 1 299 ? 1.408 -14.977 -5.316 1 98.81 299 LEU B N 1
ATOM 5948 C CA . LEU B 1 299 ? 0.75 -13.773 -5.832 1 98.81 299 LEU B CA 1
ATOM 5949 C C . LEU B 1 299 ? 1.765 -12.828 -6.457 1 98.81 299 LEU B C 1
ATOM 5951 O O . LEU B 1 299 ? 1.561 -12.336 -7.57 1 98.81 299 LEU B O 1
ATOM 5955 N N . PHE B 1 300 ? 2.84 -12.578 -5.781 1 98.69 300 PHE B N 1
ATOM 5956 C CA . PHE B 1 300 ? 3.838 -11.656 -6.309 1 98.69 300 PHE B CA 1
ATOM 5957 C C . PHE B 1 300 ? 4.57 -12.266 -7.496 1 98.69 300 PHE B C 1
ATOM 5959 O O . PHE B 1 300 ? 4.828 -11.586 -8.492 1 98.69 300 PHE B O 1
ATOM 5966 N N . TYR B 1 301 ? 4.898 -13.555 -7.398 1 98.56 301 TYR B N 1
ATOM 5967 C CA . TYR B 1 301 ? 5.586 -14.227 -8.5 1 98.56 301 TYR B CA 1
ATOM 5968 C C . TYR B 1 301 ? 4.758 -14.172 -9.773 1 98.56 301 TYR B C 1
ATOM 5970 O O . TYR B 1 301 ? 5.25 -13.75 -10.828 1 98.56 301 TYR B O 1
ATOM 5978 N N . PHE B 1 302 ? 3.521 -14.461 -9.641 1 98.62 302 PHE B N 1
ATOM 5979 C CA . PHE B 1 302 ? 2.6 -14.5 -10.766 1 98.62 302 PHE B CA 1
ATOM 5980 C C . PHE B 1 302 ? 2.34 -13.094 -11.305 1 98.62 302 PHE B C 1
ATOM 5982 O O . PHE B 1 302 ? 2.506 -12.844 -12.5 1 98.62 302 PHE B O 1
ATOM 5989 N N . PHE B 1 303 ? 1.986 -12.188 -10.445 1 98.75 303 PHE B N 1
ATOM 5990 C CA . PHE B 1 303 ? 1.484 -10.883 -10.852 1 98.75 303 PHE B CA 1
ATOM 5991 C C . PHE B 1 303 ? 2.57 -10.078 -11.562 1 98.75 303 PHE B C 1
ATOM 5993 O O . PHE B 1 303 ? 2.303 -9.406 -12.555 1 98.75 303 PHE B O 1
ATOM 6000 N N . PHE B 1 304 ? 3.768 -10.211 -11.133 1 98.31 304 PHE B N 1
ATOM 6001 C CA . PHE B 1 304 ? 4.812 -9.32 -11.625 1 98.31 304 PHE B CA 1
ATOM 6002 C C . PHE B 1 304 ? 5.609 -9.992 -12.734 1 98.31 304 PHE B C 1
ATOM 6004 O O . PHE B 1 304 ? 6.359 -9.336 -13.461 1 98.31 304 PHE B O 1
ATOM 6011 N N . SER B 1 305 ? 5.387 -11.312 -12.938 1 97.25 305 SER B N 1
ATOM 6012 C CA . SER B 1 305 ? 6.109 -11.977 -14.023 1 97.25 305 SER B CA 1
ATOM 6013 C C . SER B 1 305 ? 5.188 -12.289 -15.195 1 97.25 305 SER B C 1
ATOM 6015 O O . SER B 1 305 ? 5.648 -12.484 -16.312 1 97.25 305 SER B O 1
ATOM 6017 N N . SER B 1 306 ? 3.859 -12.266 -14.938 1 97.81 306 SER B N 1
ATOM 6018 C CA . SER B 1 306 ? 3.068 -13 -15.922 1 97.81 306 SER B CA 1
ATOM 6019 C C . SER B 1 306 ? 1.926 -12.148 -16.469 1 97.81 306 SER B C 1
ATOM 6021 O O . SER B 1 306 ? 1.205 -12.57 -17.375 1 97.81 306 SER B O 1
ATOM 6023 N N . THR B 1 307 ? 1.732 -10.922 -15.953 1 97.94 307 THR B N 1
ATOM 6024 C CA . THR B 1 307 ? 0.608 -10.117 -16.406 1 97.94 307 THR B CA 1
ATOM 6025 C C . THR B 1 307 ? 1.069 -9.062 -17.406 1 97.94 307 THR B C 1
ATOM 6027 O O . THR B 1 307 ? 2.262 -8.766 -17.5 1 97.94 307 THR B O 1
ATOM 6030 N N . LYS B 1 308 ? 0.18 -8.539 -18.141 1 96.94 308 LYS B N 1
ATOM 6031 C CA . LYS B 1 308 ? 0.472 -7.445 -19.062 1 96.94 308 LYS B CA 1
ATOM 6032 C C . LYS B 1 308 ? 0.904 -6.191 -18.297 1 96.94 308 LYS B C 1
ATOM 6034 O O . LYS B 1 308 ? 0.547 -6.016 -17.141 1 96.94 308 LYS B O 1
ATOM 6039 N N . ASP B 1 309 ? 1.6 -5.301 -19 1 94.5 309 ASP B N 1
ATOM 6040 C CA . ASP B 1 309 ? 2.238 -4.137 -18.391 1 94.5 309 ASP B CA 1
ATOM 6041 C C . ASP B 1 309 ? 1.208 -3.24 -17.703 1 94.5 309 ASP B C 1
ATOM 6043 O O . ASP B 1 309 ? 1.427 -2.775 -16.594 1 94.5 309 ASP B O 1
ATOM 6047 N N . GLU B 1 310 ? 0.105 -3.049 -18.359 1 94.44 310 GLU B N 1
ATOM 6048 C CA . GLU B 1 310 ? -0.915 -2.156 -17.812 1 94.44 310 GLU B CA 1
ATOM 6049 C C . GLU B 1 310 ? -1.488 -2.703 -16.5 1 94.44 310 GLU B C 1
ATOM 6051 O O . GLU B 1 310 ? -1.79 -1.938 -15.586 1 94.44 310 GLU B O 1
ATOM 6056 N N . ILE B 1 311 ? -1.619 -4.016 -16.406 1 97 311 ILE B N 1
ATOM 6057 C CA . ILE B 1 311 ? -2.152 -4.664 -15.211 1 97 311 ILE B CA 1
ATOM 6058 C C . ILE B 1 311 ? -1.109 -4.637 -14.094 1 97 311 ILE B C 1
ATOM 6060 O O . ILE B 1 311 ? -1.395 -4.188 -12.984 1 97 311 ILE B O 1
ATOM 6064 N N . ARG B 1 312 ? 0.098 -4.957 -14.43 1 95.44 312 ARG B N 1
ATOM 6065 C CA . ARG B 1 312 ? 1.192 -5.078 -13.477 1 95.44 312 ARG B CA 1
ATOM 6066 C C . ARG B 1 312 ? 1.496 -3.734 -12.82 1 95.44 312 ARG B C 1
ATOM 6068 O O . ARG B 1 312 ? 1.861 -3.68 -11.641 1 95.44 312 ARG B O 1
ATOM 6075 N N . GLN B 1 313 ? 1.271 -2.674 -13.539 1 93.5 313 GLN B N 1
ATOM 6076 C CA . GLN B 1 313 ? 1.694 -1.357 -13.07 1 93.5 313 GLN B CA 1
ATOM 6077 C C . GLN B 1 313 ? 0.56 -0.64 -12.344 1 93.5 313 GLN B C 1
ATOM 6079 O O . GLN B 1 313 ? 0.804 0.204 -11.484 1 93.5 313 GLN B O 1
ATOM 6084 N N . ASN B 1 314 ? -0.677 -1.092 -12.633 1 92.44 314 ASN B N 1
ATOM 6085 C CA . ASN B 1 314 ? -1.729 -0.169 -12.211 1 92.44 314 ASN B CA 1
ATOM 6086 C C . ASN B 1 314 ? -2.83 -0.885 -11.438 1 92.44 314 ASN B C 1
ATOM 6088 O O . ASN B 1 314 ? -3.703 -0.241 -10.852 1 92.44 314 ASN B O 1
ATOM 6092 N N . SER B 1 315 ? -2.834 -2.154 -11.328 1 96.06 315 SER B N 1
ATOM 6093 C CA . SER B 1 315 ? -4.066 -2.801 -10.891 1 96.06 315 SER B CA 1
ATOM 6094 C C . SER B 1 315 ? -3.809 -3.773 -9.75 1 96.06 315 SER B C 1
ATOM 6096 O O . SER B 1 315 ? -4.617 -4.668 -9.492 1 96.06 315 SER B O 1
ATOM 6098 N N . PHE B 1 316 ? -2.701 -3.619 -9.078 1 97.12 316 PHE B N 1
ATOM 6099 C CA . PHE B 1 316 ? -2.287 -4.594 -8.078 1 97.12 316 PHE B CA 1
ATOM 6100 C C . PHE B 1 316 ? -3.365 -4.766 -7.012 1 97.12 316 PHE B C 1
ATOM 6102 O O . PHE B 1 316 ? -3.836 -5.883 -6.773 1 97.12 316 PHE B O 1
ATOM 6109 N N . ASP B 1 317 ? -3.879 -3.705 -6.41 1 96.81 317 ASP B N 1
ATOM 6110 C CA . ASP B 1 317 ? -4.82 -3.785 -5.301 1 96.81 317 ASP B CA 1
ATOM 6111 C C . ASP B 1 317 ? -6.145 -4.398 -5.742 1 96.81 317 ASP B C 1
ATOM 6113 O O . ASP B 1 317 ? -6.77 -5.152 -4.992 1 96.81 317 ASP B O 1
ATOM 6117 N N . GLU B 1 318 ? -6.562 -4.043 -6.883 1 97.94 318 GLU B N 1
ATOM 6118 C CA . GLU B 1 318 ? -7.812 -4.57 -7.414 1 97.94 318 GLU B CA 1
ATOM 6119 C C . GLU B 1 318 ? -7.758 -6.09 -7.551 1 97.94 318 GLU B C 1
ATOM 6121 O O . GLU B 1 318 ? -8.688 -6.789 -7.148 1 97.94 318 GLU B O 1
ATOM 6126 N N . TYR B 1 319 ? -6.695 -6.59 -8.062 1 98.75 319 TYR B N 1
ATOM 6127 C CA . TYR B 1 319 ? -6.574 -8.023 -8.32 1 98.75 319 TYR B CA 1
ATOM 6128 C C . TYR B 1 319 ? -6.316 -8.789 -7.031 1 98.75 319 TYR B C 1
ATOM 6130 O O . TYR B 1 319 ? -6.754 -9.93 -6.883 1 98.75 319 TYR B O 1
ATOM 6138 N N . MET B 1 320 ? -5.613 -8.125 -6.051 1 98.81 320 MET B N 1
ATOM 6139 C CA . MET B 1 320 ? -5.438 -8.766 -4.754 1 98.81 320 MET B CA 1
ATOM 6140 C C . MET B 1 320 ? -6.766 -8.867 -4.008 1 98.81 320 MET B C 1
ATOM 6142 O O . MET B 1 320 ? -7.023 -9.852 -3.312 1 98.81 320 MET B O 1
ATOM 6146 N N . GLN B 1 321 ? -7.602 -7.844 -4.16 1 98.75 321 GLN B N 1
ATOM 6147 C CA . GLN B 1 321 ? -8.945 -7.93 -3.604 1 98.75 321 GLN B CA 1
ATOM 6148 C C . GLN B 1 321 ? -9.742 -9.062 -4.25 1 98.75 321 GLN B C 1
ATOM 6150 O O . GLN B 1 321 ? -10.438 -9.812 -3.564 1 98.75 321 GLN B O 1
ATOM 6155 N N . TYR B 1 322 ? -9.625 -9.164 -5.594 1 98.75 322 TYR B N 1
ATOM 6156 C CA . TYR B 1 322 ? -10.305 -10.227 -6.328 1 98.75 322 TYR B CA 1
ATOM 6157 C C . TYR B 1 322 ? -9.883 -11.602 -5.816 1 98.75 322 TYR B C 1
ATOM 6159 O O . TYR B 1 322 ? -10.734 -12.445 -5.516 1 98.75 322 TYR B O 1
ATOM 6167 N N . TYR B 1 323 ? -8.617 -11.805 -5.699 1 98.81 323 TYR B N 1
ATOM 6168 C CA . TYR B 1 323 ? -8.094 -13.047 -5.152 1 98.81 323 TYR B CA 1
ATOM 6169 C C . TYR B 1 323 ? -8.625 -13.297 -3.746 1 98.81 323 TYR B C 1
ATOM 6171 O O . TYR B 1 323 ? -9.102 -14.391 -3.438 1 98.81 323 TYR B O 1
ATOM 6179 N N . HIS B 1 324 ? -8.477 -12.312 -2.863 1 98.81 324 HIS B N 1
ATOM 6180 C CA . HIS B 1 324 ? -8.875 -12.445 -1.465 1 98.81 324 HIS B CA 1
ATOM 6181 C C . HIS B 1 324 ? -10.344 -12.828 -1.345 1 98.81 324 HIS B C 1
ATOM 6183 O O . HIS B 1 324 ? -10.711 -13.672 -0.518 1 98.81 324 HIS B O 1
ATOM 6189 N N . CYS B 1 325 ? -11.172 -12.211 -2.135 1 98.62 325 CYS B N 1
ATOM 6190 C CA . CYS B 1 325 ? -12.594 -12.516 -2.121 1 98.62 325 CYS B CA 1
ATOM 6191 C C . CYS B 1 325 ? -12.844 -13.984 -2.449 1 98.62 325 CYS B C 1
ATOM 6193 O O . CYS B 1 325 ? -13.641 -14.648 -1.779 1 98.62 325 CYS B O 1
ATOM 6195 N N . HIS B 1 326 ? -12.148 -14.484 -3.471 1 98.81 326 HIS B N 1
ATOM 6196 C CA . HIS B 1 326 ? -12.32 -15.875 -3.854 1 98.81 326 HIS B CA 1
ATOM 6197 C C . HIS B 1 326 ? -11.734 -16.812 -2.801 1 98.81 326 HIS B C 1
ATOM 6199 O O . HIS B 1 326 ? -12.297 -17.875 -2.533 1 98.81 326 HIS B O 1
ATOM 6205 N N . LEU B 1 327 ? -10.602 -16.438 -2.246 1 98.88 327 LEU B N 1
ATOM 6206 C CA . LEU B 1 327 ? -10.016 -17.234 -1.175 1 98.88 327 LEU B CA 1
ATOM 6207 C C . LEU B 1 327 ? -11.016 -17.422 -0.035 1 98.88 327 LEU B C 1
ATOM 6209 O O . LEU B 1 327 ? -11.227 -18.547 0.432 1 98.88 327 LEU B O 1
ATOM 6213 N N . VAL B 1 328 ? -11.617 -16.344 0.403 1 98.5 328 VAL B N 1
ATOM 6214 C CA . VAL B 1 328 ? -12.555 -16.359 1.52 1 98.5 328 VAL B CA 1
ATOM 6215 C C . VAL B 1 328 ? -13.789 -17.188 1.144 1 98.5 328 VAL B C 1
ATOM 6217 O O . VAL B 1 328 ? -14.281 -17.984 1.947 1 98.5 328 VAL B O 1
ATOM 6220 N N . ASP B 1 329 ? -14.258 -16.953 -0.032 1 98.56 329 ASP B N 1
ATOM 6221 C CA . ASP B 1 329 ? -15.438 -17.688 -0.499 1 98.56 329 ASP B CA 1
ATOM 6222 C C . ASP B 1 329 ? -15.203 -19.188 -0.487 1 98.56 329 ASP B C 1
ATOM 6224 O O . ASP B 1 329 ? -16.016 -19.953 0.036 1 98.56 329 ASP B O 1
ATOM 6228 N N . TYR B 1 330 ? -14.094 -19.641 -1.085 1 98.62 330 TYR B N 1
ATOM 6229 C CA . TYR B 1 330 ? -13.812 -21.078 -1.138 1 98.62 330 TYR B CA 1
ATOM 6230 C C . TYR B 1 330 ? -13.547 -21.625 0.255 1 98.62 330 TYR B C 1
ATOM 6232 O O . TYR B 1 330 ? -13.914 -22.766 0.56 1 98.62 330 TYR B O 1
ATOM 6240 N N . ALA B 1 331 ? -12.828 -20.875 1.072 1 98.75 331 ALA B N 1
ATOM 6241 C CA . ALA B 1 331 ? -12.617 -21.312 2.447 1 98.75 331 ALA B CA 1
ATOM 6242 C C . ALA B 1 331 ? -13.938 -21.531 3.172 1 98.75 331 ALA B C 1
ATOM 6244 O O . ALA B 1 331 ? -14.094 -22.484 3.926 1 98.75 331 ALA B O 1
ATOM 6245 N N . LYS B 1 332 ? -14.859 -20.609 2.951 1 98.5 332 LYS B N 1
ATOM 6246 C CA . LYS B 1 332 ? -16.188 -20.719 3.549 1 98.5 332 LYS B CA 1
ATOM 6247 C C . LYS B 1 332 ? -16.906 -21.969 3.029 1 98.5 332 LYS B C 1
ATOM 6249 O O . LYS B 1 332 ? -17.5 -22.719 3.809 1 98.5 332 LYS B O 1
ATOM 6254 N N . ARG B 1 333 ? -16.906 -22.156 1.76 1 98.44 333 ARG B N 1
ATOM 6255 C CA . ARG B 1 333 ? -17.547 -23.312 1.156 1 98.44 333 ARG B CA 1
ATOM 6256 C C . ARG B 1 333 ? -16.969 -24.609 1.694 1 98.44 333 ARG B C 1
ATOM 6258 O O . ARG B 1 333 ? -17.688 -25.594 1.884 1 98.44 333 ARG B O 1
ATOM 6265 N N . LEU B 1 334 ? -15.664 -24.594 1.947 1 98.69 334 LEU B N 1
ATOM 6266 C CA . LEU B 1 334 ? -14.969 -25.766 2.445 1 98.69 334 LEU B CA 1
ATOM 6267 C C . LEU B 1 334 ? -15.109 -25.891 3.959 1 98.69 334 LEU B C 1
ATOM 6269 O O . LEU B 1 334 ? -14.539 -26.797 4.57 1 98.69 334 LEU B O 1
ATOM 6273 N N . ASN B 1 335 ? -15.766 -24.953 4.594 1 98.19 335 ASN B N 1
ATOM 6274 C CA . ASN B 1 335 ? -15.992 -24.906 6.031 1 98.19 335 ASN B CA 1
ATOM 6275 C C . ASN B 1 335 ? -14.68 -24.859 6.805 1 98.19 335 ASN B C 1
ATOM 6277 O O . ASN B 1 335 ? -14.477 -25.625 7.75 1 98.19 335 ASN B O 1
ATOM 6281 N N . CYS B 1 336 ? -13.797 -24.047 6.27 1 98.19 336 CYS B N 1
ATOM 6282 C CA . CYS B 1 336 ? -12.562 -23.812 7.012 1 98.19 336 CYS B CA 1
ATOM 6283 C C . CYS B 1 336 ? -12.844 -23.125 8.336 1 98.19 336 CYS B C 1
ATOM 6285 O O . CYS B 1 336 ? -13.672 -22.219 8.406 1 98.19 336 CYS B O 1
ATOM 6287 N N . THR B 1 337 ? -12.148 -23.578 9.375 1 97.06 337 THR B N 1
ATOM 6288 C CA . THR B 1 337 ? -12.305 -22.969 10.695 1 97.06 337 THR B CA 1
ATOM 6289 C C . THR B 1 337 ? -11.164 -22 10.969 1 97.06 337 THR B C 1
ATOM 6291 O O . THR B 1 337 ? -11.266 -21.156 11.859 1 97.06 337 THR B O 1
ATOM 6294 N N . THR B 1 338 ? -10.109 -22.203 10.234 1 94.94 338 THR B N 1
ATOM 6295 C CA . THR B 1 338 ? -8.984 -21.297 10.359 1 94.94 338 THR B CA 1
ATOM 6296 C C . THR B 1 338 ? -9.414 -19.859 10.055 1 94.94 338 THR B C 1
ATOM 6298 O O . THR B 1 338 ? -10.094 -19.609 9.055 1 94.94 338 THR B O 1
ATOM 6301 N N . ARG B 1 339 ? -9.055 -18.969 10.922 1 93.62 339 ARG B N 1
ATOM 6302 C CA . ARG B 1 339 ? -9.383 -17.578 10.703 1 93.62 339 ARG B CA 1
ATOM 6303 C C . ARG B 1 339 ? -8.562 -16.984 9.562 1 93.62 339 ARG B C 1
ATOM 6305 O O . ARG B 1 339 ? -7.328 -17 9.602 1 93.62 339 ARG B O 1
ATOM 6312 N N . LEU B 1 340 ? -9.242 -16.516 8.594 1 96.56 340 LEU B N 1
ATOM 6313 C CA . LEU B 1 340 ? -8.578 -15.828 7.492 1 96.56 340 LEU B CA 1
ATOM 6314 C C . LEU B 1 340 ? -8.445 -14.336 7.789 1 96.56 340 LEU B C 1
ATOM 6316 O O . LEU B 1 340 ? -9.281 -13.758 8.492 1 96.56 340 LEU B O 1
ATOM 6320 N N . PRO B 1 341 ? -7.391 -13.758 7.332 1 96.56 341 PRO B N 1
ATOM 6321 C CA . PRO B 1 341 ? -7.262 -12.305 7.52 1 96.56 341 PRO B CA 1
ATOM 6322 C C . PRO B 1 341 ? -8.344 -11.516 6.785 1 96.56 341 PRO B C 1
ATOM 6324 O O . PRO B 1 341 ? -8.797 -11.938 5.719 1 96.56 341 PRO B O 1
ATOM 6327 N N . THR B 1 342 ? -8.75 -10.391 7.383 1 96.75 342 THR B N 1
ATOM 6328 C CA . THR B 1 342 ? -9.539 -9.43 6.617 1 96.75 342 THR B CA 1
ATOM 6329 C C . THR B 1 342 ? -8.75 -8.922 5.414 1 96.75 342 THR B C 1
ATOM 6331 O O . THR B 1 342 ? -7.539 -9.109 5.336 1 96.75 342 THR B O 1
ATOM 6334 N N . LEU B 1 343 ? -9.438 -8.336 4.461 1 97.75 343 LEU B N 1
ATOM 6335 C CA . LEU B 1 343 ? -8.742 -7.801 3.297 1 97.75 343 LEU B CA 1
ATOM 6336 C C . LEU B 1 343 ? -7.656 -6.812 3.717 1 97.75 343 LEU B C 1
ATOM 6338 O O . LEU B 1 343 ? -6.551 -6.824 3.166 1 97.75 343 LEU B O 1
ATOM 6342 N N . HIS B 1 344 ? -7.914 -5.941 4.66 1 97.25 344 HIS B N 1
ATOM 6343 C CA . HIS B 1 344 ? -6.93 -4.965 5.109 1 97.25 344 HIS B CA 1
ATOM 6344 C C . HIS B 1 344 ? -5.723 -5.648 5.746 1 97.25 344 HIS B C 1
ATOM 6346 O O . HIS B 1 344 ? -4.578 -5.258 5.492 1 97.25 344 HIS B O 1
ATOM 6352 N N . GLN B 1 345 ? -5.996 -6.617 6.605 1 96.06 345 GLN B N 1
ATOM 6353 C CA . GLN B 1 345 ? -4.91 -7.406 7.18 1 96.06 345 GLN B CA 1
ATOM 6354 C C . GLN B 1 345 ? -4.086 -8.086 6.086 1 96.06 345 GLN B C 1
ATOM 6356 O O . GLN B 1 345 ? -2.857 -8.148 6.18 1 96.06 345 GLN B O 1
ATOM 6361 N N . PHE B 1 346 ? -4.836 -8.633 5.145 1 97.25 346 PHE B N 1
ATOM 6362 C CA . PHE B 1 346 ? -4.176 -9.305 4.035 1 97.25 346 PHE B CA 1
ATOM 6363 C C . PHE B 1 346 ? -3.273 -8.344 3.271 1 97.25 346 PHE B C 1
ATOM 6365 O O . PHE B 1 346 ? -2.146 -8.695 2.912 1 97.25 346 PHE B O 1
ATOM 6372 N N . GLN B 1 347 ? -3.711 -7.094 3.055 1 97.25 347 GLN B N 1
ATOM 6373 C CA . GLN B 1 347 ? -2.904 -6.062 2.41 1 97.25 347 GLN B CA 1
ATOM 6374 C C . GLN B 1 347 ? -1.639 -5.77 3.213 1 97.25 347 GLN B C 1
ATOM 6376 O O . GLN B 1 347 ? -0.567 -5.562 2.641 1 97.25 347 GLN B O 1
ATOM 6381 N N . ARG B 1 348 ? -1.762 -5.766 4.457 1 95.56 348 ARG B N 1
ATOM 6382 C CA . ARG B 1 348 ? -0.602 -5.523 5.309 1 95.56 348 ARG B CA 1
ATOM 6383 C C . ARG B 1 348 ? 0.405 -6.664 5.195 1 95.56 348 ARG B C 1
ATOM 6385 O O . ARG B 1 348 ? 1.615 -6.43 5.18 1 95.56 348 ARG B O 1
ATOM 6392 N N . GLN B 1 349 ? -0.113 -7.859 5.137 1 95.69 349 GLN B N 1
ATOM 6393 C CA . GLN B 1 349 ? 0.767 -9.008 4.949 1 95.69 349 GLN B CA 1
ATOM 6394 C C . GLN B 1 349 ? 1.488 -8.938 3.607 1 95.69 349 GLN B C 1
ATOM 6396 O O . GLN B 1 349 ? 2.686 -9.219 3.523 1 95.69 349 GLN B O 1
ATOM 6401 N N . LEU B 1 350 ? 0.733 -8.57 2.592 1 97.19 350 LEU B N 1
ATOM 6402 C CA . LEU B 1 350 ? 1.32 -8.453 1.262 1 97.19 350 LEU B CA 1
ATOM 6403 C C . LEU B 1 350 ? 2.42 -7.398 1.244 1 97.19 350 LEU B C 1
ATOM 6405 O O . LEU B 1 350 ? 3.48 -7.613 0.651 1 97.19 350 LEU B O 1
ATOM 6409 N N . LEU B 1 351 ? 2.16 -6.312 1.901 1 96.75 351 LEU B N 1
ATOM 6410 C CA . LEU B 1 351 ? 3.168 -5.254 1.922 1 96.75 351 LEU B CA 1
ATOM 6411 C C . LEU B 1 351 ? 4.434 -5.723 2.635 1 96.75 351 LEU B C 1
ATOM 6413 O O . LEU B 1 351 ? 5.543 -5.406 2.205 1 96.75 351 LEU B O 1
ATOM 6417 N N . ARG B 1 352 ? 4.352 -6.465 3.662 1 95.56 352 ARG B N 1
ATOM 6418 C CA . ARG B 1 352 ? 5.5 -6.977 4.398 1 95.56 352 ARG B CA 1
ATOM 6419 C C . ARG B 1 352 ? 6.344 -7.902 3.525 1 95.56 352 ARG B C 1
ATOM 6421 O O . ARG B 1 352 ? 7.562 -7.969 3.68 1 95.56 352 ARG B O 1
ATOM 6428 N N . LYS B 1 353 ? 5.68 -8.578 2.592 1 96.69 353 LYS B N 1
ATOM 6429 C CA . LYS B 1 353 ? 6.355 -9.578 1.773 1 96.69 353 LYS B CA 1
ATOM 6430 C C . LYS B 1 353 ? 6.621 -9.055 0.367 1 96.69 353 LYS B C 1
ATOM 6432 O O . LYS B 1 353 ? 7.035 -9.805 -0.516 1 96.69 353 LYS B O 1
ATOM 6437 N N . MET B 1 354 ? 6.52 -7.809 0.171 1 97.81 354 MET B N 1
ATOM 6438 C CA . MET B 1 354 ? 6.473 -7.23 -1.169 1 97.81 354 MET B CA 1
ATOM 6439 C C . MET B 1 354 ? 7.852 -7.266 -1.823 1 97.81 354 MET B C 1
ATOM 6441 O O . MET B 1 354 ? 7.977 -7.043 -3.029 1 97.81 354 MET B O 1
ATOM 6445 N N . PHE B 1 355 ? 8.914 -7.555 -1.091 1 98.06 355 PHE B N 1
ATOM 6446 C CA . PHE B 1 355 ? 10.234 -7.672 -1.702 1 98.06 355 PHE B CA 1
ATOM 6447 C C . PHE B 1 355 ? 10.242 -8.766 -2.768 1 98.06 355 PHE B C 1
ATOM 6449 O O . PHE B 1 355 ? 11.031 -8.711 -3.711 1 98.06 355 PHE B O 1
ATOM 6456 N N . TYR B 1 356 ? 9.305 -9.695 -2.639 1 98 356 TYR B N 1
ATOM 6457 C CA . TYR B 1 356 ? 9.234 -10.789 -3.607 1 98 356 TYR B CA 1
ATOM 6458 C C . TYR B 1 356 ? 8.781 -10.281 -4.969 1 98 356 TYR B C 1
ATOM 6460 O O . TYR B 1 356 ? 9.031 -10.922 -5.992 1 98 356 TYR B O 1
ATOM 6468 N N . ALA B 1 357 ? 8.039 -9.172 -4.996 1 98.19 357 ALA B N 1
ATOM 6469 C CA . ALA B 1 357 ? 7.727 -8.508 -6.262 1 98.19 357 ALA B CA 1
ATOM 6470 C C . ALA B 1 357 ? 9 -8.062 -6.973 1 98.19 357 ALA B C 1
ATOM 6472 O O . ALA B 1 357 ? 9.102 -8.172 -8.195 1 98.19 357 ALA B O 1
ATOM 6473 N N . MET B 1 358 ? 9.977 -7.57 -6.23 1 96.5 358 MET B N 1
ATOM 6474 C CA . MET B 1 358 ? 11.266 -7.156 -6.773 1 96.5 358 MET B CA 1
ATOM 6475 C C . MET B 1 358 ? 12.023 -8.352 -7.336 1 96.5 358 MET B C 1
ATOM 6477 O O . MET B 1 358 ? 12.5 -8.305 -8.469 1 96.5 358 MET B O 1
ATOM 6481 N N . TYR B 1 359 ? 12.094 -9.328 -6.559 1 96.06 359 TYR B N 1
ATOM 6482 C CA . TYR B 1 359 ? 12.742 -10.547 -7.035 1 96.06 359 TYR B CA 1
ATOM 6483 C C . TYR B 1 359 ? 12.102 -11.031 -8.336 1 96.06 359 TYR B C 1
ATOM 6485 O O . TYR B 1 359 ? 12.805 -11.312 -9.312 1 96.06 359 TYR B O 1
ATOM 6493 N N . SER B 1 360 ? 10.742 -11.148 -8.352 1 97.75 360 SER B N 1
ATOM 6494 C CA . SER B 1 360 ? 10 -11.656 -9.508 1 97.75 360 SER B CA 1
ATOM 6495 C C . SER B 1 360 ? 10.273 -10.82 -10.75 1 97.75 360 SER B C 1
ATOM 6497 O O . SER B 1 360 ? 10.383 -11.352 -11.852 1 97.75 360 SER B O 1
ATOM 6499 N N . SER B 1 361 ? 10.516 -9.539 -10.547 1 97.69 361 SER B N 1
ATOM 6500 C CA . SER B 1 361 ? 10.656 -8.609 -11.664 1 97.69 361 SER B CA 1
ATOM 6501 C C . SER B 1 361 ? 12.109 -8.516 -12.125 1 97.69 361 SER B C 1
ATOM 6503 O O . SER B 1 361 ? 12.375 -8.281 -13.305 1 97.69 361 SER B O 1
ATOM 6505 N N . ILE B 1 362 ? 13.039 -8.797 -11.195 1 96.69 362 ILE B N 1
ATOM 6506 C CA . ILE B 1 362 ? 14.43 -8.492 -11.492 1 96.69 362 ILE B CA 1
ATOM 6507 C C . ILE B 1 362 ? 15.172 -9.781 -11.852 1 96.69 362 ILE B C 1
ATOM 6509 O O . ILE B 1 362 ? 16.125 -9.75 -12.633 1 96.69 362 ILE B O 1
ATOM 6513 N N . VAL B 1 363 ? 14.695 -10.867 -11.336 1 96.12 363 VAL B N 1
ATOM 6514 C CA . VAL B 1 363 ? 15.422 -12.117 -11.555 1 96.12 363 VAL B CA 1
ATOM 6515 C C . VAL B 1 363 ? 14.586 -13.055 -12.43 1 96.12 363 VAL B C 1
ATOM 6517 O O . VAL B 1 363 ? 15.016 -13.438 -13.523 1 96.12 363 VAL B O 1
ATOM 6520 N N . ALA B 1 364 ? 13.398 -13.281 -12.086 1 95.62 364 ALA B N 1
ATOM 6521 C CA . ALA B 1 364 ? 12.586 -14.289 -12.766 1 95.62 364 ALA B CA 1
ATOM 6522 C C . ALA B 1 364 ? 12.102 -13.789 -14.125 1 95.62 364 ALA B C 1
ATOM 6524 O O . ALA B 1 364 ? 12.242 -14.477 -15.133 1 95.62 364 ALA B O 1
ATOM 6525 N N . LEU B 1 365 ? 11.602 -12.57 -14.188 1 96.31 365 LEU B N 1
ATOM 6526 C CA . LEU B 1 365 ? 10.898 -12.062 -15.359 1 96.31 365 LEU B CA 1
ATOM 6527 C C . LEU B 1 365 ? 11.82 -12 -16.562 1 96.31 365 LEU B C 1
ATOM 6529 O O . LEU B 1 365 ? 11.453 -12.438 -17.656 1 96.31 365 LEU B O 1
ATOM 6533 N N . PRO B 1 366 ? 13.062 -11.492 -16.438 1 94.88 366 PRO B N 1
ATOM 6534 C CA . PRO B 1 366 ? 13.906 -11.453 -17.641 1 94.88 366 PRO B CA 1
ATOM 6535 C C . PRO B 1 366 ? 14.234 -12.836 -18.188 1 94.88 366 PRO B C 1
ATOM 6537 O O . PRO B 1 366 ? 14.406 -13.008 -19.391 1 94.88 366 PRO B O 1
ATOM 6540 N N . ILE B 1 367 ? 14.242 -13.797 -17.328 1 92.31 367 ILE B N 1
ATOM 6541 C CA . ILE B 1 367 ? 14.469 -15.172 -17.75 1 92.31 367 ILE B CA 1
ATOM 6542 C C . ILE B 1 367 ? 13.242 -15.703 -18.484 1 92.31 367 ILE B C 1
ATOM 6544 O O . ILE B 1 367 ? 13.367 -16.344 -19.531 1 92.31 367 ILE B O 1
ATOM 6548 N N . HIS B 1 368 ? 12.094 -15.375 -17.938 1 91.5 368 HIS B N 1
ATOM 6549 C CA . HIS B 1 368 ? 10.844 -15.82 -18.531 1 91.5 368 HIS B CA 1
ATOM 6550 C C . HIS B 1 368 ? 10.641 -15.219 -19.922 1 91.5 368 HIS B C 1
ATOM 6552 O O . HIS B 1 368 ? 10.047 -15.852 -20.797 1 91.5 368 HIS B O 1
ATOM 6558 N N . MET B 1 369 ? 11.18 -14.086 -20.125 1 90.12 369 MET B N 1
ATOM 6559 C CA . MET B 1 369 ? 10.938 -13.359 -21.359 1 90.12 369 MET B CA 1
ATOM 6560 C C . MET B 1 369 ? 12.016 -13.664 -22.391 1 90.12 369 MET B C 1
ATOM 6562 O O . MET B 1 369 ? 12.008 -13.109 -23.5 1 90.12 369 MET B O 1
ATOM 6566 N N . ASN B 1 370 ? 12.852 -14.5 -21.969 1 85.62 370 ASN B N 1
ATOM 6567 C CA . ASN B 1 370 ? 13.992 -14.789 -22.844 1 85.62 370 ASN B CA 1
ATOM 6568 C C . ASN B 1 370 ? 13.539 -15.438 -24.156 1 85.62 370 ASN B C 1
ATOM 6570 O O . ASN B 1 370 ? 12.617 -16.25 -24.156 1 85.62 370 ASN B O 1
ATOM 6574 N N . GLN B 1 371 ? 14.234 -15.008 -25.25 1 76.69 371 GLN B N 1
ATOM 6575 C CA . GLN B 1 371 ? 13.953 -15.594 -26.547 1 76.69 371 GLN B CA 1
ATOM 6576 C C . GLN B 1 371 ? 15.203 -16.25 -27.141 1 76.69 371 GLN B C 1
ATOM 6578 O O . GLN B 1 371 ? 15.203 -16.656 -28.297 1 76.69 371 GLN B O 1
ATOM 6583 N N . GLU B 1 372 ? 16.156 -16.359 -26.234 1 72.81 372 GLU B N 1
ATOM 6584 C CA . GLU B 1 372 ? 17.406 -16.953 -26.719 1 72.81 372 GLU B CA 1
ATOM 6585 C C . GLU B 1 372 ? 17.25 -18.453 -26.938 1 72.81 372 GLU B C 1
ATOM 6587 O O . GLU B 1 372 ? 16.703 -19.156 -26.078 1 72.81 372 GLU B O 1
ATOM 6592 N N . PRO B 1 373 ? 17.734 -18.906 -28.016 1 69.06 373 PRO B N 1
ATOM 6593 C CA . PRO B 1 373 ? 17.578 -20.328 -28.359 1 69.06 373 PRO B CA 1
ATOM 6594 C C . PRO B 1 373 ? 18.375 -21.25 -27.453 1 69.06 373 PRO B C 1
ATOM 6596 O O . PRO B 1 373 ? 18.031 -22.422 -27.266 1 69.06 373 PRO B O 1
ATOM 6599 N N . ASP B 1 374 ? 19.438 -20.781 -26.922 1 68.56 374 ASP B N 1
ATOM 6600 C CA . ASP B 1 374 ? 20.312 -21.656 -26.156 1 68.56 374 ASP B CA 1
ATOM 6601 C C . ASP B 1 374 ? 20.078 -21.5 -24.656 1 68.56 374 ASP B C 1
ATOM 6603 O O . ASP B 1 374 ? 20.984 -21.75 -23.859 1 68.56 374 ASP B O 1
ATOM 6607 N N . ALA B 1 375 ? 18.891 -21.266 -24.328 1 78 375 ALA B N 1
ATOM 6608 C CA . ALA B 1 375 ? 18.594 -21.078 -22.906 1 78 375 ALA B CA 1
ATOM 6609 C C . ALA B 1 375 ? 18.328 -22.406 -22.219 1 78 375 ALA B C 1
ATOM 6611 O O . ALA B 1 375 ? 17.516 -23.203 -22.688 1 78 375 ALA B O 1
ATOM 6612 N N . ASP B 1 376 ? 19.156 -22.844 -21.25 1 79.06 376 ASP B N 1
ATOM 6613 C CA . ASP B 1 376 ? 18.938 -24.031 -20.422 1 79.06 376 ASP B CA 1
ATOM 6614 C C . ASP B 1 376 ? 19.406 -23.797 -19 1 79.06 376 ASP B C 1
ATOM 6616 O O . ASP B 1 376 ? 19.828 -22.688 -18.641 1 79.06 376 ASP B O 1
ATOM 6620 N N . PHE B 1 377 ? 19.188 -24.703 -18.188 1 81.56 377 PHE B N 1
ATOM 6621 C CA . PHE B 1 377 ? 19.484 -24.609 -16.766 1 81.56 377 PHE B CA 1
ATOM 6622 C C . PHE B 1 377 ? 20.969 -24.297 -16.547 1 81.56 377 PHE B C 1
ATOM 6624 O O . PHE B 1 377 ? 21.297 -23.484 -15.688 1 81.56 377 PHE B O 1
ATOM 6631 N N . ASP B 1 378 ? 21.812 -24.828 -17.297 1 80.12 378 ASP B N 1
ATOM 6632 C CA . ASP B 1 378 ? 23.25 -24.609 -17.125 1 80.12 378 ASP B CA 1
ATOM 6633 C C . ASP B 1 378 ? 23.641 -23.188 -17.5 1 80.12 378 ASP B C 1
ATOM 6635 O O . ASP B 1 378 ? 24.484 -22.578 -16.844 1 80.12 378 ASP B O 1
ATOM 6639 N N . ALA B 1 379 ? 23 -22.734 -18.5 1 80.06 379 ALA B N 1
ATOM 6640 C CA . ALA B 1 379 ? 23.234 -21.344 -18.891 1 80.06 379 ALA B CA 1
ATOM 6641 C C . ALA B 1 379 ? 22.828 -20.375 -17.781 1 80.06 379 ALA B C 1
ATOM 6643 O O . ALA B 1 379 ? 23.422 -19.297 -17.656 1 80.06 379 ALA B O 1
ATOM 6644 N N . LEU B 1 380 ? 21.891 -20.766 -17.047 1 82.44 380 LEU B N 1
ATOM 6645 C CA . LE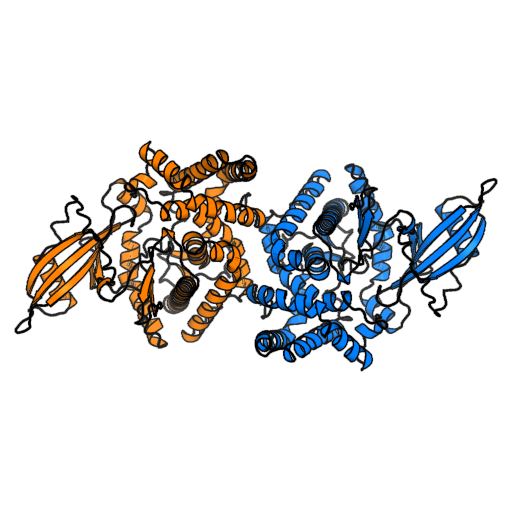U B 1 380 ? 21.406 -19.922 -15.953 1 82.44 380 LEU B CA 1
ATOM 6646 C C . LEU B 1 380 ? 22.312 -20.047 -14.734 1 82.44 380 LEU B C 1
ATOM 6648 O O . LEU B 1 380 ? 22.672 -19.047 -14.109 1 82.44 380 LEU B O 1
ATOM 6652 N N . MET B 1 381 ? 22.828 -21.25 -14.461 1 86.38 381 MET B N 1
ATOM 6653 C CA . MET B 1 381 ? 23.375 -21.562 -13.148 1 86.38 381 MET B CA 1
ATOM 6654 C C . MET B 1 381 ? 24.891 -21.562 -13.18 1 86.38 381 MET B C 1
ATOM 6656 O O . MET B 1 381 ? 25.547 -21.453 -12.141 1 86.38 381 MET B O 1
ATOM 6660 N N . ALA B 1 382 ? 25.422 -21.656 -14.305 1 83.62 382 ALA B N 1
ATOM 6661 C CA . ALA B 1 382 ? 26.875 -21.781 -14.398 1 83.62 382 ALA B CA 1
ATOM 6662 C C . ALA B 1 382 ? 27.547 -20.438 -14.172 1 83.62 382 ALA B C 1
ATOM 6664 O O . ALA B 1 382 ? 26.875 -19.406 -13.977 1 83.62 382 ALA B O 1
ATOM 6665 N N . GLY B 1 383 ? 28.891 -20.406 -14 1 82.19 383 GLY B N 1
ATOM 6666 C CA . GLY B 1 383 ? 29.656 -19.188 -13.781 1 82.19 383 GLY B CA 1
ATOM 6667 C C . GLY B 1 383 ? 30.641 -18.891 -14.898 1 82.19 383 GLY B C 1
ATOM 6668 O O . GLY B 1 383 ? 31.547 -18.094 -14.734 1 82.19 383 GLY B O 1
ATOM 6669 N N . ASP B 1 384 ? 30.406 -19.516 -15.984 1 86.25 384 ASP B N 1
ATOM 6670 C CA . ASP B 1 384 ? 31.344 -19.359 -17.094 1 86.25 384 ASP B CA 1
ATOM 6671 C C . ASP B 1 384 ? 30.922 -18.219 -18.016 1 86.25 384 ASP B C 1
ATOM 6673 O O . ASP B 1 384 ? 30 -17.469 -17.688 1 86.25 384 ASP B O 1
ATOM 6677 N N . GLU B 1 385 ? 31.625 -18.031 -19.047 1 88.44 385 GLU B N 1
ATOM 6678 C CA . GLU B 1 385 ? 31.406 -16.922 -19.984 1 88.44 385 GLU B CA 1
ATOM 6679 C C . GLU B 1 385 ? 30.062 -17.047 -20.672 1 88.44 385 GLU B C 1
ATOM 6681 O O . GLU B 1 385 ? 29.406 -16.047 -20.938 1 88.44 385 GLU B O 1
ATOM 6686 N N . ARG B 1 386 ? 29.672 -18.266 -20.938 1 86.06 386 ARG B N 1
ATOM 6687 C CA . ARG B 1 386 ? 28.375 -18.5 -21.578 1 86.06 386 ARG B CA 1
ATOM 6688 C C . ARG B 1 386 ? 27.234 -18 -20.688 1 86.06 386 ARG B C 1
ATOM 6690 O O . ARG B 1 386 ? 26.312 -17.328 -21.156 1 86.06 386 ARG B O 1
ATOM 6697 N N . ALA B 1 387 ? 27.328 -18.344 -19.484 1 86.5 387 ALA B N 1
ATOM 6698 C CA . ALA B 1 387 ? 26.328 -17.922 -18.516 1 86.5 387 ALA B CA 1
ATOM 6699 C C . ALA B 1 387 ? 26.297 -16.406 -18.375 1 86.5 387 ALA B C 1
ATOM 6701 O O . ALA B 1 387 ? 25.234 -15.805 -18.281 1 86.5 387 ALA B O 1
ATOM 6702 N N . ARG B 1 388 ? 27.453 -15.805 -18.375 1 88.5 388 ARG B N 1
ATOM 6703 C CA . ARG B 1 388 ? 27.547 -14.352 -18.281 1 88.5 388 ARG B CA 1
ATOM 6704 C C . ARG B 1 388 ? 26.922 -13.68 -19.5 1 88.5 388 ARG B C 1
ATOM 6706 O O . ARG B 1 388 ? 26.219 -12.68 -19.359 1 88.5 388 ARG B O 1
ATOM 6713 N N . GLN B 1 389 ? 27.188 -14.25 -20.625 1 87.62 389 GLN B N 1
ATOM 6714 C CA . GLN B 1 389 ? 26.641 -13.711 -21.859 1 87.62 389 GLN B CA 1
ATOM 6715 C C . GLN B 1 389 ? 25.125 -13.883 -21.906 1 87.62 389 GLN B C 1
ATOM 6717 O O . GLN B 1 389 ? 24.406 -13.016 -22.422 1 87.62 389 GLN B O 1
ATOM 6722 N N . PHE B 1 390 ? 24.688 -14.992 -21.406 1 88.12 390 PHE B N 1
ATOM 6723 C CA . PHE B 1 390 ? 23.25 -15.234 -21.344 1 88.12 390 PHE B CA 1
ATOM 6724 C C . PHE B 1 390 ? 22.562 -14.18 -20.484 1 88.12 390 PHE B C 1
ATOM 6726 O O . PHE B 1 390 ? 21.547 -13.594 -20.891 1 88.12 390 PHE B O 1
ATOM 6733 N N . LYS B 1 391 ? 23.125 -13.922 -19.312 1 90.06 391 LYS B N 1
ATOM 6734 C CA . LYS B 1 391 ? 22.531 -12.961 -18.391 1 90.06 391 LYS B CA 1
ATOM 6735 C C . LYS B 1 391 ? 22.562 -11.555 -18.984 1 90.06 391 LYS B C 1
ATOM 6737 O O . LYS B 1 391 ? 21.594 -10.797 -18.828 1 90.06 391 LYS B O 1
ATOM 6742 N N . LYS B 1 392 ? 23.609 -11.297 -19.656 1 89.25 392 LYS B N 1
ATOM 6743 C CA . LYS B 1 392 ? 23.672 -10.008 -20.344 1 89.25 392 LYS B CA 1
ATOM 6744 C C . LYS B 1 392 ? 22.594 -9.914 -21.422 1 89.25 392 LYS B C 1
ATOM 6746 O O . LYS B 1 392 ? 21.953 -8.875 -21.562 1 89.25 392 LYS B O 1
ATOM 6751 N N . ALA B 1 393 ? 22.438 -11 -22.109 1 90.19 393 ALA B N 1
ATOM 6752 C CA . ALA B 1 393 ? 21.484 -11.016 -23.219 1 90.19 393 ALA B CA 1
ATOM 6753 C C . ALA B 1 393 ? 20.062 -10.82 -22.719 1 90.19 393 ALA B C 1
ATOM 6755 O O . ALA B 1 393 ? 19.281 -10.07 -23.312 1 90.19 393 ALA B O 1
ATOM 6756 N N . ILE B 1 394 ? 19.703 -11.422 -21.656 1 91.31 394 ILE B N 1
ATOM 6757 C CA . ILE B 1 394 ? 18.328 -11.328 -21.188 1 91.31 394 ILE B CA 1
ATOM 6758 C C . ILE B 1 394 ? 18.062 -9.938 -20.609 1 91.31 394 ILE B C 1
ATOM 6760 O O . ILE B 1 394 ? 16.938 -9.438 -20.688 1 91.31 394 ILE B O 1
ATOM 6764 N N . MET B 1 395 ? 19.109 -9.273 -20.141 1 94.69 395 MET B N 1
ATOM 6765 C CA . MET B 1 395 ? 18.938 -7.953 -19.547 1 94.69 395 MET B CA 1
ATOM 6766 C C . MET B 1 395 ? 18.844 -6.871 -20.609 1 94.69 395 MET B C 1
ATOM 6768 O O . MET B 1 395 ? 18.422 -5.746 -20.328 1 94.69 395 MET B O 1
ATOM 6772 N N . THR B 1 396 ? 19.203 -7.203 -21.797 1 94.12 396 THR B N 1
ATOM 6773 C CA . THR B 1 396 ? 19.188 -6.199 -22.859 1 94.12 396 THR B CA 1
ATOM 6774 C C . THR B 1 396 ? 17.875 -6.266 -23.656 1 94.12 396 THR B C 1
ATOM 6776 O O . THR B 1 396 ? 17.672 -5.484 -24.578 1 94.12 396 THR B O 1
ATOM 6779 N N . ASN B 1 397 ? 17.016 -7.219 -23.266 1 92.94 397 ASN B N 1
ATOM 6780 C CA . ASN B 1 397 ? 15.719 -7.348 -23.922 1 92.94 397 ASN B CA 1
ATOM 6781 C C . ASN B 1 397 ? 14.906 -6.059 -23.828 1 92.94 397 ASN B C 1
ATOM 6783 O O . ASN B 1 397 ? 14.617 -5.582 -22.734 1 92.94 397 ASN B O 1
ATOM 6787 N N . LYS B 1 398 ? 14.453 -5.523 -24.984 1 93.75 398 LYS B N 1
ATOM 6788 C CA . LYS B 1 398 ? 13.797 -4.219 -25.031 1 93.75 398 LYS B CA 1
ATOM 6789 C C . LYS B 1 398 ? 12.422 -4.27 -24.375 1 93.75 398 LYS B C 1
ATOM 6791 O O . LYS B 1 398 ? 11.984 -3.293 -23.766 1 93.75 398 LYS B O 1
ATOM 6796 N N . LYS B 1 399 ? 11.773 -5.383 -24.562 1 93.44 399 LYS B N 1
ATOM 6797 C CA . LYS B 1 399 ? 10.484 -5.531 -23.906 1 93.44 399 LYS B CA 1
ATOM 6798 C C . LYS B 1 399 ? 10.641 -5.535 -22.375 1 93.44 399 LYS B C 1
ATOM 6800 O O . LYS B 1 399 ? 9.852 -4.914 -21.672 1 93.44 399 LYS B O 1
ATOM 6805 N N . TYR B 1 400 ? 11.648 -6.172 -21.969 1 95.56 400 TYR B N 1
ATOM 6806 C CA . TYR B 1 400 ? 11.93 -6.188 -20.531 1 95.56 400 TYR B CA 1
ATOM 6807 C C . TYR B 1 400 ? 12.289 -4.797 -20.031 1 95.56 400 TYR B C 1
ATOM 6809 O O . TYR B 1 400 ? 11.859 -4.395 -18.953 1 95.56 400 TYR B O 1
ATOM 6817 N N . HIS B 1 401 ? 13.016 -4.012 -20.812 1 96.88 401 HIS B N 1
ATOM 6818 C CA . HIS B 1 401 ? 13.383 -2.65 -20.438 1 96.88 401 HIS B CA 1
ATOM 6819 C C . HIS B 1 401 ? 12.148 -1.812 -20.141 1 96.88 401 HIS B C 1
ATOM 6821 O O . HIS B 1 401 ? 12.109 -1.096 -19.125 1 96.88 401 HIS B O 1
ATOM 6827 N N . LYS B 1 402 ? 11.234 -1.983 -21 1 96 402 LYS B N 1
ATOM 6828 C CA . LYS B 1 402 ? 10.008 -1.21 -20.828 1 96 402 LYS B CA 1
ATOM 6829 C C . LYS B 1 402 ? 9.328 -1.551 -19.5 1 96 402 LYS B C 1
ATOM 6831 O O . LYS B 1 402 ? 8.867 -0.66 -18.781 1 96 402 LYS B O 1
ATOM 6836 N N . ILE B 1 403 ? 9.297 -2.795 -19.141 1 96.62 403 ILE B N 1
ATOM 6837 C CA . ILE B 1 403 ? 8.617 -3.268 -17.953 1 96.62 403 ILE B CA 1
ATOM 6838 C C . ILE B 1 403 ? 9.359 -2.787 -16.703 1 96.62 403 ILE B C 1
ATOM 6840 O O . ILE B 1 403 ? 8.766 -2.178 -15.812 1 96.62 403 ILE B O 1
ATOM 6844 N N . ILE B 1 404 ? 10.664 -3 -16.688 1 97.69 404 ILE B N 1
ATOM 6845 C CA . ILE B 1 404 ? 11.422 -2.732 -15.469 1 97.69 404 ILE B CA 1
ATOM 6846 C C . ILE B 1 404 ? 11.531 -1.225 -15.242 1 97.69 404 ILE B C 1
ATOM 6848 O O . ILE B 1 404 ? 11.555 -0.759 -14.102 1 97.69 404 ILE B O 1
ATOM 6852 N N . LYS B 1 405 ? 11.508 -0.436 -16.344 1 97.5 405 LYS B N 1
ATOM 6853 C CA . LYS B 1 405 ? 11.508 1.02 -16.219 1 97.5 405 LYS B CA 1
ATOM 6854 C C . LYS B 1 405 ? 10.219 1.513 -15.57 1 97.5 405 LYS B C 1
ATOM 6856 O O . LYS B 1 405 ? 10.219 2.521 -14.867 1 97.5 405 LYS B O 1
ATOM 6861 N N . GLY B 1 406 ? 9.172 0.764 -15.805 1 96.31 406 GLY B N 1
ATOM 6862 C CA . GLY B 1 406 ? 7.902 1.124 -15.195 1 96.31 406 GLY B CA 1
ATOM 6863 C C . GLY B 1 406 ? 7.797 0.698 -13.742 1 96.31 406 GLY B C 1
ATOM 6864 O O . GLY B 1 406 ? 7.043 1.291 -12.969 1 96.31 406 GLY B O 1
ATOM 6865 N N . LEU B 1 407 ? 8.57 -0.263 -13.258 1 97.5 407 LEU B N 1
ATOM 6866 C CA . LEU B 1 407 ? 8.398 -0.871 -11.945 1 97.5 407 LEU B CA 1
ATOM 6867 C C . LEU B 1 407 ? 9.391 -0.295 -10.945 1 97.5 407 LEU B C 1
ATOM 6869 O O . LEU B 1 407 ? 9.094 -0.189 -9.758 1 97.5 407 LEU B O 1
ATOM 6873 N N . LEU B 1 408 ? 10.578 0.134 -11.414 1 97.81 408 LEU B N 1
ATOM 6874 C CA . LEU B 1 408 ? 11.641 0.571 -10.516 1 97.81 408 LEU B CA 1
ATOM 6875 C C . LEU B 1 408 ? 11.188 1.755 -9.672 1 97.81 408 LEU B C 1
ATOM 6877 O O . LEU B 1 408 ? 11.336 1.744 -8.445 1 97.81 408 LEU B O 1
ATOM 6881 N N . PRO B 1 409 ? 10.508 2.76 -10.258 1 97.06 409 PRO B N 1
ATOM 6882 C CA . PRO B 1 409 ? 10.039 3.861 -9.414 1 97.06 409 PRO B CA 1
ATOM 6883 C C . PRO B 1 409 ? 9.016 3.416 -8.375 1 97.06 409 PRO B C 1
ATOM 6885 O O . PRO B 1 409 ? 9.023 3.906 -7.246 1 97.06 409 PRO B O 1
ATOM 6888 N N . THR B 1 410 ? 8.148 2.488 -8.734 1 96.44 410 THR B N 1
ATOM 6889 C CA . THR B 1 410 ? 7.133 1.978 -7.82 1 96.44 410 THR B CA 1
ATOM 6890 C C . THR B 1 410 ? 7.781 1.248 -6.648 1 96.44 410 THR B C 1
ATOM 6892 O O . THR B 1 410 ? 7.387 1.439 -5.496 1 96.44 410 THR B O 1
ATOM 6895 N N . PHE B 1 411 ? 8.773 0.411 -6.961 1 97.88 411 PHE B N 1
ATOM 6896 C CA . PHE B 1 411 ? 9.5 -0.301 -5.914 1 97.88 411 PHE B CA 1
ATOM 6897 C C . PHE B 1 411 ? 10.234 0.677 -5.004 1 97.88 411 PHE B C 1
ATOM 6899 O O . PHE B 1 411 ? 10.25 0.5 -3.783 1 97.88 411 PHE B O 1
ATOM 6906 N N . ASP B 1 412 ? 10.789 1.693 -5.645 1 98.25 412 ASP B N 1
ATOM 6907 C CA . ASP B 1 412 ? 11.523 2.707 -4.891 1 98.25 412 ASP B CA 1
ATOM 6908 C C . ASP B 1 412 ? 10.602 3.441 -3.92 1 98.25 412 ASP B C 1
ATOM 6910 O O . ASP B 1 412 ? 10.961 3.66 -2.762 1 98.25 412 ASP B O 1
ATOM 6914 N N . ARG B 1 413 ? 9.438 3.756 -4.332 1 97.75 413 ARG B N 1
ATOM 6915 C CA . ARG B 1 413 ? 8.484 4.5 -3.521 1 97.75 413 ARG B CA 1
ATOM 6916 C C . ARG B 1 413 ? 7.965 3.652 -2.367 1 97.75 413 ARG B C 1
ATOM 6918 O O . ARG B 1 413 ? 7.5 4.184 -1.355 1 97.75 413 ARG B O 1
ATOM 6925 N N . LYS B 1 414 ? 8.055 2.328 -2.502 1 97.62 414 LYS B N 1
ATOM 6926 C CA . LYS B 1 414 ? 7.641 1.414 -1.441 1 97.62 414 LYS B CA 1
ATOM 6927 C C . LYS B 1 414 ? 8.805 1.083 -0.516 1 97.62 414 LYS B C 1
ATOM 6929 O O . LYS B 1 414 ? 8.648 0.334 0.451 1 97.62 414 LYS B O 1
ATOM 6934 N N . GLY B 1 415 ? 9.992 1.643 -0.774 1 97.75 415 GLY B N 1
ATOM 6935 C CA . GLY B 1 415 ? 11.172 1.441 0.054 1 97.75 415 GLY B CA 1
ATOM 6936 C C . GLY B 1 415 ? 11.852 0.112 -0.195 1 97.75 415 GLY B C 1
ATOM 6937 O O . GLY B 1 415 ? 12.664 -0.34 0.621 1 97.75 415 GLY B O 1
ATOM 6938 N N . LEU B 1 416 ? 11.602 -0.49 -1.342 1 98.12 416 LEU B N 1
ATOM 6939 C CA . LEU B 1 416 ? 12.078 -1.846 -1.586 1 98.12 416 LEU B CA 1
ATOM 6940 C C . LEU B 1 416 ? 13.5 -1.828 -2.15 1 98.12 416 LEU B C 1
ATOM 6942 O O . LEU B 1 416 ? 14.164 -2.865 -2.201 1 98.12 416 LEU B O 1
ATOM 6946 N N . LEU B 1 417 ? 13.961 -0.642 -2.619 1 97.88 417 LEU B N 1
ATOM 6947 C CA . LEU B 1 417 ? 15.297 -0.549 -3.188 1 97.88 417 LEU B CA 1
ATOM 6948 C C . LEU B 1 417 ? 16.312 -0.11 -2.133 1 97.88 417 LEU B C 1
ATOM 6950 O O . LEU B 1 417 ? 17.422 0.305 -2.465 1 97.88 417 LEU B O 1
ATOM 6954 N N . ASP B 1 418 ? 15.883 -0.142 -0.837 1 96.69 418 ASP B N 1
ATOM 6955 C CA . ASP B 1 418 ? 16.75 0.165 0.298 1 96.69 418 ASP B CA 1
ATOM 6956 C C . ASP B 1 418 ? 16.781 -0.994 1.292 1 96.69 418 ASP B C 1
ATOM 6958 O O . ASP B 1 418 ? 16.031 -1.968 1.144 1 96.69 418 ASP B O 1
ATOM 6962 N N . LYS B 1 419 ? 17.734 -0.947 2.232 1 94.44 419 LYS B N 1
ATOM 6963 C CA . LYS B 1 419 ? 17.781 -1.937 3.305 1 94.44 419 LYS B CA 1
ATOM 6964 C C . LYS B 1 419 ? 16.469 -1.942 4.09 1 94.44 419 LYS B C 1
ATOM 6966 O O . LYS B 1 419 ? 15.992 -0.891 4.527 1 94.44 419 LYS B O 1
ATOM 6971 N N . LEU B 1 420 ? 15.875 -3.221 4.121 1 88.62 420 LEU B N 1
ATOM 6972 C CA . LEU B 1 420 ? 14.617 -3.373 4.84 1 88.62 420 LEU B CA 1
ATOM 6973 C C . LEU B 1 420 ? 14.859 -3.66 6.316 1 88.62 420 LEU B C 1
ATOM 6975 O O . LEU B 1 420 ? 15.914 -4.184 6.684 1 88.62 420 LEU B O 1
ATOM 6979 N N . ASP B 1 421 ? 15 -2.986 7.371 1 75.69 421 ASP B N 1
ATOM 6980 C CA . ASP B 1 421 ? 15.32 -3.332 8.75 1 75.69 421 ASP B CA 1
ATOM 6981 C C . ASP B 1 421 ? 14.609 -4.617 9.172 1 75.69 421 ASP B C 1
ATOM 6983 O O . ASP B 1 421 ? 13.523 -4.922 8.68 1 75.69 421 ASP B O 1
#

Secondary structure (DSSP, 8-state):
-------------PPPPTTSSHHHHHHHHHHHTT-TT-EEEEEEEEESS-TTS-SSEEEEEEEEEEE-TTS--EEEEEEEEEE--SHHHHHHHHHHTHHHHHHHIIIIIHHHHHHHHHHTT----BSPPEEEEETTTTEEEEE-GGGGT-B---TTT-B-HHHHHHHHHHHHHHHHHHHHHHHHSTTTTTT----SS-TT--TTHHHHHHHHHHHHHHHHTS-GGGHHHHHHHHHHHHHHHHHHHHHHS---TTS--EEE-SS--GGGEEEEE-TTS-EEEEEE--GGG-EEE-THHHHHHHHHHHB-HHHHHH-HHHHHHHHHHHHHHHHHHTT--SPPPPHHHHHHHHHHTTHHHHHIIIIIHHHHT---TT--HHHHH--SHHHHHHHHHHHT-HHHHHHHHHHHHHHHHTTTTS---/-------------PPPPTTSSHHHHHHHHHHHTT-TT-EEEEEEEEESS-TTS-SSEEEEEEEEEEE-TTS--EEEEEEEEEE--SHHHHHHHHHHTHHHHHHHIIIIIHHHHHHHHHHTT----BSPPEEEEETTTTEEEEE-GGGGT-B---TTT-B-HHHHHHHHHHHHHHHHHHHHHHHHSTTTTTT----SS-TT--TTHHHHHHHHHHHHHHHHTS-GGGHHHHHHHHHHHHHHHHHHHHHHS---TTS--EEE-SS--GGGEEEEE-TTS-EEEEEE--GGG-EEE-THHHHHHHHHHHB-HHHHHH-HHHHHHHHHHHHHHHHHHTT--SPPPPHHHHHHHHHHTTHHHHHIIIIIHHHHT---TT--HHHHH--SHHHHHHHHHHHT-HHHHHHHHHHHHHHHHTTTTS---

Foldseek 3Di:
DPPPPCPDQPPPPDDDDPCQWQVNVLVLCCVLVVNNQKGWDGKDKDFPDAFLLDFFWTKMKIWIWIDGPPGDIDIFIKIKIAGDDDPLSCVQLVLLVLLVVVLCCLVPPLVQLCVLCVVLVRPASQAFHWSDQDVPVSITITGDCVVVAWDFDDQQAFDEPQVLLQVLLSLLSQFLSQLLVCVVPVCSQVVQQGFPAEPSHCLCVVLLLLLLLLLLVLQCVDPPVSPVLSVLSVQCSVVLNVLLNVLFDPPDPQARKGWELRQDERSQKIFHADPVRRTDHMYGHRSSRIHTGHNLRRLLLHLLQGHHLVCNQPPSLVSLVSSVVSNVVSNVSSVRPRDDDDSVVSVVSNLSSVLSNVSSLRRVRLSSNDPDNPHYNCLSNPDDPSVSVSSNVSSVDPSSVVRCVSCSVVCVVSVSSDNPD/DPPPPCPDQPPPPDDDDPCQWQVNVLVLCCVLVVANQKGWDGKDKDFPDAFLLDFFKTKMKIWIWIDGPPGDIDIFIKIKIAGDDDPLSCVLLVLLVLLVVVLCCLVPPLVLLCVLCVVLVHPASQAFHWSDCDVVVSITITGDCVVVAWDFDDQQAFDEPQVLLQVLLSLLSQFLSQLLVCVVPVCSQVVQQGAPAEPSHCLCVVLLLLLLLLLLVLQCPDDPVSPVLSVLSVQCSVVLNVLLNVLFDPPDPLARKGWELRQDERSQKIFHADPVRHTDHMYGHRSSRIHTGHNLRRLLLHLLQGHHLVCNQPPSLVSLVSSVVSNVVSNVSSVRPRDDDDSVVSVVSNLSSVLSNVSSLRRVRLSSNDPDSPHYNCLSNPDDPSVSVSSNVSSVDPSSVVRCVSCSVVCVVSVSSDNDD

Solvent-accessible surface area (backbone atoms only — not comparable to full-atom values): 45236 Å² total; per-residue (Å²): 132,77,79,68,79,73,70,69,78,76,85,61,92,66,82,73,67,76,74,76,35,43,67,49,50,26,54,47,49,18,60,72,66,69,35,84,59,47,42,48,75,42,62,48,76,43,73,63,65,62,68,54,75,50,59,70,48,38,46,31,30,35,40,35,33,30,31,41,76,97,46,74,76,44,76,49,54,33,30,38,38,33,60,36,82,48,68,67,49,41,52,46,43,51,70,50,40,23,62,63,48,28,49,45,36,67,67,63,45,48,58,53,43,50,51,56,39,47,73,65,71,44,81,71,73,47,47,78,54,63,73,43,74,39,74,88,80,51,32,41,33,27,53,40,52,58,79,76,52,35,40,71,63,68,58,81,64,33,34,53,70,68,59,44,51,52,50,36,46,52,48,16,49,49,32,24,42,33,45,40,46,37,70,76,37,77,64,72,54,66,79,33,66,43,38,84,46,30,94,88,55,63,74,58,49,66,37,54,50,52,37,46,49,38,43,34,56,48,38,53,69,50,62,74,84,43,34,60,56,20,51,34,47,58,71,27,54,87,46,47,62,60,55,52,33,51,51,53,50,82,85,51,91,83,55,69,59,20,53,28,46,47,63,43,35,46,85,32,35,30,37,25,57,46,96,86,67,44,80,71,47,58,32,54,51,73,48,42,29,25,21,58,28,45,56,53,56,32,50,27,30,22,46,51,44,21,38,22,68,71,50,53,74,69,37,58,51,59,52,51,39,53,27,49,54,42,24,52,50,46,22,55,67,65,62,44,79,73,84,72,69,44,61,34,55,44,50,53,53,41,60,74,36,43,57,46,36,52,47,17,47,60,49,50,26,36,61,66,53,47,81,58,74,80,35,41,46,59,38,58,59,46,88,48,68,65,18,52,50,46,45,48,50,35,55,65,34,65,70,51,47,58,51,51,65,64,41,50,62,57,39,46,42,52,20,62,51,46,78,68,127,134,79,78,69,78,72,71,71,79,76,86,63,91,66,83,74,67,77,74,77,35,44,68,48,49,26,53,48,48,18,61,72,66,70,35,84,58,45,42,48,76,43,63,49,75,44,73,63,65,63,69,55,77,50,58,71,48,39,48,32,30,36,40,35,33,30,30,41,75,98,46,72,76,43,78,48,53,34,28,39,38,33,62,35,82,49,68,66,50,42,51,47,43,50,70,52,40,21,62,64,47,27,50,45,37,68,67,63,44,48,58,53,46,52,51,55,38,46,73,63,71,45,81,72,72,49,48,78,56,62,73,40,75,40,72,88,78,51,32,39,32,26,53,39,52,59,81,76,52,35,39,70,64,68,58,80,64,30,34,54,70,68,58,46,53,52,50,36,47,52,48,16,50,47,32,24,41,33,46,38,46,38,70,77,37,76,64,73,55,68,81,33,67,42,37,84,46,28,94,87,54,63,73,59,49,65,38,53,51,51,37,46,48,40,44,32,54,47,37,54,70,50,63,74,84,42,36,60,56,20,51,34,45,58,70,26,54,88,46,48,64,61,56,51,36,51,54,57,51,83,85,50,90,84,55,71,59,20,53,30,47,47,64,42,34,47,85,32,33,31,36,25,58,44,98,85,67,44,79,71,48,57,32,53,49,74,48,41,29,24,22,58,28,44,56,53,54,32,50,27,31,23,45,51,44,20,38,21,69,71,50,52,73,68,36,58,51,59,52,51,40,53,26,49,53,42,24,52,50,46,23,54,67,65,63,45,79,74,84,72,71,42,60,30,49,43,50,52,54,40,60,74,36,43,56,46,34,51,47,18,47,59,50,49,25,36,60,66,55,48,81,57,74,80,36,41,47,60,40,58,60,47,88,48,70,66,17,52,49,46,46,48,52,36,57,65,34,66,70,51,47,57,50,50,65,64,42,50,62,56,40,46,42,51,22,61,52,44,75,72,130

Radius of gyration: 33.73 Å; Cα contacts (8 Å, |Δi|>4): 1348; chains: 2; bounding box: 64×119×75 Å

Organism: Aedes albopictus (NCBI:txid7160)